Protein 8SGW (pdb70)

Structure (mmCIF, N/CA/C/O backbone):
data_8SGW
#
_entry.id   8SGW
#
_cell.length_a   1.00
_cell.length_b   1.00
_cell.length_c   1.00
_cell.angle_alpha   90.00
_cell.angle_beta   90.00
_cell.angle_gamma   90.00
#
_symmetry.space_group_name_H-M   'P 1'
#
loop_
_entity.id
_entity.type
_entity.pdbx_description
1 polymer Pendrin
2 non-polymer CHOLESTEROL
3 non-polymer 1-palmitoyl-2-oleoyl-sn-glycero-3-phosphocholine
4 non-polymer 'CHLORIDE ION'
5 non-polymer DECYL-BETA-D-MALTOPYRANOSIDE
6 non-polymer 'Lauryl Maltose Neopentyl Glycol'
#
loop_
_atom_site.group_PDB
_atom_site.id
_atom_site.type_symbol
_atom_site.label_atom_id
_atom_site.label_alt_id
_atom_site.label_comp_id
_atom_site.label_asym_id
_atom_site.label_entity_id
_atom_site.label_seq_id
_atom_site.pdbx_PDB_ins_code
_atom_site.Cartn_x
_atom_site.Cartn_y
_atom_site.Cartn_z
_atom_site.occupancy
_atom_site.B_iso_or_equiv
_atom_site.auth_seq_id
_atom_site.auth_comp_id
_atom_site.auth_asym_id
_atom_site.auth_atom_id
_atom_site.pdbx_PDB_model_num
ATOM 1 N N . SER A 1 17 ? 117.396 116.967 159.528 1.00 78.32 17 SER C N 1
ATOM 2 C CA . SER A 1 17 ? 116.522 117.709 158.628 1.00 78.32 17 SER C CA 1
ATOM 3 C C . SER A 1 17 ? 115.147 117.056 158.536 1.00 78.32 17 SER C C 1
ATOM 4 O O . SER A 1 17 ? 114.740 116.314 159.430 1.00 78.32 17 SER C O 1
ATOM 7 N N . CYS A 1 18 ? 114.437 117.341 157.448 1.00 72.97 18 CYS C N 1
ATOM 8 C CA . CYS A 1 18 ? 113.115 116.766 157.244 1.00 72.97 18 CYS C CA 1
ATOM 9 C C . CYS A 1 18 ? 113.216 115.266 156.998 1.00 72.97 18 CYS C C 1
ATOM 10 O O . CYS A 1 18 ? 114.125 114.790 156.313 1.00 72.97 18 CYS C O 1
ATOM 13 N N . SER A 1 19 ? 112.271 114.521 157.564 1.00 64.61 19 SER C N 1
ATOM 14 C CA . SER A 1 19 ? 112.235 113.073 157.446 1.00 64.61 19 SER C CA 1
ATOM 15 C C . SER A 1 19 ? 110.963 112.639 156.730 1.00 64.61 19 SER C C 1
ATOM 16 O O . SER A 1 19 ? 109.939 113.327 156.760 1.00 64.61 19 SER C O 1
ATOM 19 N N . TYR A 1 20 ? 111.043 111.480 156.083 1.00 59.24 20 TYR C N 1
ATOM 20 C CA . TYR A 1 20 ? 109.924 110.900 155.345 1.00 59.24 20 TYR C CA 1
ATOM 21 C C . TYR A 1 20 ? 109.168 109.970 156.288 1.00 59.24 20 TYR C C 1
ATOM 22 O O . TYR A 1 20 ? 109.600 108.844 156.546 1.00 59.24 20 TYR C O 1
ATOM 31 N N . VAL A 1 21 ? 108.037 110.445 156.802 1.00 59.42 21 VAL C N 1
ATOM 32 C CA . VAL A 1 21 ? 107.195 109.676 157.708 1.00 59.42 21 VAL C CA 1
ATOM 33 C C . VAL A 1 21 ? 105.777 109.673 157.158 1.00 59.42 21 VAL C C 1
ATOM 34 O O . VAL A 1 21 ? 105.202 110.738 156.906 1.00 59.42 21 VAL C O 1
ATOM 38 N N . VAL A 1 22 ? 105.217 108.482 156.971 1.00 60.98 22 VAL C N 1
ATOM 39 C CA . VAL A 1 22 ? 103.845 108.335 156.495 1.00 60.98 22 VAL C CA 1
ATOM 40 C C . VAL A 1 22 ? 103.264 107.058 157.086 1.00 60.98 22 VAL C C 1
ATOM 41 O O . VAL A 1 22 ? 103.916 106.010 157.093 1.00 60.98 22 VAL C O 1
ATOM 45 N N . SER A 1 23 ? 102.043 107.155 157.606 1.00 60.76 23 SER C N 1
ATOM 46 C CA . SER A 1 23 ? 101.325 106.011 158.154 1.00 60.76 23 SER C CA 1
ATOM 47 C C . SER A 1 23 ? 99.965 105.940 157.481 1.00 60.76 23 SER C C 1
ATOM 48 O O . SER A 1 23 ? 99.187 106.896 157.548 1.00 60.76 23 SER C O 1
ATOM 51 N N . ARG A 1 24 ? 99.684 104.815 156.836 1.00 57.99 24 ARG C N 1
ATOM 52 C CA . ARG A 1 24 ? 98.447 104.646 156.090 1.00 57.99 24 ARG C CA 1
ATOM 53 C C . ARG A 1 24 ? 98.196 103.158 155.913 1.00 57.99 24 ARG C C 1
ATOM 54 O O . ARG A 1 24 ? 99.127 102.353 156.016 1.00 57.99 24 ARG C O 1
ATOM 62 N N . PRO A 1 25 ? 96.953 102.760 155.664 1.00 59.19 25 PRO C N 1
ATOM 63 C CA . PRO A 1 25 ? 96.689 101.362 155.315 1.00 59.19 25 PRO C CA 1
ATOM 64 C C . PRO A 1 25 ? 97.300 101.014 153.969 1.00 59.19 25 PRO C C 1
ATOM 65 O O . PRO A 1 25 ? 97.648 101.879 153.165 1.00 59.19 25 PRO C O 1
ATOM 69 N N . VAL A 1 26 ? 97.454 99.714 153.739 1.00 59.85 26 VAL C N 1
ATOM 70 C CA . VAL A 1 26 ? 97.851 99.239 152.418 1.00 59.85 26 VAL C CA 1
ATOM 71 C C . VAL A 1 26 ? 96.616 99.286 151.523 1.00 59.85 26 VAL C C 1
ATOM 72 O O . VAL A 1 26 ? 95.676 98.508 151.712 1.00 59.85 26 VAL C O 1
ATOM 76 N N . TYR A 1 27 ? 96.600 100.203 150.560 1.00 57.60 27 TYR C N 1
ATOM 77 C CA . TYR A 1 27 ? 95.474 100.340 149.647 1.00 57.60 27 TYR C CA 1
ATOM 78 C C . TYR A 1 27 ? 95.744 99.577 148.360 1.00 57.60 27 TYR C C 1
ATOM 79 O O . TYR A 1 27 ? 96.768 99.794 147.704 1.00 57.60 27 TYR C O 1
ATOM 88 N N . SER A 1 28 ? 94.826 98.687 148.007 1.00 55.99 28 SER C N 1
ATOM 89 C CA . SER A 1 28 ? 94.719 98.206 146.642 1.00 55.99 28 SER C CA 1
ATOM 90 C C . SER A 1 28 ? 93.856 99.181 145.847 1.00 55.99 28 SER C C 1
ATOM 91 O O . SER A 1 28 ? 93.264 100.112 146.396 1.00 55.99 28 SER C O 1
ATOM 94 N N . GLU A 1 29 ? 93.797 98.975 144.532 1.00 58.29 29 GLU C N 1
ATOM 95 C CA . GLU A 1 29 ? 92.952 99.834 143.711 1.00 58.29 29 GLU C CA 1
ATOM 96 C C . GLU A 1 29 ? 91.488 99.692 144.106 1.00 58.29 29 GLU C C 1
ATOM 97 O O . GLU A 1 29 ? 90.755 100.686 144.177 1.00 58.29 29 GLU C O 1
ATOM 103 N N . LEU A 1 30 ? 91.051 98.461 144.382 1.00 58.87 30 LEU C N 1
ATOM 104 C CA . LEU A 1 30 ? 89.677 98.236 144.818 1.00 58.87 30 LEU C CA 1
ATOM 105 C C . LEU A 1 30 ? 89.392 98.947 146.136 1.00 58.87 30 LEU C C 1
ATOM 106 O O . LEU A 1 30 ? 88.386 99.650 146.269 1.00 58.87 30 LEU C O 1
ATOM 111 N N . ALA A 1 31 ? 90.277 98.780 147.123 1.00 58.90 31 ALA C N 1
ATOM 112 C CA . ALA A 1 31 ? 90.074 99.423 148.419 1.00 58.90 31 ALA C CA 1
ATOM 113 C C . ALA A 1 31 ? 90.148 100.941 148.306 1.00 58.90 31 ALA C C 1
ATOM 114 O O . ALA A 1 31 ? 89.361 101.657 148.939 1.00 58.90 31 ALA C O 1
ATOM 116 N N . PHE A 1 32 ? 91.095 101.449 147.512 1.00 58.60 32 PHE C N 1
ATOM 117 C CA . PHE A 1 32 ? 91.221 102.891 147.339 1.00 58.60 32 PHE C CA 1
ATOM 118 C C . PHE A 1 32 ? 89.970 103.479 146.703 1.00 58.60 32 PHE C C 1
ATOM 119 O O . PHE A 1 32 ? 89.500 104.548 147.109 1.00 58.60 32 PHE C O 1
ATOM 127 N N . GLN A 1 33 ? 89.416 102.795 145.699 1.00 61.81 33 GLN C N 1
ATOM 128 C CA . GLN A 1 33 ? 88.166 103.253 145.104 1.00 61.81 33 GLN C CA 1
ATOM 129 C C . GLN A 1 33 ? 87.002 103.131 146.078 1.00 61.81 33 GLN C C 1
ATOM 130 O O . GLN A 1 33 ? 86.090 103.966 146.058 1.00 61.81 33 GLN C O 1
ATOM 136 N N . GLN A 1 34 ? 87.008 102.100 146.927 1.00 64.13 34 GLN C N 1
ATOM 137 C CA . GLN A 1 34 ? 85.933 101.935 147.899 1.00 64.13 34 GLN C CA 1
ATOM 138 C C . GLN A 1 34 ? 85.922 103.070 148.914 1.00 64.13 34 GLN C C 1
ATOM 139 O O . GLN A 1 34 ? 84.858 103.601 149.251 1.00 64.13 34 GLN C O 1
ATOM 145 N N . GLN A 1 35 ? 87.097 103.460 149.412 1.00 64.82 35 GLN C N 1
ATOM 146 C CA . GLN A 1 35 ? 87.141 104.456 150.478 1.00 64.82 35 GLN C CA 1
ATOM 147 C C . GLN A 1 35 ? 87.189 105.874 149.920 1.00 64.82 35 GLN C C 1
ATOM 148 O O . GLN A 1 35 ? 86.476 106.764 150.395 1.00 64.82 35 GLN C O 1
ATOM 154 N N . TYR A 1 36 ? 88.027 106.106 148.913 1.00 63.07 36 TYR C N 1
ATOM 155 C CA . TYR A 1 36 ? 88.129 107.417 148.275 1.00 63.07 36 TYR C CA 1
ATOM 156 C C . TYR A 1 36 ? 87.328 107.378 146.980 1.00 63.07 36 TYR C C 1
ATOM 157 O O . TYR A 1 36 ? 87.746 106.768 145.993 1.00 63.07 36 TYR C O 1
ATOM 166 N N . GLU A 1 37 ? 86.173 108.036 146.983 1.00 68.57 37 GLU C N 1
ATOM 167 C CA . GLU A 1 37 ? 85.316 108.049 145.806 1.00 68.57 37 GLU C CA 1
ATOM 168 C C . GLU A 1 37 ? 85.921 108.917 144.710 1.00 68.57 37 GLU C C 1
ATOM 169 O O . GLU A 1 37 ? 86.576 109.927 144.983 1.00 68.57 37 GLU C O 1
ATOM 175 N N . ARG A 1 38 ? 85.713 108.507 143.463 1.00 65.75 38 ARG C N 1
ATOM 176 C CA . ARG A 1 38 ? 86.209 109.250 142.316 1.00 65.75 38 ARG C CA 1
ATOM 177 C C . ARG A 1 38 ? 85.135 110.221 141.827 1.00 65.75 38 ARG C C 1
ATOM 178 O O . ARG A 1 38 ? 84.114 110.437 142.485 1.00 65.75 38 ARG C O 1
ATOM 186 N N . ARG A 1 39 ? 85.371 110.820 140.661 1.00 70.77 39 ARG C N 1
ATOM 187 C CA . ARG A 1 39 ? 84.438 111.753 140.031 1.00 70.77 39 ARG C CA 1
ATOM 188 C C . ARG A 1 39 ? 84.084 112.916 140.953 1.00 70.77 39 ARG C C 1
ATOM 189 O O . ARG A 1 39 ? 84.274 114.080 140.600 1.00 70.77 39 ARG C O 1
ATOM 197 N N . VAL A 1 64 ? 85.081 135.258 115.092 1.00 85.28 64 VAL C N 1
ATOM 198 C CA . VAL A 1 64 ? 84.645 135.412 113.710 1.00 85.28 64 VAL C CA 1
ATOM 199 C C . VAL A 1 64 ? 85.534 136.417 112.987 1.00 85.28 64 VAL C C 1
ATOM 200 O O . VAL A 1 64 ? 85.531 136.492 111.758 1.00 85.28 64 VAL C O 1
ATOM 204 N N . LEU A 1 65 ? 86.299 137.189 113.759 1.00 84.95 65 LEU C N 1
ATOM 205 C CA . LEU A 1 65 ? 87.204 138.192 113.213 1.00 84.95 65 LEU C CA 1
ATOM 206 C C . LEU A 1 65 ? 88.668 137.832 113.437 1.00 84.95 65 LEU C C 1
ATOM 207 O O . LEU A 1 65 ? 89.538 138.702 113.341 1.00 84.95 65 LEU C O 1
ATOM 212 N N . LYS A 1 66 ? 88.958 136.567 113.739 1.00 81.08 66 LYS C N 1
ATOM 213 C CA . LYS A 1 66 ? 90.328 136.095 113.883 1.00 81.08 66 LYS C CA 1
ATOM 214 C C . LYS A 1 66 ? 90.799 135.230 112.726 1.00 81.08 66 LYS C C 1
ATOM 215 O O . LYS A 1 66 ? 91.998 135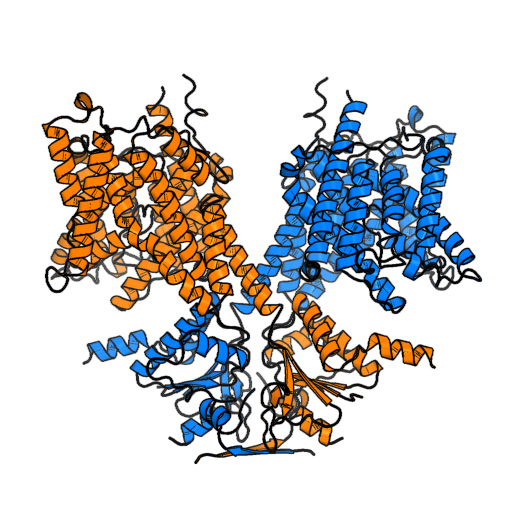.210 112.440 1.00 81.08 66 LYS C O 1
ATOM 221 N N . THR A 1 67 ? 89.891 134.513 112.057 1.00 77.24 67 THR C N 1
ATOM 222 C CA . THR A 1 67 ? 90.277 133.776 110.858 1.00 77.24 67 THR C CA 1
ATOM 223 C C . THR A 1 67 ? 90.778 134.726 109.777 1.00 77.24 67 THR C C 1
ATOM 224 O O . THR A 1 67 ? 91.757 134.431 109.084 1.00 77.24 67 THR C O 1
ATOM 228 N N . LEU A 1 68 ? 90.110 135.866 109.612 1.00 75.57 68 LEU C N 1
ATOM 229 C CA . LEU A 1 68 ? 90.652 136.986 108.852 1.00 75.57 68 LEU C CA 1
ATOM 230 C C . LEU A 1 68 ? 91.127 138.012 109.875 1.00 75.57 68 LEU C C 1
ATOM 231 O O . LEU A 1 68 ? 90.425 138.962 110.216 1.00 75.57 68 LEU C O 1
ATOM 236 N N . LEU A 1 69 ? 92.333 137.781 110.401 1.00 76.96 69 LEU C N 1
ATOM 237 C CA . LEU A 1 69 ? 92.922 138.698 111.367 1.00 76.96 69 LEU C CA 1
ATOM 238 C C . LEU A 1 69 ? 93.038 140.061 110.701 1.00 76.96 69 LEU C C 1
ATOM 239 O O . LEU A 1 69 ? 93.880 140.247 109.815 1.00 76.96 69 LEU C O 1
ATOM 244 N N . PRO A 1 70 ? 92.219 141.030 111.093 1.00 84.78 70 PRO C N 1
ATOM 245 C CA . PRO A 1 70 ? 92.143 142.276 110.329 1.00 84.78 70 PRO C CA 1
ATOM 246 C C . PRO A 1 70 ? 93.426 143.080 110.429 1.00 84.78 70 PRO C C 1
ATOM 247 O O . PRO A 1 70 ? 94.148 143.030 111.428 1.00 84.78 70 PRO C O 1
ATOM 251 N N . VAL A 1 71 ? 93.713 143.823 109.359 1.00 86.94 71 VAL C N 1
ATOM 252 C CA . VAL A 1 71 ? 94.630 144.946 109.494 1.00 86.94 71 VAL C CA 1
ATOM 253 C C . VAL A 1 71 ? 94.029 145.973 110.439 1.00 86.94 71 VAL C C 1
ATOM 254 O O . VAL A 1 71 ? 94.753 146.736 111.090 1.00 86.94 71 VAL C O 1
ATOM 258 N N . LEU A 1 72 ? 92.697 145.986 110.553 1.00 91.53 72 LEU C N 1
ATOM 259 C CA . LEU A 1 72 ? 91.990 146.831 111.505 1.00 91.53 72 LEU C CA 1
ATOM 260 C C . LEU A 1 72 ? 92.246 146.424 112.950 1.00 91.53 72 LEU C C 1
ATOM 261 O O . LEU A 1 72 ? 91.842 147.152 113.862 1.00 91.53 72 LEU C O 1
ATOM 266 N N . ASP A 1 73 ? 92.870 145.268 113.182 1.00 91.25 73 ASP C N 1
ATOM 267 C CA . ASP A 1 73 ? 93.275 144.918 114.537 1.00 91.25 73 ASP C CA 1
ATOM 268 C C . ASP A 1 73 ? 94.369 145.852 115.042 1.00 91.25 73 ASP C C 1
ATOM 269 O O . ASP A 1 73 ? 94.405 146.185 116.232 1.00 91.25 73 ASP C O 1
ATOM 274 N N . TRP A 1 74 ? 95.268 146.289 114.155 1.00 89.76 74 TRP C N 1
ATOM 275 C CA . TRP A 1 74 ? 96.367 147.156 114.554 1.00 89.76 74 TRP C CA 1
ATOM 276 C C . TRP A 1 74 ? 96.453 148.475 113.798 1.00 89.76 74 TRP C C 1
ATOM 277 O O . TRP A 1 74 ? 97.176 149.367 114.252 1.00 89.76 74 TRP C O 1
ATOM 288 N N . LEU A 1 75 ? 95.766 148.629 112.664 1.00 91.17 75 LEU C N 1
ATOM 289 C CA . LEU A 1 75 ? 95.790 149.920 111.976 1.00 91.17 75 LEU C CA 1
ATOM 290 C C . LEU A 1 75 ? 95.138 151.029 112.796 1.00 91.17 75 LEU C C 1
ATOM 291 O O . LEU A 1 75 ? 95.724 152.121 112.888 1.00 91.17 75 LEU C O 1
ATOM 296 N N . PRO A 1 76 ? 93.947 150.852 113.382 1.00 92.30 76 PRO C N 1
ATOM 297 C CA . PRO A 1 76 ? 93.497 151.827 114.389 1.00 92.30 76 PRO C CA 1
ATOM 298 C C . PRO A 1 76 ? 94.411 151.898 115.598 1.00 92.30 76 PRO C C 1
ATOM 299 O O . PRO A 1 76 ? 94.569 152.977 116.184 1.00 92.30 76 PRO C O 1
ATOM 303 N N . LYS A 1 77 ? 95.021 150.780 115.987 1.00 91.93 77 LYS C N 1
ATOM 304 C CA . LYS A 1 77 ? 95.965 150.743 117.096 1.00 91.93 77 LYS C CA 1
ATOM 305 C C . LYS A 1 77 ? 97.362 151.184 116.687 1.00 91.93 77 LYS C C 1
ATOM 306 O O . LYS A 1 77 ? 98.295 151.081 117.491 1.00 91.93 77 LYS C O 1
ATOM 312 N N . TYR A 1 78 ? 97.522 151.667 115.460 1.00 90.18 78 TYR C N 1
ATOM 313 C CA . TYR A 1 78 ? 98.825 152.060 114.957 1.00 90.18 78 TYR C CA 1
ATOM 314 C C . TYR A 1 78 ? 99.295 153.327 115.671 1.00 90.18 78 TYR C C 1
ATOM 315 O O . TYR A 1 78 ? 98.529 154.006 116.362 1.00 90.18 78 TYR C O 1
ATOM 324 N N . ARG A 1 79 ? 100.572 153.648 115.492 1.00 91.19 79 ARG C N 1
ATOM 325 C CA . ARG A 1 79 ? 101.257 154.689 116.254 1.00 91.19 79 ARG C CA 1
ATOM 326 C C . ARG A 1 79 ? 101.858 155.718 115.308 1.00 91.19 79 ARG C C 1
ATOM 327 O O . ARG A 1 79 ? 103.056 156.007 115.326 1.00 91.19 79 ARG C O 1
ATOM 335 N N . ILE A 1 80 ? 100.997 156.260 114.444 1.00 91.14 80 ILE C N 1
ATOM 336 C CA . ILE A 1 80 ? 101.340 157.147 113.334 1.00 91.14 80 ILE C CA 1
ATOM 337 C C . ILE A 1 80 ? 102.330 158.233 113.745 1.00 91.14 80 ILE C C 1
ATOM 338 O O . ILE A 1 80 ? 103.139 158.688 112.928 1.00 91.14 80 ILE C O 1
ATOM 343 N N . LYS A 1 81 ? 102.298 158.632 115.018 1.00 94.46 81 LYS C N 1
ATOM 344 C CA . LYS A 1 81 ? 103.134 159.742 115.468 1.00 94.46 81 LYS C CA 1
ATOM 345 C C . LYS A 1 81 ? 104.620 159.456 115.265 1.00 94.46 81 LYS C C 1
ATOM 346 O O . LYS A 1 81 ? 105.388 160.363 114.925 1.00 94.46 81 LYS C O 1
ATOM 352 N N . GLU A 1 82 ? 105.049 158.210 115.469 1.00 92.95 82 GLU C N 1
ATOM 353 C CA . GLU A 1 82 ? 106.464 157.876 115.337 1.00 92.95 82 GLU C CA 1
ATOM 354 C C . GLU A 1 82 ? 106.762 156.626 114.518 1.00 92.95 82 GLU C C 1
ATOM 355 O O . GLU A 1 82 ? 107.911 156.463 114.091 1.00 92.95 82 GLU C O 1
ATOM 361 N N . TRP A 1 83 ? 105.791 155.742 114.283 1.00 88.10 83 TRP C N 1
ATOM 362 C CA . TRP A 1 83 ? 106.106 154.473 113.633 1.00 88.10 83 TRP C CA 1
ATOM 363 C C . TRP A 1 83 ? 106.303 154.596 112.126 1.00 88.10 83 TRP C C 1
ATOM 364 O O . TRP A 1 83 ? 106.915 153.702 111.529 1.00 88.10 83 TRP C O 1
ATOM 375 N N . LEU A 1 84 ? 105.805 155.665 111.496 1.00 85.99 84 LEU C N 1
ATOM 376 C CA . LEU A 1 84 ? 105.950 155.795 110.047 1.00 85.99 84 LEU C CA 1
ATOM 377 C C . LEU A 1 84 ? 107.410 155.852 109.628 1.00 85.99 84 LEU C C 1
ATOM 378 O O . LEU A 1 84 ? 107.800 155.207 108.654 1.00 85.99 84 LEU C O 1
ATOM 383 N N . LEU A 1 85 ? 108.230 156.634 110.330 1.00 83.33 85 LEU C N 1
ATOM 384 C CA . LEU A 1 85 ? 109.621 156.769 109.911 1.00 83.33 85 LEU C CA 1
ATOM 385 C C . LEU A 1 85 ? 110.352 155.435 109.998 1.00 83.33 85 LEU C C 1
ATOM 386 O O . LEU A 1 85 ? 111.038 155.027 109.048 1.00 83.33 85 LEU C O 1
ATOM 391 N N . SER A 1 86 ? 110.196 154.731 111.121 1.00 80.33 86 SER C N 1
ATOM 392 C CA . SER A 1 86 ? 110.855 153.441 111.282 1.00 80.33 86 SER C CA 1
ATOM 393 C C . SER A 1 86 ? 110.365 152.447 110.240 1.00 80.33 86 SER C C 1
ATOM 394 O O . SER A 1 86 ? 111.168 151.716 109.644 1.00 80.33 86 SER C O 1
ATOM 397 N N . ASP A 1 87 ? 109.052 152.420 109.990 1.00 78.78 87 ASP C N 1
ATOM 398 C CA . ASP A 1 87 ? 108.514 151.529 108.969 1.00 78.78 87 ASP C CA 1
ATOM 399 C C . ASP A 1 87 ? 109.067 151.862 107.591 1.00 78.78 87 ASP C C 1
ATOM 400 O O . ASP A 1 87 ? 109.402 150.958 106.824 1.00 78.78 87 ASP C O 1
ATOM 405 N N . ILE A 1 88 ? 109.173 153.149 107.256 1.00 75.87 88 ILE C N 1
ATOM 406 C CA . ILE A 1 88 ? 109.659 153.534 105.933 1.00 75.87 88 ILE C CA 1
ATOM 407 C C . ILE A 1 88 ? 111.106 153.099 105.744 1.00 75.87 88 ILE C C 1
ATOM 408 O O . ILE A 1 88 ? 111.459 152.498 104.723 1.00 75.87 88 ILE C O 1
ATOM 413 N N . ILE A 1 89 ? 111.969 153.394 106.721 1.00 74.94 89 ILE C N 1
ATOM 414 C CA . ILE A 1 89 ? 113.378 153.021 106.570 1.00 74.94 89 ILE C CA 1
ATOM 415 C C . ILE A 1 89 ? 113.528 151.505 106.509 1.00 74.94 89 ILE C C 1
ATOM 416 O O . ILE A 1 89 ? 114.233 150.967 105.641 1.00 74.94 89 ILE C O 1
ATOM 421 N N . SER A 1 90 ? 112.863 150.790 107.423 1.00 72.74 90 SER C N 1
ATOM 422 C CA . SER A 1 90 ? 112.974 149.336 107.432 1.00 72.74 90 SER C CA 1
ATOM 423 C C . SER A 1 90 ? 112.441 148.739 106.138 1.00 72.74 90 SER C C 1
ATOM 424 O O . SER A 1 90 ? 113.049 147.821 105.576 1.00 72.74 90 SER C O 1
ATOM 427 N N . GLY A 1 91 ? 111.316 149.257 105.642 1.00 70.49 91 GLY C N 1
ATOM 428 C CA . GLY A 1 91 ? 110.742 148.737 104.418 1.00 70.49 91 GLY C CA 1
ATOM 429 C C . GLY A 1 91 ? 111.606 149.001 103.204 1.00 70.49 91 GLY C C 1
ATOM 430 O O . GLY A 1 91 ? 111.757 148.131 102.349 1.00 70.49 91 GLY C O 1
ATOM 431 N N . VAL A 1 92 ? 112.188 150.197 103.109 1.00 68.33 92 VAL C N 1
ATOM 432 C CA . VAL A 1 92 ? 113.066 150.499 101.982 1.00 68.33 92 VAL C CA 1
ATOM 433 C C . VAL A 1 92 ? 114.284 149.584 102.002 1.00 68.33 92 VAL C C 1
ATOM 434 O O . VAL A 1 92 ? 114.669 149.009 100.974 1.00 68.33 92 VAL C O 1
ATOM 438 N N . SER A 1 93 ? 114.896 149.415 103.178 1.00 66.28 93 SER C N 1
ATOM 439 C CA . SER A 1 93 ? 116.078 148.562 103.273 1.00 66.28 93 SER C CA 1
ATOM 440 C C . SER A 1 93 ? 115.745 147.114 102.927 1.00 66.28 93 SER C C 1
ATOM 441 O O . SER A 1 93 ? 116.432 146.478 102.113 1.00 66.28 93 SER C O 1
ATOM 444 N N . THR A 1 94 ? 114.681 146.575 103.528 1.00 64.72 94 THR C N 1
ATOM 445 C CA . THR A 1 94 ? 114.340 145.184 103.275 1.00 64.72 94 THR C CA 1
ATOM 446 C C . THR A 1 94 ? 113.789 144.972 101.873 1.00 64.72 94 THR C C 1
ATOM 447 O O . THR A 1 94 ? 113.914 143.870 101.346 1.00 64.72 94 THR C O 1
ATOM 451 N N . GLY A 1 95 ? 113.225 146.001 101.237 1.00 63.60 95 GLY C N 1
ATOM 452 C CA . GLY A 1 95 ? 112.826 145.867 99.846 1.00 63.60 95 GLY C CA 1
ATOM 453 C C . GLY A 1 95 ? 114.014 145.864 98.907 1.00 63.60 95 GLY C C 1
ATOM 454 O O . GLY A 1 95 ? 114.037 145.118 97.924 1.00 63.60 95 GLY C O 1
ATOM 455 N N . LEU A 1 96 ? 115.020 146.691 99.200 1.00 62.27 96 LEU C N 1
ATOM 456 C CA . LEU A 1 96 ? 116.260 146.635 98.434 1.00 62.27 96 LEU C CA 1
ATOM 457 C C . LEU A 1 96 ? 116.912 145.266 98.561 1.00 62.27 96 LEU C C 1
ATOM 458 O O . LEU A 1 96 ? 117.435 144.724 97.581 1.00 62.27 96 LEU C O 1
ATOM 463 N N . VAL A 1 97 ? 116.891 144.691 99.765 1.00 61.39 97 VAL C N 1
ATOM 464 C CA . VAL A 1 97 ? 117.431 143.345 99.944 1.00 61.39 97 VAL C CA 1
ATOM 465 C C . VAL A 1 97 ? 116.556 142.310 99.238 1.00 61.39 97 VAL C C 1
ATOM 466 O O . VAL A 1 97 ? 117.062 141.379 98.598 1.00 61.39 97 VAL C O 1
ATOM 470 N N . GLY A 1 98 ? 115.233 142.463 99.329 1.00 60.27 98 GLY C N 1
ATOM 471 C CA . GLY A 1 98 ? 114.326 141.448 98.831 1.00 60.27 98 GLY C CA 1
ATOM 472 C C . GLY A 1 98 ? 114.230 141.393 97.323 1.00 60.27 98 GLY C C 1
ATOM 473 O O . GLY A 1 98 ? 113.988 140.326 96.762 1.00 60.27 98 GLY C O 1
ATOM 474 N N . THR A 1 99 ? 114.406 142.528 96.646 1.00 58.37 99 THR C N 1
ATOM 475 C CA . THR A 1 99 ? 114.490 142.498 95.189 1.00 58.37 99 THR C CA 1
ATOM 476 C C . THR A 1 99 ? 115.643 141.610 94.740 1.00 58.37 99 THR C C 1
ATOM 477 O O . THR A 1 99 ? 115.469 140.704 93.912 1.00 58.37 99 THR C O 1
ATOM 481 N N . LEU A 1 100 ? 116.826 141.838 95.315 1.00 57.75 100 LEU C N 1
ATOM 482 C CA . LEU A 1 100 ? 117.991 141.021 95.001 1.00 57.75 100 LEU C CA 1
ATOM 483 C C . LEU A 1 100 ? 117.754 139.564 95.362 1.00 57.75 100 LEU C C 1
ATOM 484 O O . LEU A 1 100 ? 118.107 138.662 94.594 1.00 57.75 100 LEU C O 1
ATOM 489 N N . GLN A 1 101 ? 117.170 139.311 96.535 1.00 54.86 101 GLN C N 1
ATOM 490 C CA . GLN A 1 101 ? 116.988 137.932 96.973 1.00 54.86 101 GLN C CA 1
ATOM 491 C C . GLN A 1 101 ? 115.979 137.197 96.100 1.00 54.86 101 GLN C C 1
ATOM 492 O O . GLN A 1 101 ? 116.190 136.032 95.756 1.00 54.86 101 GLN C O 1
ATOM 498 N N . GLY A 1 102 ? 114.882 137.856 95.728 1.00 53.58 102 GLY C N 1
ATOM 499 C CA . GLY A 1 102 ? 113.930 137.234 94.825 1.00 53.58 102 GLY C CA 1
ATOM 500 C C . GLY A 1 102 ? 114.528 136.949 93.464 1.00 53.58 102 GLY C C 1
ATOM 501 O O . GLY A 1 102 ? 114.324 135.871 92.900 1.00 53.58 102 GLY C O 1
ATOM 502 N N . MET A 1 103 ? 115.294 137.903 92.924 1.00 54.29 103 MET C N 1
ATOM 503 C CA . MET A 1 103 ? 115.956 137.668 91.645 1.00 54.29 103 MET C CA 1
ATOM 504 C C . MET A 1 103 ? 116.934 136.503 91.736 1.00 54.29 103 MET C C 1
ATOM 505 O O . MET A 1 103 ? 117.016 135.678 90.819 1.00 54.29 103 MET C O 1
ATOM 510 N N . ALA A 1 104 ? 117.686 136.421 92.836 1.00 51.25 104 ALA C N 1
ATOM 511 C CA . ALA A 1 104 ? 118.654 135.342 93.000 1.00 51.25 104 ALA C CA 1
ATOM 512 C C . ALA A 1 104 ? 117.967 133.991 93.145 1.00 51.25 104 ALA C C 1
ATOM 513 O O . ALA A 1 104 ? 118.387 133.006 92.528 1.00 51.25 104 ALA C O 1
ATOM 515 N N . TYR A 1 105 ? 116.911 133.923 93.954 1.00 48.13 105 TYR C N 1
ATOM 516 C CA . TYR A 1 105 ? 116.244 132.655 94.211 1.00 48.13 105 TYR C CA 1
ATOM 517 C C . TYR A 1 105 ? 115.357 132.226 93.054 1.00 48.13 105 TYR C C 1
ATOM 518 O O . TYR A 1 105 ? 114.971 131.054 92.989 1.00 48.13 105 TYR C O 1
ATOM 527 N N . ALA A 1 106 ? 115.023 133.144 92.143 1.00 48.61 106 ALA C N 1
ATOM 528 C CA . ALA A 1 106 ? 114.370 132.744 90.904 1.00 48.61 106 ALA C CA 1
ATOM 529 C C . ALA A 1 106 ? 115.262 131.849 90.059 1.00 48.61 106 ALA C C 1
ATOM 530 O O . ALA A 1 106 ? 114.759 131.150 89.175 1.00 48.61 106 ALA C O 1
ATOM 532 N N . LEU A 1 107 ? 116.575 131.872 90.297 1.00 47.74 107 LEU C N 1
ATOM 533 C CA . LEU A 1 107 ? 117.474 130.926 89.649 1.00 47.74 107 LEU C CA 1
ATOM 534 C C . LEU A 1 107 ? 117.439 129.560 90.319 1.00 47.74 107 LEU C C 1
ATOM 535 O O . LEU A 1 107 ? 117.632 128.542 89.646 1.00 47.74 107 LEU C O 1
ATOM 540 N N . LEU A 1 108 ? 117.213 129.517 91.635 1.00 45.55 108 LEU C N 1
ATOM 541 C CA . LEU A 1 108 ? 117.031 128.236 92.311 1.00 45.55 108 LEU C CA 1
ATOM 542 C C . LEU A 1 108 ? 115.805 127.518 91.767 1.00 45.55 108 LEU C C 1
ATOM 543 O O . LEU A 1 108 ? 115.852 126.321 91.462 1.00 45.55 108 LEU C O 1
ATOM 548 N N . ALA A 1 109 ? 114.697 128.239 91.637 1.00 46.55 109 ALA C N 1
ATOM 549 C CA . ALA A 1 109 ? 113.576 127.747 90.855 1.00 46.55 109 ALA C CA 1
ATOM 550 C C . ALA A 1 109 ? 113.946 127.757 89.378 1.00 46.55 109 ALA C C 1
ATOM 551 O O . ALA A 1 109 ? 114.826 128.502 88.941 1.00 46.55 109 ALA C O 1
ATOM 553 N N . ALA A 1 110 ? 113.285 126.906 88.605 1.00 50.92 110 ALA C N 1
ATOM 554 C CA . ALA A 1 110 ? 113.575 126.834 87.175 1.00 50.92 110 ALA C CA 1
ATOM 555 C C . ALA A 1 110 ? 112.750 127.846 86.387 1.00 50.92 110 ALA C C 1
ATOM 556 O O . ALA A 1 110 ? 112.103 127.510 85.400 1.00 50.92 110 ALA C O 1
ATOM 558 N N . VAL A 1 111 ? 112.780 129.105 86.811 1.00 48.04 111 VAL C N 1
ATOM 559 C CA . VAL A 1 111 ? 112.017 130.157 86.143 1.00 48.04 111 VAL C CA 1
ATOM 560 C C . VAL A 1 111 ? 112.958 131.304 85.792 1.00 48.04 111 VAL C C 1
ATOM 561 O O . VAL A 1 111 ? 113.973 131.502 86.475 1.00 48.04 111 VAL C O 1
ATOM 565 N N . PRO A 1 112 ? 112.680 132.064 84.736 1.00 54.34 112 PRO C N 1
ATOM 566 C CA . PRO A 1 112 ? 113.561 133.181 84.383 1.00 54.34 112 PRO C CA 1
ATOM 567 C C . PRO A 1 112 ? 113.533 134.279 85.433 1.00 54.34 112 PRO C C 1
ATOM 568 O O . PRO A 1 112 ? 112.545 134.468 86.146 1.00 54.34 112 PRO C O 1
ATOM 572 N N . VAL A 1 113 ? 114.650 135.004 85.524 1.00 59.90 113 VAL C N 1
ATOM 573 C CA . VAL A 1 113 ? 114.747 136.120 86.456 1.00 59.90 113 VAL C CA 1
ATOM 574 C C . VAL A 1 113 ? 113.714 137.173 86.090 1.00 59.90 113 VAL C C 1
ATOM 575 O O . VAL A 1 113 ? 113.583 137.565 84.924 1.00 59.90 113 VAL C O 1
ATOM 579 N N . GLY A 1 114 ? 112.972 137.635 87.090 1.00 57.80 114 GLY C N 1
ATOM 580 C CA . GLY A 1 114 ? 111.891 138.572 86.865 1.00 57.80 114 GLY C CA 1
ATOM 581 C C . GLY A 1 114 ? 110.622 138.101 87.539 1.00 57.80 114 GLY C C 1
ATOM 582 O O . GLY A 1 114 ? 109.847 138.907 88.061 1.00 57.80 114 GLY C O 1
ATOM 583 N N . TYR A 1 115 ? 110.402 136.787 87.530 1.00 56.45 115 TYR C N 1
ATOM 584 C CA . TYR A 1 115 ? 109.305 136.201 88.287 1.00 56.45 115 TYR C CA 1
ATOM 585 C C . TYR A 1 115 ? 109.619 136.112 89.774 1.00 56.45 115 TYR C C 1
ATOM 586 O O . TYR A 1 115 ? 108.692 136.053 90.591 1.00 56.45 115 TYR C O 1
ATOM 595 N N . GLY A 1 116 ? 110.903 136.114 90.141 1.00 54.22 116 GLY C N 1
ATOM 596 C CA . GLY A 1 116 ? 111.262 136.284 91.536 1.00 54.22 116 GLY C CA 1
ATOM 597 C C . GLY A 1 116 ? 110.816 137.623 92.084 1.00 54.22 116 GLY C C 1
ATOM 598 O O . GLY A 1 116 ? 110.467 137.735 93.260 1.00 54.22 116 GLY C O 1
ATOM 599 N N . LEU A 1 117 ? 110.808 138.655 91.238 1.00 55.43 117 LEU C N 1
ATOM 600 C CA . LEU A 1 117 ? 110.261 139.943 91.646 1.00 55.43 117 LEU C CA 1
ATOM 601 C C . LEU A 1 117 ? 108.778 139.828 91.982 1.00 55.43 117 LEU C C 1
ATOM 602 O O . LEU A 1 117 ? 108.313 140.383 92.985 1.00 55.43 117 LEU C O 1
ATOM 607 N N . TYR A 1 118 ? 108.020 139.100 91.159 1.00 56.68 118 TYR C N 1
ATOM 608 C CA . TYR A 1 118 ? 106.610 138.876 91.459 1.00 56.68 118 TYR C CA 1
ATOM 609 C C . TYR A 1 118 ? 106.441 138.0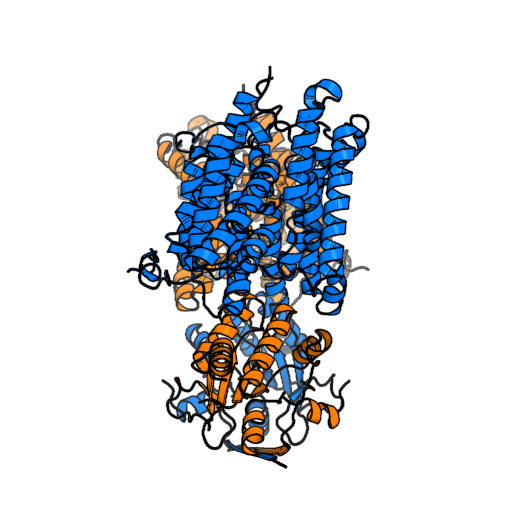78 92.747 1.00 56.68 118 TYR C C 1
ATOM 610 O O . TYR A 1 118 ? 105.536 138.353 93.547 1.00 56.68 118 TYR C O 1
ATOM 619 N N . SER A 1 119 ? 107.294 137.070 92.952 1.00 52.56 119 SER C N 1
ATOM 620 C CA . SER A 1 119 ? 107.220 136.269 94.170 1.00 52.56 119 SER C CA 1
ATOM 621 C C . SER A 1 119 ? 107.602 137.077 95.402 1.00 52.56 119 SER C C 1
ATOM 622 O O . SER A 1 119 ? 107.205 136.729 96.518 1.00 52.56 119 SER C O 1
ATOM 625 N N . ALA A 1 120 ? 108.393 138.133 95.227 1.00 53.48 120 ALA C N 1
ATOM 626 C CA . ALA A 1 120 ? 108.700 139.023 96.340 1.00 53.48 120 ALA C CA 1
ATOM 627 C C . ALA A 1 120 ? 107.621 140.079 96.542 1.00 53.48 120 ALA C C 1
ATOM 628 O O . ALA A 1 120 ? 107.498 140.631 97.639 1.00 53.48 120 ALA C O 1
ATOM 630 N N . PHE A 1 121 ? 106.842 140.376 95.502 1.00 58.86 121 PHE C N 1
ATOM 631 C CA . PHE A 1 121 ? 105.844 141.441 95.562 1.00 58.86 121 PHE C CA 1
ATOM 632 C C . PHE A 1 121 ? 104.467 140.961 96.021 1.00 58.86 121 PHE C C 1
ATOM 633 O O . PHE A 1 121 ? 103.955 141.428 97.043 1.00 58.86 121 PHE C O 1
ATOM 641 N N . PHE A 1 122 ? 103.853 140.045 95.274 1.00 56.04 122 PHE C N 1
ATOM 642 C CA . PHE A 1 122 ? 102.460 139.685 95.546 1.00 56.04 122 PHE C CA 1
ATOM 643 C C . PHE A 1 122 ? 102.251 139.065 96.926 1.00 56.04 122 PHE C C 1
ATOM 644 O O . PHE A 1 122 ? 101.309 139.481 97.633 1.00 56.04 122 PHE C O 1
ATOM 652 N N . PRO A 1 123 ? 103.054 138.088 97.368 1.00 52.25 123 PRO C N 1
ATOM 653 C CA . PRO A 1 123 ? 102.806 137.487 98.686 1.00 52.25 123 PRO C CA 1
ATOM 654 C C . PRO A 1 123 ? 102.854 138.477 99.829 1.00 52.25 123 PRO C C 1
ATOM 655 O O . PRO A 1 123 ? 102.147 138.283 100.821 1.00 52.25 123 PRO C O 1
ATOM 659 N N . ILE A 1 124 ? 103.659 139.535 99.730 1.00 56.04 124 ILE C N 1
ATOM 660 C CA . ILE A 1 124 ? 103.693 140.521 100.805 1.00 56.04 124 ILE C CA 1
ATOM 661 C C . ILE A 1 124 ? 102.342 141.208 100.948 1.00 56.04 124 ILE C C 1
ATOM 662 O O . ILE A 1 124 ? 101.821 141.355 102.061 1.00 56.04 124 ILE C O 1
ATOM 667 N N . LEU A 1 125 ? 101.753 141.645 99.832 1.00 56.45 125 LEU C N 1
ATOM 668 C CA . LEU A 1 125 ? 100.449 142.297 99.906 1.00 56.45 125 LEU C CA 1
ATOM 669 C C . LEU A 1 125 ? 99.386 141.340 100.418 1.00 56.45 125 LEU C C 1
ATOM 670 O O . LEU A 1 125 ? 98.557 141.707 101.258 1.00 56.45 125 LEU C O 1
ATOM 675 N N . THR A 1 126 ? 99.388 140.104 99.924 1.00 56.65 126 THR C N 1
ATOM 676 C CA . THR A 1 126 ? 98.334 139.196 100.363 1.00 56.65 126 THR C CA 1
ATOM 677 C C . THR A 1 126 ? 98.620 138.541 101.712 1.00 56.65 126 THR C C 1
ATOM 678 O O . THR A 1 126 ? 97.774 137.787 102.204 1.00 56.65 126 THR C O 1
ATOM 682 N N . TYR A 1 127 ? 99.780 138.803 102.314 1.00 56.11 127 TYR C N 1
ATOM 683 C CA . TYR A 1 127 ? 100.050 138.441 103.700 1.00 56.11 127 TYR C CA 1
ATOM 684 C C . TYR A 1 127 ? 99.848 139.600 104.664 1.00 56.11 127 TYR C C 1
ATOM 685 O O . TYR A 1 127 ? 99.653 139.362 105.861 1.00 56.11 127 TYR C O 1
ATOM 694 N N . PHE A 1 128 ? 99.891 140.839 104.169 1.00 64.80 128 PHE C N 1
ATOM 695 C CA . PHE A 1 128 ? 99.659 141.997 105.026 1.00 64.80 128 PHE C CA 1
ATOM 696 C C . PHE A 1 128 ? 98.303 141.929 105.716 1.00 64.80 128 PHE C C 1
ATOM 697 O O . PHE A 1 128 ? 98.140 142.463 106.818 1.00 64.80 128 PHE C O 1
ATOM 705 N N . ILE A 1 129 ? 97.327 141.271 105.095 1.00 62.78 129 ILE C N 1
ATOM 706 C CA . ILE A 1 129 ? 95.997 141.181 105.688 1.00 62.78 129 ILE C CA 1
ATOM 707 C C . ILE A 1 129 ? 95.948 140.080 106.740 1.00 62.78 129 ILE C C 1
ATOM 708 O O . ILE A 1 129 ? 95.745 140.344 107.930 1.00 62.78 129 ILE C O 1
ATOM 713 N N . PHE A 1 130 ? 96.166 138.833 106.323 1.00 58.92 130 PHE C N 1
ATOM 714 C CA . PHE A 1 130 ? 95.928 137.687 107.192 1.00 58.92 130 PHE C CA 1
ATOM 715 C C . PHE A 1 130 ? 97.106 137.354 108.098 1.00 58.92 130 PHE C C 1
ATOM 716 O O . PHE A 1 130 ? 96.983 136.453 108.933 1.00 58.92 130 PHE C O 1
ATOM 724 N N . GLY A 1 131 ? 98.234 138.044 107.957 1.00 59.82 131 GLY C N 1
ATOM 725 C CA . GLY A 1 131 ? 99.428 137.660 108.693 1.00 59.82 131 GLY C CA 1
ATOM 726 C C . GLY A 1 131 ? 99.308 137.983 110.171 1.00 59.82 131 GLY C C 1
ATOM 727 O O . GLY A 1 131 ? 98.814 139.050 110.552 1.00 59.82 131 GLY C O 1
ATOM 728 N N . THR A 1 132 ? 99.763 137.053 111.015 1.00 60.52 132 THR C N 1
ATOM 729 C CA . THR A 1 132 ? 99.835 137.320 112.447 1.00 60.52 132 THR C CA 1
ATOM 730 C C . THR A 1 132 ? 101.131 138.026 112.813 1.00 60.52 132 THR C C 1
ATOM 731 O O . THR A 1 132 ? 101.121 138.993 113.583 1.00 60.52 132 THR C O 1
ATOM 735 N N . SER A 1 133 ? 102.250 137.555 112.272 1.00 64.31 133 SER C N 1
ATOM 736 C CA . SER A 1 133 ? 103.543 138.142 112.568 1.00 64.31 133 SER C CA 1
ATOM 737 C C . SER A 1 133 ? 103.633 139.553 111.992 1.00 64.31 133 SER C C 1
ATOM 738 O O . SER A 1 133 ? 102.950 139.912 111.029 1.00 64.31 133 SER C O 1
ATOM 741 N N . ARG A 1 134 ? 104.493 140.363 112.607 1.00 69.01 134 ARG C N 1
ATOM 742 C CA . ARG A 1 134 ? 104.734 141.722 112.145 1.00 69.01 134 ARG C CA 1
ATOM 743 C C . ARG A 1 134 ? 106.217 142.019 111.970 1.00 69.01 134 ARG C C 1
ATOM 744 O O . ARG A 1 134 ? 106.604 143.191 111.970 1.00 69.01 134 ARG C O 1
ATOM 752 N N . HIS A 1 135 ? 107.053 140.995 111.814 1.00 65.77 135 HIS C N 1
ATOM 753 C CA . HIS A 1 135 ? 108.483 141.192 111.619 1.00 65.77 135 HIS C CA 1
ATOM 754 C C . HIS A 1 135 ? 109.078 140.378 110.481 1.00 65.77 135 HIS C C 1
ATOM 755 O O . HIS A 1 135 ? 110.150 140.747 109.988 1.00 65.77 135 HIS C O 1
ATOM 762 N N . ILE A 1 136 ? 108.432 139.303 110.045 1.00 58.63 136 ILE C N 1
ATOM 763 C CA . ILE A 1 136 ? 108.998 138.439 109.016 1.00 58.63 136 ILE C CA 1
ATOM 764 C C . ILE A 1 136 ? 108.814 139.075 107.645 1.00 58.63 136 ILE C C 1
ATOM 765 O O . ILE A 1 136 ? 107.817 139.753 107.373 1.00 58.63 136 ILE C O 1
ATOM 770 N N . SER A 1 137 ? 109.795 138.860 106.774 1.00 53.77 137 SER C N 1
ATOM 771 C CA . SER A 1 137 ? 109.748 139.335 105.398 1.00 53.77 137 SER C CA 1
ATOM 772 C C . SER A 1 137 ? 109.388 138.166 104.490 1.00 53.77 137 SER C C 1
ATOM 773 O O . SER A 1 137 ? 110.105 137.161 104.455 1.00 53.77 137 SER C O 1
ATOM 776 N N . VAL A 1 138 ? 108.290 138.304 103.753 1.00 51.02 138 VAL C N 1
ATOM 777 C CA . VAL A 1 138 ? 107.766 137.211 102.941 1.00 51.02 138 VAL C CA 1
ATOM 778 C C . VAL A 1 138 ? 108.500 137.176 101.606 1.00 51.02 138 VAL C C 1
ATOM 779 O O . VAL A 1 138 ? 108.611 138.197 100.919 1.00 51.02 138 VAL C O 1
ATOM 783 N N . GLY A 1 139 ? 109.001 135.997 101.233 1.00 48.05 139 GLY C N 1
ATOM 784 C CA . GLY A 1 139 ? 109.748 135.850 100.006 1.00 48.05 139 GLY C CA 1
ATOM 785 C C . GLY A 1 139 ? 110.115 134.419 99.663 1.00 48.05 139 GLY C C 1
ATOM 786 O O . GLY A 1 139 ? 109.524 133.457 100.160 1.00 48.05 139 GLY C O 1
ATOM 787 N N . PRO A 1 140 ? 111.106 134.258 98.781 1.00 47.94 140 PRO C N 1
ATOM 788 C CA . PRO A 1 140 ? 111.370 132.921 98.219 1.00 47.94 140 PRO C CA 1
ATOM 789 C C . PRO A 1 140 ? 112.044 131.941 99.170 1.00 47.94 140 PRO C C 1
ATOM 790 O O . PRO A 1 140 ? 111.626 130.777 99.220 1.00 47.94 140 PRO C O 1
ATOM 794 N N . PHE A 1 141 ? 113.068 132.364 99.930 1.00 44.85 141 PHE C N 1
ATOM 795 C CA . PHE A 1 141 ? 113.856 131.453 100.768 1.00 44.85 141 PHE C CA 1
ATOM 796 C C . PHE A 1 141 ? 114.435 130.280 99.979 1.00 44.85 141 PHE C C 1
ATOM 797 O O . PHE A 1 141 ? 113.810 129.216 99.898 1.00 44.85 141 PHE C O 1
ATOM 805 N N . PRO A 1 142 ? 115.619 130.446 99.382 1.00 43.42 142 PRO C N 1
ATOM 806 C CA . PRO A 1 142 ? 116.081 129.561 98.299 1.00 43.42 142 PRO C CA 1
ATOM 807 C C . PRO A 1 142 ? 115.955 128.055 98.499 1.00 43.42 142 PRO C C 1
ATOM 808 O O . PRO A 1 142 ? 116.119 127.319 97.527 1.00 43.42 142 PRO C O 1
ATOM 812 N N . VAL A 1 143 ? 115.703 127.562 99.711 1.00 41.53 143 VAL C N 1
ATOM 813 C CA . VAL A 1 143 ? 115.491 126.124 99.875 1.00 41.53 143 VAL C CA 1
ATOM 814 C C . VAL A 1 143 ? 114.158 125.711 99.264 1.00 41.53 143 VAL C C 1
ATOM 815 O O . VAL A 1 143 ? 114.078 124.762 98.472 1.00 41.53 143 VAL C O 1
ATOM 819 N N . VAL A 1 144 ? 113.091 126.426 99.623 1.00 39.93 144 VAL C N 1
ATOM 820 C CA . VAL A 1 144 ? 111.792 126.189 99.005 1.00 39.93 144 VAL C CA 1
ATOM 821 C C . VAL A 1 144 ? 111.868 126.464 97.511 1.00 39.93 144 VAL C C 1
ATOM 822 O O . VAL A 1 144 ? 111.257 125.759 96.699 1.00 39.93 144 VAL C O 1
ATOM 826 N N . SER A 1 145 ? 112.634 127.487 97.126 1.00 41.61 145 SER C N 1
ATOM 827 C CA . SER A 1 145 ? 112.812 127.795 95.712 1.00 41.61 145 SER C CA 1
ATOM 828 C C . SER A 1 145 ? 113.499 126.650 94.980 1.00 41.61 145 SER C C 1
ATOM 829 O O . SER A 1 145 ? 113.142 126.333 93.843 1.00 41.61 145 SER C O 1
ATOM 832 N N . LEU A 1 146 ? 114.487 126.015 95.612 1.00 41.25 146 LEU C N 1
ATOM 833 C CA . LEU A 1 146 ? 115.178 124.905 94.966 1.00 41.25 146 LEU C CA 1
ATOM 834 C C . LEU A 1 146 ? 114.285 123.678 94.869 1.00 41.25 146 LEU C C 1
ATOM 835 O O . LEU A 1 146 ? 114.349 122.941 93.882 1.00 41.25 146 LEU C O 1
ATOM 840 N N . MET A 1 147 ? 113.454 123.429 95.883 1.00 39.15 147 MET C N 1
ATOM 841 C CA . MET A 1 147 ? 112.506 122.322 95.771 1.00 39.15 147 MET C CA 1
ATOM 842 C C . MET A 1 147 ? 111.496 122.577 94.655 1.00 39.15 147 MET C C 1
ATOM 843 O O . MET A 1 147 ? 111.177 121.673 93.866 1.00 39.15 147 MET C O 1
ATOM 848 N N . VAL A 1 148 ? 111.012 123.818 94.549 1.00 39.19 148 VAL C N 1
ATOM 849 C CA . VAL A 1 148 ? 110.118 124.189 93.456 1.00 39.19 148 VAL C CA 1
ATOM 850 C C . VAL A 1 148 ? 110.811 124.002 92.114 1.00 39.19 148 VAL C C 1
ATOM 851 O O . VAL A 1 148 ? 110.224 123.474 91.163 1.00 39.19 148 VAL C O 1
ATOM 855 N N . GLY A 1 149 ? 112.067 124.436 92.014 1.00 41.88 149 GLY C N 1
ATOM 856 C CA . GLY A 1 149 ? 112.798 124.290 90.768 1.00 41.88 149 GLY C CA 1
ATOM 857 C C . GLY A 1 149 ? 113.059 122.842 90.407 1.00 41.88 149 GLY C C 1
ATOM 858 O O . GLY A 1 149 ? 113.051 122.480 89.232 1.00 41.88 149 GLY C O 1
ATOM 859 N N . SER A 1 150 ? 113.304 121.999 91.410 1.00 42.63 150 SER C N 1
ATOM 860 C CA . SER A 1 150 ? 113.440 120.570 91.158 1.00 42.63 150 SER C CA 1
ATOM 861 C C . SER A 1 150 ? 112.154 119.997 90.584 1.00 42.63 150 SER C C 1
ATOM 862 O O . SER A 1 150 ? 112.184 119.233 89.611 1.00 42.63 150 SER C O 1
ATOM 865 N N . VAL A 1 151 ? 111.010 120.377 91.158 1.00 44.19 151 VAL C N 1
ATOM 866 C CA . VAL A 1 151 ? 109.728 119.916 90.627 1.00 44.19 151 VAL C CA 1
ATOM 867 C C . VAL A 1 151 ? 109.546 120.388 89.189 1.00 44.19 151 VAL C C 1
ATOM 868 O O . VAL A 1 151 ? 109.163 119.614 88.301 1.00 44.19 151 VAL C O 1
ATOM 872 N N . VAL A 1 152 ? 109.831 121.666 88.939 1.00 47.27 152 VAL C N 1
ATOM 873 C CA . VAL A 1 152 ? 109.610 122.248 87.619 1.00 47.27 152 VAL C CA 1
ATOM 874 C C . VAL A 1 152 ? 110.525 121.604 86.584 1.00 47.27 152 VAL C C 1
ATOM 875 O O . VAL A 1 152 ? 110.106 121.320 85.455 1.00 47.27 152 VAL C O 1
ATOM 879 N N . LEU A 1 153 ? 111.787 121.364 86.946 1.00 50.04 153 LEU C N 1
ATOM 880 C CA . LEU A 1 153 ? 112.717 120.702 86.039 1.00 50.04 153 LEU C CA 1
ATOM 881 C C . LEU A 1 153 ? 112.295 119.265 85.767 1.00 50.04 153 LEU C C 1
ATOM 882 O O . LEU A 1 153 ? 112.429 118.777 84.640 1.00 50.04 153 LEU C O 1
ATOM 887 N N . SER A 1 154 ? 111.792 118.567 86.789 1.00 51.67 154 SER C N 1
ATOM 888 C CA . SER A 1 154 ? 111.303 117.211 86.574 1.00 51.67 154 SER C CA 1
ATOM 889 C C . SER A 1 154 ? 110.103 117.192 85.639 1.00 51.67 154 SER C C 1
ATOM 890 O O . SER A 1 154 ? 109.966 116.268 84.830 1.00 51.67 154 SER C O 1
ATOM 893 N N . MET A 1 155 ? 109.231 118.193 85.729 1.00 52.74 155 MET C N 1
ATOM 894 C CA . MET A 1 155 ? 108.038 118.243 84.897 1.00 52.74 155 MET C CA 1
ATOM 895 C C . MET A 1 155 ? 108.230 119.038 83.611 1.00 52.74 155 MET C C 1
ATOM 896 O O . MET A 1 155 ? 107.278 119.165 82.835 1.00 52.74 155 MET C O 1
ATOM 901 N N . ALA A 1 156 ? 109.426 119.570 83.360 1.00 55.53 156 ALA C N 1
ATOM 902 C CA . ALA A 1 156 ? 109.679 120.295 82.119 1.00 55.53 156 ALA C CA 1
ATOM 903 C C . ALA A 1 156 ? 111.158 120.270 81.749 1.00 55.53 156 ALA C C 1
ATOM 904 O O . ALA A 1 156 ? 111.827 121.309 81.809 1.00 55.53 156 ALA C O 1
ATOM 906 N N . PRO A 1 157 ? 111.702 119.120 81.359 1.00 66.52 157 PRO C N 1
ATOM 907 C CA . PRO A 1 157 ? 113.117 119.063 80.974 1.00 66.52 157 PRO C CA 1
ATOM 908 C C . PRO A 1 157 ? 113.356 119.753 79.638 1.00 66.52 157 PRO C C 1
ATOM 909 O O . PRO A 1 157 ? 112.434 120.043 78.873 1.00 66.52 157 PRO C O 1
ATOM 913 N N . ASP A 1 158 ? 114.635 120.026 79.370 1.00 74.49 158 ASP C N 1
ATOM 914 C CA . ASP A 1 158 ? 115.010 120.669 78.115 1.00 74.49 158 ASP C CA 1
ATOM 915 C C . ASP A 1 158 ? 114.721 119.765 76.923 1.00 74.49 158 ASP C C 1
ATOM 916 O O . ASP A 1 158 ? 114.087 120.188 75.949 1.00 74.49 158 ASP C O 1
ATOM 921 N N . GLU A 1 159 ? 115.181 118.513 76.983 1.00 78.80 159 GLU C N 1
ATOM 922 C CA . GLU A 1 159 ? 115.003 117.599 75.860 1.00 78.80 159 GLU C CA 1
ATOM 923 C C . GLU A 1 159 ? 113.544 117.206 75.670 1.00 78.80 159 GLU C C 1
ATOM 924 O O . GLU A 1 159 ? 113.096 117.032 74.531 1.00 78.80 159 GLU C O 1
ATOM 930 N N . HIS A 1 160 ? 112.793 117.058 76.763 1.00 77.75 160 HIS C N 1
ATOM 931 C CA . HIS A 1 160 ? 111.394 116.662 76.651 1.00 77.75 160 HIS C CA 1
ATOM 932 C C . HIS A 1 160 ? 110.549 117.743 75.991 1.00 77.75 160 HIS C C 1
ATOM 933 O O . HIS A 1 160 ? 109.584 117.428 75.286 1.00 77.75 160 HIS C O 1
ATOM 940 N N . PHE A 1 161 ? 110.895 119.013 76.195 1.00 79.96 161 PHE C N 1
ATOM 941 C CA . PHE A 1 161 ? 110.084 120.121 75.705 1.00 79.96 161 PHE C CA 1
ATOM 942 C C . PHE A 1 161 ? 110.531 120.597 74.327 1.00 79.96 161 PHE C C 1
ATOM 943 O O . PHE A 1 161 ? 109.726 120.650 73.393 1.00 79.96 161 PHE C O 1
ATOM 951 N N . ILE A 1 162 ? 111.807 120.946 74.183 1.00 84.35 162 ILE C N 1
ATOM 952 C CA . ILE A 1 162 ? 112.323 121.525 72.948 1.00 84.35 162 ILE C CA 1
ATOM 953 C C . ILE A 1 162 ? 112.910 120.389 72.115 1.00 84.35 162 ILE C C 1
ATOM 954 O O . ILE A 1 162 ? 113.872 119.735 72.519 1.00 84.35 162 ILE C O 1
ATOM 959 N N . ILE A 1 163 ? 112.325 120.159 70.941 1.00 93.98 163 ILE C N 1
ATOM 960 C CA . ILE A 1 163 ? 112.802 119.145 70.008 1.00 93.98 163 ILE C CA 1
ATOM 961 C C . ILE A 1 163 ? 113.269 119.742 68.694 1.00 93.98 163 ILE C C 1
ATOM 962 O O . ILE A 1 163 ? 113.614 118.988 67.772 1.00 93.98 163 ILE C O 1
ATOM 967 N N . SER A 1 164 ? 113.294 121.066 68.573 1.00 100.31 164 SER C N 1
ATOM 968 C CA . SER A 1 164 ? 113.726 121.717 67.342 1.00 100.31 164 SER C CA 1
ATOM 969 C C . SER A 1 164 ? 115.247 121.752 67.245 1.00 100.31 164 SER C C 1
ATOM 970 O O . SER A 1 164 ? 115.815 122.588 66.542 1.00 100.31 164 SER C O 1
ATOM 973 N N . ILE A 1 176 ? 116.076 126.701 69.091 1.00 83.23 176 ILE C N 1
ATOM 974 C CA . ILE A 1 176 ? 115.679 126.236 70.413 1.00 83.23 176 ILE C CA 1
ATOM 975 C C . ILE A 1 176 ? 114.590 127.154 70.970 1.00 83.23 176 ILE C C 1
ATOM 976 O O . ILE A 1 176 ? 114.638 128.372 70.792 1.00 83.23 176 ILE C O 1
ATOM 981 N N . ASP A 1 177 ? 113.596 126.559 71.632 1.00 78.76 177 ASP C N 1
ATOM 982 C CA . ASP A 1 177 ? 112.402 127.287 72.066 1.00 78.76 177 ASP C CA 1
ATOM 983 C C . ASP A 1 177 ? 112.573 127.718 73.521 1.00 78.76 177 ASP C C 1
ATOM 984 O O . ASP A 1 177 ? 111.992 127.150 74.448 1.00 78.76 177 ASP C O 1
ATOM 989 N N . PHE A 1 178 ? 113.391 128.755 73.715 1.00 75.07 178 PHE C N 1
ATOM 990 C CA . PHE A 1 178 ? 113.585 129.302 75.054 1.00 75.07 178 PHE C CA 1
ATOM 991 C C . PHE A 1 178 ? 112.300 129.910 75.605 1.00 75.07 178 PHE C C 1
ATOM 992 O O . PHE A 1 178 ? 111.974 129.717 76.780 1.00 75.07 178 PHE C O 1
ATOM 1000 N N . ALA A 1 179 ? 111.562 130.651 74.776 1.00 72.01 179 ALA C N 1
ATOM 1001 C CA . ALA A 1 179 ? 110.376 131.350 75.264 1.00 72.01 179 ALA C CA 1
ATOM 1002 C C . ALA A 1 179 ? 109.295 130.373 75.709 1.00 72.01 179 ALA C C 1
ATOM 1003 O O . ALA A 1 179 ? 108.722 130.517 76.796 1.00 72.01 179 ALA C O 1
ATOM 1005 N N . ALA A 1 180 ? 109.002 129.369 74.880 1.00 69.82 180 ALA C N 1
ATOM 1006 C CA . ALA A 1 180 ? 107.969 128.401 75.234 1.00 69.82 180 ALA C CA 1
ATOM 1007 C C . ALA A 1 180 ? 108.384 127.562 76.436 1.00 69.82 180 ALA C C 1
ATOM 1008 O O . ALA A 1 180 ? 107.553 127.247 77.297 1.00 69.82 180 ALA C O 1
ATOM 1010 N N . ARG A 1 181 ? 109.663 127.184 76.508 1.00 66.46 181 ARG C N 1
ATOM 1011 C CA . ARG A 1 181 ? 110.139 126.434 77.665 1.00 66.46 181 ARG C CA 1
ATOM 1012 C C . ARG A 1 181 ? 110.017 127.256 78.938 1.00 66.46 181 ARG C C 1
ATOM 1013 O O . ARG A 1 181 ? 109.595 126.741 79.978 1.00 66.46 181 ARG C O 1
ATOM 1021 N N . ASP A 1 182 ? 110.378 128.539 78.875 1.00 63.71 182 ASP C N 1
ATOM 1022 C CA . ASP A 1 182 ? 110.240 129.405 80.040 1.00 63.71 182 ASP C CA 1
ATOM 1023 C C . ASP A 1 182 ? 108.780 129.550 80.444 1.00 63.71 182 ASP C C 1
ATOM 1024 O O . ASP A 1 182 ? 108.457 129.547 81.637 1.00 63.71 182 ASP C O 1
ATOM 1029 N N . ALA A 1 183 ? 107.883 129.680 79.464 1.00 60.85 183 ALA C N 1
ATOM 1030 C CA . ALA A 1 183 ? 106.460 129.771 79.776 1.00 60.85 183 ALA C CA 1
ATOM 1031 C C . ALA A 1 183 ? 105.963 128.503 80.458 1.00 60.85 183 ALA C C 1
ATOM 1032 O O . ALA A 1 183 ? 105.198 128.569 81.428 1.00 60.85 183 ALA C O 1
ATOM 1034 N N . ALA A 1 184 ? 106.388 127.337 79.967 1.00 57.91 184 ALA C N 1
ATOM 1035 C CA . ALA A 1 184 ? 105.985 126.079 80.589 1.00 57.91 184 ALA C CA 1
ATOM 1036 C C . ALA A 1 184 ? 106.529 125.962 82.008 1.00 57.91 184 ALA C C 1
ATOM 1037 O O . ALA A 1 184 ? 105.818 125.522 82.920 1.00 57.91 184 ALA C O 1
ATOM 1039 N N . ARG A 1 185 ? 107.792 126.347 82.211 1.00 54.34 185 ARG C N 1
ATOM 1040 C CA . ARG A 1 185 ? 108.376 126.311 83.547 1.00 54.34 185 ARG C CA 1
ATOM 1041 C C . ARG A 1 185 ? 107.624 127.231 84.500 1.00 54.34 185 ARG C C 1
ATOM 1042 O O . ARG A 1 185 ? 107.337 126.858 85.644 1.00 54.34 185 ARG C O 1
ATOM 1050 N N . VAL A 1 186 ? 107.292 128.439 84.039 1.00 52.31 186 VAL C N 1
ATOM 1051 C CA . VAL A 1 186 ? 106.557 129.389 84.868 1.00 52.31 186 VAL C CA 1
ATOM 1052 C C . VAL A 1 186 ? 105.176 128.846 85.208 1.00 52.31 186 VAL C C 1
ATOM 1053 O O . VAL A 1 186 ? 104.704 128.975 86.343 1.00 52.31 186 VAL C O 1
ATOM 1057 N N . LEU A 1 187 ? 104.503 128.239 84.229 1.00 50.85 187 LEU C N 1
ATOM 1058 C CA . LEU A 1 187 ? 103.168 127.707 84.476 1.00 50.85 187 LEU C CA 1
ATOM 1059 C C . LEU A 1 187 ? 103.211 126.555 85.473 1.00 50.85 187 LEU C C 1
ATOM 1060 O O . LEU A 1 187 ? 102.343 126.447 86.348 1.00 50.85 187 LEU C O 1
ATOM 1065 N N . ILE A 1 188 ? 104.220 125.687 85.363 1.00 48.72 188 ILE C N 1
ATOM 1066 C CA . ILE A 1 188 ? 104.363 124.591 86.317 1.00 48.72 188 ILE C CA 1
ATOM 1067 C C . ILE A 1 188 ? 104.654 125.130 87.712 1.00 48.72 188 ILE C C 1
ATOM 1068 O O . ILE A 1 188 ? 104.115 124.633 88.710 1.00 48.72 188 ILE C O 1
ATOM 1073 N N . ALA A 1 189 ? 105.509 126.151 87.808 1.00 47.19 189 ALA C N 1
ATOM 1074 C CA . ALA A 1 189 ? 105.798 126.752 89.106 1.00 47.19 189 ALA C CA 1
ATOM 1075 C C . ALA A 1 189 ? 104.545 127.362 89.722 1.00 47.19 189 ALA C C 1
ATOM 1076 O O . ALA A 1 189 ? 104.304 127.222 90.925 1.00 47.19 189 ALA C O 1
ATOM 1078 N N . SER A 1 190 ? 103.735 128.043 88.909 1.00 47.91 190 SER C N 1
ATOM 1079 C CA . SER A 1 190 ? 102.495 128.629 89.408 1.00 47.91 190 SER C CA 1
ATOM 1080 C C . SER A 1 190 ? 101.515 127.554 89.860 1.00 47.91 190 SER C C 1
ATOM 1081 O O . SER A 1 190 ? 100.829 127.719 90.876 1.00 47.91 190 SER C O 1
ATOM 1084 N N . THR A 1 191 ? 101.425 126.453 89.111 1.00 49.22 191 THR C N 1
ATOM 1085 C CA . THR A 1 191 ? 100.552 125.354 89.510 1.00 49.22 191 THR C CA 1
ATOM 1086 C C . THR A 1 191 ? 100.995 124.757 90.840 1.00 49.22 191 THR C C 1
ATOM 1087 O O . THR A 1 191 ? 100.167 124.492 91.722 1.00 49.22 191 THR C O 1
ATOM 1091 N N . LEU A 1 192 ? 102.303 124.547 91.003 1.00 45.18 192 LEU C N 1
ATOM 1092 C CA . LEU A 1 192 ? 102.817 124.019 92.262 1.00 45.18 192 LEU C CA 1
ATOM 1093 C C . LEU A 1 192 ? 102.565 124.988 93.408 1.00 45.18 192 LEU C C 1
ATOM 1094 O O . LEU A 1 192 ? 102.231 124.569 94.522 1.00 45.18 192 LEU C O 1
ATOM 1099 N N . THR A 1 193 ? 102.719 126.288 93.153 1.00 44.83 193 THR C N 1
ATOM 1100 C CA . THR A 1 193 ? 102.447 127.286 94.182 1.00 44.83 193 THR C CA 1
ATOM 1101 C C . THR A 1 193 ? 100.984 127.266 94.600 1.00 44.83 193 THR C C 1
ATOM 1102 O O . THR A 1 193 ? 100.671 127.344 95.794 1.00 44.83 193 THR C O 1
ATOM 1106 N N . LEU A 1 194 ? 100.073 127.173 93.630 1.00 45.40 194 LEU C N 1
ATOM 1107 C CA . LEU A 1 194 ? 98.653 127.123 93.955 1.00 45.40 194 LEU C CA 1
ATOM 1108 C C . LEU A 1 194 ? 98.313 125.867 94.744 1.00 45.40 194 LEU C C 1
ATOM 1109 O O . LEU A 1 194 ? 97.520 125.916 95.691 1.00 45.40 194 LEU C O 1
ATOM 1114 N N . LEU A 1 195 ? 98.900 124.728 94.370 1.00 43.74 195 LEU C N 1
ATOM 1115 C CA . LEU A 1 195 ? 98.658 123.500 95.122 1.00 43.74 195 LEU C CA 1
ATOM 1116 C C . LEU A 1 195 ? 99.191 123.609 96.547 1.00 43.74 195 LEU C C 1
ATOM 1117 O O . LEU A 1 195 ? 98.541 123.157 97.499 1.00 43.74 195 LEU C O 1
ATOM 1122 N N . VAL A 1 196 ? 100.373 124.208 96.713 1.00 42.44 196 VAL C N 1
ATOM 1123 C CA . VAL A 1 196 ? 100.939 124.400 98.045 1.00 42.44 196 VAL C CA 1
ATOM 1124 C C . VAL A 1 196 ? 100.042 125.305 98.878 1.00 42.44 196 VAL C C 1
ATOM 1125 O O . VAL A 1 196 ? 99.806 125.051 100.066 1.00 42.44 196 VAL C O 1
ATOM 1129 N N . GLY A 1 197 ? 99.528 126.375 98.271 1.00 44.42 197 GLY C N 1
ATOM 1130 C CA . GLY A 1 197 ? 98.620 127.256 98.986 1.00 44.42 197 GLY C CA 1
ATOM 1131 C C . GLY A 1 197 ? 97.326 126.570 99.375 1.00 44.42 197 GLY C C 1
ATOM 1132 O O . GLY A 1 197 ? 96.795 126.798 100.463 1.00 44.42 197 GLY C O 1
ATOM 1133 N N . ILE A 1 198 ? 96.801 125.723 98.489 1.00 44.08 198 ILE C N 1
ATOM 1134 C CA . ILE A 1 198 ? 95.594 124.965 98.809 1.00 44.08 198 ILE C CA 1
ATOM 1135 C C . ILE A 1 198 ? 95.849 124.035 99.988 1.00 44.08 198 ILE C C 1
ATOM 1136 O O . ILE A 1 198 ? 95.029 123.938 100.909 1.00 44.08 198 ILE C O 1
ATOM 1141 N N . ILE A 1 199 ? 96.991 123.344 99.982 1.00 42.91 199 ILE C N 1
ATOM 1142 C CA . ILE A 1 199 ? 97.318 122.443 101.085 1.00 42.91 199 ILE C CA 1
ATOM 1143 C C . ILE A 1 199 ? 97.464 123.219 102.388 1.00 42.91 199 ILE C C 1
ATOM 1144 O O . ILE A 1 199 ? 96.980 122.789 103.442 1.00 42.91 199 ILE C O 1
ATOM 1149 N N . GLN A 1 200 ? 98.135 124.372 102.339 1.00 43.81 200 GLN C N 1
ATOM 1150 C CA . GLN A 1 200 ? 98.319 125.175 103.544 1.00 43.81 200 GLN C CA 1
ATOM 1151 C C . GLN A 1 200 ? 96.986 125.686 104.081 1.00 43.81 200 GLN C C 1
ATOM 1152 O O . GLN A 1 200 ? 96.747 125.659 105.294 1.00 43.81 200 GLN C O 1
ATOM 1158 N N . LEU A 1 201 ? 96.100 126.144 103.194 1.00 44.73 201 LEU C N 1
ATOM 1159 C CA . LEU A 1 201 ? 94.791 126.616 103.631 1.00 44.73 201 LEU C CA 1
ATOM 1160 C C . LEU A 1 201 ? 93.957 125.479 104.208 1.00 44.73 201 LEU C C 1
ATOM 1161 O O . LEU A 1 201 ? 93.225 125.674 105.185 1.00 44.73 201 LEU C O 1
ATOM 1166 N N . ILE A 1 202 ? 94.047 124.287 103.614 1.00 45.62 202 ILE C N 1
ATOM 1167 C CA . ILE A 1 202 ? 93.334 123.131 104.150 1.00 45.62 202 ILE C CA 1
ATOM 1168 C C . ILE A 1 202 ? 93.848 122.793 105.543 1.00 45.62 202 ILE C C 1
ATOM 1169 O O . ILE A 1 202 ? 93.065 122.520 106.461 1.00 45.62 202 ILE C O 1
ATOM 1174 N N . PHE A 1 203 ? 95.170 122.813 105.723 1.00 46.41 203 PHE C N 1
ATOM 1175 C CA . PHE A 1 203 ? 95.745 122.565 107.042 1.00 46.41 203 PHE C CA 1
ATOM 1176 C C . PHE A 1 203 ? 95.307 123.630 108.039 1.00 46.41 203 PHE C C 1
ATOM 1177 O O . PHE A 1 203 ? 95.164 123.352 109.235 1.00 46.41 203 PHE C O 1
ATOM 1185 N N . GLY A 1 204 ? 95.112 124.862 107.567 1.00 48.29 204 GLY C N 1
ATOM 1186 C CA . GLY A 1 204 ? 94.584 125.902 108.435 1.00 48.29 204 GLY C CA 1
ATOM 1187 C C . GLY A 1 204 ? 93.142 125.662 108.836 1.00 48.29 204 GLY C C 1
ATOM 1188 O O . GLY A 1 204 ? 92.754 125.925 109.976 1.00 48.29 204 GLY C O 1
ATOM 1189 N N . GLY A 1 205 ? 92.328 125.172 107.902 1.00 49.07 205 GLY C N 1
ATOM 1190 C CA . GLY A 1 205 ? 90.949 124.858 108.233 1.00 49.07 205 GLY C CA 1
ATOM 1191 C C . GLY A 1 205 ? 90.839 123.731 109.241 1.00 49.07 205 GLY C C 1
ATOM 1192 O O . GLY A 1 205 ? 89.968 123.749 110.115 1.00 49.07 205 GLY C O 1
ATOM 1193 N N . LEU A 1 206 ? 91.718 122.737 109.135 1.00 48.39 206 LEU C N 1
ATOM 1194 C CA . LEU A 1 206 ? 91.721 121.605 110.051 1.00 48.39 206 LEU C CA 1
ATOM 1195 C C . LEU A 1 206 ? 92.430 121.906 111.365 1.00 48.39 206 LEU C C 1
ATOM 1196 O O . LEU A 1 206 ? 92.433 121.047 112.254 1.00 48.39 206 LEU C O 1
ATOM 1201 N N . GLN A 1 207 ? 93.039 123.086 111.497 1.00 51.68 207 GLN C N 1
ATOM 1202 C CA . GLN A 1 207 ? 93.655 123.539 112.746 1.00 51.68 207 GLN C CA 1
ATOM 1203 C C . GLN A 1 207 ? 94.800 122.631 113.189 1.00 51.68 207 GLN C C 1
ATOM 1204 O O . GLN A 1 207 ? 95.168 122.612 114.365 1.00 51.68 207 GLN C O 1
ATOM 1210 N N . ILE A 1 208 ? 95.377 121.874 112.262 1.00 49.74 208 ILE C N 1
ATOM 1211 C CA . ILE A 1 208 ? 96.461 120.944 112.578 1.00 49.74 208 ILE C CA 1
ATOM 1212 C C . ILE A 1 208 ? 97.782 121.693 112.405 1.00 49.74 208 ILE C C 1
ATOM 1213 O O . ILE A 1 208 ? 98.548 121.465 111.469 1.00 49.74 208 ILE C O 1
ATOM 1218 N N . GLY A 1 209 ? 98.092 122.547 113.376 1.00 48.44 209 GLY C N 1
ATOM 1219 C CA . GLY A 1 209 ? 99.329 123.294 113.390 1.00 48.44 209 GLY C CA 1
ATOM 1220 C C . GLY A 1 209 ? 100.447 122.638 114.160 1.00 48.44 209 GLY C C 1
ATOM 1221 O O . GLY A 1 209 ? 101.554 123.182 114.209 1.00 48.44 209 GLY C O 1
ATOM 1222 N N . PHE A 1 210 ? 100.190 121.483 114.765 1.00 46.99 210 PHE C N 1
ATOM 1223 C CA . PHE A 1 210 ? 101.193 120.739 115.511 1.00 46.99 210 PHE C CA 1
ATOM 1224 C C . PHE A 1 210 ? 102.060 119.860 114.620 1.00 46.99 210 PHE C C 1
ATOM 1225 O O . PHE A 1 210 ? 102.985 119.217 115.128 1.00 46.99 210 PHE C O 1
ATOM 1233 N N . ILE A 1 211 ? 101.789 119.818 113.313 1.00 47.16 211 ILE C N 1
ATOM 1234 C CA . ILE A 1 211 ? 102.547 118.945 112.421 1.00 47.16 211 ILE C CA 1
ATOM 1235 C C . ILE A 1 211 ? 104.013 119.345 112.384 1.00 47.16 211 ILE C C 1
ATOM 1236 O O . ILE A 1 211 ? 104.897 118.485 112.287 1.00 47.16 211 ILE C O 1
ATOM 1241 N N . VAL A 1 212 ? 104.303 120.646 112.464 1.00 43.70 212 VAL C N 1
ATOM 1242 C CA . VAL A 1 212 ? 105.688 121.100 112.493 1.00 43.70 212 VAL C CA 1
ATOM 1243 C C . VAL A 1 212 ? 106.411 120.714 113.769 1.00 43.70 212 VAL C C 1
ATOM 1244 O O . VAL A 1 212 ? 107.637 120.849 113.836 1.00 43.70 212 VAL C O 1
ATOM 1248 N N . ARG A 1 213 ? 105.690 120.247 114.789 1.00 42.30 213 ARG C N 1
ATOM 1249 C CA . ARG A 1 213 ? 106.371 119.616 115.910 1.00 42.30 213 ARG C CA 1
ATOM 1250 C C . ARG A 1 213 ? 107.138 118.388 115.450 1.00 42.30 213 ARG C C 1
ATOM 1251 O O . ARG A 1 213 ? 108.251 118.140 115.924 1.00 42.30 213 ARG C O 1
ATOM 1259 N N . TYR A 1 214 ? 106.577 117.631 114.503 1.00 42.28 214 TYR C N 1
ATOM 1260 C CA . TYR A 1 214 ? 107.230 116.427 114.005 1.00 42.28 214 TYR C CA 1
ATOM 1261 C C . TYR A 1 214 ? 108.542 116.723 113.291 1.00 42.28 214 TYR C C 1
ATOM 1262 O O . TYR A 1 214 ? 109.356 115.811 113.119 1.00 42.28 214 TYR C O 1
ATOM 1271 N N . LEU A 1 215 ? 108.765 117.968 112.869 1.00 40.49 215 LEU C N 1
ATOM 1272 C CA . LEU A 1 215 ? 110.034 118.360 112.258 1.00 40.49 215 LEU C CA 1
ATOM 1273 C C . LEU A 1 215 ? 111.057 118.554 113.373 1.00 40.49 215 LEU C C 1
ATOM 1274 O O . LEU A 1 215 ? 111.301 119.659 113.863 1.00 40.49 215 LEU C O 1
ATOM 1279 N N . ALA A 1 216 ? 111.664 117.441 113.777 1.00 38.95 216 ALA C N 1
ATOM 1280 C CA . ALA A 1 216 ? 112.615 117.453 114.878 1.00 38.95 216 ALA C CA 1
ATOM 1281 C C . ALA A 1 216 ? 113.853 118.263 114.520 1.00 38.95 216 ALA C C 1
ATOM 1282 O O . ALA A 1 216 ? 114.251 118.353 113.356 1.00 38.95 216 ALA C O 1
ATOM 1284 N N . ASP A 1 217 ? 114.463 118.861 115.543 1.00 42.22 217 ASP C N 1
ATOM 1285 C CA . ASP A 1 217 ? 115.696 119.613 115.332 1.00 42.22 217 ASP C CA 1
ATOM 1286 C C . ASP A 1 217 ? 116.799 118.794 114.669 1.00 42.22 217 ASP C C 1
ATOM 1287 O O . ASP A 1 217 ? 117.479 119.341 113.784 1.00 42.22 217 ASP C O 1
ATOM 1292 N N . PRO A 1 218 ? 117.055 117.532 115.039 1.00 39.42 218 PRO C N 1
ATOM 1293 C CA . PRO A 1 218 ? 118.063 116.764 114.285 1.00 39.42 218 PRO C CA 1
ATOM 1294 C C . PRO A 1 218 ? 117.723 116.598 112.813 1.00 39.42 218 PRO C C 1
ATOM 1295 O O . PRO A 1 218 ? 118.596 116.784 111.953 1.00 39.42 218 PRO C O 1
ATOM 1299 N N . LEU A 1 219 ? 116.473 116.258 112.487 1.00 39.12 219 LEU C N 1
ATOM 1300 C CA . LEU A 1 219 ? 116.137 116.092 111.078 1.00 39.12 219 LEU C CA 1
ATOM 1301 C C . LEU A 1 219 ? 116.089 117.434 110.367 1.00 39.12 219 LEU C C 1
ATOM 1302 O O . LEU A 1 219 ? 116.429 117.513 109.184 1.00 39.12 219 LEU C O 1
ATOM 1307 N N . VAL A 1 220 ? 115.695 118.498 111.069 1.00 38.98 220 VAL C N 1
ATOM 1308 C CA . VAL A 1 220 ? 115.753 119.832 110.479 1.00 38.98 220 VAL C CA 1
ATOM 1309 C C . VAL A 1 220 ? 117.190 120.196 110.132 1.00 38.98 220 VAL C C 1
ATOM 1310 O O . VAL A 1 220 ? 117.463 120.722 109.049 1.00 38.98 220 VAL C O 1
ATOM 1314 N N . GLY A 1 221 ? 118.132 119.906 111.031 1.00 37.35 221 GLY C N 1
ATOM 1315 C CA . GLY A 1 221 ? 119.527 120.202 110.748 1.00 37.35 221 GLY C CA 1
ATOM 1316 C C . GLY A 1 221 ? 120.093 119.370 109.612 1.00 37.35 221 GLY C C 1
ATOM 1317 O O . GLY A 1 221 ? 120.817 119.886 108.753 1.00 37.35 221 GLY C O 1
ATOM 1318 N N . GLY A 1 222 ? 119.780 118.073 109.592 1.00 38.09 222 GLY C N 1
ATOM 1319 C CA . GLY A 1 222 ? 120.242 117.233 108.498 1.00 38.09 222 GLY C CA 1
ATOM 1320 C C . GLY A 1 222 ? 119.673 117.660 107.159 1.00 38.09 222 GLY C C 1
ATOM 1321 O O . GLY A 1 222 ? 120.394 117.735 106.159 1.00 38.09 222 GLY C O 1
ATOM 1322 N N . PHE A 1 223 ? 118.371 117.955 107.126 1.00 36.17 223 PHE C N 1
ATOM 1323 C CA . PHE A 1 223 ? 117.738 118.447 105.910 1.00 36.17 223 PHE C CA 1
ATOM 1324 C C . PHE A 1 223 ? 118.325 119.787 105.494 1.00 36.17 223 PHE C C 1
ATOM 1325 O O . PHE A 1 223 ? 118.489 120.051 104.301 1.00 36.17 223 PHE C O 1
ATOM 1333 N N . THR A 1 224 ? 118.645 120.646 106.463 1.00 40.03 224 THR C N 1
ATOM 1334 C CA . THR A 1 224 ? 119.238 121.940 106.150 1.00 40.03 224 THR C CA 1
ATOM 1335 C C . THR A 1 224 ? 120.613 121.780 105.515 1.00 40.03 224 THR C C 1
ATOM 1336 O O . THR A 1 224 ? 120.928 122.455 104.531 1.00 40.03 224 THR C O 1
ATOM 1340 N N . THR A 1 225 ? 121.440 120.884 106.055 1.00 41.43 225 THR C N 1
ATOM 1341 C CA . THR A 1 225 ? 122.756 120.661 105.461 1.00 41.43 225 THR C CA 1
ATOM 1342 C C . THR A 1 225 ? 122.642 120.044 104.071 1.00 41.43 225 THR C C 1
ATOM 1343 O O . THR A 1 225 ? 123.366 120.439 103.146 1.00 41.43 225 THR C O 1
ATOM 1347 N N . ALA A 1 226 ? 121.733 119.081 103.897 1.00 40.87 226 ALA C N 1
ATOM 1348 C CA . ALA A 1 226 ? 121.545 118.486 102.578 1.00 40.87 226 ALA C CA 1
ATOM 1349 C C . ALA A 1 226 ? 121.034 119.514 101.573 1.00 40.87 226 ALA C C 1
ATOM 1350 O O . ALA A 1 226 ? 121.470 119.535 100.416 1.00 40.87 226 ALA C O 1
ATOM 1352 N N . ALA A 1 227 ? 120.106 120.374 101.996 1.00 41.53 227 ALA C N 1
ATOM 1353 C CA . ALA A 1 227 ? 119.606 121.427 101.123 1.00 41.53 227 ALA C CA 1
ATOM 1354 C C . ALA A 1 227 ? 120.699 122.430 100.791 1.00 41.53 227 ALA C C 1
ATOM 1355 O O . ALA A 1 227 ? 120.745 122.955 99.676 1.00 41.53 227 ALA C O 1
ATOM 1357 N N . ALA A 1 228 ? 121.580 122.720 101.750 1.00 43.08 228 ALA C N 1
ATOM 1358 C CA . ALA A 1 228 ? 122.724 123.575 101.463 1.00 43.08 228 ALA C CA 1
ATOM 1359 C C . ALA A 1 228 ? 123.615 122.947 100.404 1.00 43.08 228 ALA C C 1
ATOM 1360 O O . ALA A 1 228 ? 124.099 123.638 99.502 1.00 43.08 228 ALA C O 1
ATOM 1362 N N . PHE A 1 229 ? 123.838 121.635 100.493 1.00 46.30 229 PHE C N 1
ATOM 1363 C CA . PHE A 1 229 ? 124.624 120.949 99.471 1.00 46.30 229 PHE C CA 1
ATOM 1364 C C . PHE A 1 229 ? 123.955 121.032 98.102 1.00 46.30 229 PHE C C 1
ATOM 1365 O O . PHE A 1 229 ? 124.619 121.295 97.092 1.00 46.30 229 PHE C O 1
ATOM 1373 N N . GLN A 1 230 ? 122.639 120.810 98.050 1.00 43.60 230 GLN C N 1
ATOM 1374 C CA . GLN A 1 230 ? 121.926 120.882 96.775 1.00 43.60 230 GLN C CA 1
ATOM 1375 C C . GLN A 1 230 ? 121.974 122.288 96.187 1.00 43.60 230 GLN C C 1
ATOM 1376 O O . GLN A 1 230 ? 122.183 122.462 94.978 1.00 43.60 230 GLN C O 1
ATOM 1382 N N . VAL A 1 231 ? 121.773 123.305 97.028 1.00 45.00 231 VAL C N 1
ATOM 1383 C CA . VAL A 1 231 ? 121.823 124.689 96.567 1.00 45.00 231 VAL C CA 1
ATOM 1384 C C . VAL A 1 231 ? 123.222 125.031 96.078 1.00 45.00 231 VAL C C 1
ATOM 1385 O O . VAL A 1 231 ? 123.389 125.708 95.057 1.00 45.00 231 VAL C O 1
ATOM 1389 N N . LEU A 1 232 ? 124.248 124.570 96.796 1.00 48.78 232 LEU C N 1
ATOM 1390 C CA . LEU A 1 232 ? 125.618 124.796 96.358 1.00 48.78 232 LEU C CA 1
ATOM 1391 C C . LEU A 1 232 ? 125.867 124.158 95.002 1.00 48.78 232 LEU C C 1
ATOM 1392 O O . LEU A 1 232 ? 126.504 124.763 94.137 1.00 48.78 232 LEU C O 1
ATOM 1397 N N . VAL A 1 233 ? 125.364 122.941 94.793 1.00 49.55 233 VAL C N 1
ATOM 1398 C CA . VAL A 1 233 ? 125.573 122.264 93.515 1.00 49.55 233 VAL C CA 1
ATOM 1399 C C . VAL A 1 233 ? 124.895 123.034 92.385 1.00 49.55 233 VAL C C 1
ATOM 1400 O O . VAL A 1 233 ? 125.488 123.270 91.324 1.00 49.55 233 VAL C O 1
ATOM 1404 N N . SER A 1 234 ? 123.645 123.452 92.603 1.00 49.75 234 SER C N 1
ATOM 1405 C CA . SER A 1 234 ? 122.916 124.168 91.558 1.00 49.75 234 SER C CA 1
ATOM 1406 C C . SER A 1 234 ? 123.575 125.508 91.239 1.00 49.75 234 SER C C 1
ATOM 1407 O O . SER A 1 234 ? 123.774 125.858 90.068 1.00 49.75 234 SER C O 1
ATOM 1410 N N . GLN A 1 235 ? 123.946 126.266 92.271 1.00 52.38 235 GLN C N 1
ATOM 1411 C CA . GLN A 1 235 ? 124.555 127.567 92.030 1.00 52.38 235 GLN C CA 1
ATOM 1412 C C . GLN A 1 235 ? 125.983 127.447 91.513 1.00 52.38 235 GLN C C 1
ATOM 1413 O O . GLN A 1 235 ? 126.470 128.376 90.864 1.00 52.38 235 GLN C O 1
ATOM 1419 N N . LEU A 1 236 ? 126.661 126.328 91.781 1.00 56.04 236 LEU C N 1
ATOM 1420 C CA . LEU A 1 236 ? 127.958 126.077 91.165 1.00 56.04 236 LEU C CA 1
ATOM 1421 C C . LEU A 1 236 ? 127.799 125.766 89.686 1.00 56.04 236 LEU C C 1
ATOM 1422 O O . LEU A 1 236 ? 128.629 126.172 88.865 1.00 56.04 236 LEU C O 1
ATOM 1427 N N . LYS A 1 237 ? 126.738 125.040 89.331 1.00 58.49 237 LYS C N 1
ATOM 1428 C CA . LYS A 1 237 ? 126.396 124.889 87.922 1.00 58.49 237 LYS C CA 1
ATOM 1429 C C . LYS A 1 237 ? 126.129 126.244 87.282 1.00 58.49 237 LYS C C 1
ATOM 1430 O O . LYS A 1 237 ? 126.495 126.480 86.125 1.00 58.49 237 LYS C O 1
ATOM 1436 N N . ILE A 1 238 ? 125.481 127.145 88.022 1.00 56.28 238 ILE C N 1
ATOM 1437 C CA . ILE A 1 238 ? 125.149 128.459 87.474 1.00 56.28 238 ILE C CA 1
ATOM 1438 C C . ILE A 1 238 ? 126.406 129.304 87.270 1.00 56.28 238 ILE C C 1
ATOM 1439 O O . ILE A 1 238 ? 126.591 129.914 86.210 1.00 56.28 238 ILE C O 1
ATOM 1444 N N . VAL A 1 239 ? 127.285 129.361 88.276 1.00 58.94 239 VAL C N 1
ATOM 1445 C CA . VAL A 1 239 ? 128.424 130.276 88.205 1.00 58.94 239 VAL C CA 1
ATOM 1446 C C . VAL A 1 239 ? 129.416 129.829 87.138 1.00 58.94 239 VAL C C 1
ATOM 1447 O O . VAL A 1 239 ? 130.008 130.659 86.438 1.00 58.94 239 VAL C O 1
ATOM 1451 N N . LEU A 1 240 ? 129.623 128.519 87.000 1.00 63.67 240 LEU C N 1
ATOM 1452 C CA . LEU A 1 240 ? 130.554 128.020 85.997 1.00 63.67 240 LEU C CA 1
ATOM 1453 C C . LEU A 1 240 ? 130.030 128.190 84.579 1.00 63.67 240 LEU C C 1
ATOM 1454 O O . LEU A 1 240 ? 130.807 128.033 83.631 1.00 63.67 240 LEU C O 1
ATOM 1459 N N . ASN A 1 241 ? 128.743 128.506 84.418 1.00 67.27 241 ASN C N 1
ATOM 1460 C CA . ASN A 1 241 ? 128.129 128.711 83.106 1.00 67.27 241 ASN C CA 1
ATOM 1461 C C . ASN A 1 241 ? 128.308 127.485 82.214 1.00 67.27 241 ASN C C 1
ATOM 1462 O O . ASN A 1 241 ? 128.526 127.597 81.006 1.00 67.27 241 ASN C O 1
ATOM 1467 N N . VAL A 1 242 ? 128.212 126.303 82.816 1.00 68.89 242 VAL C N 1
ATOM 1468 C CA . VAL A 1 242 ? 128.359 125.036 82.112 1.00 68.89 242 VAL C CA 1
ATOM 1469 C C . VAL A 1 242 ? 126.977 124.424 81.937 1.00 68.89 242 VAL C C 1
ATOM 1470 O O . VAL A 1 242 ? 126.186 124.375 82.888 1.00 68.89 242 VAL C O 1
ATOM 1474 N N . SER A 1 243 ? 126.682 123.972 80.722 1.00 70.84 243 SER C N 1
ATOM 1475 C CA . SER A 1 243 ? 125.386 123.382 80.403 1.00 70.84 243 SER C CA 1
ATOM 1476 C C . SER A 1 243 ? 125.413 121.908 80.789 1.00 70.84 243 SER C C 1
ATOM 1477 O O . SER A 1 243 ? 126.037 121.090 80.106 1.00 70.84 243 SER C O 1
ATOM 1480 N N . THR A 1 244 ? 124.736 121.573 81.882 1.00 67.92 244 THR C N 1
ATOM 1481 C CA . THR A 1 244 ? 124.636 120.205 82.370 1.00 67.92 244 THR C CA 1
ATOM 1482 C C . THR A 1 244 ? 123.194 119.735 82.246 1.00 67.92 244 THR C C 1
ATOM 1483 O O . THR A 1 244 ? 122.274 120.421 82.705 1.00 67.92 244 THR C O 1
ATOM 1487 N N . LYS A 1 245 ? 122.998 118.577 81.617 1.00 69.46 245 LYS C N 1
ATOM 1488 C CA . LYS A 1 245 ? 121.659 118.014 81.518 1.00 69.46 245 LYS C CA 1
ATOM 1489 C C . LYS A 1 245 ? 121.130 117.700 82.910 1.00 69.46 245 LYS C C 1
ATOM 1490 O O . LYS A 1 245 ? 121.845 117.151 83.754 1.00 69.46 245 LYS C O 1
ATOM 1496 N N . ASN A 1 246 ? 119.878 118.069 83.157 1.00 67.08 246 ASN C N 1
ATOM 1497 C CA . ASN A 1 246 ? 119.321 117.999 84.500 1.00 67.08 246 ASN C CA 1
ATOM 1498 C C . ASN A 1 246 ? 118.909 116.568 84.818 1.00 67.08 246 ASN C C 1
ATOM 1499 O O . ASN A 1 246 ? 118.076 115.983 84.117 1.00 67.08 246 ASN C O 1
ATOM 1504 N N . TYR A 1 247 ? 119.493 116.010 85.873 1.00 65.82 247 TYR C N 1
ATOM 1505 C CA . TYR A 1 247 ? 119.153 114.673 86.338 1.00 65.82 247 TYR C CA 1
ATOM 1506 C C . TYR A 1 247 ? 117.969 114.772 87.291 1.00 65.82 247 TYR C C 1
ATOM 1507 O O . TYR A 1 247 ? 118.016 115.525 88.270 1.00 65.82 247 TYR C O 1
ATOM 1516 N N . ASN A 1 248 ? 116.914 114.020 87.003 1.00 65.98 248 ASN C N 1
ATOM 1517 C CA . ASN A 1 248 ? 115.701 114.023 87.808 1.00 65.98 248 ASN C CA 1
ATOM 1518 C C . ASN A 1 248 ? 115.557 112.665 88.478 1.00 65.98 248 ASN C C 1
ATOM 1519 O O . ASN A 1 248 ? 115.536 111.634 87.798 1.00 65.98 248 ASN C O 1
ATOM 1524 N N . GLY A 1 249 ? 115.462 112.666 89.804 1.00 62.50 249 GLY C N 1
ATOM 1525 C CA . GLY A 1 249 ? 115.283 111.429 90.535 1.00 62.50 249 GLY C CA 1
ATOM 1526 C C . GLY A 1 249 ? 116.318 111.185 91.613 1.00 62.50 249 GLY C C 1
ATOM 1527 O O . GLY A 1 249 ? 116.731 112.111 92.316 1.00 62.50 249 GLY C O 1
ATOM 1528 N N . ILE A 1 250 ? 116.741 109.938 91.745 1.00 60.43 250 ILE C N 1
ATOM 1529 C CA . ILE A 1 250 ? 117.634 109.505 92.812 1.00 60.43 250 ILE C CA 1
ATOM 1530 C C . ILE A 1 250 ? 119.075 109.650 92.337 1.00 60.43 250 ILE C C 1
ATOM 1531 O O . ILE A 1 250 ? 119.383 109.438 91.160 1.00 60.43 250 ILE C O 1
ATOM 1536 N N . LEU A 1 251 ? 119.965 110.032 93.260 1.00 60.15 251 LEU C N 1
ATOM 1537 C CA . LEU A 1 251 ? 121.368 110.329 92.951 1.00 60.15 251 LEU C CA 1
ATOM 1538 C C . LEU A 1 251 ? 121.505 111.478 91.956 1.00 60.15 251 LEU C C 1
ATOM 1539 O O . LEU A 1 251 ? 122.486 111.551 91.213 1.00 60.15 251 LEU C O 1
ATOM 1544 N N . SER A 1 252 ? 120.532 112.391 91.937 1.00 60.71 252 SER C N 1
ATOM 1545 C CA . SER A 1 252 ? 120.589 113.506 90.997 1.00 60.71 252 SER C CA 1
ATOM 1546 C C . SER A 1 252 ? 121.777 114.416 91.283 1.00 60.71 252 SER C C 1
ATOM 1547 O O . SER A 1 252 ? 122.450 114.878 90.355 1.00 60.71 252 SER C O 1
ATOM 1550 N N . ILE A 1 253 ? 122.050 114.683 92.560 1.00 56.81 253 ILE C N 1
ATOM 1551 C CA . ILE A 1 253 ? 123.128 115.598 92.918 1.00 56.81 253 ILE C CA 1
ATOM 1552 C C . ILE A 1 253 ? 124.485 115.014 92.536 1.00 56.81 253 ILE C C 1
ATOM 1553 O O . ILE A 1 253 ? 125.371 115.729 92.050 1.00 56.81 253 ILE C O 1
ATOM 1558 N N . ILE A 1 254 ? 124.667 113.707 92.736 1.00 61.10 254 ILE C N 1
ATOM 1559 C CA . ILE A 1 254 ? 125.940 113.073 92.407 1.00 61.10 254 ILE C CA 1
ATOM 1560 C C . ILE A 1 254 ? 126.180 113.103 90.903 1.00 61.10 254 ILE C C 1
ATOM 1561 O O . ILE A 1 254 ? 127.284 113.415 90.442 1.00 61.10 254 ILE C O 1
ATOM 1566 N N . TYR A 1 255 ? 125.152 112.779 90.116 1.00 62.45 255 TYR C N 1
ATOM 1567 C CA . TYR A 1 255 ? 125.291 112.830 88.664 1.00 62.45 255 TYR C CA 1
ATOM 1568 C C . TYR A 1 255 ? 125.541 114.255 88.189 1.00 62.45 255 TYR C C 1
ATOM 1569 O O . TYR A 1 255 ? 126.317 114.482 87.251 1.00 62.45 255 TYR C O 1
ATOM 1578 N N . THR A 1 256 ? 124.885 115.230 88.823 1.00 62.07 256 THR C N 1
ATOM 1579 C CA . THR A 1 256 ? 125.119 116.627 88.476 1.00 62.07 256 THR C CA 1
ATOM 1580 C C . THR A 1 256 ? 126.567 117.020 88.737 1.00 62.07 256 THR C C 1
ATOM 1581 O O . THR A 1 256 ? 127.192 117.689 87.909 1.00 62.07 256 THR C O 1
ATOM 1585 N N . LEU A 1 257 ? 127.122 116.602 89.877 1.00 63.27 257 LEU C N 1
ATOM 1586 C CA . LEU A 1 257 ? 128.533 116.872 90.149 1.00 63.27 257 LEU C CA 1
ATOM 1587 C C . LEU A 1 257 ? 129.443 116.179 89.143 1.00 63.27 257 LEU C C 1
ATOM 1588 O O . LEU A 1 257 ? 130.439 116.759 88.696 1.00 63.27 257 LEU C O 1
ATOM 1593 N N . ILE A 1 258 ? 129.134 114.929 88.793 1.00 65.27 258 ILE C N 1
ATOM 1594 C CA . ILE A 1 258 ? 129.968 114.218 87.829 1.00 65.27 258 ILE C CA 1
ATOM 1595 C C . ILE A 1 258 ? 129.998 114.966 86.504 1.00 65.27 258 ILE C C 1
ATOM 1596 O O . ILE A 1 258 ? 131.069 115.208 85.934 1.00 65.27 258 ILE C O 1
ATOM 1601 N N . GLU A 1 259 ? 128.829 115.382 86.014 1.00 69.15 259 GLU C N 1
ATOM 1602 C CA . GLU A 1 259 ? 128.797 116.121 84.757 1.00 69.15 259 GLU C CA 1
ATOM 1603 C C . GLU A 1 259 ? 129.446 117.495 84.887 1.00 69.15 259 GLU C C 1
ATOM 1604 O O . GLU A 1 259 ? 130.049 117.983 83.926 1.00 69.15 259 GLU C O 1
ATOM 1610 N N . ILE A 1 260 ? 129.345 118.128 86.058 1.00 68.95 260 ILE C N 1
ATOM 1611 C CA . ILE A 1 260 ? 129.954 119.443 86.246 1.00 68.95 260 ILE C CA 1
ATOM 1612 C C . ILE A 1 260 ? 131.472 119.345 86.168 1.00 68.95 260 ILE C C 1
ATOM 1613 O O . ILE A 1 260 ? 132.123 120.124 85.463 1.00 68.95 260 ILE C O 1
ATOM 1618 N N . PHE A 1 261 ? 132.063 118.391 86.890 1.00 71.59 261 PHE C N 1
ATOM 1619 C CA . PHE A 1 261 ? 133.509 118.214 86.798 1.00 71.59 261 PHE C CA 1
ATOM 1620 C C . PHE A 1 261 ? 133.943 117.614 85.466 1.00 71.59 261 PHE C C 1
ATOM 1621 O O . PHE A 1 261 ? 135.123 117.713 85.116 1.00 71.59 261 PHE C O 1
ATOM 1629 N N . GLN A 1 262 ? 133.028 116.993 84.717 1.00 73.36 262 GLN C N 1
ATOM 1630 C CA . GLN A 1 262 ? 133.371 116.564 83.364 1.00 73.36 262 GLN C CA 1
ATOM 1631 C C . GLN A 1 262 ? 133.421 117.744 82.401 1.00 73.36 262 GLN C C 1
ATOM 1632 O O . GLN A 1 262 ? 134.311 117.817 81.545 1.00 73.36 262 GLN C O 1
ATOM 1638 N N . ASN A 1 263 ? 132.477 118.675 82.523 1.00 74.53 263 ASN C N 1
ATOM 1639 C CA . ASN A 1 263 ? 132.360 119.806 81.612 1.00 74.53 263 ASN C CA 1
ATOM 1640 C C . ASN A 1 263 ? 133.037 121.068 82.134 1.00 74.53 263 ASN C C 1
ATOM 1641 O O . ASN A 1 263 ? 132.874 122.134 81.531 1.00 74.53 263 ASN C O 1
ATOM 1646 N N . ILE A 1 264 ? 133.769 120.976 83.245 1.00 76.68 264 ILE C N 1
ATOM 1647 C CA . ILE A 1 264 ? 134.495 122.111 83.810 1.00 76.68 264 ILE C CA 1
ATOM 1648 C C . ILE A 1 264 ? 135.408 122.754 82.771 1.00 76.68 264 ILE C C 1
ATOM 1649 O O . ILE A 1 264 ? 135.742 123.939 82.875 1.00 76.68 264 ILE C O 1
ATOM 1654 N N . GLY A 1 265 ? 135.808 121.987 81.754 1.00 79.01 265 GLY C N 1
ATOM 1655 C CA . GLY A 1 265 ? 136.612 122.546 80.681 1.00 79.01 265 GLY C CA 1
ATOM 1656 C C . GLY A 1 265 ? 135.903 123.611 79.870 1.00 79.01 265 GLY C C 1
ATOM 1657 O O . GLY A 1 265 ? 136.566 124.387 79.175 1.00 79.01 265 GLY C O 1
ATOM 1658 N N . ASN A 1 266 ? 134.573 123.667 79.945 1.00 79.15 266 ASN C N 1
ATOM 1659 C CA . ASN A 1 266 ? 133.779 124.656 79.229 1.00 79.15 266 ASN C CA 1
ATOM 1660 C C . ASN A 1 266 ? 133.397 125.842 80.108 1.00 79.15 266 ASN C C 1
ATOM 1661 O O . ASN A 1 266 ? 132.502 126.612 79.742 1.00 79.15 266 ASN C O 1
ATOM 1666 N N . THR A 1 267 ? 134.048 126.001 81.257 1.00 75.44 267 THR C N 1
ATOM 1667 C CA . THR A 1 267 ? 133.694 127.070 82.180 1.00 75.44 267 THR C CA 1
ATOM 1668 C C . THR A 1 267 ? 133.972 128.438 81.567 1.00 75.44 267 THR C C 1
ATOM 1669 O O . THR A 1 267 ? 134.899 128.608 80.770 1.00 75.44 267 THR C O 1
ATOM 1673 N N . ASN A 1 268 ? 133.140 129.411 81.926 1.00 73.64 268 ASN C N 1
ATOM 1674 C CA . ASN A 1 268 ? 133.341 130.789 81.499 1.00 73.64 268 ASN C CA 1
ATOM 1675 C C . ASN A 1 268 ? 134.216 131.499 82.523 1.00 73.64 268 ASN C C 1
ATOM 1676 O O . ASN A 1 268 ? 133.879 131.542 83.712 1.00 73.64 268 ASN C O 1
ATOM 1681 N N . LEU A 1 269 ? 135.343 132.049 82.065 1.00 73.18 269 LEU C N 1
ATOM 1682 C CA . LEU A 1 269 ? 136.285 132.678 82.985 1.00 73.18 269 LEU C CA 1
ATOM 1683 C C . LEU A 1 269 ? 135.674 133.899 83.660 1.00 73.18 269 LEU C C 1
ATOM 1684 O O . LEU A 1 269 ? 135.851 134.101 84.867 1.00 73.18 269 LEU C O 1
ATOM 1689 N N . ALA A 1 270 ? 134.952 134.724 82.900 1.00 73.90 270 ALA C N 1
ATOM 1690 C CA . ALA A 1 270 ? 134.385 135.946 83.462 1.00 73.90 270 ALA C CA 1
ATOM 1691 C C . ALA A 1 270 ? 133.345 135.633 84.531 1.00 73.90 270 ALA C C 1
ATOM 1692 O O . ALA A 1 270 ? 133.362 136.217 85.620 1.00 73.90 270 ALA C O 1
ATOM 1694 N N . ASP A 1 271 ? 132.427 134.709 84.234 1.00 71.34 271 ASP C N 1
ATOM 1695 C CA . ASP A 1 271 ? 131.396 134.352 85.203 1.00 71.34 271 ASP C CA 1
ATOM 1696 C C . ASP A 1 271 ? 132.001 133.723 86.450 1.00 71.34 271 ASP C C 1
ATOM 1697 O O . ASP A 1 271 ? 131.602 134.047 87.575 1.00 71.34 271 ASP C O 1
ATOM 1702 N N . PHE A 1 272 ? 132.967 132.819 86.269 1.00 70.90 272 PHE C N 1
ATOM 1703 C CA . PHE A 1 272 ? 133.599 132.172 87.414 1.00 70.90 272 PHE C CA 1
ATOM 1704 C C . PHE A 1 272 ? 134.339 133.183 88.280 1.00 70.90 272 PHE C C 1
ATOM 1705 O O . PHE A 1 272 ? 134.251 133.136 89.513 1.00 70.90 272 PHE C O 1
ATOM 1713 N N . ILE A 1 273 ? 135.069 134.108 87.654 1.00 71.61 273 ILE C N 1
ATOM 1714 C CA . ILE A 1 273 ? 135.806 135.111 88.415 1.00 71.61 273 ILE C CA 1
ATOM 1715 C C . ILE A 1 273 ? 134.847 136.035 89.153 1.00 71.61 273 ILE C C 1
ATOM 1716 O O . ILE A 1 273 ? 135.070 136.374 90.321 1.00 71.61 273 ILE C O 1
ATOM 1721 N N . ALA A 1 274 ? 133.765 136.457 88.492 1.00 71.06 274 ALA C N 1
ATOM 1722 C CA . ALA A 1 274 ? 132.792 137.320 89.153 1.00 71.06 274 ALA C CA 1
ATOM 1723 C C . ALA A 1 274 ? 132.152 136.617 90.343 1.00 71.06 274 ALA C C 1
ATOM 1724 O O . ALA A 1 274 ? 132.011 137.209 91.419 1.00 71.06 274 ALA C O 1
ATOM 1726 N N . GLY A 1 275 ? 131.775 135.348 90.174 1.00 68.27 275 GLY C N 1
ATOM 1727 C CA . GLY A 1 275 ? 131.193 134.609 91.282 1.00 68.27 275 GLY C CA 1
ATOM 1728 C C . GLY A 1 275 ? 132.160 134.424 92.435 1.00 68.27 275 GLY C C 1
ATOM 1729 O O . GLY A 1 275 ? 131.795 134.604 93.599 1.00 68.27 275 GLY C O 1
ATOM 1730 N N . LEU A 1 276 ? 133.409 134.066 92.127 1.00 69.15 276 LEU C N 1
ATOM 1731 C CA . LEU A 1 276 ? 134.412 133.884 93.170 1.00 69.15 276 LEU C CA 1
ATOM 1732 C C . LEU A 1 276 ? 134.672 135.183 93.924 1.00 69.15 276 LEU C C 1
ATOM 1733 O O . LEU A 1 276 ? 134.744 135.190 95.160 1.00 69.15 276 LEU C O 1
ATOM 1738 N N . LEU A 1 277 ? 134.803 136.295 93.198 1.00 69.29 277 LEU C N 1
ATOM 1739 C CA . LEU A 1 277 ? 135.051 137.579 93.843 1.00 69.29 277 LEU C CA 1
ATOM 1740 C C . LEU A 1 277 ? 133.864 138.007 94.695 1.00 69.29 277 LEU C C 1
ATOM 1741 O O . LEU A 1 277 ? 134.045 138.519 95.806 1.00 69.29 277 LEU C O 1
ATOM 1746 N N . THR A 1 278 ? 132.641 137.803 94.196 1.00 67.49 278 THR C N 1
ATOM 1747 C CA . THR A 1 278 ? 131.458 138.131 94.983 1.00 67.49 278 THR C CA 1
ATOM 1748 C C . THR A 1 278 ? 131.397 137.296 96.255 1.00 67.49 278 THR C C 1
ATOM 1749 O O . THR A 1 278 ? 131.101 137.820 97.336 1.00 67.49 278 THR C O 1
ATOM 1753 N N . ILE A 1 279 ? 131.690 135.998 96.146 1.00 67.70 279 ILE C N 1
ATOM 1754 C CA . ILE A 1 279 ? 131.672 135.127 97.318 1.00 67.70 279 ILE C CA 1
ATOM 1755 C C . ILE A 1 279 ? 132.693 135.598 98.345 1.00 67.70 279 ILE C C 1
ATOM 1756 O O . ILE A 1 279 ? 132.390 135.713 99.539 1.00 67.70 279 ILE C O 1
ATOM 1761 N N . ILE A 1 280 ? 133.918 135.883 97.894 1.00 70.42 280 ILE C N 1
ATOM 1762 C CA . ILE A 1 280 ? 134.966 136.300 98.822 1.00 70.42 280 ILE C CA 1
ATOM 1763 C C . ILE A 1 280 ? 134.594 137.614 99.495 1.00 70.42 280 ILE C C 1
ATOM 1764 O O . ILE A 1 280 ? 134.731 137.763 100.713 1.00 70.42 280 ILE C O 1
ATOM 1769 N N . ILE A 1 281 ? 134.107 138.584 98.716 1.00 73.76 281 ILE C N 1
ATOM 1770 C CA . ILE A 1 281 ? 133.767 139.885 99.285 1.00 73.76 281 ILE C CA 1
ATOM 1771 C C . ILE A 1 281 ? 132.647 139.743 100.308 1.00 73.76 281 ILE C C 1
ATOM 1772 O O . ILE A 1 281 ? 132.726 140.279 101.420 1.00 73.76 281 ILE C O 1
ATOM 1777 N N . CYS A 1 282 ? 131.591 139.006 99.952 1.00 75.94 282 CYS C N 1
ATOM 1778 C CA . CYS A 1 282 ? 130.453 138.861 100.853 1.00 75.94 282 CYS C CA 1
ATOM 1779 C C . CYS A 1 282 ? 130.855 138.149 102.139 1.00 75.94 282 CYS C C 1
ATOM 1780 O O . CYS A 1 282 ? 130.510 138.595 103.241 1.00 75.94 282 CYS C O 1
ATOM 1783 N N . MET A 1 283 ? 131.596 137.043 102.022 1.00 78.60 283 MET C N 1
ATOM 1784 C CA . MET A 1 283 ? 131.980 136.297 103.215 1.00 78.60 283 MET C CA 1
ATOM 1785 C C . MET A 1 283 ? 132.948 137.091 104.084 1.00 78.60 283 MET C C 1
ATOM 1786 O O . MET A 1 283 ? 132.847 137.058 105.315 1.00 78.60 283 MET C O 1
ATOM 1791 N N . ALA A 1 284 ? 133.889 137.814 103.470 1.00 81.34 284 ALA C N 1
ATOM 1792 C CA . ALA A 1 284 ? 134.818 138.625 104.249 1.00 81.34 284 ALA C CA 1
ATOM 1793 C C . ALA A 1 284 ? 134.092 139.744 104.983 1.00 81.34 284 ALA C C 1
ATOM 1794 O O . ALA A 1 284 ? 134.374 140.009 106.158 1.00 81.34 284 ALA C O 1
ATOM 1796 N N . VAL A 1 285 ? 133.151 140.411 104.310 1.00 82.44 285 VAL C N 1
ATOM 1797 C CA . VAL A 1 285 ? 132.401 141.479 104.962 1.00 82.44 285 VAL C CA 1
ATOM 1798 C C . VAL A 1 285 ? 131.557 140.919 106.100 1.00 82.44 285 VAL C C 1
ATOM 1799 O O . VAL A 1 285 ? 131.467 141.522 107.176 1.00 82.44 285 VAL C O 1
ATOM 1803 N N . LYS A 1 286 ? 130.929 139.759 105.888 1.00 84.85 286 LYS C N 1
ATOM 1804 C CA . LYS A 1 286 ? 130.140 139.146 106.951 1.00 84.85 286 LYS C CA 1
ATOM 1805 C C . LYS A 1 286 ? 131.013 138.761 108.140 1.00 84.85 286 LYS C C 1
ATOM 1806 O O . LYS A 1 286 ? 130.621 138.957 109.297 1.00 84.85 286 LYS C O 1
ATOM 1812 N N . GLU A 1 287 ? 132.201 138.210 107.878 1.00 89.55 287 GLU C N 1
ATOM 1813 C CA . GLU A 1 287 ? 133.108 137.848 108.962 1.00 89.55 287 GLU C CA 1
ATOM 1814 C C . GLU A 1 287 ? 133.562 139.079 109.737 1.00 89.55 287 GLU C C 1
ATOM 1815 O O . GLU A 1 287 ? 133.616 139.058 110.973 1.00 89.55 287 GLU C O 1
ATOM 1821 N N . LEU A 1 288 ? 133.896 140.160 109.028 1.00 91.65 288 LEU C N 1
ATOM 1822 C CA . LEU A 1 288 ? 134.295 141.390 109.705 1.00 91.65 288 LEU C CA 1
ATOM 1823 C C . LEU A 1 288 ? 133.151 141.960 110.533 1.00 91.65 288 LEU C C 1
ATOM 1824 O O . LEU A 1 288 ? 133.364 142.434 111.655 1.00 91.65 288 LEU C O 1
ATOM 1829 N N . ASN A 1 289 ? 131.929 141.924 109.997 1.00 96.39 289 ASN C N 1
ATOM 1830 C CA . ASN A 1 289 ? 130.775 142.410 110.746 1.00 96.39 289 ASN C CA 1
ATOM 1831 C C . ASN A 1 289 ? 130.551 141.573 112.000 1.00 96.39 289 ASN C C 1
ATOM 1832 O O . ASN A 1 289 ? 130.244 142.113 113.070 1.00 96.39 289 ASN C O 1
ATOM 1837 N N . ASP A 1 290 ? 130.703 140.251 111.889 1.00 99.32 290 ASP C N 1
ATOM 1838 C CA . ASP A 1 290 ? 130.563 139.389 113.057 1.00 99.32 290 ASP C CA 1
ATOM 1839 C C . ASP A 1 290 ? 131.631 139.693 114.100 1.00 99.32 290 ASP C C 1
ATOM 1840 O O . ASP A 1 290 ? 131.340 139.749 115.301 1.00 99.32 290 ASP C O 1
ATOM 1845 N N . ARG A 1 291 ? 132.875 139.895 113.663 1.00 100.56 291 ARG C N 1
ATOM 1846 C CA . ARG A 1 291 ? 133.947 140.231 114.596 1.00 100.56 291 ARG C CA 1
ATOM 1847 C C . ARG A 1 291 ? 133.839 141.682 115.053 1.00 100.56 291 ARG C C 1
ATOM 1848 O O . ARG A 1 291 ? 133.681 141.960 116.247 1.00 100.56 291 ARG C O 1
ATOM 1856 N N . PHE A 1 292 ? 133.921 142.621 114.111 1.00 107.00 292 PHE C N 1
ATOM 1857 C CA . PHE A 1 292 ? 133.756 144.046 114.397 1.00 107.00 292 PHE C CA 1
ATOM 1858 C C . PHE A 1 292 ? 132.258 144.339 114.422 1.00 107.00 292 PHE C C 1
ATOM 1859 O O . PHE A 1 292 ? 131.649 144.770 113.440 1.00 107.00 292 PHE C O 1
ATOM 1867 N N . LYS A 1 293 ? 131.650 144.077 115.580 1.00 108.22 293 LYS C N 1
ATOM 1868 C CA . LYS A 1 293 ? 130.204 144.139 115.730 1.00 108.22 293 LYS C CA 1
ATOM 1869 C C . LYS A 1 293 ? 129.719 145.214 116.692 1.00 108.22 293 LYS C C 1
ATOM 1870 O O . LYS A 1 293 ? 128.521 145.522 116.686 1.00 108.22 293 LYS C O 1
ATOM 1876 N N . HIS A 1 294 ? 130.598 145.789 117.517 1.00 114.74 294 HIS C N 1
ATOM 1877 C CA . HIS A 1 294 ? 130.156 146.803 118.470 1.00 114.74 294 HIS C CA 1
ATOM 1878 C C . HIS A 1 294 ? 129.611 148.034 117.755 1.00 114.74 294 HIS C C 1
ATOM 1879 O O . HIS A 1 294 ? 128.600 148.608 118.176 1.00 114.74 294 HIS C O 1
ATOM 1886 N N . LYS A 1 295 ? 130.262 148.453 116.676 1.00 113.01 295 LYS C N 1
ATOM 1887 C CA . LYS A 1 295 ? 129.784 149.552 115.853 1.00 113.01 295 LYS C CA 1
ATOM 1888 C C . LYS A 1 295 ? 128.974 149.013 114.677 1.00 113.01 295 LYS C C 1
ATOM 1889 O O . LYS A 1 295 ? 128.989 147.818 114.374 1.00 113.01 295 LYS C O 1
ATOM 1895 N N . ILE A 1 296 ? 128.266 149.924 114.013 1.00 111.77 296 ILE C N 1
ATOM 1896 C CA . ILE A 1 296 ? 127.394 149.602 112.882 1.00 111.77 296 ILE C CA 1
ATOM 1897 C C . ILE A 1 296 ? 126.390 148.537 113.308 1.00 111.77 296 ILE C C 1
ATOM 1898 O O . ILE A 1 296 ? 126.503 147.376 112.885 1.00 111.77 296 ILE C O 1
ATOM 1903 N N . PRO A 1 297 ? 125.413 148.872 114.159 1.00 109.52 297 PRO C N 1
ATOM 1904 C CA . PRO A 1 297 ? 124.443 147.850 114.592 1.00 109.52 297 PRO C CA 1
ATOM 1905 C C . PRO A 1 297 ? 123.669 147.227 113.443 1.00 109.52 297 PRO C C 1
ATOM 1906 O O . PRO A 1 297 ? 123.371 146.027 113.480 1.00 109.52 297 PRO C O 1
ATOM 1910 N N . VAL A 1 298 ? 123.332 148.008 112.426 1.00 103.64 298 VAL C N 1
ATOM 1911 C CA . VAL A 1 298 ? 122.638 147.454 111.258 1.00 103.64 298 VAL C CA 1
ATOM 1912 C C . VAL A 1 298 ? 123.627 146.643 110.426 1.00 103.64 298 VAL C C 1
ATOM 1913 O O . VAL A 1 298 ? 124.755 147.109 110.180 1.00 103.64 298 VAL C O 1
ATOM 1917 N N . PRO A 1 299 ? 123.283 145.424 110.012 1.00 98.21 299 PRO C N 1
ATOM 1918 C CA . PRO A 1 299 ? 124.195 144.658 109.155 1.00 98.21 299 PRO C CA 1
ATOM 1919 C C . PRO A 1 299 ? 124.441 145.374 107.836 1.00 98.21 299 PRO C C 1
ATOM 1920 O O . PRO A 1 299 ? 123.543 146.001 107.270 1.00 98.21 299 PRO C O 1
ATOM 1924 N N . ILE A 1 300 ? 125.671 145.278 107.353 1.00 91.27 300 ILE C N 1
ATOM 1925 C CA . ILE A 1 300 ? 126.037 145.953 106.104 1.00 91.27 300 ILE C CA 1
ATOM 1926 C C . ILE A 1 300 ? 125.367 145.239 104.935 1.00 91.27 300 ILE C C 1
ATOM 1927 O O . ILE A 1 300 ? 125.539 144.017 104.778 1.00 91.27 300 ILE C O 1
ATOM 1932 N N . PRO A 1 301 ? 124.601 145.940 104.097 1.00 86.61 301 PRO C N 1
ATOM 1933 C CA . PRO A 1 301 ? 124.000 145.296 102.911 1.00 86.61 301 PRO C CA 1
ATOM 1934 C C . PRO A 1 301 ? 125.032 145.095 101.808 1.00 86.61 301 PRO C C 1
ATOM 1935 O O . PRO A 1 301 ? 124.988 145.701 100.732 1.00 86.61 301 PRO C O 1
ATOM 1939 N N . ILE A 1 302 ? 125.999 144.217 102.085 1.00 79.32 302 ILE C N 1
ATOM 1940 C CA . ILE A 1 302 ? 127.109 144.009 101.161 1.00 79.32 302 ILE C CA 1
ATOM 1941 C C . ILE A 1 302 ? 126.622 143.406 99.852 1.00 79.32 302 ILE C C 1
ATOM 1942 O O . ILE A 1 302 ? 127.152 143.723 98.782 1.00 79.32 302 ILE C O 1
ATOM 1947 N N . GLU A 1 303 ? 125.611 142.537 99.907 1.00 77.18 303 GLU C N 1
ATOM 1948 C CA . GLU A 1 303 ? 125.116 141.902 98.690 1.00 77.18 303 GLU C CA 1
ATOM 1949 C C . GLU A 1 303 ? 124.528 142.926 97.727 1.00 77.18 303 GLU C C 1
ATOM 1950 O O . GLU A 1 303 ? 124.761 142.852 96.515 1.00 77.18 303 GLU C O 1
ATOM 1956 N N . VAL A 1 304 ? 123.772 143.894 98.248 1.00 74.45 304 VAL C N 1
ATOM 1957 C CA . VAL A 1 304 ? 123.151 144.900 97.391 1.00 74.45 304 VAL C CA 1
ATOM 1958 C C . VAL A 1 304 ? 124.214 145.755 96.711 1.00 74.45 304 VAL C C 1
ATOM 1959 O O . VAL A 1 304 ? 124.149 146.012 95.503 1.00 74.45 304 VAL C O 1
ATOM 1963 N N . ILE A 1 305 ? 125.212 146.202 97.477 1.00 75.46 305 ILE C N 1
ATOM 1964 C CA . ILE A 1 305 ? 126.275 147.029 96.912 1.00 75.46 305 ILE C CA 1
ATOM 1965 C C . ILE A 1 305 ? 127.079 146.237 95.890 1.00 75.46 305 ILE C C 1
ATOM 1966 O O . ILE A 1 305 ? 127.443 146.754 94.826 1.00 75.46 305 ILE C O 1
ATOM 1971 N N . VAL A 1 306 ? 127.370 144.972 96.197 1.00 74.55 306 VAL C N 1
ATOM 1972 C CA . VAL A 1 306 ? 128.113 144.119 95.275 1.00 74.55 306 VAL C CA 1
ATOM 1973 C C . VAL A 1 306 ? 127.351 143.952 93.967 1.00 74.55 306 VAL C C 1
ATOM 1974 O O . VAL A 1 306 ? 127.928 144.055 92.878 1.00 74.55 306 VAL C O 1
ATOM 1978 N N . THR A 1 307 ? 126.043 143.697 94.052 1.00 72.38 307 THR C N 1
ATOM 1979 C CA . THR A 1 307 ? 125.242 143.537 92.843 1.00 72.38 307 THR C CA 1
ATOM 1980 C C . THR A 1 307 ? 125.178 144.833 92.045 1.00 72.38 307 THR C C 1
ATOM 1981 O O . THR A 1 307 ? 125.253 144.813 90.812 1.00 72.38 307 THR C O 1
ATOM 1985 N N . ILE A 1 308 ? 125.048 145.973 92.729 1.00 73.89 308 ILE C N 1
ATOM 1986 C CA . ILE A 1 308 ? 125.005 147.256 92.029 1.00 73.89 308 ILE C CA 1
ATOM 1987 C C . ILE A 1 308 ? 126.313 147.500 91.287 1.00 73.89 308 ILE C C 1
ATOM 1988 O O . ILE A 1 308 ? 126.319 147.903 90.116 1.00 73.89 308 ILE C O 1
ATOM 1993 N N . ILE A 1 309 ? 127.443 147.251 91.955 1.00 74.05 309 ILE C N 1
ATOM 1994 C CA . ILE A 1 309 ? 128.744 147.456 91.323 1.00 74.05 309 ILE C CA 1
ATOM 1995 C C . ILE A 1 309 ? 128.923 146.512 90.141 1.00 74.05 309 ILE C C 1
ATOM 1996 O O . ILE A 1 309 ? 129.413 146.911 89.077 1.00 74.05 309 ILE C O 1
ATOM 2001 N N . ALA A 1 310 ? 128.535 145.244 90.307 1.00 74.80 310 ALA C N 1
ATOM 2002 C CA . ALA A 1 310 ? 128.673 144.280 89.221 1.00 74.80 310 ALA C CA 1
ATOM 2003 C C . ALA A 1 310 ? 127.816 144.668 88.025 1.00 74.80 310 ALA C C 1
ATOM 2004 O O . ALA A 1 310 ? 128.265 144.580 86.877 1.00 74.80 310 ALA C O 1
ATOM 2006 N N . THR A 1 311 ? 126.577 145.100 88.273 1.00 74.76 311 THR C N 1
ATOM 2007 C CA . THR A 1 311 ? 125.706 145.528 87.185 1.00 74.76 311 THR C CA 1
ATOM 2008 C C . THR A 1 311 ? 126.269 146.751 86.476 1.00 74.76 311 THR C C 1
ATOM 2009 O O . THR A 1 311 ? 126.251 146.821 85.241 1.00 74.76 311 THR C O 1
ATOM 2013 N N . ALA A 1 312 ? 126.780 147.722 87.238 1.00 76.74 312 ALA C N 1
ATOM 2014 C CA . ALA A 1 312 ? 127.358 148.912 86.624 1.00 76.74 312 ALA C CA 1
ATOM 2015 C C . ALA A 1 312 ? 128.566 148.558 85.766 1.00 76.74 312 ALA C C 1
ATOM 2016 O O . ALA A 1 312 ? 128.707 149.057 84.644 1.00 76.74 312 ALA C O 1
ATOM 2018 N N . ILE A 1 313 ? 129.441 147.685 86.270 1.00 77.07 313 ILE C N 1
ATOM 2019 C CA . ILE A 1 313 ? 130.626 147.296 85.509 1.00 77.07 313 ILE C CA 1
ATOM 2020 C C . ILE A 1 313 ? 130.228 146.539 84.248 1.00 77.07 313 ILE C C 1
ATOM 2021 O O . ILE A 1 313 ? 130.768 146.785 83.160 1.00 77.07 313 ILE C O 1
ATOM 2026 N N . SER A 1 314 ? 129.277 145.609 84.369 1.00 79.77 314 SER C N 1
ATOM 2027 C CA . SER A 1 314 ? 128.855 144.828 83.212 1.00 79.77 314 SER C CA 1
ATOM 2028 C C . SER A 1 314 ? 128.162 145.694 82.171 1.00 79.77 314 SER C C 1
ATOM 2029 O O . SER A 1 314 ? 128.250 145.407 80.973 1.00 79.77 314 SER C O 1
ATOM 2032 N N . TYR A 1 315 ? 127.461 146.745 82.599 1.00 82.88 315 TYR C N 1
ATOM 2033 C CA . TYR A 1 315 ? 126.901 147.685 81.635 1.00 82.88 315 TYR C CA 1
ATOM 2034 C C . TYR A 1 315 ? 127.994 148.534 80.998 1.00 82.88 315 TYR C C 1
ATOM 2035 O O . TYR A 1 315 ? 127.913 148.872 79.811 1.00 82.88 315 TYR C O 1
ATOM 2044 N N . ALA A 1 316 ? 129.020 148.892 81.772 1.00 82.06 316 ALA C N 1
ATOM 2045 C CA . ALA A 1 316 ? 130.069 149.767 81.261 1.00 82.06 316 ALA C CA 1
ATOM 2046 C C . ALA A 1 316 ? 130.921 149.069 80.209 1.00 82.06 316 ALA C C 1
ATOM 2047 O O . ALA A 1 316 ? 131.167 149.623 79.131 1.00 82.06 316 ALA C O 1
ATOM 2049 N N . VAL A 1 317 ? 131.384 147.849 80.497 1.00 82.05 317 VAL C N 1
ATOM 2050 C CA . VAL A 1 317 ? 132.317 147.172 79.600 1.00 82.05 317 VAL C CA 1
ATOM 2051 C C . VAL A 1 317 ? 131.678 146.017 78.838 1.00 82.05 317 VAL C C 1
ATOM 2052 O O . VAL A 1 317 ? 132.368 145.353 78.053 1.00 82.05 317 VAL C O 1
ATOM 2056 N N . ASN A 1 318 ? 130.384 145.758 79.045 1.00 83.22 318 ASN C N 1
ATOM 2057 C CA . ASN A 1 318 ? 129.588 144.862 78.201 1.00 83.22 318 ASN C CA 1
ATOM 2058 C C . ASN A 1 318 ? 130.186 143.451 78.152 1.00 83.22 318 ASN C C 1
ATOM 2059 O O . ASN A 1 318 ? 130.666 142.979 77.120 1.00 83.22 318 ASN C O 1
ATOM 2064 N N . LEU A 1 319 ? 130.141 142.784 79.309 1.00 82.17 319 LEU C N 1
ATOM 2065 C CA . LEU A 1 319 ? 130.586 141.395 79.373 1.00 82.17 319 LEU C CA 1
ATOM 2066 C C . LEU A 1 319 ? 129.724 140.465 78.529 1.00 82.17 319 LEU C C 1
ATOM 2067 O O . LEU A 1 319 ? 130.184 139.377 78.167 1.00 82.17 319 LEU C O 1
ATOM 2072 N N . GLU A 1 320 ? 128.486 140.859 78.220 1.00 84.30 320 GLU C N 1
ATOM 2073 C CA . GLU A 1 320 ? 127.585 139.971 77.492 1.00 84.30 320 GLU C CA 1
ATOM 2074 C C . GLU A 1 320 ? 128.118 139.651 76.100 1.00 84.30 320 GLU C C 1
ATOM 2075 O O . GLU A 1 320 ? 128.070 138.497 75.659 1.00 84.30 320 GLU C O 1
ATOM 2081 N N . LYS A 1 321 ? 128.637 140.657 75.395 1.00 85.76 321 LYS C N 1
ATOM 2082 C CA . LYS A 1 321 ? 129.126 140.460 74.037 1.00 85.76 321 LYS C CA 1
ATOM 2083 C C . LYS A 1 321 ? 130.641 140.341 73.947 1.00 85.76 321 LYS C C 1
ATOM 2084 O O . LYS A 1 321 ? 131.142 139.792 72.960 1.00 85.76 321 LYS C O 1
ATOM 2090 N N . ASN A 1 322 ? 131.379 140.833 74.942 1.00 83.18 322 ASN C N 1
ATOM 2091 C CA . ASN A 1 322 ? 132.836 140.794 74.870 1.00 83.18 322 ASN C CA 1
ATOM 2092 C C . ASN A 1 322 ? 133.385 139.464 75.373 1.00 83.18 322 ASN C C 1
ATOM 2093 O O . ASN A 1 322 ? 134.267 138.871 74.742 1.00 83.18 322 ASN C O 1
ATOM 2098 N N . TYR A 1 323 ? 132.879 138.982 76.506 1.00 83.01 323 TYR C N 1
ATOM 2099 C CA . TYR A 1 323 ? 133.351 137.739 77.102 1.00 83.01 323 TYR C CA 1
ATOM 2100 C C . TYR A 1 323 ? 132.277 136.659 77.135 1.00 83.01 323 TYR C C 1
ATOM 2101 O O . TYR A 1 323 ? 132.492 135.607 77.747 1.00 83.01 323 TYR C O 1
ATOM 2110 N N . ASN A 1 324 ? 131.135 136.892 76.484 1.00 81.07 324 ASN C N 1
ATOM 2111 C CA . ASN A 1 324 ? 130.026 135.937 76.450 1.00 81.07 324 ASN C CA 1
ATOM 2112 C C . ASN A 1 324 ? 129.601 135.556 77.869 1.00 81.07 324 ASN C C 1
ATOM 2113 O O . ASN A 1 324 ? 129.419 134.382 78.196 1.00 81.07 324 ASN C O 1
ATOM 2118 N N . ALA A 1 325 ? 129.473 136.562 78.730 1.00 75.79 325 ALA C N 1
ATOM 2119 C CA . ALA A 1 325 ? 129.064 136.325 80.105 1.00 75.79 325 ALA C CA 1
ATOM 2120 C C . ALA A 1 325 ? 127.584 135.968 80.174 1.00 75.79 325 ALA C C 1
ATOM 2121 O O . ALA A 1 325 ? 126.783 136.369 79.326 1.00 75.79 325 ALA C O 1
ATOM 2123 N N . GLY A 1 326 ? 127.225 135.203 81.201 1.00 71.41 326 GLY C N 1
ATOM 2124 C CA . GLY A 1 326 ? 125.842 134.824 81.402 1.00 71.41 326 GLY C CA 1
ATOM 2125 C C . GLY A 1 326 ? 125.079 135.834 82.232 1.00 71.41 326 GLY C C 1
ATOM 2126 O O . GLY A 1 326 ? 125.159 135.828 83.463 1.00 71.41 326 GLY C O 1
ATOM 2127 N N . ILE A 1 327 ? 124.331 136.706 81.565 1.00 69.96 327 ILE C N 1
ATOM 2128 C CA . ILE A 1 327 ? 123.555 137.740 82.228 1.00 69.96 327 ILE C CA 1
ATOM 2129 C C . ILE A 1 327 ? 122.083 137.341 82.196 1.00 69.96 327 ILE C C 1
ATOM 2130 O O . ILE A 1 327 ? 121.682 136.412 81.496 1.00 69.96 327 ILE C O 1
ATOM 2135 N N . VAL A 1 328 ? 121.271 138.056 82.979 1.00 69.39 328 VAL C N 1
ATOM 2136 C CA . VAL A 1 328 ? 119.841 137.762 83.011 1.00 69.39 328 VAL C CA 1
ATOM 2137 C C . VAL A 1 328 ? 119.211 138.043 81.650 1.00 69.39 328 VAL C C 1
ATOM 2138 O O . VAL A 1 328 ? 118.327 137.305 81.196 1.00 69.39 328 VAL C O 1
ATOM 2142 N N . LYS A 1 329 ? 119.629 139.132 81.000 1.00 72.15 329 LYS C N 1
ATOM 2143 C CA . LYS A 1 329 ? 119.392 139.382 79.580 1.00 72.15 329 LYS C CA 1
ATOM 2144 C C . LYS A 1 329 ? 117.929 139.705 79.288 1.00 72.15 329 LYS C C 1
ATOM 2145 O O . LYS A 1 329 ? 117.592 140.122 78.175 1.00 72.15 329 LYS C O 1
ATOM 2151 N N . SER A 1 330 ? 117.057 139.567 80.287 1.00 72.12 330 SER C N 1
ATOM 2152 C CA . SER A 1 330 ? 115.637 139.824 80.077 1.00 72.12 330 SER C CA 1
ATOM 2153 C C . SER A 1 330 ? 114.888 139.965 81.395 1.00 72.12 330 SER C C 1
ATOM 2154 O O . SER A 1 330 ? 114.940 139.071 82.246 1.00 72.12 330 SER C O 1
ATOM 2157 N N . ILE A 1 331 ? 114.187 141.081 81.567 1.00 73.91 331 ILE C N 1
ATOM 2158 C CA . ILE A 1 331 ? 113.306 141.287 82.713 1.00 73.91 331 ILE C CA 1
ATOM 2159 C C . ILE A 1 331 ? 112.017 141.921 82.204 1.00 73.91 331 ILE C C 1
ATOM 2160 O O . ILE A 1 331 ? 112.061 142.987 81.573 1.00 73.91 331 ILE C O 1
ATOM 2165 N N . PRO A 1 332 ? 110.860 141.308 82.439 1.00 74.88 332 PRO C N 1
ATOM 2166 C CA . PRO A 1 332 ? 109.608 141.887 81.944 1.00 74.88 332 PRO C CA 1
ATOM 2167 C C . PRO A 1 332 ? 109.297 143.215 82.613 1.00 74.88 332 PRO C C 1
ATOM 2168 O O . PRO A 1 332 ? 109.645 143.455 83.772 1.00 74.88 332 PRO C O 1
ATOM 2172 N N . ARG A 1 333 ? 108.630 144.085 81.861 1.00 78.28 333 ARG C N 1
ATOM 2173 C CA . ARG A 1 333 ? 108.219 145.394 82.347 1.00 78.28 333 ARG C CA 1
ATOM 2174 C C . ARG A 1 333 ? 106.724 145.376 82.635 1.00 78.28 333 ARG C C 1
ATOM 2175 O O . ARG A 1 333 ? 105.934 144.901 81.813 1.00 78.28 333 ARG C O 1
ATOM 2183 N N . GLY A 1 334 ? 106.343 145.890 83.801 1.00 72.62 334 GLY C N 1
ATOM 2184 C CA . GLY A 1 334 ? 104.952 145.897 84.200 1.00 72.62 334 GLY C CA 1
ATOM 2185 C C . GLY A 1 334 ? 104.522 144.579 84.814 1.00 72.62 334 GLY C C 1
ATOM 2186 O O . GLY A 1 334 ? 105.301 143.640 84.984 1.00 72.62 334 GLY C O 1
ATOM 2187 N N . PHE A 1 335 ? 103.238 144.515 85.149 1.00 67.64 335 PHE C N 1
ATOM 2188 C CA . PHE A 1 335 ? 102.655 143.348 85.796 1.00 67.64 335 PHE C CA 1
ATOM 2189 C C . PHE A 1 335 ? 101.848 142.546 84.784 1.00 67.64 335 PHE C C 1
ATOM 2190 O O . PHE A 1 335 ? 100.975 143.094 84.103 1.00 67.64 335 PHE C O 1
ATOM 2198 N N . LEU A 1 336 ? 102.145 141.254 84.688 1.00 67.22 336 LEU C N 1
ATOM 2199 C CA . LEU A 1 336 ? 101.432 140.391 83.765 1.00 67.22 336 LEU C CA 1
ATOM 2200 C C . LEU A 1 336 ? 100.016 140.118 84.274 1.00 67.22 336 LEU C C 1
ATOM 2201 O O . LEU A 1 336 ? 99.777 140.093 85.485 1.00 67.22 336 LEU C O 1
ATOM 2206 N N . PRO A 1 337 ? 99.058 139.916 83.367 1.00 66.25 337 PRO C N 1
ATOM 2207 C CA . PRO A 1 337 ? 97.711 139.559 83.802 1.00 66.25 337 PRO C CA 1
ATOM 2208 C C . PRO A 1 337 ? 97.704 138.186 84.448 1.00 66.25 337 PRO C C 1
ATOM 2209 O O . PRO A 1 337 ? 98.557 137.337 84.141 1.00 66.25 337 PRO C O 1
ATOM 2213 N N . PRO A 1 338 ? 96.777 137.929 85.367 1.00 64.01 338 PRO C N 1
ATOM 2214 C CA . PRO A 1 338 ? 96.731 136.616 86.018 1.00 64.01 338 PRO C CA 1
ATOM 2215 C C . PRO A 1 338 ? 96.281 135.518 85.066 1.00 64.01 338 PRO C C 1
ATOM 2216 O O . PRO A 1 338 ? 95.536 135.753 84.112 1.00 64.01 338 PRO C O 1
ATOM 2220 N N . GLU A 1 339 ? 96.748 134.301 85.342 1.00 63.55 339 GLU C N 1
ATOM 2221 C CA . GLU A 1 339 ? 96.339 133.112 84.609 1.00 63.55 339 GLU C CA 1
ATOM 2222 C C . GLU A 1 339 ? 95.967 132.015 85.594 1.00 63.55 339 GLU C C 1
ATOM 2223 O O . GLU A 1 339 ? 96.647 131.821 86.606 1.00 63.55 339 GLU C O 1
ATOM 2229 N N . ILE A 1 340 ? 94.889 131.298 85.292 1.00 62.64 340 ILE C N 1
ATOM 2230 C CA . ILE A 1 340 ? 94.442 130.184 86.125 1.00 62.64 340 ILE C CA 1
ATOM 2231 C C . ILE A 1 340 ? 95.350 128.988 85.863 1.00 62.64 340 ILE C C 1
ATOM 2232 O O . ILE A 1 340 ? 95.457 128.533 84.715 1.00 62.64 340 ILE C O 1
ATOM 2237 N N . PRO A 1 341 ? 96.029 128.457 86.883 1.00 59.02 341 PRO C N 1
ATOM 2238 C CA . PRO A 1 341 ? 96.899 127.306 86.655 1.00 59.02 341 PRO C CA 1
ATOM 2239 C C . PRO A 1 341 ? 96.089 126.081 86.275 1.00 59.02 341 PRO C C 1
ATOM 2240 O O . PRO A 1 341 ? 94.947 125.906 86.735 1.00 59.02 341 PRO C O 1
ATOM 2244 N N . PRO A 1 342 ? 96.638 125.201 85.436 1.00 57.17 342 PRO C N 1
ATOM 2245 C CA . PRO A 1 342 ? 95.924 123.963 85.095 1.00 57.17 342 PRO C CA 1
ATOM 2246 C C . PRO A 1 342 ? 95.933 122.964 86.241 1.00 57.17 342 PRO C C 1
ATOM 2247 O O . PRO A 1 342 ? 96.990 122.449 86.619 1.00 57.17 342 PRO C O 1
ATOM 2251 N N . ILE A 1 343 ? 94.754 122.682 86.800 1.00 58.76 343 ILE C N 1
ATOM 2252 C CA . ILE A 1 343 ? 94.652 121.778 87.939 1.00 58.76 343 ILE C CA 1
ATOM 2253 C C . ILE A 1 343 ? 94.990 120.337 87.591 1.00 58.76 343 ILE C C 1
ATOM 2254 O O . ILE A 1 343 ? 95.213 119.529 88.500 1.00 58.76 343 ILE C O 1
ATOM 2259 N N . SER A 1 344 ? 95.038 119.994 86.300 1.00 56.04 344 SER C N 1
ATOM 2260 C CA . SER A 1 344 ? 95.309 118.615 85.907 1.00 56.04 344 SER C CA 1
ATOM 2261 C C . SER A 1 344 ? 96.670 118.142 86.399 1.00 56.04 344 SER C C 1
ATOM 2262 O O . SER A 1 344 ? 96.850 116.951 86.675 1.00 56.04 344 SER C O 1
ATOM 2265 N N . LEU A 1 345 ? 97.637 119.053 86.516 1.00 54.62 345 LEU C N 1
ATOM 2266 C CA . LEU A 1 345 ? 98.965 118.689 86.994 1.00 54.62 345 LEU C CA 1
ATOM 2267 C C . LEU A 1 345 ? 99.001 118.413 88.491 1.00 54.62 345 LEU C C 1
ATOM 2268 O O . LEU A 1 345 ? 100.022 117.921 88.984 1.00 54.62 345 LEU C O 1
ATOM 2273 N N . PHE A 1 346 ? 97.916 118.704 89.216 1.00 52.04 346 PHE C N 1
ATOM 2274 C CA . PHE A 1 346 ? 97.908 118.521 90.665 1.00 52.04 346 PHE C CA 1
ATOM 2275 C C . PHE A 1 346 ? 98.235 117.088 91.060 1.00 52.04 346 PHE C C 1
ATOM 2276 O O . PHE A 1 346 ? 98.789 116.854 92.141 1.00 52.04 346 PHE C O 1
ATOM 2284 N N . SER A 1 347 ? 97.902 116.118 90.207 1.00 58.24 347 SER C N 1
ATOM 2285 C CA . SER A 1 347 ? 98.165 114.721 90.525 1.00 58.24 347 SER C CA 1
ATOM 2286 C C . SER A 1 347 ? 99.652 114.394 90.535 1.00 58.24 347 SER C C 1
ATOM 2287 O O . SER A 1 347 ? 100.055 113.432 91.198 1.00 58.24 347 SER C O 1
ATOM 2290 N N . GLU A 1 348 ? 100.474 115.162 89.822 1.00 59.57 348 GLU C N 1
ATOM 2291 C CA . GLU A 1 348 ? 101.900 114.887 89.719 1.00 59.57 348 GLU C CA 1
ATOM 2292 C C . GLU A 1 348 ? 102.740 115.717 90.683 1.00 59.57 348 GLU C C 1
ATOM 2293 O O . GLU A 1 348 ? 103.972 115.646 90.630 1.00 59.57 348 GLU C O 1
ATOM 2299 N N . MET A 1 349 ? 102.110 116.499 91.560 1.00 51.28 349 MET C N 1
ATOM 2300 C CA . MET A 1 349 ? 102.835 117.349 92.494 1.00 51.28 349 MET C CA 1
ATOM 2301 C C . MET A 1 349 ? 102.485 117.100 93.954 1.00 51.28 349 MET C C 1
ATOM 2302 O O . MET A 1 349 ? 102.982 117.830 94.818 1.00 51.28 349 MET C O 1
ATOM 2307 N N . LEU A 1 350 ? 101.654 116.101 94.259 1.00 52.63 350 LEU C N 1
ATOM 2308 C CA . LEU A 1 350 ? 101.115 115.968 95.611 1.00 52.63 350 LEU C CA 1
ATOM 2309 C C . LEU A 1 350 ? 102.218 115.726 96.636 1.00 52.63 350 LEU C C 1
ATOM 2310 O O . LEU A 1 350 ? 102.322 116.449 97.636 1.00 52.63 350 LEU C O 1
ATOM 2315 N N . THR A 1 351 ? 103.063 114.720 96.395 1.00 50.97 351 THR C N 1
ATOM 2316 C CA . THR A 1 351 ? 104.131 114.403 97.335 1.00 50.97 351 THR C CA 1
ATOM 2317 C C . THR A 1 351 ? 105.146 115.529 97.447 1.00 50.97 351 THR C C 1
ATOM 2318 O O . THR A 1 351 ? 105.842 115.625 98.463 1.00 50.97 351 THR C O 1
ATOM 2322 N N . ALA A 1 352 ? 105.248 116.375 96.426 1.00 46.29 352 ALA C N 1
ATOM 2323 C CA . ALA A 1 352 ? 106.152 117.514 96.458 1.00 46.29 352 ALA C CA 1
ATOM 2324 C C . ALA A 1 352 ? 105.490 118.750 97.045 1.00 46.29 352 ALA C C 1
ATOM 2325 O O . ALA A 1 352 ? 106.122 119.484 97.809 1.00 46.29 352 ALA C O 1
ATOM 2327 N N . SER A 1 353 ? 104.224 118.994 96.698 1.00 44.84 353 SER C N 1
ATOM 2328 C CA . SER A 1 353 ? 103.517 120.143 97.250 1.00 44.84 353 SER C CA 1
ATOM 2329 C C . SER A 1 353 ? 103.353 120.014 98.758 1.00 44.84 353 SER C C 1
ATOM 2330 O O . SER A 1 353 ? 103.480 121.004 99.486 1.00 44.84 353 SER C O 1
ATOM 2333 N N . PHE A 1 354 ? 103.073 118.803 99.246 1.00 45.33 354 PHE C N 1
ATOM 2334 C CA . PHE A 1 354 ? 102.942 118.601 100.686 1.00 45.33 354 PHE C CA 1
ATOM 2335 C C . PHE A 1 354 ? 104.233 118.967 101.410 1.00 45.33 354 PHE C C 1
ATOM 2336 O O . PHE A 1 354 ? 104.221 119.727 102.389 1.00 45.33 354 PHE C O 1
ATOM 2344 N N . SER A 1 355 ? 105.363 118.450 100.925 1.00 43.00 355 SER C N 1
ATOM 2345 C CA . SER A 1 355 ? 106.645 118.728 101.563 1.00 43.00 355 SER C CA 1
ATOM 2346 C C . SER A 1 355 ? 107.015 120.201 101.456 1.00 43.00 355 SER C C 1
ATOM 2347 O O . SER A 1 355 ? 107.540 120.781 102.413 1.00 43.00 355 SER C O 1
ATOM 2350 N N . ILE A 1 356 ? 106.764 120.822 100.301 1.00 39.15 356 ILE C N 1
ATOM 2351 C CA . ILE A 1 356 ? 107.091 122.236 100.136 1.00 39.15 356 ILE C CA 1
ATOM 2352 C C . ILE A 1 356 ? 106.265 123.089 101.086 1.00 39.15 356 ILE C C 1
ATOM 2353 O O . ILE A 1 356 ? 106.784 124.014 101.721 1.00 39.15 356 ILE C O 1
ATOM 2358 N N . ALA A 1 357 ? 104.968 122.793 101.205 1.00 40.24 357 ALA C N 1
ATOM 2359 C CA . ALA A 1 357 ? 104.121 123.533 102.132 1.00 40.24 357 ALA C CA 1
ATOM 2360 C C . ALA A 1 357 ? 104.608 123.369 103.565 1.00 40.24 357 ALA C C 1
ATOM 2361 O O . ALA A 1 357 ? 104.706 124.348 104.316 1.00 40.24 357 ALA C O 1
ATOM 2363 N N . VAL A 1 358 ? 104.940 122.135 103.954 1.00 39.13 358 VAL C N 1
ATOM 2364 C CA . VAL A 1 358 ? 105.389 121.885 105.322 1.00 39.13 358 VAL C CA 1
ATOM 2365 C C . VAL A 1 358 ? 106.682 122.643 105.606 1.00 39.13 358 VAL C C 1
ATOM 2366 O O . VAL A 1 358 ? 106.814 123.311 106.637 1.00 39.13 358 VAL C O 1
ATOM 2370 N N . VAL A 1 359 ? 107.646 122.568 104.685 1.00 40.03 359 VAL C N 1
ATOM 2371 C CA . VAL A 1 359 ? 108.936 123.224 104.889 1.00 40.03 359 VAL C CA 1
ATOM 2372 C C . VAL A 1 359 ? 108.770 124.737 104.946 1.00 40.03 359 VAL C C 1
ATOM 2373 O O . VAL A 1 359 ? 109.338 125.408 105.820 1.00 40.03 359 VAL C O 1
ATOM 2377 N N . ALA A 1 360 ? 108.005 125.301 104.007 1.00 41.70 360 ALA C N 1
ATOM 2378 C CA . ALA A 1 360 ? 107.832 126.747 103.969 1.00 41.70 360 ALA C CA 1
ATOM 2379 C C . ALA A 1 360 ? 107.147 127.251 105.228 1.00 41.70 360 ALA C C 1
ATOM 2380 O O . ALA A 1 360 ? 107.577 128.251 105.818 1.00 41.70 360 ALA C O 1
ATOM 2382 N N . TYR A 1 361 ? 106.089 126.565 105.668 1.00 45.33 361 TYR C N 1
ATOM 2383 C CA . TYR A 1 361 ? 105.415 126.977 106.892 1.00 45.33 361 TYR C CA 1
ATOM 2384 C C . TYR A 1 361 ? 106.324 126.833 108.103 1.00 45.33 361 TYR C C 1
ATOM 2385 O O . TYR A 1 361 ? 106.299 127.678 109.006 1.00 45.33 361 TYR C O 1
ATOM 2394 N N . ALA A 1 362 ? 107.108 125.755 108.158 1.00 43.72 362 ALA C N 1
ATOM 2395 C CA . ALA A 1 362 ? 107.995 125.555 109.295 1.00 43.72 362 ALA C CA 1
ATOM 2396 C C . ALA A 1 362 ? 109.017 126.673 109.391 1.00 43.72 362 ALA C C 1
ATOM 2397 O O . ALA A 1 362 ? 109.263 127.204 110.479 1.00 43.72 362 ALA C O 1
ATOM 2399 N N . ILE A 1 363 ? 109.607 127.061 108.258 1.00 45.13 363 ILE C N 1
ATOM 2400 C CA . ILE A 1 363 ? 110.554 128.173 108.260 1.00 45.13 363 ILE C CA 1
ATOM 2401 C C . ILE A 1 363 ? 109.858 129.461 108.676 1.00 45.13 363 ILE C C 1
ATOM 2402 O O . ILE A 1 363 ? 110.389 130.248 109.478 1.00 45.13 363 ILE C O 1
ATOM 2407 N N . ALA A 1 364 ? 108.657 129.694 108.140 1.00 47.44 364 ALA C N 1
ATOM 2408 C CA . ALA A 1 364 ? 107.930 130.919 108.447 1.00 47.44 364 ALA C CA 1
ATOM 2409 C C . ALA A 1 364 ? 107.676 131.048 109.941 1.00 47.44 364 ALA C C 1
ATOM 2410 O O . ALA A 1 364 ? 107.993 132.077 110.549 1.00 47.44 364 ALA C O 1
ATOM 2412 N N . VAL A 1 365 ? 107.118 130.004 110.557 1.00 48.82 365 VAL C N 1
ATOM 2413 C CA . VAL A 1 365 ? 106.811 130.091 111.981 1.00 48.82 365 VAL C CA 1
ATOM 2414 C C . VAL A 1 365 ? 108.072 130.029 112.822 1.00 48.82 365 VAL C C 1
ATOM 2415 O O . VAL A 1 365 ? 108.100 130.575 113.926 1.00 48.82 365 VAL C O 1
ATOM 2419 N N . SER A 1 366 ? 109.134 129.385 112.338 1.00 49.50 366 SER C N 1
ATOM 2420 C CA . SER A 1 366 ? 110.391 129.413 113.073 1.00 49.50 366 SER C CA 1
ATOM 2421 C C . SER A 1 366 ? 110.891 130.842 113.227 1.00 49.50 366 SER C C 1
ATOM 2422 O O . SER A 1 366 ? 111.153 131.305 114.344 1.00 49.50 366 SER C O 1
ATOM 2425 N N . VAL A 1 367 ? 110.988 131.572 112.114 1.00 52.32 367 VAL C N 1
ATOM 2426 C CA . VAL A 1 367 ? 111.446 132.958 112.188 1.00 52.32 367 VAL C CA 1
ATOM 2427 C C . VAL A 1 367 ? 110.445 133.816 112.958 1.00 52.32 367 VAL C C 1
ATOM 2428 O O . VAL A 1 367 ? 110.830 134.685 113.759 1.00 52.32 367 VAL C O 1
ATOM 2432 N N . GLY A 1 368 ? 109.148 133.580 112.740 1.00 54.92 368 GLY C N 1
ATOM 2433 C CA . GLY A 1 368 ? 108.137 134.346 113.446 1.00 54.92 368 GLY C CA 1
ATOM 2434 C C . GLY A 1 368 ? 108.213 134.177 114.949 1.00 54.92 368 GLY C C 1
ATOM 2435 O O . GLY A 1 368 ? 108.082 135.145 115.693 1.00 54.92 368 GLY C O 1
ATOM 2436 N N . LYS A 1 369 ? 108.441 132.948 115.417 1.00 55.85 369 LYS C N 1
ATOM 2437 C CA . LYS A 1 369 ? 108.559 132.709 116.851 1.00 55.85 369 LYS C CA 1
ATOM 2438 C C . LYS A 1 369 ? 109.865 133.266 117.401 1.00 55.85 369 LYS C C 1
ATOM 2439 O O . LYS A 1 369 ? 109.891 133.798 118.518 1.00 55.85 369 LYS C O 1
ATOM 2445 N N . VAL A 1 370 ? 110.956 133.161 116.633 1.00 57.14 370 VAL C N 1
ATOM 2446 C CA . VAL A 1 370 ? 112.220 133.748 117.074 1.00 57.14 370 VAL C CA 1
ATOM 2447 C C . VAL A 1 370 ? 112.056 135.239 117.328 1.00 57.14 370 VAL C C 1
ATOM 2448 O O . VAL A 1 370 ? 112.571 135.774 118.318 1.00 57.14 370 VAL C O 1
ATOM 2452 N N . TYR A 1 371 ? 111.335 135.934 116.453 1.00 60.18 371 TYR C N 1
ATOM 2453 C CA . TYR A 1 371 ? 111.144 137.364 116.673 1.00 60.18 371 TYR C CA 1
ATOM 2454 C C . TYR A 1 371 ? 109.984 137.685 117.609 1.00 60.18 371 TYR C C 1
ATOM 2455 O O . TYR A 1 371 ? 109.969 138.769 118.206 1.00 60.18 371 TYR C O 1
ATOM 2464 N N . ALA A 1 372 ? 109.037 136.762 117.782 1.00 62.69 372 ALA C N 1
ATOM 2465 C CA . ALA A 1 372 ? 107.921 136.996 118.689 1.00 62.69 372 ALA C CA 1
ATOM 2466 C C . ALA A 1 372 ? 108.353 136.874 120.142 1.00 62.69 372 ALA C C 1
ATOM 2467 O O . ALA A 1 372 ? 107.926 137.667 120.989 1.00 62.69 372 ALA C O 1
ATOM 2469 N N . ILE A 1 373 ? 109.193 135.884 120.456 1.00 62.37 373 ILE C N 1
ATOM 2470 C CA . ILE A 1 373 ? 109.737 135.799 121.804 1.00 62.37 373 ILE C CA 1
ATOM 2471 C C . ILE A 1 373 ? 110.646 136.982 122.097 1.00 62.37 373 ILE C C 1
ATOM 2472 O O . ILE A 1 373 ? 110.829 137.347 123.264 1.00 62.37 373 ILE C O 1
ATOM 2477 N N . LYS A 1 374 ? 111.222 137.596 121.061 1.00 63.45 374 LYS C N 1
ATOM 2478 C CA . LYS A 1 374 ? 112.029 138.794 121.255 1.00 63.45 374 LYS C CA 1
ATOM 2479 C C . LYS A 1 374 ? 111.162 140.019 121.519 1.00 63.45 374 LYS C C 1
ATOM 2480 O O . LYS A 1 374 ? 111.480 140.829 122.396 1.00 63.45 374 LYS C O 1
ATOM 2486 N N . TYR A 1 375 ? 110.063 140.171 120.780 1.00 66.17 375 TYR C N 1
ATOM 2487 C CA . TYR A 1 375 ? 109.196 141.333 120.921 1.00 66.17 375 TYR C CA 1
ATOM 2488 C C . TYR A 1 375 ? 107.956 141.056 121.764 1.00 66.17 375 TYR C C 1
ATOM 2489 O O . TYR A 1 375 ? 107.039 141.883 121.783 1.00 66.17 375 TYR C O 1
ATOM 2498 N N . ASP A 1 376 ? 107.910 139.916 122.456 1.00 70.81 376 ASP C N 1
ATOM 2499 C CA . ASP A 1 376 ? 106.874 139.614 123.445 1.00 70.81 376 ASP C CA 1
ATOM 2500 C C . ASP A 1 376 ? 105.471 139.652 122.833 1.00 70.81 376 ASP C C 1
ATOM 2501 O O . ASP A 1 376 ? 104.628 140.481 123.183 1.00 70.81 376 ASP C O 1
ATOM 2506 N N . TYR A 1 377 ? 105.236 138.732 121.901 1.00 67.14 377 TYR C N 1
ATOM 2507 C CA . TYR A 1 377 ? 103.900 138.501 121.371 1.00 67.14 377 TYR C CA 1
ATOM 2508 C C . TYR A 1 377 ? 103.820 137.061 120.886 1.00 67.14 377 TYR C C 1
ATOM 2509 O O . TYR A 1 377 ? 104.829 136.359 120.793 1.00 67.14 377 TYR C O 1
ATOM 2518 N N . THR A 1 378 ? 102.600 136.614 120.604 1.00 65.13 378 THR C N 1
ATOM 2519 C CA . THR A 1 378 ? 102.347 135.252 120.159 1.00 65.13 378 THR C CA 1
ATOM 2520 C C . THR A 1 378 ? 101.756 135.258 118.755 1.00 65.13 378 THR C C 1
ATOM 2521 O O . THR A 1 378 ? 100.885 136.075 118.441 1.00 65.13 378 THR C O 1
ATOM 2525 N N . ILE A 1 379 ? 102.237 134.343 117.916 1.00 62.46 379 ILE C N 1
ATOM 2526 C CA . ILE A 1 379 ? 101.754 134.190 116.548 1.00 62.46 379 ILE C CA 1
ATOM 2527 C C . ILE A 1 379 ? 100.844 132.970 116.483 1.00 62.46 379 ILE C C 1
ATOM 2528 O O . ILE A 1 379 ? 101.151 131.921 117.063 1.00 62.46 379 ILE C O 1
ATOM 2533 N N . ASP A 1 380 ? 99.710 133.117 115.802 1.00 60.23 380 ASP C N 1
ATOM 2534 C CA . ASP A 1 380 ? 98.743 132.034 115.667 1.00 60.23 380 ASP C CA 1
ATOM 2535 C C . ASP A 1 380 ? 99.181 131.095 114.548 1.00 60.23 380 ASP C C 1
ATOM 2536 O O . ASP A 1 380 ? 99.211 131.488 113.378 1.00 60.23 380 ASP C O 1
ATOM 2541 N N . GLY A 1 381 ? 99.512 129.853 114.908 1.00 57.95 381 GLY C N 1
ATOM 2542 C CA . GLY A 1 381 ? 100.020 128.915 113.919 1.00 57.95 381 GLY C CA 1
ATOM 2543 C C . GLY A 1 381 ? 98.995 128.541 112.865 1.00 57.95 381 GLY C C 1
ATOM 2544 O O . GLY A 1 381 ? 99.309 128.471 111.673 1.00 57.95 381 GLY C O 1
ATOM 2545 N N . ASN A 1 382 ? 97.758 128.281 113.288 1.00 56.32 382 ASN C N 1
ATOM 2546 C CA . ASN A 1 382 ? 96.707 127.966 112.326 1.00 56.32 382 ASN C CA 1
ATOM 2547 C C . ASN A 1 382 ? 96.395 129.172 111.450 1.00 56.32 382 ASN C C 1
ATOM 2548 O O . ASN A 1 382 ? 96.142 129.033 110.246 1.00 56.32 382 ASN C O 1
ATOM 2553 N N . GLN A 1 383 ? 96.437 130.372 112.025 1.00 58.72 383 GLN C N 1
ATOM 2554 C CA . GLN A 1 383 ? 96.292 131.557 111.195 1.00 58.72 383 GLN C CA 1
ATOM 2555 C C . GLN A 1 383 ? 97.509 131.748 110.301 1.00 58.72 383 GLN C C 1
ATOM 2556 O O . GLN A 1 383 ? 97.406 132.380 109.249 1.00 58.72 383 GLN C O 1
ATOM 2562 N N . GLU A 1 384 ? 98.668 131.219 110.697 1.00 55.82 384 GLU C N 1
ATOM 2563 C CA . GLU A 1 384 ? 99.815 131.240 109.796 1.00 55.82 384 GLU C CA 1
ATOM 2564 C C . GLU A 1 384 ? 99.586 130.327 108.594 1.00 55.82 384 GLU C C 1
ATOM 2565 O O . GLU A 1 384 ? 99.904 130.701 107.457 1.00 55.82 384 GLU C O 1
ATOM 2571 N N . PHE A 1 385 ? 99.041 129.123 108.823 1.00 51.14 385 PHE C N 1
ATOM 2572 C CA . PHE A 1 385 ? 98.477 128.348 107.714 1.00 51.14 385 PHE C CA 1
ATOM 2573 C C . PHE A 1 385 ? 97.574 129.191 106.833 1.00 51.14 385 PHE C C 1
ATOM 2574 O O . PHE A 1 385 ? 97.741 129.217 105.613 1.00 51.14 385 PHE C O 1
ATOM 2582 N N . ILE A 1 386 ? 96.583 129.854 107.429 1.00 51.75 386 ILE C N 1
ATOM 2583 C CA . ILE A 1 386 ? 95.592 130.563 106.620 1.00 51.75 386 ILE C CA 1
ATOM 2584 C C . ILE A 1 386 ? 96.265 131.655 105.793 1.00 51.75 386 ILE C C 1
ATOM 2585 O O . ILE A 1 386 ? 96.058 131.761 104.576 1.00 51.75 386 ILE C O 1
ATOM 2590 N N . ALA A 1 387 ? 97.112 132.457 106.440 1.00 52.31 387 ALA C N 1
ATOM 2591 C CA . ALA A 1 387 ? 97.752 133.580 105.767 1.00 52.31 387 ALA C CA 1
ATOM 2592 C C . ALA A 1 387 ? 98.661 133.104 104.646 1.00 52.31 387 ALA C C 1
ATOM 2593 O O . ALA A 1 387 ? 98.587 133.606 103.520 1.00 52.31 387 ALA C O 1
ATOM 2595 N N . PHE A 1 388 ? 99.517 132.118 104.926 1.00 50.02 388 PHE C N 1
ATOM 2596 C CA . PHE A 1 388 ? 100.466 131.685 103.912 1.00 50.02 388 PHE C CA 1
ATOM 2597 C C . PHE A 1 388 ? 99.789 130.893 102.805 1.00 50.02 388 PHE C C 1
ATOM 2598 O O . PHE A 1 388 ? 100.227 130.958 101.656 1.00 50.02 388 PHE C O 1
ATOM 2606 N N . GLY A 1 389 ? 98.715 130.164 103.113 1.00 49.05 389 GLY C N 1
ATOM 2607 C CA . GLY A 1 389 ? 97.972 129.488 102.064 1.00 49.05 389 GLY C CA 1
ATOM 2608 C C . GLY A 1 389 ? 97.283 130.459 101.126 1.00 49.05 389 GLY C C 1
ATOM 2609 O O . GLY A 1 389 ? 97.342 130.305 99.901 1.00 49.05 389 GLY C O 1
ATOM 2610 N N . ILE A 1 390 ? 96.625 131.480 101.684 1.00 49.34 390 ILE C N 1
ATOM 2611 C CA . ILE A 1 390 ? 96.016 132.501 100.836 1.00 49.34 390 ILE C CA 1
ATOM 2612 C C . ILE A 1 390 ? 97.087 133.226 100.034 1.00 49.34 390 ILE C C 1
ATOM 2613 O O . ILE A 1 390 ? 96.899 133.530 98.850 1.00 49.34 390 ILE C O 1
ATOM 2618 N N . SER A 1 391 ? 98.234 133.497 100.660 1.00 51.15 391 SER C N 1
ATOM 2619 C CA . SER A 1 391 ? 99.323 134.169 99.962 1.00 51.15 391 SER C CA 1
ATOM 2620 C C . SER A 1 391 ? 99.848 133.330 98.808 1.00 51.15 391 SER C C 1
ATOM 2621 O O . SER A 1 391 ? 100.092 133.851 97.715 1.00 51.15 391 SER C O 1
ATOM 2624 N N . ASN A 1 392 ? 100.025 132.029 99.031 1.00 48.68 392 ASN C N 1
ATOM 2625 C CA . ASN A 1 392 ? 100.546 131.162 97.985 1.00 48.68 392 ASN C CA 1
ATOM 2626 C C . ASN A 1 392 ? 99.537 130.992 96.859 1.00 48.68 392 ASN C C 1
ATOM 2627 O O . ASN A 1 392 ? 99.918 130.943 95.687 1.00 48.68 392 ASN C O 1
ATOM 2632 N N . ILE A 1 393 ? 98.245 130.920 97.189 1.00 50.29 393 ILE C N 1
ATOM 2633 C CA . ILE A 1 393 ? 97.217 130.860 96.151 1.00 50.29 393 ILE C CA 1
ATOM 2634 C C . ILE A 1 393 ? 97.237 132.135 95.312 1.00 50.29 393 ILE C C 1
ATOM 2635 O O . ILE A 1 393 ? 97.250 132.091 94.073 1.00 50.29 393 ILE C O 1
ATOM 2640 N N . PHE A 1 394 ? 97.267 133.291 95.983 1.00 54.73 394 PHE C N 1
ATOM 2641 C CA . PHE A 1 394 ? 97.276 134.573 95.287 1.00 54.73 394 PHE C CA 1
ATOM 2642 C C . PHE A 1 394 ? 98.502 134.709 94.395 1.00 54.73 394 PHE C C 1
ATOM 2643 O O . PHE A 1 394 ? 98.403 135.182 93.257 1.00 54.73 394 PHE C O 1
ATOM 2651 N N . SER A 1 395 ? 99.667 134.299 94.896 1.00 52.03 395 SER C N 1
ATOM 2652 C CA . SER A 1 395 ? 100.891 134.390 94.110 1.00 52.03 395 SER C CA 1
ATOM 2653 C C . SER A 1 395 ? 100.883 133.403 92.947 1.00 52.03 395 SER C C 1
ATOM 2654 O O . SER A 1 395 ? 101.365 133.722 91.855 1.00 52.03 395 SER C O 1
ATOM 2657 N N . GLY A 1 396 ? 100.342 132.201 93.160 1.00 53.15 396 GLY C N 1
ATOM 2658 C CA . GLY A 1 396 ? 100.272 131.230 92.084 1.00 53.15 396 GLY C CA 1
ATOM 2659 C C . GLY A 1 396 ? 99.360 131.674 90.959 1.00 53.15 396 GLY C C 1
ATOM 2660 O O . GLY A 1 396 ? 99.622 131.394 89.787 1.00 53.15 396 GLY C O 1
ATOM 2661 N N . PHE A 1 397 ? 98.270 132.366 91.298 1.00 56.44 397 PHE C N 1
ATOM 2662 C CA . PHE A 1 397 ? 97.423 132.936 90.254 1.00 56.44 397 PHE C CA 1
ATOM 2663 C C . PHE A 1 397 ? 98.176 133.994 89.456 1.00 56.44 397 PHE C C 1
ATOM 2664 O O . PHE A 1 397 ? 98.020 134.096 88.234 1.00 56.44 397 PHE C O 1
ATOM 2672 N N . PHE A 1 398 ? 99.003 134.788 90.131 1.00 56.89 398 PHE C N 1
ATOM 2673 C CA . PHE A 1 398 ? 99.754 135.856 89.483 1.00 56.89 398 PHE C CA 1
ATOM 2674 C C . PHE A 1 398 ? 101.177 135.453 89.114 1.00 56.89 398 PHE C C 1
ATOM 2675 O O . PHE A 1 398 ? 102.070 136.307 89.149 1.00 56.89 398 PHE C O 1
ATOM 2683 N N . SER A 1 399 ? 101.402 134.182 88.777 1.00 54.07 399 SER C N 1
ATOM 2684 C CA . SER A 1 399 ? 102.667 133.720 88.213 1.00 54.07 399 SER C CA 1
ATOM 2685 C C . SER A 1 399 ? 103.850 133.886 89.161 1.00 54.07 399 SER C C 1
ATOM 2686 O O . SER A 1 399 ? 104.834 134.550 88.821 1.00 54.07 399 SER C O 1
ATOM 2689 N N . CYS A 1 400 ? 103.770 133.283 90.345 1.00 49.97 400 CYS C N 1
ATOM 2690 C CA . CYS A 1 400 ? 104.854 133.314 91.316 1.00 49.97 400 CYS C CA 1
ATOM 2691 C C . CYS A 1 400 ? 105.107 131.904 91.829 1.00 49.97 400 CYS C C 1
ATOM 2692 O O . CYS A 1 400 ? 104.275 131.008 91.674 1.00 49.97 400 CYS C O 1
ATOM 2695 N N . PHE A 1 401 ? 106.271 131.709 92.445 1.00 45.24 401 PHE C N 1
ATOM 2696 C CA . PHE A 1 401 ? 106.577 130.448 93.099 1.00 45.24 401 PHE C CA 1
ATOM 2697 C C . PHE A 1 401 ? 106.430 130.599 94.614 1.00 45.24 401 PHE C C 1
ATOM 2698 O O . PHE A 1 401 ? 106.159 131.684 95.133 1.00 45.24 401 PHE C O 1
ATOM 2706 N N . VAL A 1 402 ? 106.605 129.480 95.325 1.00 43.17 402 VAL C N 1
ATOM 2707 C CA . VAL A 1 402 ? 106.122 129.367 96.699 1.00 43.17 402 VAL C CA 1
ATOM 2708 C C . VAL A 1 402 ? 106.779 130.408 97.595 1.00 43.17 402 VAL C C 1
ATOM 2709 O O . VAL A 1 402 ? 107.985 130.670 97.507 1.00 43.17 402 VAL C O 1
ATOM 2713 N N . ALA A 1 403 ? 105.974 131.006 98.470 1.00 45.80 403 ALA C N 1
ATOM 2714 C CA . ALA A 1 403 ? 106.389 132.120 99.308 1.00 45.80 403 ALA C CA 1
ATOM 2715 C C . ALA A 1 403 ? 106.481 131.694 100.766 1.00 45.80 403 ALA C C 1
ATOM 2716 O O . ALA A 1 403 ? 105.594 131.003 101.278 1.00 45.80 403 ALA C O 1
ATOM 2718 N N . THR A 1 404 ? 107.553 132.116 101.423 1.00 45.87 404 THR C N 1
ATOM 2719 C CA . THR A 1 404 ? 107.764 131.939 102.853 1.00 45.87 404 THR C CA 1
ATOM 2720 C C . THR A 1 404 ? 108.603 133.122 103.324 1.00 45.87 404 THR C C 1
ATOM 2721 O O . THR A 1 404 ? 108.671 134.152 102.646 1.00 45.87 404 THR C O 1
ATOM 2725 N N . THR A 1 405 ? 109.227 133.001 104.490 1.00 48.61 405 THR C N 1
ATOM 2726 C CA . THR A 1 405 ? 110.097 134.059 104.978 1.00 48.61 405 THR C CA 1
ATOM 2727 C C . THR A 1 405 ? 111.546 133.589 104.967 1.00 48.61 405 THR C C 1
ATOM 2728 O O . THR A 1 405 ? 111.835 132.389 104.968 1.00 48.61 405 THR C O 1
ATOM 2732 N N . ALA A 1 406 ? 112.457 134.557 104.938 1.00 51.70 406 ALA C N 1
ATOM 2733 C CA . ALA A 1 406 ? 113.890 134.302 104.963 1.00 51.70 406 ALA C CA 1
ATOM 2734 C C . ALA A 1 406 ? 114.480 134.921 106.221 1.00 51.70 406 ALA C C 1
ATOM 2735 O O . ALA A 1 406 ? 114.152 136.061 106.567 1.00 51.70 406 ALA C O 1
ATOM 2737 N N . LEU A 1 407 ? 115.346 134.167 106.901 1.00 56.65 407 LEU C N 1
ATOM 2738 C CA . LEU A 1 407 ? 115.926 134.652 108.149 1.00 56.65 407 LEU C CA 1
ATOM 2739 C C . LEU A 1 407 ? 116.784 135.892 107.921 1.00 56.65 407 LEU C C 1
ATOM 2740 O O . LEU A 1 407 ? 116.738 136.838 108.713 1.00 56.65 407 LEU C O 1
ATOM 2745 N N . SER A 1 408 ? 117.576 135.905 106.846 1.00 56.42 408 SER C N 1
ATOM 2746 C CA . SER A 1 408 ? 118.431 137.057 106.571 1.00 56.42 408 SER C CA 1
ATOM 2747 C C . SER A 1 408 ? 117.606 138.291 106.224 1.00 56.42 408 SER C C 1
ATOM 2748 O O . SER A 1 408 ? 117.876 139.392 106.719 1.00 56.42 408 SER C O 1
ATOM 2751 N N . ARG A 1 409 ? 116.594 138.127 105.369 1.00 53.76 409 ARG C N 1
ATOM 2752 C CA . ARG A 1 409 ? 115.748 139.258 104.998 1.00 53.76 409 ARG C CA 1
ATOM 2753 C C . ARG A 1 409 ? 114.966 139.776 106.198 1.00 53.76 409 ARG C C 1
ATOM 2754 O O . ARG A 1 409 ? 114.814 140.991 106.375 1.00 53.76 409 ARG C O 1
ATOM 2762 N N . THR A 1 410 ? 114.457 138.866 107.032 1.00 58.61 410 THR C N 1
ATOM 2763 C CA . THR A 1 410 ? 113.747 139.282 108.237 1.00 58.61 410 THR C CA 1
ATOM 2764 C C . THR A 1 410 ? 114.680 140.005 109.200 1.00 58.61 410 THR C C 1
ATOM 2765 O O . THR A 1 410 ? 114.283 140.983 109.844 1.00 58.61 410 THR C O 1
ATOM 2769 N N . ALA A 1 411 ? 115.924 139.535 109.316 1.00 61.59 411 ALA C N 1
ATOM 2770 C CA . ALA A 1 411 ? 116.899 140.217 110.159 1.00 61.59 411 ALA C CA 1
ATOM 2771 C C . ALA A 1 411 ? 117.191 141.616 109.639 1.00 61.59 411 ALA C C 1
ATOM 2772 O O . ALA A 1 411 ? 117.319 142.564 110.422 1.00 61.59 411 ALA C O 1
ATOM 2774 N N . VAL A 1 412 ? 117.303 141.764 108.318 1.00 62.65 412 VAL C N 1
ATOM 2775 C CA . VAL A 1 412 ? 117.510 143.086 107.733 1.00 62.65 412 VAL C CA 1
ATOM 2776 C C . VAL A 1 412 ? 116.321 143.991 108.030 1.00 62.65 412 VAL C C 1
ATOM 2777 O O . VAL A 1 412 ? 116.487 145.165 108.383 1.00 62.65 412 VAL C O 1
ATOM 2781 N N . GLN A 1 413 ? 115.103 143.461 107.891 1.00 66.80 413 GLN C N 1
ATOM 2782 C CA . GLN A 1 413 ? 113.911 144.267 108.141 1.00 66.80 413 GLN C CA 1
ATOM 2783 C C . GLN A 1 413 ? 113.819 144.695 109.601 1.00 66.80 413 GLN C C 1
ATOM 2784 O O . GLN A 1 413 ? 113.493 145.850 109.898 1.00 66.80 413 GLN C O 1
ATOM 2790 N N . GLU A 1 414 ? 114.100 143.777 110.528 1.00 68.61 414 GLU C N 1
ATOM 2791 C CA . GLU A 1 414 ? 113.941 144.082 111.946 1.00 68.61 414 GLU C CA 1
ATOM 2792 C C . GLU A 1 414 ? 115.057 144.987 112.455 1.00 68.61 414 GLU C C 1
ATOM 2793 O O . GLU A 1 414 ? 114.801 145.930 113.212 1.00 68.61 414 GLU C O 1
ATOM 2799 N N . SER A 1 415 ? 116.300 144.717 112.052 1.00 72.79 415 SER C N 1
ATOM 2800 C CA . SER A 1 415 ? 117.438 145.478 112.554 1.00 72.79 415 SER C CA 1
ATOM 2801 C C . SER A 1 415 ? 117.449 146.915 112.053 1.00 72.79 415 SER C C 1
ATOM 2802 O O . SER A 1 415 ? 118.153 147.751 112.629 1.00 72.79 415 SER C O 1
ATOM 2805 N N . THR A 1 416 ? 116.691 147.222 111.001 1.00 73.01 416 THR C N 1
ATOM 2806 C CA . THR A 1 416 ? 116.616 148.570 110.452 1.00 73.01 416 THR C CA 1
ATOM 2807 C C . THR A 1 416 ? 115.377 149.309 110.956 1.00 73.01 416 THR C C 1
ATOM 2808 O O . THR A 1 416 ? 114.747 150.070 110.215 1.00 73.01 416 THR C O 1
ATOM 2812 N N . GLY A 1 417 ? 115.003 149.080 112.212 1.00 75.00 417 GLY C N 1
ATOM 2813 C CA . GLY A 1 417 ? 113.822 149.702 112.772 1.00 75.00 417 GLY C CA 1
ATOM 2814 C C . GLY A 1 417 ? 112.571 148.886 112.526 1.00 75.00 417 GLY C C 1
ATOM 2815 O O . GLY A 1 417 ? 111.560 149.413 112.051 1.00 75.00 417 GLY C O 1
ATOM 2816 N N . GLY A 1 418 ? 112.632 147.596 112.843 1.00 77.92 418 GLY C N 1
ATOM 2817 C CA . GLY A 1 418 ? 111.523 146.695 112.599 1.00 77.92 418 GLY C CA 1
ATOM 2818 C C . GLY A 1 418 ? 110.250 147.061 113.332 1.00 77.92 418 GLY C C 1
ATOM 2819 O O . GLY A 1 418 ? 110.238 147.182 114.561 1.00 77.92 418 GLY C O 1
ATOM 2820 N N . LYS A 1 419 ? 109.169 147.223 112.580 1.00 78.32 419 LYS C N 1
ATOM 2821 C CA . LYS A 1 419 ? 107.859 147.558 113.127 1.00 78.32 419 LYS C CA 1
ATOM 2822 C C . LYS A 1 419 ? 106.831 146.732 112.363 1.00 78.32 419 LYS C C 1
ATOM 2823 O O . LYS A 1 419 ? 107.174 145.763 111.678 1.00 78.32 419 LYS C O 1
ATOM 2829 N N . THR A 1 420 ? 105.561 147.115 112.476 1.00 74.68 420 THR C N 1
ATOM 2830 C CA . THR A 1 420 ? 104.460 146.349 111.909 1.00 74.68 420 THR C CA 1
ATOM 2831 C C . THR A 1 420 ? 104.627 146.164 110.398 1.00 74.68 420 THR C C 1
ATOM 2832 O O . THR A 1 420 ? 105.490 146.765 109.753 1.00 74.68 420 THR C O 1
ATOM 2836 N N . GLN A 1 421 ? 103.756 145.326 109.832 1.00 69.55 421 GLN C N 1
ATOM 2837 C CA . GLN A 1 421 ? 103.875 144.864 108.452 1.00 69.55 421 GLN C CA 1
ATOM 2838 C C . GLN A 1 421 ? 103.767 145.989 107.428 1.00 69.55 421 GLN C C 1
ATOM 2839 O O . GLN A 1 421 ? 103.801 145.734 106.220 1.00 69.55 421 GLN C O 1
ATOM 2845 N N . ILE A 1 422 ? 103.623 147.232 107.893 1.00 71.80 422 ILE C N 1
ATOM 2846 C CA . ILE A 1 422 ? 103.698 148.375 106.988 1.00 71.80 422 ILE C CA 1
ATOM 2847 C C . ILE A 1 422 ? 105.065 148.423 106.316 1.00 71.80 422 ILE C C 1
ATOM 2848 O O . ILE A 1 422 ? 105.185 148.792 105.140 1.00 71.80 422 ILE C O 1
ATOM 2853 N N . ALA A 1 423 ? 106.115 148.050 107.052 1.00 70.46 423 ALA C N 1
ATOM 2854 C CA . ALA A 1 423 ? 107.434 147.912 106.443 1.00 70.46 423 ALA C CA 1
ATOM 2855 C C . ALA A 1 423 ? 107.410 146.890 105.315 1.00 70.46 423 ALA C C 1
ATOM 2856 O O . ALA A 1 423 ? 108.082 147.063 104.292 1.00 70.46 423 ALA C O 1
ATOM 2858 N N . GLY A 1 424 ? 106.635 145.817 105.481 1.00 68.46 424 GLY C N 1
ATOM 2859 C CA . GLY A 1 424 ? 106.450 144.880 104.388 1.00 68.46 424 GLY C CA 1
ATOM 2860 C C . GLY A 1 424 ? 105.811 145.527 103.174 1.00 68.46 424 GLY C C 1
ATOM 2861 O O . GLY A 1 424 ? 106.216 145.272 102.039 1.00 68.46 424 GLY C O 1
ATOM 2862 N N . ILE A 1 425 ? 104.813 146.384 103.399 1.00 67.24 425 ILE C N 1
ATOM 2863 C CA . ILE A 1 425 ? 104.159 147.074 102.290 1.00 67.24 425 ILE C CA 1
ATOM 2864 C C . ILE A 1 425 ? 105.141 148.001 101.584 1.00 67.24 425 ILE C C 1
ATOM 2865 O O . ILE A 1 425 ? 105.136 148.117 100.353 1.00 67.24 425 ILE C O 1
ATOM 2870 N N . ILE A 1 426 ? 106.003 148.672 102.350 1.00 67.28 426 ILE C N 1
ATOM 2871 C CA . ILE A 1 426 ? 107.006 149.545 101.745 1.00 67.28 426 ILE C CA 1
ATOM 2872 C C . ILE A 1 426 ? 108.005 148.729 100.931 1.00 67.28 426 ILE C C 1
ATOM 2873 O O . ILE A 1 426 ? 108.429 149.141 99.843 1.00 67.28 426 ILE C O 1
ATOM 2878 N N . SER A 1 427 ? 108.400 147.562 101.444 1.00 65.33 427 SER C N 1
ATOM 2879 C CA . SER A 1 427 ? 109.272 146.677 100.679 1.00 65.33 427 SER C CA 1
ATOM 2880 C C . SER A 1 427 ? 108.601 146.228 99.388 1.00 65.33 427 SER C C 1
ATOM 2881 O O . SER A 1 427 ? 109.245 146.152 98.335 1.00 65.33 427 SER C O 1
ATOM 2884 N N . ALA A 1 428 ? 107.306 145.917 99.456 1.00 64.44 428 ALA C N 1
ATOM 2885 C CA . ALA A 1 428 ? 106.569 145.536 98.257 1.00 64.44 428 ALA C CA 1
ATOM 2886 C C . ALA A 1 428 ? 106.522 146.682 97.256 1.00 64.44 428 ALA C C 1
ATOM 2887 O O . ALA A 1 428 ? 106.627 146.462 96.047 1.00 64.44 428 ALA C O 1
ATOM 2889 N N . ALA A 1 429 ? 106.362 147.914 97.741 1.00 65.25 429 ALA C N 1
ATOM 2890 C CA . ALA A 1 429 ? 106.383 149.071 96.849 1.00 65.25 429 ALA C CA 1
ATOM 2891 C C . ALA A 1 429 ? 107.749 149.239 96.195 1.00 65.25 429 ALA C C 1
ATOM 2892 O O . ALA A 1 429 ? 107.844 149.600 95.015 1.00 65.25 429 ALA C O 1
ATOM 2894 N N . VAL A 1 430 ? 108.821 148.995 96.952 1.00 65.00 430 VAL C N 1
ATOM 2895 C CA . VAL A 1 430 ? 110.165 149.055 96.382 1.00 65.00 430 VAL C CA 1
ATOM 2896 C C . VAL A 1 430 ? 110.328 148.001 95.293 1.00 65.00 430 VAL C C 1
ATOM 2897 O O . VAL A 1 430 ? 110.870 148.274 94.213 1.00 65.00 430 VAL C O 1
ATOM 2901 N N . VAL A 1 431 ? 109.853 146.783 95.555 1.00 64.15 431 VAL C N 1
ATOM 2902 C CA . VAL A 1 431 ? 109.909 145.730 94.543 1.00 64.15 431 VAL C CA 1
ATOM 2903 C C . VAL A 1 431 ? 109.074 146.118 93.328 1.00 64.15 431 VAL C C 1
ATOM 2904 O O . VAL A 1 431 ? 109.434 145.815 92.186 1.00 64.15 431 VAL C O 1
ATOM 2908 N N . MET A 1 432 ? 107.953 146.805 93.553 1.00 66.29 432 MET C N 1
ATOM 2909 C CA . MET A 1 432 ? 107.107 147.245 92.447 1.00 66.29 432 MET C CA 1
ATOM 2910 C C . MET A 1 432 ? 107.831 148.251 91.562 1.00 66.29 432 MET C C 1
ATOM 2911 O O . MET A 1 432 ? 107.806 148.144 90.330 1.00 66.29 432 MET C O 1
ATOM 2916 N N . ILE A 1 433 ? 108.467 149.251 92.176 1.00 66.93 433 ILE C N 1
ATOM 2917 C CA . ILE A 1 433 ? 109.177 150.247 91.377 1.00 66.93 433 ILE C CA 1
ATOM 2918 C C . ILE A 1 433 ? 110.396 149.625 90.711 1.00 66.93 433 ILE C C 1
ATOM 2919 O O . ILE A 1 433 ? 110.851 150.103 89.666 1.00 66.93 433 ILE C O 1
ATOM 2924 N N . ALA A 1 434 ? 110.948 148.558 91.294 1.00 66.84 434 ALA C N 1
ATOM 2925 C CA . ALA A 1 434 ? 111.977 147.798 90.591 1.00 66.84 434 ALA C CA 1
ATOM 2926 C C . ALA A 1 434 ? 111.394 147.073 89.384 1.00 66.84 434 ALA C C 1
ATOM 2927 O O . ALA A 1 434 ? 112.045 146.967 88.338 1.00 66.84 434 ALA C O 1
ATOM 2929 N N . ILE A 1 435 ? 110.169 146.562 89.518 1.00 65.00 435 ILE C N 1
ATOM 2930 C CA . ILE A 1 435 ? 109.538 145.810 88.438 1.00 65.00 435 ILE C CA 1
ATOM 2931 C C . ILE A 1 435 ? 109.211 146.724 87.264 1.00 65.00 435 ILE C C 1
ATOM 2932 O O . ILE A 1 435 ? 109.498 146.402 86.105 1.00 65.00 435 ILE C O 1
ATOM 2937 N N . VAL A 1 436 ? 108.612 147.881 87.545 1.00 66.86 436 VAL C N 1
ATOM 2938 C CA . VAL A 1 436 ? 108.099 148.732 86.477 1.00 66.86 436 VAL C CA 1
ATOM 2939 C C . VAL A 1 436 ? 109.128 149.721 85.938 1.00 66.86 436 VAL C C 1
ATOM 2940 O O . VAL A 1 436 ? 108.990 150.179 84.795 1.00 66.86 436 VAL C O 1
ATOM 2944 N N . ALA A 1 437 ? 110.151 150.064 86.718 1.00 70.80 437 ALA C N 1
ATOM 2945 C CA . ALA A 1 437 ? 111.141 151.048 86.298 1.00 70.80 437 ALA C CA 1
ATOM 2946 C C . ALA A 1 437 ? 112.545 150.476 86.204 1.00 70.80 437 ALA C C 1
ATOM 2947 O O . ALA A 1 437 ? 113.213 150.653 85.178 1.00 70.80 437 ALA C O 1
ATOM 2949 N N . LEU A 1 438 ? 113.016 149.791 87.243 1.00 71.28 438 LEU C N 1
ATOM 2950 C CA . LEU A 1 438 ? 114.399 149.333 87.311 1.00 71.28 438 LEU C CA 1
ATOM 2951 C C . LEU A 1 438 ? 114.628 148.000 86.611 1.00 71.28 438 LEU C C 1
ATOM 2952 O O . LEU A 1 438 ? 115.710 147.422 86.759 1.00 71.28 438 LEU C O 1
ATOM 2957 N N . GLY A 1 439 ? 113.644 147.495 85.865 1.00 73.90 439 GLY C N 1
ATOM 2958 C CA . GLY A 1 439 ? 113.840 146.241 85.156 1.00 73.90 439 GLY C CA 1
ATOM 2959 C C . GLY A 1 439 ? 114.925 146.325 84.100 1.00 73.90 439 GLY C C 1
ATOM 2960 O O . GLY A 1 439 ? 115.707 145.388 83.922 1.00 73.90 439 GLY C O 1
ATOM 2961 N N . LYS A 1 440 ? 114.986 147.449 83.381 1.00 74.33 440 LYS C N 1
ATOM 2962 C CA . LYS A 1 440 ? 115.988 147.607 82.333 1.00 74.33 440 LYS C CA 1
ATOM 2963 C C . LYS A 1 440 ? 117.388 147.796 82.906 1.00 74.33 440 LYS C C 1
ATOM 2964 O O . LYS A 1 440 ? 118.373 147.409 82.268 1.00 74.33 440 LYS C O 1
ATOM 2970 N N . LEU A 1 441 ? 117.498 148.391 84.096 1.00 71.24 441 LEU C N 1
ATOM 2971 C CA . LEU A 1 441 ? 118.812 148.664 84.667 1.00 71.24 441 LEU C CA 1
ATOM 2972 C C . LEU A 1 441 ? 119.532 147.387 85.081 1.00 71.24 441 LEU C C 1
ATOM 2973 O O . LEU A 1 441 ? 120.763 147.319 85.002 1.00 71.24 441 LEU C O 1
ATOM 2978 N N . LEU A 1 442 ? 118.792 146.374 85.520 1.00 70.01 442 LEU C N 1
ATOM 2979 C CA . LEU A 1 442 ? 119.375 145.137 86.022 1.00 70.01 442 LEU C CA 1
ATOM 2980 C C . LEU A 1 442 ? 119.627 144.109 84.927 1.00 70.01 442 LEU C C 1
ATOM 2981 O O . LEU A 1 442 ? 120.055 142.992 85.235 1.00 70.01 442 LEU C O 1
ATOM 2986 N N . GLU A 1 443 ? 119.366 144.456 83.668 1.00 73.42 443 GLU C N 1
ATOM 2987 C CA . GLU A 1 443 ? 119.600 143.522 82.567 1.00 73.42 443 GLU C CA 1
ATOM 2988 C C . GLU A 1 443 ? 121.052 143.069 82.451 1.00 73.42 443 GLU C C 1
ATOM 2989 O O . GLU A 1 443 ? 121.282 141.859 82.279 1.00 73.42 443 GLU C O 1
ATOM 2995 N N . PRO A 1 444 ? 122.065 143.943 82.518 1.00 72.55 444 PRO C N 1
ATOM 2996 C CA . PRO A 1 444 ? 123.447 143.464 82.351 1.00 72.55 444 PRO C CA 1
ATOM 2997 C C . PRO A 1 444 ? 123.995 142.689 83.539 1.00 72.55 444 PRO C C 1
ATOM 2998 O O . PRO A 1 444 ? 125.127 142.200 83.460 1.00 72.55 444 PRO C O 1
ATOM 3002 N N . LEU A 1 445 ? 123.247 142.560 84.632 1.00 69.29 445 LEU C N 1
ATOM 3003 C CA . LEU A 1 445 ? 123.742 141.834 85.793 1.00 69.29 445 LEU C CA 1
ATOM 3004 C C . LEU A 1 445 ? 123.902 140.352 85.475 1.00 69.29 445 LEU C C 1
ATOM 3005 O O . LEU A 1 445 ? 123.041 139.740 84.837 1.00 69.29 445 LEU C O 1
ATOM 3010 N N . GLN A 1 446 ? 125.015 139.777 85.923 1.00 67.00 446 GLN C N 1
ATOM 3011 C CA . GLN A 1 446 ? 125.289 138.366 85.693 1.00 67.00 446 GLN C CA 1
ATOM 3012 C C . GLN A 1 446 ? 124.546 137.499 86.701 1.00 67.00 446 GLN C C 1
ATOM 3013 O O . GLN A 1 446 ? 124.441 137.842 87.881 1.00 67.00 446 GLN C O 1
ATOM 3019 N N . LYS A 1 447 ? 124.028 136.365 86.224 1.00 61.81 447 LYS C N 1
ATOM 3020 C CA . LYS A 1 447 ? 123.410 135.391 87.116 1.00 61.81 447 LYS C CA 1
ATOM 3021 C C . LYS A 1 447 ? 124.426 134.751 88.052 1.00 61.81 447 LYS C C 1
ATOM 3022 O O . LYS A 1 447 ? 124.054 134.289 89.140 1.00 61.81 447 LYS C O 1
ATOM 3028 N N . SER A 1 448 ? 125.699 134.719 87.651 1.00 60.82 448 SER C N 1
ATOM 3029 C CA . SER A 1 448 ? 126.740 134.195 88.526 1.00 60.82 448 SER C CA 1
ATOM 3030 C C . SER A 1 448 ? 126.866 135.020 89.797 1.00 60.82 448 SER C C 1
ATOM 3031 O O . SER A 1 448 ? 127.199 134.477 90.852 1.00 60.82 448 SER C O 1
ATOM 3034 N N . VAL A 1 449 ? 126.586 136.323 89.726 1.00 58.79 449 VAL C N 1
ATOM 3035 C CA . VAL A 1 449 ? 126.631 137.157 90.924 1.00 58.79 449 VAL C CA 1
ATOM 3036 C C . VAL A 1 449 ? 125.545 136.743 91.911 1.00 58.79 449 VAL C C 1
ATOM 3037 O O . VAL A 1 449 ? 125.793 136.628 93.118 1.00 58.79 449 VAL C O 1
ATOM 3041 N N . LEU A 1 450 ? 124.324 136.516 91.420 1.00 57.05 450 LEU C N 1
ATOM 3042 C CA . LEU A 1 450 ? 123.244 136.068 92.294 1.00 57.05 450 LEU C CA 1
ATOM 3043 C C . LEU A 1 450 ? 123.545 134.696 92.886 1.00 57.05 450 LEU C C 1
ATOM 3044 O O . LEU A 1 450 ? 123.321 134.457 94.084 1.00 57.05 450 LEU C O 1
ATOM 3049 N N . ALA A 1 451 ? 124.058 133.780 92.061 1.00 56.16 451 ALA C N 1
ATOM 3050 C CA . ALA A 1 451 ? 124.415 132.460 92.568 1.00 56.16 451 ALA C CA 1
ATOM 3051 C C . ALA A 1 451 ? 125.519 132.553 93.613 1.00 56.16 451 ALA C C 1
ATOM 3052 O O . ALA A 1 451 ? 125.505 131.822 94.609 1.00 56.16 451 ALA C O 1
ATOM 3054 N N . ALA A 1 452 ? 126.483 133.452 93.405 1.00 58.30 452 ALA C N 1
ATOM 3055 C CA . ALA A 1 452 ? 127.542 133.663 94.384 1.00 58.30 452 ALA C CA 1
ATOM 3056 C C . ALA A 1 452 ? 126.990 134.224 95.686 1.00 58.30 452 ALA C C 1
ATOM 3057 O O . ALA A 1 452 ? 127.455 133.859 96.769 1.00 58.30 452 ALA C O 1
ATOM 3059 N N . VAL A 1 453 ? 126.011 135.125 95.598 1.00 56.80 453 VAL C N 1
ATOM 3060 C CA . VAL A 1 453 ? 125.371 135.651 96.802 1.00 56.80 453 VAL C CA 1
ATOM 3061 C C . VAL A 1 453 ? 124.724 134.520 97.592 1.00 56.80 453 VAL C C 1
ATOM 3062 O O . VAL A 1 453 ? 124.882 134.415 98.817 1.00 56.80 453 VAL C O 1
ATOM 3066 N N . VAL A 1 454 ? 123.996 133.646 96.895 1.00 52.92 454 VAL C N 1
ATOM 3067 C CA . VAL A 1 454 ? 123.349 132.523 97.571 1.00 52.92 454 VAL C CA 1
ATOM 3068 C C . VAL A 1 454 ? 124.390 131.597 98.198 1.00 52.92 454 VAL C C 1
ATOM 3069 O O . VAL A 1 454 ? 124.245 131.155 99.348 1.00 52.92 454 VAL C O 1
ATOM 3073 N N . ILE A 1 455 ? 125.462 131.300 97.458 1.00 55.89 455 ILE C N 1
ATOM 3074 C CA . ILE A 1 455 ? 126.511 130.422 97.973 1.00 55.89 455 ILE C CA 1
ATOM 3075 C C . ILE A 1 455 ? 127.153 131.025 99.215 1.00 55.89 455 ILE C C 1
ATOM 3076 O O . ILE A 1 455 ? 127.421 130.323 100.197 1.00 55.89 455 ILE C O 1
ATOM 3081 N N . ALA A 1 456 ? 127.408 132.335 99.194 1.00 57.02 456 ALA C N 1
ATOM 3082 C CA . ALA A 1 456 ? 127.977 132.999 100.360 1.00 57.02 456 ALA C CA 1
ATOM 3083 C C . ALA A 1 456 ? 127.039 132.906 101.554 1.00 57.02 456 ALA C C 1
ATOM 3084 O O . ALA A 1 456 ? 127.484 132.691 102.688 1.00 57.02 456 ALA C O 1
ATOM 3086 N N . ASN A 1 457 ? 125.734 133.065 101.323 1.00 56.04 457 ASN C N 1
ATOM 3087 C CA . ASN A 1 457 ? 124.779 132.938 102.418 1.00 56.04 457 ASN C CA 1
ATOM 3088 C C . ASN A 1 457 ? 124.651 131.504 102.926 1.00 56.04 457 ASN C C 1
ATOM 3089 O O . ASN A 1 457 ? 124.154 131.297 104.038 1.00 56.04 457 ASN C O 1
ATOM 3094 N N . LEU A 1 458 ? 125.079 130.515 102.139 1.00 52.64 458 LEU C N 1
ATOM 3095 C CA . LEU A 1 458 ? 124.938 129.108 102.525 1.00 52.64 458 LEU C CA 1
ATOM 3096 C C . LEU A 1 458 ? 125.822 128.674 103.703 1.00 52.64 458 LEU C C 1
ATOM 3097 O O . LEU A 1 458 ? 125.773 127.492 104.073 1.00 52.64 458 LEU C O 1
ATOM 3102 N N . LYS A 1 459 ? 126.617 129.564 104.303 1.00 56.80 459 LYS C N 1
ATOM 3103 C CA . LYS A 1 459 ? 127.611 129.126 105.284 1.00 56.80 459 LYS C CA 1
ATOM 3104 C C . LYS A 1 459 ? 126.958 128.577 106.551 1.00 56.80 459 LYS C C 1
ATOM 3105 O O . LYS A 1 459 ? 127.336 127.503 107.043 1.00 56.80 459 LYS C O 1
ATOM 3111 N N . GLY A 1 460 ? 125.987 129.306 107.102 1.00 54.83 460 GLY C N 1
ATOM 3112 C CA . GLY A 1 460 ? 125.325 128.840 108.309 1.00 54.83 460 GLY C CA 1
ATOM 3113 C C . GLY A 1 460 ? 124.637 127.504 108.109 1.00 54.83 460 GLY C C 1
ATOM 3114 O O . GLY A 1 460 ? 124.619 126.661 109.008 1.00 54.83 460 GLY C O 1
ATOM 3115 N N . MET A 1 461 ? 124.066 127.294 106.923 1.00 51.90 461 MET C N 1
ATOM 3116 C CA . MET A 1 461 ? 123.457 126.007 106.610 1.00 51.90 461 MET C CA 1
ATOM 3117 C C . MET A 1 461 ? 124.511 124.922 106.439 1.00 51.90 461 MET C C 1
ATOM 3118 O O . MET A 1 461 ? 124.222 123.733 106.610 1.00 51.90 461 MET C O 1
ATOM 3123 N N . PHE A 1 462 ? 125.727 125.301 106.047 1.00 54.69 462 PHE C N 1
ATOM 3124 C CA . PHE A 1 462 ? 126.780 124.300 105.932 1.00 54.69 462 PHE C CA 1
ATOM 3125 C C . PHE A 1 462 ? 127.432 123.969 107.271 1.00 54.69 462 PHE C C 1
ATOM 3126 O O . PHE A 1 462 ? 128.135 122.957 107.366 1.00 54.69 462 PHE C O 1
ATOM 3134 N N . MET A 1 463 ? 127.223 124.790 108.299 1.00 58.80 463 MET C N 1
ATOM 3135 C CA . MET A 1 463 ? 127.974 124.620 109.545 1.00 58.80 463 MET C CA 1
ATOM 3136 C C . MET A 1 463 ? 127.395 123.587 110.529 1.00 58.80 463 MET C C 1
ATOM 3137 O O . MET A 1 463 ? 128.010 123.387 111.581 1.00 58.80 463 MET C O 1
ATOM 3142 N N . GLN A 1 464 ? 126.269 122.922 110.256 1.00 54.68 464 GLN C N 1
ATOM 3143 C CA . GLN A 1 464 ? 125.768 121.937 111.217 1.00 54.68 464 GLN C CA 1
ATOM 3144 C C . GLN A 1 464 ? 126.543 120.622 111.216 1.00 54.68 464 GLN C C 1
ATOM 3145 O O . GLN A 1 464 ? 126.358 119.805 112.133 1.00 54.68 464 GLN C O 1
ATOM 3151 N N . VAL A 1 465 ? 127.408 120.391 110.227 1.00 58.92 465 VAL C N 1
ATOM 3152 C CA . VAL A 1 465 ? 128.310 119.252 110.309 1.00 58.92 465 VAL C CA 1
ATOM 3153 C C . VAL A 1 465 ? 129.206 119.369 111.531 1.00 58.92 465 VAL C C 1
ATOM 3154 O O . VAL A 1 465 ? 129.716 118.359 112.027 1.00 58.92 465 VAL C O 1
ATOM 3158 N N . CYS A 1 466 ? 129.408 120.590 112.034 1.00 61.96 466 CYS C N 1
ATOM 3159 C CA . CYS A 1 466 ? 130.176 120.779 113.259 1.00 61.96 466 CYS C CA 1
ATOM 3160 C C . CYS A 1 466 ? 129.402 120.306 114.483 1.00 61.96 466 CYS C C 1
ATOM 3161 O O . CYS A 1 466 ? 129.996 119.779 115.431 1.00 61.96 466 CYS C O 1
ATOM 3164 N N . ASP A 1 467 ? 128.081 120.500 114.497 1.00 55.90 467 ASP C N 1
ATOM 3165 C CA . ASP A 1 467 ? 127.297 120.097 115.657 1.00 55.90 467 ASP C CA 1
ATOM 3166 C C . ASP A 1 467 ? 126.815 118.654 115.575 1.00 55.90 467 ASP C C 1
ATOM 3167 O O . ASP A 1 467 ? 126.211 118.163 116.534 1.00 55.90 467 ASP C O 1
ATOM 3172 N N . VAL A 1 468 ? 127.039 117.976 114.448 1.00 51.63 468 VAL C N 1
ATOM 3173 C CA . VAL A 1 468 ? 126.740 116.540 114.382 1.00 51.63 468 VAL C CA 1
ATOM 3174 C C . VAL A 1 468 ? 127.501 115.726 115.427 1.00 51.63 468 VAL C C 1
ATOM 3175 O O . VAL A 1 468 ? 126.873 114.899 116.109 1.00 51.63 468 VAL C O 1
ATOM 3179 N N . PRO A 1 469 ? 128.828 115.869 115.588 1.00 54.48 469 PRO C N 1
ATOM 3180 C CA . PRO A 1 469 ? 129.526 115.009 116.567 1.00 54.48 469 PRO C CA 1
ATOM 3181 C C . PRO A 1 469 ? 129.073 115.195 118.008 1.00 54.48 469 PRO C C 1
ATOM 3182 O O . PRO A 1 469 ? 128.999 114.211 118.757 1.00 54.48 469 PRO C O 1
ATOM 3186 N N . ARG A 1 470 ? 128.774 116.426 118.431 1.00 54.61 470 ARG C N 1
ATOM 3187 C CA . ARG A 1 470 ? 128.261 116.610 119.785 1.00 54.61 470 ARG C CA 1
ATOM 3188 C C . ARG A 1 470 ? 126.873 116.000 119.924 1.00 54.61 470 ARG C C 1
ATOM 3189 O O . ARG A 1 470 ? 126.508 115.511 120.998 1.00 54.61 470 ARG C O 1
ATOM 3197 N N . LEU A 1 471 ? 126.090 116.014 118.843 1.00 49.39 471 LEU C N 1
ATOM 3198 C CA . LEU A 1 471 ? 124.817 115.302 118.840 1.00 49.39 471 LEU C CA 1
ATOM 3199 C C . LEU A 1 471 ? 125.029 113.806 119.033 1.00 49.39 471 LEU C C 1
ATOM 3200 O O . LEU A 1 471 ? 124.288 113.157 119.780 1.00 49.39 471 LEU C O 1
ATOM 3205 N N . TRP A 1 472 ? 126.038 113.241 118.366 1.00 52.22 472 TRP C N 1
ATOM 3206 C CA . TRP A 1 472 ? 126.338 111.823 118.542 1.00 52.22 472 TRP C CA 1
ATOM 3207 C C . TRP A 1 472 ? 126.753 111.522 119.974 1.00 52.22 472 TRP C C 1
ATOM 3208 O O . TRP A 1 472 ? 126.337 110.511 120.552 1.00 52.22 472 TRP C O 1
ATOM 3219 N N . ARG A 1 473 ? 127.577 112.390 120.563 1.00 54.32 473 ARG C N 1
ATOM 3220 C CA . ARG A 1 473 ? 127.991 112.188 121.949 1.00 54.32 473 ARG C CA 1
ATOM 3221 C C . ARG A 1 473 ? 126.820 112.313 122.917 1.00 54.32 473 ARG C C 1
ATOM 3222 O O . ARG A 1 473 ? 126.773 111.598 123.924 1.00 54.32 473 ARG C O 1
ATOM 3230 N N . GLN A 1 474 ? 125.871 113.206 122.632 1.00 50.63 474 GLN C N 1
ATOM 3231 C CA . GLN A 1 474 ? 124.769 113.450 123.556 1.00 50.63 474 GLN C CA 1
ATOM 3232 C C . GLN A 1 474 ? 123.691 112.378 123.448 1.00 50.63 474 GLN C C 1
ATOM 3233 O O . GLN A 1 474 ? 123.219 111.857 124.465 1.00 50.63 474 GLN C O 1
ATOM 3239 N N . ASN A 1 475 ? 123.284 112.039 122.227 1.00 47.57 475 ASN C N 1
ATOM 3240 C CA . ASN A 1 475 ? 122.204 111.076 122.018 1.00 47.57 475 ASN C CA 1
ATOM 3241 C C . ASN A 1 475 ? 122.392 110.447 120.645 1.00 47.57 475 ASN C C 1
ATOM 3242 O O . ASN A 1 475 ? 122.291 111.139 119.628 1.00 47.57 475 ASN C O 1
ATOM 3247 N N . LYS A 1 476 ? 122.655 109.139 120.618 1.00 48.90 476 LYS C N 1
ATOM 3248 C CA . LYS A 1 476 ? 122.982 108.475 119.360 1.00 48.90 476 LYS C CA 1
ATOM 3249 C C . LYS A 1 476 ? 121.804 108.479 118.394 1.00 48.90 476 LYS C C 1
ATOM 3250 O O . LYS A 1 476 ? 121.997 108.614 117.181 1.00 48.90 476 LYS C O 1
ATOM 3256 N N . THR A 1 477 ? 120.579 108.321 118.902 1.00 44.29 477 THR C N 1
ATOM 3257 C CA . THR A 1 477 ? 119.427 108.281 118.006 1.00 44.29 477 THR C CA 1
ATOM 3258 C C . THR A 1 477 ? 119.189 109.626 117.328 1.00 44.29 477 THR C C 1
ATOM 3259 O O . THR A 1 477 ? 118.766 109.662 116.169 1.00 44.29 477 THR C O 1
ATOM 3263 N N . ASP A 1 478 ? 119.467 110.735 118.015 1.00 44.35 478 ASP C N 1
ATOM 3264 C CA . ASP A 1 478 ? 119.309 112.043 117.387 1.00 44.35 478 ASP C CA 1
ATOM 3265 C C . ASP A 1 478 ? 120.329 112.250 116.273 1.00 44.35 478 ASP C C 1
ATOM 3266 O O . ASP A 1 478 ? 119.995 112.780 115.207 1.00 44.35 478 ASP C O 1
ATOM 3271 N N . ALA A 1 479 ? 121.575 111.830 116.495 1.00 42.66 479 ALA C N 1
ATOM 3272 C CA . ALA A 1 479 ? 122.576 111.905 115.436 1.00 42.66 479 ALA C CA 1
ATOM 3273 C C . ALA A 1 479 ? 122.219 110.987 114.276 1.00 42.66 479 ALA C C 1
ATOM 3274 O O . ALA A 1 479 ? 122.474 111.319 113.113 1.00 42.66 479 ALA C O 1
ATOM 3276 N N . VAL A 1 480 ? 121.648 109.819 114.573 1.00 41.85 480 VAL C N 1
ATOM 3277 C CA . VAL A 1 480 ? 121.212 108.914 113.514 1.00 41.85 480 VAL C CA 1
ATOM 3278 C C . VAL A 1 480 ? 120.099 109.554 112.697 1.00 41.85 480 VAL C C 1
ATOM 3279 O O . VAL A 1 480 ? 120.076 109.450 111.467 1.00 41.85 480 VAL C O 1
ATOM 3283 N N . ILE A 1 481 ? 119.163 110.231 113.365 1.00 39.87 481 ILE C N 1
ATOM 3284 C CA . ILE A 1 481 ? 118.110 110.954 112.655 1.00 39.87 481 ILE C CA 1
ATOM 3285 C C . ILE A 1 481 ? 118.715 112.035 111.770 1.00 39.87 481 ILE C C 1
ATOM 3286 O O . ILE A 1 481 ? 118.333 112.192 110.604 1.00 39.87 481 ILE C O 1
ATOM 3291 N N . TRP A 1 482 ? 119.674 112.790 112.311 1.00 39.68 482 TRP C N 1
ATOM 3292 C CA . TRP A 1 482 ? 120.354 113.830 111.543 1.00 39.68 482 TRP C CA 1
ATOM 3293 C C . TRP A 1 482 ? 120.995 113.258 110.285 1.00 39.68 482 TRP C C 1
ATOM 3294 O O . TRP A 1 482 ? 120.768 113.750 109.171 1.00 39.68 482 TRP C O 1
ATOM 3305 N N . VAL A 1 483 ? 121.800 112.207 110.448 1.00 40.76 483 VAL C N 1
ATOM 3306 C CA . VAL A 1 483 ? 122.552 111.649 109.330 1.00 40.76 483 VAL C CA 1
ATOM 3307 C C . VAL A 1 483 ? 121.614 111.015 108.312 1.00 40.76 483 VAL C C 1
ATOM 3308 O O . VAL A 1 483 ? 121.811 111.156 107.100 1.00 40.76 483 VAL C O 1
ATOM 3312 N N . PHE A 1 484 ? 120.587 110.300 108.779 1.00 41.74 484 PHE C N 1
ATOM 3313 C CA . PHE A 1 484 ? 119.636 109.695 107.856 1.00 41.74 484 PHE C CA 1
ATOM 3314 C C . PHE A 1 484 ? 118.893 110.757 107.063 1.00 41.74 484 PHE C C 1
ATOM 3315 O O . PHE A 1 484 ? 118.706 110.611 105.853 1.00 41.74 484 PHE C O 1
ATOM 3323 N N . THR A 1 485 ? 118.457 111.832 107.724 1.00 39.51 485 THR C N 1
ATOM 3324 C CA . THR A 1 485 ? 117.766 112.894 107.003 1.00 39.51 485 THR C CA 1
ATOM 3325 C C . THR A 1 485 ? 118.680 113.530 105.968 1.00 39.51 485 THR C C 1
ATOM 3326 O O . THR A 1 485 ? 118.269 113.755 104.824 1.00 39.51 485 THR C O 1
ATOM 3330 N N . CYS A 1 486 ? 119.934 113.798 106.340 1.00 42.41 486 CYS C N 1
ATOM 3331 C CA . CYS A 1 486 ? 120.871 114.397 105.394 1.00 42.41 486 CYS C CA 1
ATOM 3332 C C . CYS A 1 486 ? 121.097 113.488 104.191 1.00 42.41 486 CYS C C 1
ATOM 3333 O O . CYS A 1 486 ? 120.978 113.921 103.039 1.00 42.41 486 CYS C O 1
ATOM 3336 N N . ILE A 1 487 ? 121.407 112.213 104.441 1.00 44.69 487 ILE C N 1
ATOM 3337 C CA . ILE A 1 487 ? 121.710 111.290 103.352 1.00 44.69 487 ILE C CA 1
ATOM 3338 C C . ILE A 1 487 ? 120.488 111.073 102.469 1.00 44.69 487 ILE C C 1
ATOM 3339 O O . ILE A 1 487 ? 120.592 111.068 101.237 1.00 44.69 487 ILE C O 1
ATOM 3344 N N . ALA A 1 488 ? 119.313 110.891 103.077 1.00 43.42 488 ALA C N 1
ATOM 3345 C CA . ALA A 1 488 ? 118.099 110.682 102.299 1.00 43.42 488 ALA C CA 1
ATOM 3346 C C . ALA A 1 488 ? 117.786 111.898 101.440 1.00 43.42 488 ALA C C 1
ATOM 3347 O O . ALA A 1 488 ? 117.488 111.767 100.251 1.00 43.42 488 ALA C O 1
ATOM 3349 N N . SER A 1 489 ? 117.875 113.098 102.017 1.00 42.69 489 SER C N 1
ATOM 3350 C CA . SER A 1 489 ? 117.664 114.299 101.222 1.00 42.69 489 SER C CA 1
ATOM 3351 C C . SER A 1 489 ? 118.740 114.480 100.161 1.00 42.69 489 SER C C 1
ATOM 3352 O O . SER A 1 489 ? 118.511 115.196 99.181 1.00 42.69 489 SER C O 1
ATOM 3355 N N . ILE A 1 490 ? 119.902 113.848 100.327 1.00 46.07 490 ILE C N 1
ATOM 3356 C CA . ILE A 1 490 ? 120.933 113.914 99.296 1.00 46.07 490 ILE C CA 1
ATOM 3357 C C . ILE A 1 490 ? 120.639 112.922 98.177 1.00 46.07 490 ILE C C 1
ATOM 3358 O O . ILE A 1 490 ? 120.431 113.314 97.023 1.00 46.07 490 ILE C O 1
ATOM 3363 N N . ILE A 1 491 ? 120.616 111.625 98.489 1.00 48.15 491 ILE C N 1
ATOM 3364 C CA . ILE A 1 491 ? 120.250 110.657 97.461 1.00 48.15 491 ILE C CA 1
ATOM 3365 C C . ILE A 1 491 ? 118.750 110.374 97.507 1.00 48.15 491 ILE C C 1
ATOM 3366 O O . ILE A 1 491 ? 118.316 109.256 97.799 1.00 48.15 491 ILE C O 1
ATOM 3371 N N . LEU A 1 492 ? 117.969 111.382 97.117 1.00 49.11 492 LEU C N 1
ATOM 3372 C CA . LEU A 1 492 ? 116.529 111.392 96.862 1.00 49.11 492 LEU C CA 1
ATOM 3373 C C . LEU A 1 492 ? 116.187 112.823 96.481 1.00 49.11 492 LEU C C 1
ATOM 3374 O O . LEU A 1 492 ? 117.073 113.683 96.448 1.00 49.11 492 LEU C O 1
ATOM 3379 N N . GLY A 1 493 ? 114.921 113.104 96.205 1.00 49.59 493 GLY C N 1
ATOM 3380 C CA . GLY A 1 493 ? 114.481 114.480 96.193 1.00 49.59 493 GLY C CA 1
ATOM 3381 C C . GLY A 1 493 ? 114.517 115.085 97.585 1.00 49.59 493 GLY C C 1
ATOM 3382 O O . GLY A 1 493 ? 114.515 114.386 98.599 1.00 49.59 493 GLY C O 1
ATOM 3383 N N . LEU A 1 494 ? 114.568 116.417 97.636 1.00 42.64 494 LEU C N 1
ATOM 3384 C CA . LEU A 1 494 ? 114.493 117.095 98.927 1.00 42.64 494 LEU C CA 1
ATOM 3385 C C . LEU A 1 494 ? 113.151 116.834 99.599 1.00 42.64 494 LEU C C 1
ATOM 3386 O O . LEU A 1 494 ? 113.084 116.648 100.818 1.00 42.64 494 LEU C O 1
ATOM 3391 N N . ASP A 1 495 ? 112.070 116.817 98.816 1.00 47.51 495 ASP C N 1
ATOM 3392 C CA . ASP A 1 495 ? 110.756 116.484 99.358 1.00 47.51 495 ASP C CA 1
ATOM 3393 C C . ASP A 1 495 ? 110.713 115.041 99.847 1.00 47.51 495 ASP C C 1
ATOM 3394 O O . ASP A 1 495 ? 110.215 114.752 100.945 1.00 47.51 495 ASP C O 1
ATOM 3399 N N . LEU A 1 496 ? 111.232 114.115 99.037 1.00 45.54 496 LEU C N 1
ATOM 3400 C CA . LEU A 1 496 ? 111.293 112.721 99.456 1.00 45.54 496 LEU C CA 1
ATOM 3401 C C . LEU A 1 496 ? 112.212 112.557 100.657 1.00 45.54 496 LEU C C 1
ATOM 3402 O O . LEU A 1 496 ? 111.940 111.747 101.549 1.00 45.54 496 LEU C O 1
ATOM 3407 N N . GLY A 1 497 ? 113.305 113.320 100.697 1.00 42.70 497 GLY C N 1
ATOM 3408 C CA . GLY A 1 497 ? 114.172 113.287 101.861 1.00 42.70 497 GLY C CA 1
ATOM 3409 C C . GLY A 1 497 ? 113.472 113.758 103.121 1.00 42.70 497 GLY C C 1
ATOM 3410 O O . GLY A 1 497 ? 113.645 113.175 104.191 1.00 42.70 497 GLY C O 1
ATOM 3411 N N . LEU A 1 498 ? 112.670 114.820 103.009 1.00 41.08 498 LEU C N 1
ATOM 3412 C CA . LEU A 1 498 ? 111.908 115.295 104.159 1.00 41.08 498 LEU C CA 1
ATOM 3413 C C . LEU A 1 498 ? 110.904 114.253 104.632 1.00 41.08 498 LEU C C 1
ATOM 3414 O O . LEU A 1 498 ? 110.764 114.020 105.838 1.00 41.08 498 LEU C O 1
ATOM 3419 N N . LEU A 1 499 ? 110.180 113.632 103.697 1.00 42.78 499 LEU C N 1
ATOM 3420 C CA . LEU A 1 499 ? 109.210 112.611 104.084 1.00 42.78 499 LEU C CA 1
ATOM 3421 C C . LEU A 1 499 ? 109.898 111.417 104.736 1.00 42.78 499 LEU C C 1
ATOM 3422 O O . LEU A 1 499 ? 109.414 110.878 105.743 1.00 42.78 499 LEU C O 1
ATOM 3427 N N . ALA A 1 500 ? 111.036 110.995 104.178 1.00 42.60 500 ALA C N 1
ATOM 3428 C CA . ALA A 1 500 ? 111.792 109.896 104.763 1.00 42.60 500 ALA C CA 1
ATOM 3429 C C . ALA A 1 500 ? 112.294 110.253 106.153 1.00 42.60 500 ALA C C 1
ATOM 3430 O O . ALA A 1 500 ? 112.266 109.417 107.059 1.00 42.60 500 ALA C O 1
ATOM 3432 N N . GLY A 1 501 ? 112.755 111.490 106.345 1.00 39.79 501 GLY C N 1
ATOM 3433 C CA . GLY A 1 501 ? 113.199 111.908 107.664 1.00 39.79 501 GLY C CA 1
ATOM 3434 C C . GLY A 1 501 ? 112.071 111.946 108.677 1.00 39.79 501 GLY C C 1
ATOM 3435 O O . GLY A 1 501 ? 112.251 111.556 109.833 1.00 39.79 501 GLY C O 1
ATOM 3436 N N . LEU A 1 502 ? 110.894 112.413 108.259 1.00 41.02 502 LEU C N 1
ATOM 3437 C CA . LEU A 1 502 ? 109.737 112.420 109.150 1.00 41.02 502 LEU C CA 1
ATOM 3438 C C . LEU A 1 502 ? 109.364 111.005 109.573 1.00 41.02 502 LEU C C 1
ATOM 3439 O O . LEU A 1 502 ? 109.174 110.723 110.766 1.00 41.02 502 LEU C O 1
ATOM 3444 N N . MET A 1 503 ? 109.262 110.093 108.604 1.00 42.63 503 MET C N 1
ATOM 3445 C CA . MET A 1 503 ? 108.895 108.729 108.958 1.00 42.63 503 MET C CA 1
ATOM 3446 C C . MET A 1 503 ? 110.003 108.034 109.735 1.00 42.63 503 MET C C 1
ATOM 3447 O O . MET A 1 503 ? 109.722 107.159 110.557 1.00 42.63 503 MET C O 1
ATOM 3452 N N . PHE A 1 504 ? 111.260 108.419 109.512 1.00 38.47 504 PHE C N 1
ATOM 3453 C CA . PHE A 1 504 ? 112.352 107.860 110.298 1.00 38.47 504 PHE C CA 1
ATOM 3454 C C . PHE A 1 504 ? 112.300 108.350 111.738 1.00 38.47 504 PHE C C 1
ATOM 3455 O O . PHE A 1 504 ? 112.611 107.597 112.663 1.00 38.47 504 PHE C O 1
ATOM 3463 N N . GLY A 1 505 ? 111.920 109.610 111.948 1.00 37.09 505 GLY C N 1
ATOM 3464 C CA . GLY A 1 505 ? 111.704 110.083 113.306 1.00 37.09 505 GLY C CA 1
ATOM 3465 C C . GLY A 1 505 ? 110.580 109.332 113.995 1.00 37.09 505 GLY C C 1
ATOM 3466 O O . GLY A 1 505 ? 110.693 108.944 115.163 1.00 37.09 505 GLY C O 1
ATOM 3467 N N . PHE A 1 506 ? 109.482 109.106 113.268 1.00 38.65 506 PHE C N 1
ATOM 3468 C CA . PHE A 1 506 ? 108.393 108.301 113.817 1.00 38.65 506 PHE C CA 1
ATOM 3469 C C . PHE A 1 506 ? 108.872 106.896 114.169 1.00 38.65 506 PHE C C 1
ATOM 3470 O O . PHE A 1 506 ? 108.534 106.361 115.233 1.00 38.65 506 PHE C O 1
ATOM 3478 N N . LEU A 1 507 ? 109.664 106.287 113.285 1.00 37.68 507 LEU C N 1
ATOM 3479 C CA . LEU A 1 507 ? 110.189 104.951 113.536 1.00 37.68 507 LEU C CA 1
ATOM 3480 C C . LEU A 1 507 ? 111.132 104.928 114.730 1.00 37.68 507 LEU C C 1
ATOM 3481 O O . LEU A 1 507 ? 111.135 103.957 115.489 1.00 37.68 507 LEU C O 1
ATOM 3486 N N . THR A 1 508 ? 111.944 105.971 114.908 1.00 37.52 508 THR C N 1
ATOM 3487 C CA . THR A 1 508 ? 112.824 106.030 116.071 1.00 37.52 508 THR C CA 1
ATOM 3488 C C . THR A 1 508 ? 112.024 106.147 117.360 1.00 37.52 508 THR C C 1
ATOM 3489 O O . THR A 1 508 ? 112.374 105.527 118.369 1.00 37.52 508 THR C O 1
ATOM 3493 N N . VAL A 1 509 ? 110.948 106.938 117.350 1.00 34.25 509 VAL C N 1
ATOM 3494 C CA . VAL A 1 509 ? 110.082 107.000 118.527 1.00 34.25 509 VAL C CA 1
ATOM 3495 C C . VAL A 1 509 ? 109.470 105.632 118.813 1.00 34.25 509 VAL C C 1
ATOM 3496 O O . VAL A 1 509 ? 109.427 105.179 119.967 1.00 34.25 509 VAL C O 1
ATOM 3500 N N . VAL A 1 510 ? 108.994 104.951 117.767 1.00 34.35 510 VAL C N 1
ATOM 3501 C CA . VAL A 1 510 ? 108.380 103.635 117.941 1.00 34.35 510 VAL C CA 1
ATOM 3502 C C . VAL A 1 510 ? 109.397 102.637 118.483 1.00 34.35 510 VAL C C 1
ATOM 3503 O O . VAL A 1 510 ? 109.079 101.800 119.334 1.00 34.35 510 VAL C O 1
ATOM 3507 N N . VAL A 1 511 ? 110.636 102.705 117.995 1.00 34.55 511 VAL C N 1
ATOM 3508 C CA . VAL A 1 511 ? 111.670 101.782 118.453 1.00 34.55 511 VAL C CA 1
ATOM 3509 C C . VAL A 1 511 ? 112.052 102.079 119.898 1.00 34.55 511 VAL C C 1
ATOM 3510 O O . VAL A 1 511 ? 112.271 101.161 120.697 1.00 34.55 511 VAL C O 1
ATOM 3514 N N . ARG A 1 512 ? 112.134 103.361 120.260 1.00 33.92 512 ARG C N 1
ATOM 3515 C CA . ARG A 1 512 ? 112.476 103.721 121.632 1.00 33.92 512 ARG C CA 1
ATOM 3516 C C . ARG A 1 512 ? 111.403 103.262 122.609 1.00 33.92 512 ARG C C 1
ATOM 3517 O O . ARG A 1 512 ? 111.717 102.803 123.713 1.00 33.92 512 ARG C O 1
ATOM 3525 N N . VAL A 1 513 ? 110.129 103.381 122.230 1.00 34.72 513 VAL C N 1
ATOM 3526 C CA . VAL A 1 513 ? 109.079 102.867 123.107 1.00 34.72 513 VAL C CA 1
ATOM 3527 C C . VAL A 1 513 ? 108.949 101.350 123.025 1.00 34.72 513 VAL C C 1
ATOM 3528 O O . VAL A 1 513 ? 108.388 100.735 123.940 1.00 34.72 513 VAL C O 1
ATOM 3532 N N . GLN A 1 514 ? 109.461 100.726 121.962 1.00 37.87 514 GLN C N 1
ATOM 3533 C CA . GLN A 1 514 ? 109.318 99.286 121.783 1.00 37.87 514 GLN C CA 1
ATOM 3534 C C . GLN A 1 514 ? 110.401 98.500 122.512 1.00 37.87 514 GLN C C 1
ATOM 3535 O O . GLN A 1 514 ? 110.162 97.357 122.919 1.00 37.87 514 GLN C O 1
ATOM 3541 N N . PHE A 1 515 ? 111.585 99.087 122.697 1.00 41.94 515 PHE C N 1
ATOM 3542 C CA . PHE A 1 515 ? 112.697 98.446 123.394 1.00 41.94 515 PHE C CA 1
ATOM 3543 C C . PHE A 1 515 ? 113.109 99.357 124.543 1.00 41.94 515 PHE C C 1
ATOM 3544 O O . PHE A 1 515 ? 114.126 100.061 124.463 1.00 41.94 515 PHE C O 1
ATOM 3552 N N . PRO A 1 516 ? 112.344 99.366 125.629 1.00 41.53 516 PRO C N 1
ATOM 3553 C CA . PRO A 1 516 ? 112.615 100.303 126.721 1.00 41.53 516 PRO C CA 1
ATOM 3554 C C . PRO A 1 516 ? 113.596 99.754 127.737 1.00 41.53 516 PRO C C 1
ATOM 3555 O O . PRO A 1 516 ? 114.135 98.657 127.571 1.00 41.53 516 PRO C O 1
ATOM 3559 N N . SER A 1 517 ? 113.830 100.520 128.797 1.00 44.22 517 SER C N 1
ATOM 3560 C CA . SER A 1 517 ? 114.573 100.018 129.938 1.00 44.22 517 SER C CA 1
ATOM 3561 C C . SER A 1 517 ? 113.646 99.211 130.836 1.00 44.22 517 SER C C 1
ATOM 3562 O O . SER A 1 517 ? 112.539 99.645 131.162 1.00 44.22 517 SER C O 1
ATOM 3565 N N . TRP A 1 518 ? 114.101 98.026 131.226 1.00 44.26 518 TRP C N 1
ATOM 3566 C CA . TRP A 1 518 ? 113.348 97.168 132.125 1.00 44.26 518 TRP C CA 1
ATOM 3567 C C . TRP A 1 518 ? 114.287 96.676 133.212 1.00 44.26 518 TRP C C 1
ATOM 3568 O O . TRP A 1 518 ? 115.449 96.359 132.940 1.00 44.26 518 TRP C O 1
ATOM 3579 N N . ASN A 1 519 ? 113.784 96.618 134.439 1.00 45.96 519 ASN C N 1
ATOM 3580 C CA . ASN A 1 519 ? 114.644 96.352 135.582 1.00 45.96 519 ASN C CA 1
ATOM 3581 C C . ASN A 1 519 ? 114.018 95.322 136.509 1.00 45.96 519 ASN C C 1
ATOM 3582 O O . ASN A 1 519 ? 112.798 95.268 136.676 1.00 45.96 519 ASN C O 1
ATOM 3587 N N . SER A 1 520 ? 114.880 94.504 137.109 1.00 48.31 520 SER C N 1
ATOM 3588 C CA . SER A 1 520 ? 114.497 93.615 138.200 1.00 48.31 520 SER C CA 1
ATOM 3589 C C . SER A 1 520 ? 114.764 94.351 139.508 1.00 48.31 520 SER C C 1
ATOM 3590 O O . SER A 1 520 ? 115.918 94.500 139.921 1.00 48.31 520 SER C O 1
ATOM 3593 N N . LEU A 1 521 ? 113.698 94.807 140.154 1.00 47.63 521 LEU C N 1
ATOM 3594 C CA . LEU A 1 521 ? 113.787 95.710 141.292 1.00 47.63 521 LEU C CA 1
ATOM 3595 C C . LEU A 1 521 ? 113.801 94.947 142.609 1.00 47.63 521 LEU C C 1
ATOM 3596 O O . LEU A 1 521 ? 113.044 93.991 142.798 1.00 47.63 521 LEU C O 1
ATOM 3601 N N . GLY A 1 522 ? 114.677 95.384 143.516 1.00 56.64 522 GLY C N 1
ATOM 3602 C CA . GLY A 1 522 ? 114.639 94.949 144.892 1.00 56.64 522 GLY C CA 1
ATOM 3603 C C . GLY A 1 522 ? 114.662 96.156 145.813 1.00 56.64 522 GLY C C 1
ATOM 3604 O O . GLY A 1 522 ? 114.971 97.276 145.398 1.00 56.64 522 GLY C O 1
ATOM 3605 N N . SER A 1 523 ? 114.343 95.903 147.078 1.00 60.69 523 SER C N 1
ATOM 3606 C CA . SER A 1 523 ? 114.121 96.980 148.033 1.00 60.69 523 SER C CA 1
ATOM 3607 C C . SER A 1 523 ? 115.428 97.520 148.595 1.00 60.69 523 SER C C 1
ATOM 3608 O O . SER A 1 523 ? 116.377 96.770 148.840 1.00 60.69 523 SER C O 1
ATOM 3611 N N . ILE A 1 524 ? 115.471 98.831 148.791 1.00 61.52 524 ILE C N 1
ATOM 3612 C CA . ILE A 1 524 ? 116.481 99.439 149.659 1.00 61.52 524 ILE C CA 1
ATOM 3613 C C . ILE A 1 524 ? 116.049 99.235 151.108 1.00 61.52 524 ILE C C 1
ATOM 3614 O O . ILE A 1 524 ? 114.912 99.588 151.459 1.00 61.52 524 ILE C O 1
ATOM 3619 N N . PRO A 1 525 ? 116.901 98.667 151.963 1.00 63.85 525 PRO C N 1
ATOM 3620 C CA . PRO A 1 525 ? 116.441 98.236 153.290 1.00 63.85 525 PRO C CA 1
ATOM 3621 C C . PRO A 1 525 ? 115.858 99.381 154.107 1.00 63.85 525 PRO C C 1
ATOM 3622 O O . PRO A 1 525 ? 116.354 100.509 154.080 1.00 63.85 525 PRO C O 1
ATOM 3626 N N . ASN A 1 526 ? 114.781 99.068 154.832 1.00 65.31 526 ASN C N 1
ATOM 3627 C CA . ASN A 1 526 ? 114.107 99.981 155.754 1.00 65.31 526 ASN C CA 1
ATOM 3628 C C . ASN A 1 526 ? 113.520 101.204 155.057 1.00 65.31 526 ASN C C 1
ATOM 3629 O O . ASN A 1 526 ? 113.301 102.238 155.696 1.00 65.31 526 ASN C O 1
ATOM 3634 N N . THR A 1 527 ? 113.253 101.114 153.756 1.00 60.65 527 THR C N 1
ATOM 3635 C CA . THR A 1 527 ? 112.651 102.212 153.009 1.00 60.65 527 THR C CA 1
ATOM 3636 C C . THR A 1 527 ? 111.581 101.637 152.088 1.00 60.65 527 THR C C 1
ATOM 3637 O O . THR A 1 527 ? 111.255 100.447 152.144 1.00 60.65 527 THR C O 1
ATOM 3641 N N . ASP A 1 528 ? 111.033 102.496 151.232 1.00 56.61 528 ASP C N 1
ATOM 3642 C CA . ASP A 1 528 ? 110.119 102.089 150.173 1.00 56.61 528 ASP C CA 1
ATOM 3643 C C . ASP A 1 528 ? 110.724 102.373 148.803 1.00 56.61 528 ASP C C 1
ATOM 3644 O O . ASP A 1 528 ? 110.014 102.727 147.860 1.00 56.61 528 ASP C O 1
ATOM 3649 N N . ILE A 1 529 ? 112.040 102.227 148.691 1.00 56.16 529 ILE C N 1
ATOM 3650 C CA . ILE A 1 529 ? 112.784 102.543 147.478 1.00 56.16 529 ILE C CA 1
ATOM 3651 C C . ILE A 1 529 ? 113.214 101.230 146.845 1.00 56.16 529 ILE C C 1
ATOM 3652 O O . ILE A 1 529 ? 113.979 100.464 147.444 1.00 56.16 529 ILE C O 1
ATOM 3657 N N . TYR A 1 530 ? 112.727 100.968 145.638 1.00 53.35 530 TYR C N 1
ATOM 3658 C CA . TYR A 1 530 ? 113.041 99.744 144.916 1.00 53.35 530 TYR C CA 1
ATOM 3659 C C . TYR A 1 530 ? 113.828 100.105 143.666 1.00 53.35 530 TYR C C 1
ATOM 3660 O O . TYR A 1 530 ? 113.368 100.907 142.846 1.00 53.35 530 TYR C O 1
ATOM 3669 N N . ARG A 1 531 ? 115.011 99.516 143.530 1.00 54.63 531 ARG C N 1
ATOM 3670 C CA . ARG A 1 531 ? 115.919 99.814 142.434 1.00 54.63 531 ARG C CA 1
ATOM 3671 C C . ARG A 1 531 ? 116.470 98.511 141.875 1.00 54.63 531 ARG C C 1
ATOM 3672 O O . ARG A 1 531 ? 116.397 97.462 142.516 1.00 54.63 531 ARG C O 1
ATOM 3680 N N . SER A 1 532 ? 117.011 98.588 140.662 1.00 56.61 532 SER C N 1
ATOM 3681 C CA . SER A 1 532 ? 117.519 97.396 139.994 1.00 56.61 532 SER C CA 1
ATOM 3682 C C . SER A 1 532 ? 118.628 96.750 140.815 1.00 56.61 532 SER C C 1
ATOM 3683 O O . SER A 1 532 ? 119.539 97.428 141.297 1.00 56.61 532 SER C O 1
ATOM 3686 N N . THR A 1 533 ? 118.543 95.426 140.970 1.00 61.38 533 THR C N 1
ATOM 3687 C CA . THR A 1 533 ? 119.468 94.700 141.833 1.00 61.38 533 THR C CA 1
ATOM 3688 C C . THR A 1 533 ? 120.896 94.711 141.304 1.00 61.38 533 THR C C 1
ATOM 3689 O O . THR A 1 533 ? 121.831 94.479 142.077 1.00 61.38 533 THR C O 1
ATOM 3693 N N . LYS A 1 534 ? 121.085 94.969 140.015 1.00 63.13 534 LYS C N 1
ATOM 3694 C CA . LYS A 1 534 ? 122.399 94.927 139.392 1.00 63.13 534 LYS C CA 1
ATOM 3695 C C . LYS A 1 534 ? 123.093 96.282 139.362 1.00 63.13 534 LYS C C 1
ATOM 3696 O O . LYS A 1 534 ? 124.208 96.377 138.838 1.00 63.13 534 LYS C O 1
ATOM 3702 N N . ASP A 1 535 ? 122.474 97.326 139.908 1.00 65.23 535 ASP C N 1
ATOM 3703 C CA . ASP A 1 535 ? 122.989 98.681 139.772 1.00 65.23 535 ASP C CA 1
ATOM 3704 C C . ASP A 1 535 ? 123.549 99.274 141.054 1.00 65.23 535 ASP C C 1
ATOM 3705 O O . ASP A 1 535 ? 124.449 100.112 140.980 1.00 65.23 535 ASP C O 1
ATOM 3710 N N . TYR A 1 536 ? 123.050 98.875 142.225 1.00 63.20 536 TYR C N 1
ATOM 3711 C CA . TYR A 1 536 ? 123.408 99.558 143.459 1.00 63.20 536 TYR C CA 1
ATOM 3712 C C . TYR A 1 536 ? 124.242 98.727 144.424 1.00 63.20 536 TYR C C 1
ATOM 3713 O O . TYR A 1 536 ? 124.912 99.308 145.283 1.00 63.20 536 TYR C O 1
ATOM 3722 N N . LYS A 1 537 ? 124.206 97.399 144.321 1.00 70.02 537 LYS C N 1
ATOM 3723 C CA . LYS A 1 537 ? 125.008 96.453 145.097 1.00 70.02 537 LYS C CA 1
ATOM 3724 C C . LYS A 1 537 ? 124.636 96.417 146.575 1.00 70.02 537 LYS C C 1
ATOM 3725 O O . LYS A 1 537 ? 125.183 95.590 147.314 1.00 70.02 537 LYS C O 1
ATOM 3731 N N . ASN A 1 538 ? 123.727 97.277 147.032 1.00 68.52 538 ASN C N 1
ATOM 3732 C CA . ASN A 1 538 ? 123.170 97.190 148.376 1.00 68.52 538 ASN C CA 1
ATOM 3733 C C . ASN A 1 538 ? 121.701 96.797 148.342 1.00 68.52 538 ASN C C 1
ATOM 3734 O O . ASN A 1 538 ? 121.001 96.941 149.352 1.00 68.52 538 ASN C O 1
ATOM 3739 N N . ILE A 1 539 ? 121.224 96.304 147.207 1.00 65.61 539 ILE C N 1
ATOM 3740 C CA . ILE A 1 539 ? 119.820 95.973 147.014 1.00 65.61 539 ILE C CA 1
ATOM 3741 C C . ILE A 1 539 ? 119.598 94.522 147.413 1.00 65.61 539 ILE C C 1
ATOM 3742 O O . ILE A 1 539 ? 120.316 93.625 146.956 1.00 65.61 539 ILE C O 1
ATOM 3747 N N . GLU A 1 540 ? 118.605 94.288 148.266 1.00 71.27 540 GLU C N 1
ATOM 3748 C CA . GLU A 1 540 ? 118.278 92.949 148.735 1.00 71.27 540 GLU C CA 1
ATOM 3749 C C . GLU A 1 540 ? 117.054 92.428 147.991 1.00 71.27 540 GLU C C 1
ATOM 3750 O O . GLU A 1 540 ? 116.064 93.148 147.826 1.00 71.27 540 GLU C O 1
ATOM 3756 N N . GLU A 1 541 ? 117.144 91.193 147.517 1.00 74.11 541 GLU C N 1
ATOM 3757 C CA . GLU A 1 541 ? 116.031 90.571 146.810 1.00 74.11 541 GLU C CA 1
ATOM 3758 C C . GLU A 1 541 ? 115.030 90.013 147.816 1.00 74.11 541 GLU C C 1
ATOM 3759 O O . GLU A 1 541 ? 115.423 89.283 148.731 1.00 74.11 541 GLU C O 1
ATOM 3765 N N . PRO A 1 542 ? 113.740 90.333 147.686 1.00 72.35 542 PRO C N 1
ATOM 3766 C CA . PRO A 1 542 ? 112.757 89.835 148.660 1.00 72.35 542 PRO C CA 1
ATOM 3767 C C . PRO A 1 542 ? 112.557 88.329 148.570 1.00 72.35 542 PRO C C 1
ATOM 3768 O O . PRO A 1 542 ? 113.178 87.657 147.741 1.00 72.35 542 PRO C O 1
ATOM 3772 N N . GLU A 1 543 ? 111.684 87.792 149.420 1.00 73.19 543 GLU C N 1
ATOM 3773 C CA . GLU A 1 543 ? 111.544 86.347 149.577 1.00 73.19 543 GLU C CA 1
ATOM 3774 C C . GLU A 1 543 ? 110.587 85.798 148.525 1.00 73.19 543 GLU C C 1
ATOM 3775 O O . GLU A 1 543 ? 109.372 86.004 148.609 1.00 73.19 543 GLU C O 1
ATOM 3781 N N . GLY A 1 544 ? 111.136 85.096 147.535 1.00 65.00 544 GLY C N 1
ATOM 3782 C CA . GLY A 1 544 ? 110.325 84.367 146.580 1.00 65.00 544 GLY C CA 1
ATOM 3783 C C . GLY A 1 544 ? 109.461 85.209 145.671 1.00 65.00 544 GLY C C 1
ATOM 3784 O O . GLY A 1 544 ? 108.478 84.701 145.128 1.00 65.00 544 GLY C O 1
ATOM 3785 N N . VAL A 1 545 ? 109.793 86.484 145.487 1.00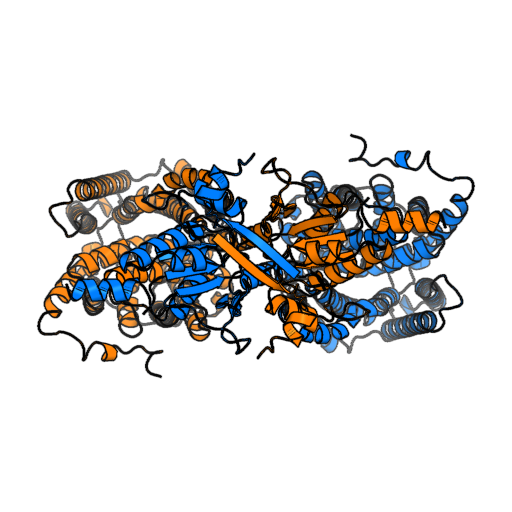 59.49 545 VAL C N 1
ATOM 3786 C CA . VAL A 1 545 ? 109.041 87.367 144.606 1.00 59.49 545 VAL C CA 1
ATOM 3787 C C . VAL A 1 545 ? 110.017 88.137 143.729 1.00 59.49 545 VAL C C 1
ATOM 3788 O O . VAL A 1 545 ? 111.070 88.580 144.200 1.00 59.49 545 VAL C O 1
ATOM 3792 N N . LYS A 1 546 ? 109.683 88.264 142.449 1.00 52.82 546 LYS C N 1
ATOM 3793 C CA . LYS A 1 546 ? 110.427 89.091 141.513 1.00 52.82 546 LYS C CA 1
ATOM 3794 C C . LYS A 1 546 ? 109.593 90.310 141.148 1.00 52.82 546 LYS C C 1
ATOM 3795 O O . LYS A 1 546 ? 108.387 90.199 140.905 1.00 52.82 546 LYS C O 1
ATOM 3801 N N . ILE A 1 547 ? 110.236 91.471 141.121 1.00 44.26 547 ILE C N 1
ATOM 3802 C CA . ILE A 1 547 ? 109.593 92.725 140.748 1.00 44.26 547 ILE C CA 1
ATOM 3803 C C . ILE A 1 547 ? 110.189 93.167 139.422 1.00 44.26 547 ILE C C 1
ATOM 3804 O O . ILE A 1 547 ? 111.410 93.308 139.303 1.00 44.26 547 ILE C O 1
ATOM 3809 N N . LEU A 1 548 ? 109.336 93.386 138.427 1.00 43.82 548 LEU C N 1
ATOM 3810 C CA . LEU A 1 548 ? 109.780 93.806 137.104 1.00 43.82 548 LEU C CA 1
ATOM 3811 C C . LEU A 1 548 ? 109.179 95.163 136.779 1.00 43.82 548 LEU C C 1
ATOM 3812 O O . LEU A 1 548 ? 107.954 95.316 136.763 1.00 43.82 548 LEU C O 1
ATOM 3817 N N . ARG A 1 549 ? 110.040 96.141 136.517 1.00 42.27 549 ARG C N 1
ATOM 3818 C CA . ARG A 1 549 ? 109.616 97.440 136.019 1.00 42.27 549 ARG C CA 1
ATOM 3819 C C . ARG A 1 549 ? 109.826 97.470 134.512 1.00 42.27 549 ARG C C 1
ATOM 3820 O O . ARG A 1 549 ? 110.953 97.289 134.037 1.00 42.27 549 ARG C O 1
ATOM 3828 N N . PHE A 1 550 ? 108.739 97.679 133.774 1.00 37.47 550 PHE C N 1
ATOM 3829 C CA . PHE A 1 550 ? 108.753 97.817 132.322 1.00 37.47 550 PHE C CA 1
ATOM 3830 C C . PHE A 1 550 ? 108.454 99.277 132.006 1.00 37.47 550 PHE C C 1
ATOM 3831 O O . PHE A 1 550 ? 107.305 99.718 132.116 1.00 37.47 550 PHE C O 1
ATOM 3839 N N . SER A 1 551 ? 109.485 100.023 131.617 1.00 37.44 551 SER C N 1
ATOM 3840 C CA . SER A 1 551 ? 109.391 101.481 131.522 1.00 37.44 551 SER C CA 1
ATOM 3841 C C . SER A 1 551 ? 108.945 101.921 130.127 1.00 37.44 551 SER C C 1
ATOM 3842 O O . SER A 1 551 ? 109.662 102.605 129.399 1.00 37.44 551 SER C O 1
ATOM 3845 N N . SER A 1 552 ? 107.727 101.532 129.771 1.00 34.60 552 SER C N 1
ATOM 3846 C CA . SER A 1 552 ? 107.137 101.902 128.492 1.00 34.60 552 SER C CA 1
ATOM 3847 C C . SER A 1 552 ? 105.662 101.527 128.514 1.00 34.60 552 SER C C 1
ATOM 3848 O O . SER A 1 552 ? 105.263 100.624 129.254 1.00 34.60 552 SER C O 1
ATOM 3851 N N . PRO A 1 553 ? 104.841 102.209 127.719 1.00 35.14 553 PRO C N 1
ATOM 3852 C CA . PRO A 1 553 ? 103.480 101.723 127.477 1.00 35.14 553 PRO C CA 1
ATOM 3853 C C . PRO A 1 553 ? 103.514 100.361 126.804 1.00 35.14 553 PRO C C 1
ATOM 3854 O O . PRO A 1 553 ? 104.437 100.037 126.057 1.00 35.14 553 PRO C O 1
ATOM 3858 N N . ILE A 1 554 ? 102.495 99.555 127.077 1.00 37.36 554 ILE C N 1
ATOM 3859 C CA . ILE A 1 554 ? 102.445 98.177 126.604 1.00 37.36 554 ILE C CA 1
ATOM 3860 C C . ILE A 1 554 ? 101.602 98.133 125.336 1.00 37.36 554 ILE C C 1
ATOM 3861 O O . ILE A 1 554 ? 100.404 98.429 125.359 1.00 37.36 554 ILE C O 1
ATOM 3866 N N . PHE A 1 555 ? 102.238 97.766 124.226 1.00 37.37 555 PHE C N 1
ATOM 3867 C CA . PHE A 1 555 ? 101.568 97.536 122.952 1.00 37.37 555 PHE C CA 1
ATOM 3868 C C . PHE A 1 555 ? 102.217 96.309 122.320 1.00 37.37 555 PHE C C 1
ATOM 3869 O O . PHE A 1 555 ? 103.087 95.679 122.922 1.00 37.37 555 PHE C O 1
ATOM 3877 N N . TYR A 1 556 ? 101.815 95.984 121.089 1.00 40.26 556 TYR C N 1
ATOM 3878 C CA . TYR A 1 556 ? 102.176 94.701 120.482 1.00 40.26 556 TYR C CA 1
ATOM 3879 C C . TYR A 1 556 ? 103.686 94.441 120.489 1.00 40.26 556 TYR C C 1
ATOM 3880 O O . TYR A 1 556 ? 104.144 93.384 120.958 1.00 40.26 556 TYR C O 1
ATOM 3889 N N . GLY A 1 557 ? 104.480 95.391 119.995 1.00 39.58 557 GLY C N 1
ATOM 3890 C CA . GLY A 1 557 ? 105.923 95.250 120.127 1.00 39.58 557 GLY C CA 1
ATOM 3891 C C . GLY A 1 557 ? 106.339 95.126 121.580 1.00 39.58 557 GLY C C 1
ATOM 3892 O O . GLY A 1 557 ? 107.138 94.256 121.951 1.00 39.58 557 GLY C O 1
ATOM 3893 N N . ASN A 1 558 ? 105.766 95.976 122.431 1.00 39.82 558 ASN C N 1
ATOM 3894 C CA . ASN A 1 558 ? 106.024 95.875 123.858 1.00 39.82 558 ASN C CA 1
ATOM 3895 C C . ASN A 1 558 ? 105.397 94.621 124.454 1.00 39.82 558 ASN C C 1
ATOM 3896 O O . ASN A 1 558 ? 105.870 94.135 125.479 1.00 39.82 558 ASN C O 1
ATOM 3901 N N . VAL A 1 559 ? 104.347 94.075 123.830 1.00 40.18 559 VAL C N 1
ATOM 3902 C CA . VAL A 1 559 ? 103.837 92.769 124.253 1.00 40.18 559 VAL C CA 1
ATOM 3903 C C . VAL A 1 559 ? 104.924 91.711 124.165 1.00 40.18 559 VAL C C 1
ATOM 3904 O O . VAL A 1 559 ? 105.212 91.004 125.142 1.00 40.18 559 VAL C O 1
ATOM 3908 N N . ASP A 1 560 ? 105.551 91.590 122.996 1.00 44.63 560 ASP C N 1
ATOM 3909 C CA . ASP A 1 560 ? 106.587 90.570 122.852 1.00 44.63 560 ASP C CA 1
ATOM 3910 C C . ASP A 1 560 ? 107.789 90.878 123.740 1.00 44.63 560 ASP C C 1
ATOM 3911 O O . ASP A 1 560 ? 108.350 89.976 124.384 1.00 44.63 560 ASP C O 1
ATOM 3916 N N . GLY A 1 561 ? 108.180 92.154 123.808 1.00 44.04 561 GLY C N 1
ATOM 3917 C CA . GLY A 1 561 ? 109.292 92.526 124.667 1.00 44.04 561 GLY C CA 1
ATOM 3918 C C . GLY A 1 561 ? 109.037 92.214 126.130 1.00 44.04 561 GLY C C 1
ATOM 3919 O O . GLY A 1 561 ? 109.918 91.711 126.828 1.00 44.04 561 GLY C O 1
ATOM 3920 N N . LEU A 1 562 ? 107.822 92.487 126.607 1.00 42.09 562 LEU C N 1
ATOM 3921 C CA . LEU A 1 562 ? 107.488 92.263 128.006 1.00 42.09 562 LEU C CA 1
ATOM 3922 C C . LEU A 1 562 ? 107.389 90.779 128.319 1.00 42.09 562 LEU C C 1
ATOM 3923 O O . LEU A 1 562 ? 107.774 90.346 129.410 1.00 42.09 562 LEU C O 1
ATOM 3928 N N . LYS A 1 563 ? 106.874 89.980 127.380 1.00 46.44 563 LYS C N 1
ATOM 3929 C CA . LYS A 1 563 ? 106.883 88.536 127.590 1.00 46.44 563 LYS C CA 1
ATOM 3930 C C . LYS A 1 563 ? 108.307 88.016 127.735 1.00 46.44 563 LYS C C 1
ATOM 3931 O O . LYS A 1 563 ? 108.605 87.239 128.655 1.00 46.44 563 LYS C O 1
ATOM 3937 N N . LYS A 1 564 ? 109.214 88.462 126.858 1.00 48.91 564 LYS C N 1
ATOM 3938 C CA . LYS A 1 564 ? 110.602 88.022 126.975 1.00 48.91 564 LYS C CA 1
ATOM 3939 C C . LYS A 1 564 ? 111.232 88.515 128.274 1.00 48.91 564 LYS C C 1
ATOM 3940 O O . LYS A 1 564 ? 112.006 87.790 128.911 1.00 48.91 564 LYS C O 1
ATOM 3946 N N . CYS A 1 565 ? 110.918 89.748 128.681 1.00 49.65 565 CYS C N 1
ATOM 3947 C CA . CYS A 1 565 ? 111.485 90.297 129.910 1.00 49.65 565 CYS C CA 1
ATOM 3948 C C . CYS A 1 565 ? 111.013 89.529 131.137 1.00 49.65 565 CYS C C 1
ATOM 3949 O O . CYS A 1 565 ? 111.806 89.253 132.043 1.00 49.65 565 CYS C O 1
ATOM 3952 N N . ILE A 1 566 ? 109.725 89.184 131.192 1.00 50.19 566 ILE C N 1
ATOM 3953 C CA . ILE A 1 566 ? 109.217 88.388 132.306 1.00 50.19 566 ILE C CA 1
ATOM 3954 C C . ILE A 1 566 ? 109.878 87.018 132.323 1.00 50.19 566 ILE C C 1
ATOM 3955 O O . ILE A 1 566 ? 110.286 86.519 133.382 1.00 50.19 566 ILE C O 1
ATOM 3960 N N . LYS A 1 567 ? 110.005 86.391 131.147 1.00 56.95 567 LYS C N 1
ATOM 3961 C CA . LYS A 1 567 ? 110.639 85.079 131.077 1.00 56.95 567 LYS C CA 1
ATOM 3962 C C . LYS A 1 567 ? 112.081 85.140 131.568 1.00 56.95 567 LYS C C 1
ATOM 3963 O O . LYS A 1 567 ? 112.542 84.239 132.278 1.00 56.95 567 LYS C O 1
ATOM 3969 N N . SER A 1 568 ? 112.808 86.196 131.197 1.00 54.76 568 SER C N 1
ATOM 3970 C CA . SER A 1 568 ? 114.188 86.339 131.650 1.00 54.76 568 SER C CA 1
ATOM 3971 C C . SER A 1 568 ? 114.261 86.610 133.147 1.00 54.76 568 SER C C 1
ATOM 3972 O O . SER A 1 568 ? 115.128 86.065 133.840 1.00 54.76 568 SER C O 1
ATOM 3975 N N . THR A 1 569 ? 113.367 87.456 133.664 1.00 54.69 569 THR C N 1
ATOM 3976 C CA . THR A 1 569 ? 113.425 87.836 135.072 1.00 54.69 569 THR C CA 1
ATOM 3977 C C . THR A 1 569 ? 113.109 86.656 135.982 1.00 54.69 569 THR C C 1
ATOM 3978 O O . THR A 1 569 ? 113.865 86.361 136.914 1.00 54.69 569 THR C O 1
ATOM 3982 N N . VAL A 1 570 ? 112.000 85.959 135.725 1.00 58.89 570 VAL C N 1
ATOM 3983 C CA . VAL A 1 570 ? 111.633 84.856 136.608 1.00 58.89 570 VAL C CA 1
ATOM 3984 C C . VAL A 1 570 ? 112.518 83.634 136.397 1.00 58.89 570 VAL C C 1
ATOM 3985 O O . VAL A 1 570 ? 112.516 82.726 137.237 1.00 58.89 570 VAL C O 1
ATOM 3989 N N . GLY A 1 571 ? 113.284 83.589 135.310 1.00 61.67 571 GLY C N 1
ATOM 3990 C CA . GLY A 1 571 ? 114.165 82.473 135.038 1.00 61.67 571 GLY C CA 1
ATOM 3991 C C . GLY A 1 571 ? 113.520 81.292 134.351 1.00 61.67 571 GLY C C 1
ATOM 3992 O O . GLY A 1 571 ? 114.188 80.269 134.160 1.00 61.67 571 GLY C O 1
ATOM 3993 N N . PHE A 1 572 ? 112.251 81.399 133.970 1.00 63.73 572 PHE C N 1
ATOM 3994 C CA . PHE A 1 572 ? 111.538 80.317 133.306 1.00 63.73 572 PHE C CA 1
ATOM 3995 C C . PHE A 1 572 ? 110.364 80.924 132.548 1.00 63.73 572 PHE C C 1
ATOM 3996 O O . PHE A 1 572 ? 110.212 82.145 132.475 1.00 63.73 572 PHE C O 1
ATOM 4004 N N . ASP A 1 573 ? 109.539 80.058 131.969 1.00 70.90 573 ASP C N 1
ATOM 4005 C CA . ASP A 1 573 ? 108.283 80.455 131.351 1.00 70.90 573 ASP C CA 1
ATOM 4006 C C . ASP A 1 573 ? 107.152 79.549 131.826 1.00 70.90 573 ASP C C 1
ATOM 4007 O O . ASP A 1 573 ? 107.364 78.366 132.107 1.00 70.90 573 ASP C O 1
ATOM 4012 N N . ALA A 1 574 ? 105.956 80.129 131.951 1.00 70.93 574 ALA C N 1
ATOM 4013 C CA . ALA A 1 574 ? 104.843 79.423 132.578 1.00 70.93 574 ALA C CA 1
ATOM 4014 C C . ALA A 1 574 ? 104.367 78.240 131.741 1.00 70.93 574 ALA C C 1
ATOM 4015 O O . ALA A 1 574 ? 104.001 77.194 132.290 1.00 70.93 574 ALA C O 1
ATOM 4017 N N . ILE A 1 575 ? 104.344 78.390 130.414 1.00 76.03 575 ILE C N 1
ATOM 4018 C CA . ILE A 1 575 ? 103.776 77.350 129.557 1.00 76.03 575 ILE C CA 1
ATOM 4019 C C . ILE A 1 575 ? 104.575 76.057 129.663 1.00 76.03 575 ILE C C 1
ATOM 4020 O O . ILE A 1 575 ? 104.003 74.969 129.799 1.00 76.03 575 ILE C O 1
ATOM 4025 N N . ARG A 1 576 ? 105.904 76.151 129.600 1.00 77.69 576 ARG C N 1
ATOM 4026 C CA . ARG A 1 576 ? 106.729 74.946 129.603 1.00 77.69 576 ARG C CA 1
ATOM 4027 C C . ARG A 1 576 ? 106.619 74.201 130.929 1.00 77.69 576 ARG C C 1
ATOM 4028 O O . ARG A 1 576 ? 106.480 72.973 130.952 1.00 77.69 576 ARG C O 1
ATOM 4036 N N . VAL A 1 577 ? 106.678 74.927 132.047 1.00 76.04 577 VAL C N 1
ATOM 4037 C CA . VAL A 1 577 ? 106.599 74.269 133.349 1.00 76.04 577 VAL C CA 1
ATOM 4038 C C . VAL A 1 577 ? 105.204 73.698 133.579 1.00 76.04 577 VAL C C 1
ATOM 4039 O O . VAL A 1 577 ? 105.053 72.615 134.158 1.00 76.04 577 VAL C O 1
ATOM 4043 N N . TYR A 1 578 ? 104.164 74.406 133.129 1.00 75.45 578 TYR C N 1
ATOM 4044 C CA . TYR A 1 578 ? 102.809 73.878 133.256 1.00 75.45 578 TYR C CA 1
ATOM 4045 C C . TYR A 1 578 ? 102.639 72.601 132.444 1.00 75.45 578 TYR C C 1
ATOM 4046 O O . TYR A 1 578 ? 102.040 71.628 132.919 1.00 75.45 578 TYR C O 1
ATOM 4055 N N . ASN A 1 579 ? 103.168 72.581 131.218 1.00 77.80 579 ASN C N 1
ATOM 4056 C CA . ASN A 1 579 ? 103.088 71.379 130.396 1.00 77.80 579 ASN C CA 1
ATOM 4057 C C . ASN A 1 579 ? 103.886 70.235 131.007 1.00 77.80 579 ASN C C 1
ATOM 4058 O O . ASN A 1 579 ? 103.453 69.078 130.965 1.00 77.80 579 ASN C O 1
ATOM 4063 N N . LYS A 1 580 ? 105.057 70.535 131.575 1.00 80.09 580 LYS C N 1
ATOM 4064 C CA . LYS A 1 580 ? 105.849 69.497 132.226 1.00 80.09 580 LYS C CA 1
ATOM 4065 C C . LYS A 1 580 ? 105.113 68.914 133.426 1.00 80.09 580 LYS C C 1
ATOM 4066 O O . LYS A 1 580 ? 105.116 67.695 133.634 1.00 80.09 580 LYS C O 1
ATOM 4072 N N . ARG A 1 581 ? 104.478 69.771 134.230 1.00 80.13 581 ARG C N 1
ATOM 4073 C CA . ARG A 1 581 ? 103.713 69.280 135.371 1.00 80.13 581 ARG C CA 1
ATOM 4074 C C . ARG A 1 581 ? 102.516 68.452 134.920 1.00 80.13 581 ARG C C 1
ATOM 4075 O O . ARG A 1 581 ? 102.187 67.437 135.545 1.00 80.13 581 ARG C O 1
ATOM 4083 N N . LEU A 1 582 ? 101.847 68.872 133.842 1.00 83.42 582 LEU C N 1
ATOM 4084 C CA . LEU A 1 582 ? 100.744 68.080 133.307 1.00 83.42 582 LEU C CA 1
ATOM 4085 C C . LEU A 1 582 ? 101.227 66.718 132.826 1.00 83.42 582 LEU C C 1
ATOM 4086 O O . LEU A 1 582 ? 100.560 65.700 133.046 1.00 83.42 582 LEU C O 1
ATOM 4091 N N . LYS A 1 583 ? 102.385 66.681 132.162 1.00 84.83 583 LYS C N 1
ATOM 4092 C CA . LYS A 1 583 ? 102.947 65.413 131.711 1.00 84.83 583 LYS C CA 1
ATOM 4093 C C . LYS A 1 583 ? 103.298 64.515 132.891 1.00 84.83 583 LYS C C 1
ATOM 4094 O O . LYS A 1 583 ? 103.077 63.299 132.843 1.00 84.83 583 LYS C O 1
ATOM 4100 N N . ALA A 1 584 ? 103.852 65.097 133.958 1.00 86.17 584 ALA C N 1
ATOM 4101 C CA . ALA A 1 584 ? 104.176 64.312 135.144 1.00 86.17 584 ALA C CA 1
ATOM 4102 C C . ALA A 1 584 ? 102.921 63.721 135.775 1.00 86.17 584 ALA C C 1
ATOM 4103 O O . ALA A 1 584 ? 102.924 62.566 136.218 1.00 86.17 584 ALA C O 1
ATOM 4105 N N . LEU A 1 585 ? 101.841 64.494 135.825 1.00 87.26 585 LEU C N 1
ATOM 4106 C CA . LEU A 1 585 ? 100.579 64.012 136.372 1.00 87.26 585 LEU C CA 1
ATOM 4107 C C . LEU A 1 585 ? 99.854 63.120 135.369 1.00 87.26 585 LEU C C 1
ATOM 4108 O O . LEU A 1 585 ? 100.291 62.004 135.086 1.00 87.26 585 LEU C O 1
ATOM 4113 N N . PRO A 1 654 ? 110.458 78.129 142.292 1.00 69.69 654 PRO C N 1
ATOM 4114 C CA . PRO A 1 654 ? 111.469 79.086 142.756 1.00 69.69 654 PRO C CA 1
ATOM 4115 C C . PRO A 1 654 ? 110.866 80.441 143.105 1.00 69.69 654 PRO C C 1
ATOM 4116 O O . PRO A 1 654 ? 111.334 81.113 144.023 1.00 69.69 654 PRO C O 1
ATOM 4120 N N . ILE A 1 655 ? 109.826 80.827 142.371 1.00 64.70 655 ILE C N 1
ATOM 4121 C CA . ILE A 1 655 ? 109.178 82.122 142.524 1.00 64.70 655 ILE C CA 1
ATOM 4122 C C . ILE A 1 655 ? 107.697 81.894 142.780 1.00 64.70 655 ILE C C 1
ATOM 4123 O O . ILE A 1 655 ? 107.054 81.099 142.085 1.00 64.70 655 ILE C O 1
ATOM 4128 N N . HIS A 1 656 ? 107.155 82.584 143.783 1.00 61.07 656 HIS C N 1
ATOM 4129 C CA . HIS A 1 656 ? 105.749 82.457 144.137 1.00 61.07 656 HIS C CA 1
ATOM 4130 C C . HIS A 1 656 ? 104.938 83.712 143.842 1.00 61.07 656 HIS C C 1
ATOM 4131 O O . HIS A 1 656 ? 103.718 83.701 144.038 1.00 61.07 656 HIS C O 1
ATOM 4138 N N . SER A 1 657 ? 105.571 84.787 143.376 1.00 56.20 657 SER C N 1
ATOM 4139 C CA . SER A 1 657 ? 104.848 86.008 143.050 1.00 56.20 657 SER C CA 1
ATOM 4140 C C . SER A 1 657 ? 105.699 86.868 142.128 1.00 56.20 657 SER C C 1
ATOM 4141 O O . SER A 1 657 ? 106.928 86.863 142.214 1.00 56.20 657 SER C O 1
ATOM 4144 N N . LEU A 1 658 ? 105.028 87.606 141.246 1.00 50.22 658 LEU C N 1
ATOM 4145 C CA . LEU A 1 658 ? 105.689 88.530 140.332 1.00 50.22 658 LEU C CA 1
ATOM 4146 C C . LEU A 1 658 ? 104.940 89.853 140.351 1.00 50.22 658 LEU C C 1
ATOM 4147 O O . LEU A 1 658 ? 103.769 89.909 139.964 1.00 50.22 658 LEU C O 1
ATOM 4152 N N . VAL A 1 659 ? 105.613 90.911 140.793 1.00 44.41 659 VAL C N 1
ATOM 4153 C CA . VAL A 1 659 ? 105.033 92.247 140.850 1.00 44.41 659 VAL C CA 1
ATOM 4154 C C . VAL A 1 659 ? 105.473 93.017 139.614 1.00 44.41 659 VAL C C 1
ATOM 4155 O O . VAL A 1 659 ? 106.673 93.129 139.336 1.00 44.41 659 VAL C O 1
ATOM 4159 N N . LEU A 1 660 ? 104.504 93.542 138.868 1.00 44.45 660 LEU C N 1
ATOM 4160 C CA . LEU A 1 660 ? 104.769 94.287 137.643 1.00 44.45 660 LEU C CA 1
ATOM 4161 C C . LEU A 1 660 ? 104.702 95.778 137.953 1.00 44.45 660 LEU C C 1
ATOM 4162 O O . LEU A 1 660 ? 103.613 96.331 138.138 1.00 44.45 660 LEU C O 1
ATOM 4167 N N . ASP A 1 661 ? 105.863 96.423 138.011 1.00 44.89 661 ASP C N 1
ATOM 4168 C CA . ASP A 1 661 ? 105.938 97.864 138.241 1.00 44.89 661 ASP C CA 1
ATOM 4169 C C . ASP A 1 661 ? 105.593 98.564 136.934 1.00 44.89 661 ASP C C 1
ATOM 4170 O O . ASP A 1 661 ? 106.412 98.636 136.017 1.00 44.89 661 ASP C O 1
ATOM 4175 N N . CYS A 1 662 ? 104.372 99.082 136.847 1.00 42.60 662 CYS C N 1
ATOM 4176 C CA . CYS A 1 662 ? 103.862 99.713 135.636 1.00 42.60 662 CYS C CA 1
ATOM 4177 C C . CYS A 1 662 ? 103.747 101.224 135.801 1.00 42.60 662 CYS C C 1
ATOM 4178 O O . CYS A 1 662 ? 102.810 101.851 135.303 1.00 42.60 662 CYS C O 1
ATOM 4181 N N . GLY A 1 663 ? 104.702 101.824 136.512 1.00 40.25 663 GLY C N 1
ATOM 4182 C CA . GLY A 1 663 ? 104.668 103.263 136.709 1.00 40.25 663 GLY C CA 1
ATOM 4183 C C . GLY A 1 663 ? 104.832 104.037 135.416 1.00 40.25 663 GLY C C 1
ATOM 4184 O O . GLY A 1 663 ? 104.220 105.090 135.230 1.00 40.25 663 GLY C O 1
ATOM 4185 N N . ALA A 1 664 ? 105.657 103.526 134.506 1.00 35.99 664 ALA C N 1
ATOM 4186 C CA . ALA A 1 664 ? 105.943 104.210 133.254 1.00 35.99 664 ALA C CA 1
ATOM 4187 C C . ALA A 1 664 ? 105.072 103.746 132.096 1.00 35.99 664 ALA C C 1
ATOM 4188 O O . ALA A 1 664 ? 105.272 104.210 130.970 1.00 35.99 664 ALA C O 1
ATOM 4190 N N . VAL A 1 665 ? 104.118 102.849 132.334 1.00 34.73 665 VAL C N 1
ATOM 4191 C CA . VAL A 1 665 ? 103.209 102.417 131.276 1.00 34.73 665 VAL C CA 1
ATOM 4192 C C . VAL A 1 665 ? 102.273 103.579 130.958 1.00 34.73 665 VAL C C 1
ATOM 4193 O O . VAL A 1 665 ? 101.387 103.911 131.749 1.00 34.73 665 VAL C O 1
ATOM 4197 N N . SER A 1 666 ? 102.471 104.201 129.795 1.00 34.09 666 SER C N 1
ATOM 4198 C CA . SER A 1 666 ? 101.729 105.408 129.448 1.00 34.09 666 SER C CA 1
ATOM 4199 C C . SER A 1 666 ? 100.339 105.077 128.918 1.00 34.09 666 SER C C 1
ATOM 4200 O O . SER A 1 666 ? 99.327 105.482 129.499 1.00 34.09 666 SER C O 1
ATOM 4203 N N . PHE A 1 667 ? 100.270 104.346 127.807 1.00 32.71 667 PHE C N 1
ATOM 4204 C CA . PHE A 1 667 ? 98.986 103.933 127.257 1.00 32.71 667 PHE C CA 1
ATOM 4205 C C . PHE A 1 667 ? 98.904 102.415 127.209 1.00 32.71 667 PHE C C 1
ATOM 4206 O O . PHE A 1 667 ? 99.811 101.724 127.683 1.00 32.71 667 PHE C O 1
ATOM 4214 N N . LEU A 1 668 ? 97.825 101.890 126.637 1.00 38.82 668 LEU C N 1
ATOM 4215 C CA . LEU A 1 668 ? 97.619 100.452 126.579 1.00 38.82 668 LEU C CA 1
ATOM 4216 C C . LEU A 1 668 ? 96.551 100.160 125.536 1.00 38.82 668 LEU C C 1
ATOM 4217 O O . LEU A 1 668 ? 95.519 100.833 125.495 1.00 38.82 668 LEU C O 1
ATOM 4222 N N . ASP A 1 669 ? 96.807 99.163 124.695 1.00 41.90 669 ASP C N 1
ATOM 4223 C CA . ASP A 1 669 ? 95.915 98.797 123.604 1.00 41.90 669 ASP C CA 1
ATOM 4224 C C . ASP A 1 669 ? 95.302 97.425 123.871 1.00 41.90 669 ASP C C 1
ATOM 4225 O O . ASP A 1 669 ? 95.578 96.780 124.885 1.00 41.90 669 ASP C O 1
ATOM 4230 N N . VAL A 1 670 ? 94.456 96.980 122.937 1.00 43.50 670 VAL C N 1
ATOM 4231 C CA . VAL A 1 670 ? 93.762 95.706 123.109 1.00 43.50 670 VAL C CA 1
ATOM 4232 C C . VAL A 1 670 ? 94.756 94.551 123.124 1.00 43.50 670 VAL C C 1
ATOM 4233 O O . VAL A 1 670 ? 94.587 93.580 123.870 1.00 43.50 670 VAL C O 1
ATOM 4237 N N . VAL A 1 671 ? 95.805 94.635 122.302 1.00 41.60 671 VAL C N 1
ATOM 4238 C CA . VAL A 1 671 ? 96.829 93.595 122.298 1.00 41.60 671 VAL C CA 1
ATOM 4239 C C . VAL A 1 671 ? 97.537 93.546 123.645 1.00 41.60 671 VAL C C 1
ATOM 4240 O O . VAL A 1 671 ? 97.814 92.466 124.181 1.00 41.60 671 VAL C O 1
ATOM 4244 N N . GLY A 1 672 ? 97.832 94.714 124.219 1.00 43.54 672 GLY C N 1
ATOM 4245 C CA . GLY A 1 672 ? 98.452 94.747 125.533 1.00 43.54 672 GLY C CA 1
ATOM 4246 C C . GLY A 1 672 ? 97.559 94.178 126.619 1.00 43.54 672 GLY C C 1
ATOM 4247 O O . GLY A 1 672 ? 98.029 93.473 127.514 1.00 43.54 672 GLY C O 1
ATOM 4248 N N . VAL A 1 673 ? 96.261 94.480 126.561 1.00 44.57 673 VAL C N 1
ATOM 4249 C CA . VAL A 1 673 ? 95.326 93.941 127.546 1.00 44.57 673 VAL C CA 1
ATOM 4250 C C . VAL A 1 673 ? 95.231 92.425 127.419 1.00 44.57 673 VAL C C 1
ATOM 4251 O O . VAL A 1 673 ? 95.209 91.699 128.424 1.00 44.57 673 VAL C O 1
ATOM 4255 N N . ARG A 1 674 ? 95.169 91.923 126.182 1.00 45.43 674 ARG C N 1
ATOM 4256 C CA . ARG A 1 674 ? 95.166 90.480 125.970 1.00 45.43 674 ARG C CA 1
ATOM 4257 C C . ARG A 1 674 ? 96.435 89.849 126.518 1.00 45.43 674 ARG C C 1
ATOM 4258 O O . ARG A 1 674 ? 96.388 88.786 127.146 1.00 45.43 674 ARG C O 1
ATOM 4266 N N . SER A 1 675 ? 97.581 90.492 126.289 1.00 46.15 675 SER C N 1
ATOM 4267 C CA . SER A 1 675 ? 98.843 89.976 126.806 1.00 46.15 675 SER C CA 1
ATOM 4268 C C . SER A 1 675 ? 98.850 89.939 128.325 1.00 46.15 675 SER C C 1
ATOM 4269 O O . SER A 1 675 ? 99.353 88.984 128.924 1.00 46.15 675 SER C O 1
ATOM 4272 N N . LEU A 1 676 ? 98.323 90.983 128.963 1.00 47.89 676 LEU C N 1
ATOM 4273 C CA . LEU A 1 676 ? 98.279 91.006 130.420 1.00 47.89 676 LEU C CA 1
ATOM 4274 C C . LEU A 1 676 ? 97.387 89.895 130.959 1.00 47.89 676 LEU C C 1
ATOM 4275 O O . LEU A 1 676 ? 97.754 89.209 131.922 1.00 47.89 676 LEU C O 1
ATOM 4280 N N . ARG A 1 677 ? 96.219 89.689 130.343 1.00 50.50 677 ARG C N 1
ATOM 4281 C CA . ARG A 1 677 ? 95.355 88.593 130.775 1.00 50.50 677 ARG C CA 1
ATOM 4282 C C . ARG A 1 677 ? 96.039 87.245 130.583 1.00 50.50 677 ARG C C 1
ATOM 4283 O O . ARG A 1 677 ? 95.963 86.370 131.453 1.00 50.50 677 ARG C O 1
ATOM 4291 N N . MET A 1 678 ? 96.710 87.058 129.444 1.00 55.62 678 MET C N 1
ATOM 4292 C CA . MET A 1 678 ? 97.400 85.796 129.201 1.00 55.62 678 MET C CA 1
ATOM 4293 C C . MET A 1 678 ? 98.508 85.566 130.219 1.00 55.62 678 MET C C 1
ATOM 4294 O O . MET A 1 678 ? 98.667 84.453 130.725 1.00 55.62 678 MET C O 1
ATOM 4299 N N . ILE A 1 679 ? 99.283 86.605 130.532 1.00 53.57 679 ILE C N 1
ATOM 4300 C CA . ILE A 1 679 ? 100.353 86.467 131.515 1.00 53.57 679 ILE C CA 1
ATOM 4301 C C . ILE A 1 679 ? 99.780 86.098 132.876 1.00 53.57 679 ILE C C 1
ATOM 4302 O O . ILE A 1 679 ? 100.280 85.189 133.555 1.00 53.57 679 ILE C O 1
ATOM 4307 N N . VAL A 1 680 ? 98.711 86.785 133.289 1.00 54.35 680 VAL C N 1
ATOM 4308 C CA . VAL A 1 680 ? 98.104 86.504 134.586 1.00 54.35 680 VAL C CA 1
ATOM 4309 C C . VAL A 1 680 ? 97.595 85.069 134.640 1.00 54.35 680 VAL C C 1
ATOM 4310 O O . VAL A 1 680 ? 97.831 84.352 135.618 1.00 54.35 680 VAL C O 1
ATOM 4314 N N . LYS A 1 681 ? 96.903 84.623 133.589 1.00 59.20 681 LYS C N 1
ATOM 4315 C CA . LYS A 1 681 ? 96.363 83.266 133.581 1.00 59.20 681 LYS C CA 1
ATOM 4316 C C . LYS A 1 681 ? 97.476 82.223 133.574 1.00 59.20 681 LYS C C 1
ATOM 4317 O O . LYS A 1 681 ? 97.411 81.226 134.303 1.00 59.20 681 LYS C O 1
ATOM 4323 N N . GLU A 1 682 ? 98.512 82.440 132.759 1.00 61.65 682 GLU C N 1
ATOM 4324 C CA . GLU A 1 682 ? 99.605 81.478 132.674 1.00 61.65 682 GLU C CA 1
ATOM 4325 C C . GLU A 1 682 ? 100.338 81.354 134.001 1.00 61.65 682 GLU C C 1
ATOM 4326 O O . GLU A 1 682 ? 100.725 80.250 134.402 1.00 61.65 682 GLU C O 1
ATOM 4332 N N . PHE A 1 683 ? 100.546 82.472 134.698 1.00 59.26 683 PHE C N 1
ATOM 4333 C CA . PHE A 1 683 ? 101.229 82.389 135.982 1.00 59.26 683 PHE C CA 1
ATOM 4334 C C . PHE A 1 683 ? 100.321 81.853 137.081 1.00 59.26 683 PHE C C 1
ATOM 4335 O O . PHE A 1 683 ? 100.804 81.190 138.005 1.00 59.26 683 PHE C O 1
ATOM 4343 N N . GLN A 1 684 ? 99.014 82.118 137.002 1.00 62.46 684 GLN C N 1
ATOM 4344 C CA . GLN A 1 684 ? 98.084 81.524 137.954 1.00 62.46 684 GLN C CA 1
ATOM 4345 C C . GLN A 1 684 ? 97.989 80.016 137.766 1.00 62.46 684 GLN C C 1
ATOM 4346 O O . GLN A 1 684 ? 97.703 79.288 138.724 1.00 62.46 684 GLN C O 1
ATOM 4352 N N . ARG A 1 685 ? 98.226 79.534 136.544 1.00 65.73 685 ARG C N 1
ATOM 4353 C CA . ARG A 1 685 ? 98.201 78.096 136.296 1.00 65.73 685 ARG C CA 1
ATOM 4354 C C . ARG A 1 685 ? 99.282 77.364 137.082 1.00 65.73 685 ARG C C 1
ATOM 4355 O O . ARG A 1 685 ? 99.113 76.185 137.413 1.00 65.73 685 ARG C O 1
ATOM 4363 N N . ILE A 1 686 ? 100.391 78.035 137.390 1.00 64.17 686 ILE C N 1
ATOM 4364 C CA . ILE A 1 686 ? 101.496 77.402 138.102 1.00 64.17 686 ILE C CA 1
ATOM 4365 C C . ILE A 1 686 ? 101.619 77.991 139.501 1.00 64.17 686 ILE C C 1
ATOM 4366 O O . ILE A 1 686 ? 102.711 78.021 140.079 1.00 64.17 686 ILE C O 1
ATOM 4371 N N . ASP A 1 687 ? 100.496 78.461 140.050 1.00 63.97 687 ASP C N 1
ATOM 4372 C CA . ASP A 1 687 ? 100.428 78.973 141.421 1.00 63.97 687 ASP C CA 1
ATOM 4373 C C . ASP A 1 687 ? 101.414 80.117 141.652 1.00 63.97 687 ASP C C 1
ATOM 4374 O O . ASP A 1 687 ? 102.057 80.205 142.699 1.00 63.97 687 ASP C O 1
ATOM 4379 N N . VAL A 1 688 ? 101.534 81.003 140.668 1.00 58.79 688 VAL C N 1
ATOM 4380 C CA . VAL A 1 688 ? 102.349 82.207 140.781 1.00 58.79 688 VAL C CA 1
ATOM 4381 C C . VAL A 1 688 ? 101.427 83.404 140.613 1.00 58.79 688 VAL C C 1
ATOM 4382 O O . VAL A 1 688 ? 100.764 83.542 139.578 1.00 58.79 688 VAL C O 1
ATOM 4386 N N . HIS A 1 689 ? 101.385 84.266 141.623 1.00 56.04 689 HIS C N 1
ATOM 4387 C CA . HIS A 1 689 ? 100.492 85.415 141.615 1.00 56.04 689 HIS C CA 1
ATOM 4388 C C . HIS A 1 689 ? 101.187 86.609 140.976 1.00 56.04 689 HIS C C 1
ATOM 4389 O O . HIS A 1 689 ? 102.334 86.920 141.307 1.00 56.04 689 HIS C O 1
ATOM 4396 N N . VAL A 1 690 ? 100.489 87.274 140.061 1.00 51.68 690 VAL C N 1
ATOM 4397 C CA . VAL A 1 690 ? 100.998 88.459 139.384 1.00 51.68 690 VAL C CA 1
ATOM 4398 C C . VAL A 1 690 ? 100.225 89.661 139.904 1.00 51.68 690 VAL C C 1
ATOM 4399 O O . VAL A 1 690 ? 98.991 89.696 139.827 1.00 51.68 690 VAL C O 1
ATOM 4403 N N . TYR A 1 691 ? 100.947 90.641 140.436 1.00 49.99 691 TYR C N 1
ATOM 4404 C CA . TYR A 1 691 ? 100.355 91.864 140.955 1.00 49.99 691 TYR C CA 1
ATOM 4405 C C . TYR A 1 691 ? 100.839 93.056 140.143 1.00 49.99 691 TYR C C 1
ATOM 4406 O O . TYR A 1 691 ? 102.001 93.111 139.730 1.00 49.99 691 TYR C O 1
ATOM 4415 N N . PHE A 1 692 ? 99.940 94.007 139.920 1.00 47.89 692 PHE C N 1
ATOM 4416 C CA . PHE A 1 692 ? 100.231 95.213 139.164 1.00 47.89 692 PHE C CA 1
ATOM 4417 C C . PHE A 1 692 ? 100.272 96.405 140.110 1.00 47.89 692 PHE C C 1
ATOM 4418 O O . PHE A 1 692 ? 99.416 96.538 140.989 1.00 47.89 692 PHE C O 1
ATOM 4426 N N . ALA A 1 693 ? 101.275 97.261 139.941 1.00 44.51 693 ALA C N 1
ATOM 4427 C CA . ALA A 1 693 ? 101.463 98.395 140.833 1.00 44.51 693 ALA C CA 1
ATOM 4428 C C . ALA A 1 693 ? 101.818 99.638 140.033 1.00 44.51 693 ALA C C 1
ATOM 4429 O O . ALA A 1 693 ? 102.353 99.553 138.924 1.00 44.51 693 ALA C O 1
ATOM 4431 N N . SER A 1 694 ? 101.501 100.797 140.612 1.00 43.71 694 SER C N 1
ATOM 4432 C CA . SER A 1 694 ? 101.835 102.113 140.068 1.00 43.71 694 SER C CA 1
ATOM 4433 C C . SER A 1 694 ? 101.134 102.405 138.746 1.00 43.71 694 SER C C 1
ATOM 4434 O O . SER A 1 694 ? 101.583 103.265 137.982 1.00 43.71 694 SER C O 1
ATOM 4437 N N . LEU A 1 695 ? 100.034 101.717 138.457 1.00 44.78 695 LEU C N 1
ATOM 4438 C CA . LEU A 1 695 ? 99.281 102.002 137.244 1.00 44.78 695 LEU C CA 1
ATOM 4439 C C . LEU A 1 695 ? 98.513 103.307 137.387 1.00 44.78 695 LEU C C 1
ATOM 4440 O O . LEU A 1 695 ? 97.965 103.613 138.449 1.00 44.78 695 LEU C O 1
ATOM 4445 N N . GLN A 1 696 ? 98.471 104.076 136.306 1.00 47.46 696 GLN C N 1
ATOM 4446 C CA . GLN A 1 696 ? 97.707 105.310 136.302 1.00 47.46 696 GLN C CA 1
ATOM 4447 C C . GLN A 1 696 ? 96.215 105.012 136.183 1.00 47.46 696 GLN C C 1
ATOM 4448 O O . GLN A 1 696 ? 95.801 103.927 135.767 1.00 47.46 696 GLN C O 1
ATOM 4454 N N . ASP A 1 697 ? 95.405 106.002 136.565 1.00 51.99 697 ASP C N 1
ATOM 4455 C CA . ASP A 1 697 ? 93.957 105.819 136.566 1.00 51.99 697 ASP C CA 1
ATOM 4456 C C . ASP A 1 697 ? 93.423 105.572 135.161 1.00 51.99 697 ASP C C 1
ATOM 4457 O O . ASP A 1 697 ? 92.533 104.735 134.965 1.00 51.99 697 ASP C O 1
ATOM 4462 N N . HIS A 1 698 ? 93.948 106.294 134.167 1.00 47.78 698 HIS C N 1
ATOM 4463 C CA . HIS A 1 698 ? 93.461 106.117 132.804 1.00 47.78 698 HIS C CA 1
ATOM 4464 C C . HIS A 1 698 ? 93.840 104.752 132.242 1.00 47.78 698 HIS C C 1
ATOM 4465 O O . HIS A 1 698 ? 93.082 104.178 131.454 1.00 47.78 698 HIS C O 1
ATOM 4472 N N . VAL A 1 699 ? 94.989 104.206 132.643 1.00 45.83 699 VAL C N 1
ATOM 4473 C CA . VAL A 1 699 ? 95.355 102.863 132.202 1.00 45.83 699 VAL C CA 1
ATOM 4474 C C . VAL A 1 699 ? 94.417 101.827 132.810 1.00 45.83 699 VAL C C 1
ATOM 4475 O O . VAL A 1 699 ? 94.044 100.846 132.157 1.00 45.83 699 VAL C O 1
ATOM 4479 N N . ILE A 1 700 ? 94.014 102.029 134.066 1.00 49.07 700 ILE C N 1
ATOM 4480 C CA . ILE A 1 700 ? 93.051 101.127 134.690 1.00 49.07 700 ILE C CA 1
ATOM 4481 C C . ILE A 1 700 ? 91.691 101.245 134.009 1.00 49.07 700 ILE C C 1
ATOM 4482 O O . ILE A 1 700 ? 90.980 100.249 133.834 1.00 49.07 700 ILE C O 1
ATOM 4487 N N . GLU A 1 701 ? 91.310 102.461 133.610 1.00 51.91 701 GLU C N 1
ATOM 4488 C CA . GLU A 1 701 ? 90.074 102.633 132.853 1.00 51.91 701 GLU C CA 1
ATOM 4489 C C . GLU A 1 701 ? 90.147 101.915 131.509 1.00 51.91 701 GLU C C 1
ATOM 4490 O O . GLU A 1 701 ? 89.169 101.299 131.066 1.00 51.91 701 GLU C O 1
ATOM 4496 N N . LYS A 1 702 ? 91.301 101.993 130.843 1.00 48.67 702 LYS C N 1
ATOM 4497 C CA . LYS A 1 702 ? 91.495 101.256 129.599 1.00 48.67 702 LYS C CA 1
ATOM 4498 C C . LYS A 1 702 ? 91.356 99.758 129.830 1.00 48.67 702 LYS C C 1
ATOM 4499 O O . LYS A 1 702 ? 90.710 99.055 129.043 1.00 48.67 702 LYS C O 1
ATOM 4505 N N . LEU A 1 703 ? 91.952 99.257 130.913 1.00 48.82 703 LEU C N 1
ATOM 4506 C CA . LEU A 1 703 ? 91.829 97.843 131.249 1.00 48.82 703 LEU C CA 1
ATOM 4507 C C . LEU A 1 703 ? 90.371 97.452 131.454 1.00 48.82 703 LEU C C 1
ATOM 4508 O O . LEU A 1 703 ? 89.905 96.441 130.917 1.00 48.82 703 LEU C O 1
ATOM 4513 N N . GLU A 1 704 ? 89.628 98.253 132.221 1.00 53.18 704 GLU C N 1
ATOM 4514 C CA . GLU A 1 704 ? 88.261 97.867 132.553 1.00 53.18 704 GLU C CA 1
ATOM 4515 C C . GLU A 1 704 ? 87.337 97.965 131.346 1.00 53.18 704 GLU C C 1
ATOM 4516 O O . GLU A 1 704 ? 86.381 97.189 131.244 1.00 53.18 704 GLU C O 1
ATOM 4522 N N . GLN A 1 705 ? 87.592 98.899 130.425 1.00 50.66 705 GLN C N 1
ATOM 4523 C CA . GLN A 1 705 ? 86.760 98.955 129.229 1.00 50.66 705 GLN C CA 1
ATOM 4524 C C . GLN A 1 705 ? 87.218 97.982 128.150 1.00 50.66 705 GLN C C 1
ATOM 4525 O O . GLN A 1 705 ? 86.472 97.745 127.195 1.00 50.66 705 GLN C O 1
ATOM 4531 N N . CYS A 1 706 ? 88.416 97.414 128.276 1.00 49.53 706 CYS C N 1
ATOM 4532 C CA . CYS A 1 706 ? 88.878 96.370 127.372 1.00 49.53 706 CYS C CA 1
ATOM 4533 C C . CYS A 1 706 ? 88.535 94.971 127.868 1.00 49.53 706 CYS C C 1
ATOM 4534 O O . CYS A 1 706 ? 89.033 93.989 127.308 1.00 49.53 706 CYS C O 1
ATOM 4537 N N . GLY A 1 707 ? 87.705 94.858 128.903 1.00 52.25 707 GLY C N 1
ATOM 4538 C CA . GLY A 1 707 ? 87.300 93.559 129.400 1.00 52.25 707 GLY C CA 1
ATOM 4539 C C . GLY A 1 707 ? 88.340 92.830 130.217 1.00 52.25 707 GLY C C 1
ATOM 4540 O O . GLY A 1 707 ? 88.263 91.606 130.345 1.00 52.25 707 GLY C O 1
ATOM 4541 N N . PHE A 1 708 ? 89.319 93.547 130.772 1.00 48.86 708 PHE C N 1
ATOM 4542 C CA . PHE A 1 708 ? 90.349 92.899 131.577 1.00 48.86 708 PHE C CA 1
ATOM 4543 C C . PHE A 1 708 ? 89.765 92.281 132.842 1.00 48.86 708 PHE C C 1
ATOM 4544 O O . PHE A 1 708 ? 90.117 91.154 133.207 1.00 48.86 708 PHE C O 1
ATOM 4552 N N . PHE A 1 709 ? 88.869 92.998 133.520 1.00 54.75 709 PHE C N 1
ATOM 4553 C CA . PHE A 1 709 ? 88.353 92.566 134.818 1.00 54.75 709 PHE C CA 1
ATOM 4554 C C . PHE A 1 709 ? 87.182 91.596 134.646 1.00 54.75 709 PHE C C 1
ATOM 4555 O O . PHE A 1 709 ? 86.049 91.844 135.058 1.00 54.75 709 PHE C O 1
ATOM 4563 N N . ASN A 1 710 ? 87.490 90.468 134.015 1.00 63.41 710 ASN C N 1
ATOM 4564 C CA . ASN A 1 710 ? 86.571 89.350 133.884 1.00 63.41 710 ASN C CA 1
ATOM 4565 C C . ASN A 1 710 ? 87.325 88.064 134.190 1.00 63.41 710 ASN C C 1
ATOM 4566 O O . ASN A 1 710 ? 88.555 88.008 134.101 1.00 63.41 710 ASN C O 1
ATOM 4571 N N . ASP A 1 711 ? 86.570 87.033 134.568 1.00 66.31 711 ASP C N 1
ATOM 4572 C CA . ASP A 1 711 ? 87.117 85.714 134.881 1.00 66.31 711 ASP C CA 1
ATOM 4573 C C . ASP A 1 711 ? 88.076 85.781 136.073 1.00 66.31 711 ASP C C 1
ATOM 4574 O O . ASP A 1 711 ? 89.246 85.400 135.993 1.00 66.31 711 ASP C O 1
ATOM 4579 N N . SER A 1 712 ? 87.547 86.285 137.190 1.00 63.64 712 SER C N 1
ATOM 4580 C CA . SER A 1 712 ? 88.226 86.267 138.487 1.00 63.64 712 SER C CA 1
ATOM 4581 C C . SER A 1 712 ? 89.532 87.067 138.462 1.00 63.64 712 SER C C 1
ATOM 4582 O O . SER A 1 712 ? 90.627 86.534 138.652 1.00 63.64 712 SER C O 1
ATOM 4585 N N . ILE A 1 713 ? 89.394 88.369 138.220 1.00 59.11 713 ILE C N 1
ATOM 4586 C CA . ILE A 1 713 ? 90.477 89.333 138.412 1.00 59.11 713 ILE C CA 1
ATOM 4587 C C . ILE A 1 713 ? 90.132 90.319 139.525 1.00 59.11 713 ILE C C 1
ATOM 4588 O O . ILE A 1 713 ? 90.873 90.454 140.500 1.00 59.11 713 ILE C O 1
ATOM 4593 N N . ARG A 1 714 ? 89.010 91.026 139.389 1.00 61.20 714 ARG C N 1
ATOM 4594 C CA . ARG A 1 714 ? 88.341 91.775 140.450 1.00 61.20 714 ARG C CA 1
ATOM 4595 C C . ARG A 1 714 ? 89.147 92.952 140.987 1.00 61.20 714 ARG C C 1
ATOM 4596 O O . ARG A 1 714 ? 88.827 93.459 142.070 1.00 61.20 714 ARG C O 1
ATOM 4604 N N . LYS A 1 715 ? 90.185 93.393 140.279 1.00 55.06 715 LYS C N 1
ATOM 4605 C CA . LYS A 1 715 ? 90.911 94.628 140.571 1.00 55.06 715 LYS C CA 1
ATOM 4606 C C . LYS A 1 715 ? 91.611 94.616 141.927 1.00 55.06 715 LYS C C 1
ATOM 4607 O O . LYS A 1 715 ? 92.171 95.640 142.335 1.00 55.06 715 LYS C O 1
ATOM 4613 N N . ASP A 1 716 ? 91.600 93.493 142.638 1.00 56.12 716 ASP C N 1
ATOM 4614 C CA . ASP A 1 716 ? 92.239 93.407 143.944 1.00 56.12 716 ASP C CA 1
ATOM 4615 C C . ASP A 1 716 ? 93.722 93.066 143.862 1.00 56.12 716 ASP C C 1
ATOM 4616 O O . ASP A 1 716 ? 94.384 92.989 144.902 1.00 56.12 716 ASP C O 1
ATOM 4621 N N . ILE A 1 717 ? 94.254 92.861 142.661 1.00 50.65 717 ILE C N 1
ATOM 4622 C CA . ILE A 1 717 ? 95.674 92.613 142.472 1.00 50.65 717 ILE C CA 1
ATOM 4623 C C . ILE A 1 717 ? 96.395 93.864 141.965 1.00 50.65 717 ILE C C 1
ATOM 4624 O O . ILE A 1 717 ? 97.471 93.764 141.378 1.00 50.65 717 ILE C O 1
ATOM 4629 N N . PHE A 1 718 ? 95.815 95.043 142.184 1.00 50.95 718 PHE C N 1
ATOM 4630 C CA . PHE A 1 718 ? 96.377 96.309 141.726 1.00 50.95 718 PHE C CA 1
ATOM 4631 C C . PHE A 1 718 ? 96.680 97.172 142.943 1.00 50.95 718 PHE C C 1
ATOM 4632 O O . PHE A 1 718 ? 95.775 97.500 143.716 1.00 50.95 718 PHE C O 1
ATOM 4640 N N . PHE A 1 719 ? 97.946 97.542 143.107 1.00 50.52 719 PHE C N 1
ATOM 4641 C CA . PHE A 1 719 ? 98.395 98.347 144.231 1.00 50.52 719 PHE C CA 1
ATOM 4642 C C . PHE A 1 719 ? 98.855 99.719 143.753 1.00 50.52 719 PHE C C 1
ATOM 4643 O O . PHE A 1 719 ? 99.111 99.936 142.566 1.00 50.52 719 PHE C O 1
ATOM 4651 N N . LEU A 1 720 ? 98.956 100.650 144.704 1.00 49.98 720 LEU C N 1
ATOM 4652 C CA . LEU A 1 720 ? 99.263 102.035 144.361 1.00 49.98 720 LEU C CA 1
ATOM 4653 C C . LEU A 1 720 ? 100.718 102.202 143.939 1.00 49.98 720 LEU C C 1
ATOM 4654 O O . LEU A 1 720 ? 101.013 102.897 142.961 1.00 49.98 720 LEU C O 1
ATOM 4659 N N . THR A 1 721 ? 101.642 101.596 144.678 1.00 50.93 721 THR C N 1
ATOM 4660 C CA . THR A 1 721 ? 103.068 101.663 144.389 1.00 50.93 721 THR C CA 1
ATOM 4661 C C . THR A 1 721 ? 103.664 100.277 144.579 1.00 50.93 721 THR C C 1
ATOM 4662 O O . THR A 1 721 ? 102.993 99.354 145.048 1.00 50.93 721 THR C O 1
ATOM 4666 N N . VAL A 1 722 ? 104.937 100.119 144.219 1.00 52.98 722 VAL C N 1
ATOM 4667 C CA . VAL A 1 722 ? 105.588 98.869 144.586 1.00 52.98 722 VAL C CA 1
ATOM 4668 C C . VAL A 1 722 ? 106.202 99.056 145.964 1.00 52.98 722 VAL C C 1
ATOM 4669 O O . VAL A 1 722 ? 107.426 99.104 146.118 1.00 52.98 722 VAL C O 1
ATOM 4673 N N . HIS A 1 723 ? 105.340 99.178 146.968 1.00 53.67 723 HIS C N 1
ATOM 4674 C CA . HIS A 1 723 ? 105.607 98.782 148.344 1.00 53.67 723 HIS C CA 1
ATOM 4675 C C . HIS A 1 723 ? 104.389 98.176 149.010 1.00 53.67 723 HIS C C 1
ATOM 4676 O O . HIS A 1 723 ? 104.546 97.392 149.951 1.00 53.67 723 HIS C O 1
ATOM 4683 N N . ASP A 1 724 ? 103.180 98.506 148.547 1.00 54.73 724 ASP C N 1
ATOM 4684 C CA . ASP A 1 724 ? 101.969 97.869 149.041 1.00 54.73 724 ASP C CA 1
ATOM 4685 C C . ASP A 1 724 ? 101.887 96.422 148.588 1.00 54.73 724 ASP C C 1
ATOM 4686 O O . ASP A 1 724 ? 101.331 95.582 149.302 1.00 54.73 724 ASP C O 1
ATOM 4691 N N . ALA A 1 725 ? 102.422 96.116 147.406 1.00 53.04 725 ALA C N 1
ATOM 4692 C CA . ALA A 1 725 ? 102.459 94.735 146.942 1.00 53.04 725 ALA C CA 1
ATOM 4693 C C . ALA A 1 725 ? 103.311 93.874 147.863 1.00 53.04 725 ALA C C 1
ATOM 4694 O O . ALA A 1 725 ? 102.894 92.789 148.280 1.00 53.04 725 ALA C O 1
ATOM 4696 N N . ILE A 1 726 ? 104.510 94.350 148.203 1.00 53.62 726 ILE C N 1
ATOM 4697 C CA . ILE A 1 726 ? 105.403 93.572 149.055 1.00 53.62 726 ILE C CA 1
ATOM 4698 C C . ILE A 1 726 ? 104.817 93.422 150.452 1.00 53.62 726 ILE C C 1
ATOM 4699 O O . ILE A 1 726 ? 104.902 92.351 151.064 1.00 53.62 726 ILE C O 1
ATOM 4704 N N . LEU A 1 727 ? 104.215 94.489 150.981 1.00 57.74 727 LEU C N 1
ATOM 4705 C CA . LEU A 1 727 ? 103.581 94.406 152.293 1.00 57.74 727 LEU C CA 1
ATOM 4706 C C . LEU A 1 727 ? 102.404 93.438 152.275 1.00 57.74 727 LEU C C 1
ATOM 4707 O O . LEU A 1 727 ? 102.190 92.691 153.237 1.00 57.74 727 LEU C O 1
ATOM 4712 N N . HIS A 1 728 ? 101.626 93.444 151.191 1.00 58.77 728 HIS C N 1
ATOM 4713 C CA . HIS A 1 728 ? 100.509 92.516 151.059 1.00 58.77 728 HIS C CA 1
ATOM 4714 C C . HIS A 1 728 ? 100.996 91.074 150.988 1.00 58.77 728 HIS C C 1
ATOM 4715 O O . HIS A 1 728 ? 100.376 90.174 151.564 1.00 58.77 728 HIS C O 1
ATOM 4722 N N . LEU A 1 729 ? 102.100 90.836 150.277 1.00 57.98 729 LEU C N 1
ATOM 4723 C CA . LEU A 1 729 ? 102.701 89.505 150.264 1.00 57.98 729 LEU C CA 1
ATOM 4724 C C . LEU A 1 729 ? 103.173 89.093 151.651 1.00 57.98 729 LEU C C 1
ATOM 4725 O O . LEU A 1 729 ? 102.968 87.947 152.068 1.00 57.98 729 LEU C O 1
ATOM 4730 N N . ARG A 1 730 ? 103.814 90.009 152.379 1.00 61.83 730 ARG C N 1
ATOM 4731 C CA . ARG A 1 730 ? 104.277 89.693 153.724 1.00 61.83 730 ARG C CA 1
ATOM 4732 C C . ARG A 1 730 ? 103.123 89.430 154.681 1.00 61.83 730 ARG C C 1
ATOM 4733 O O . ARG A 1 730 ? 103.329 88.793 155.719 1.00 61.83 730 ARG C O 1
ATOM 4741 N N . SER A 1 731 ? 101.918 89.905 154.358 1.00 65.46 731 SER C N 1
ATOM 4742 C CA . SER A 1 731 ? 100.747 89.572 155.158 1.00 65.46 731 SER C CA 1
ATOM 4743 C C . SER A 1 731 ? 100.328 88.119 154.985 1.00 65.46 731 SER C C 1
ATOM 4744 O O . SER A 1 731 ? 99.547 87.611 155.797 1.00 65.46 731 SER C O 1
ATOM 4747 N N . GLN A 1 732 ? 100.824 87.443 153.953 1.00 66.51 732 GLN C N 1
ATOM 4748 C CA . GLN A 1 732 ? 100.494 86.043 153.715 1.00 66.51 732 GLN C CA 1
ATOM 4749 C C . GLN A 1 732 ? 101.736 85.163 153.812 1.00 66.51 732 GLN C C 1
ATOM 4750 O O . GLN A 1 732 ? 102.412 85.137 154.841 1.00 66.51 732 GLN C O 1
ATOM 4756 N N . SER B 1 17 ? 94.604 95.033 159.528 1.00 79.00 17 SER D N 1
ATOM 4757 C CA . SER B 1 17 ? 95.478 94.291 158.628 1.00 79.00 17 SER D CA 1
ATOM 4758 C C . SER B 1 17 ? 96.853 94.944 158.535 1.00 79.00 17 SER D C 1
ATOM 4759 O O . SER B 1 17 ? 97.260 95.686 159.429 1.00 79.00 17 SER D O 1
ATOM 4762 N N . CYS B 1 18 ? 97.563 94.659 157.448 1.00 73.57 18 CYS D N 1
ATOM 4763 C CA . CYS B 1 18 ? 98.885 95.234 157.243 1.00 73.57 18 CYS D CA 1
ATOM 4764 C C . CYS B 1 18 ? 98.784 96.734 156.998 1.00 73.57 18 CYS D C 1
ATOM 4765 O O . CYS B 1 18 ? 97.875 97.211 156.313 1.00 73.57 18 CYS D O 1
ATOM 4768 N N . SER B 1 19 ? 99.729 97.480 157.564 1.00 64.45 19 SER D N 1
ATOM 4769 C CA . SER B 1 19 ? 99.765 98.927 157.445 1.00 64.45 19 SER D CA 1
ATOM 4770 C C . SER B 1 19 ? 101.037 99.361 156.730 1.00 64.45 19 SER D C 1
ATOM 4771 O O . SER B 1 19 ? 102.061 98.673 156.759 1.00 64.45 19 SER D O 1
ATOM 4774 N N . TYR B 1 20 ? 100.957 100.520 156.083 1.00 58.94 20 TYR D N 1
ATOM 4775 C CA . TYR B 1 20 ? 102.076 101.100 155.345 1.00 58.94 20 TYR D CA 1
ATOM 4776 C C . TYR B 1 20 ? 102.832 102.030 156.288 1.00 58.94 20 TYR D C 1
ATOM 4777 O O . TYR B 1 20 ? 102.400 103.156 156.546 1.00 58.94 20 TYR D O 1
ATOM 4786 N N . VAL B 1 21 ? 103.963 101.554 156.802 1.00 58.57 21 VAL D N 1
ATOM 4787 C CA . VAL B 1 21 ? 104.806 102.324 157.708 1.00 58.57 21 VAL D CA 1
ATOM 4788 C C . VAL B 1 21 ? 106.223 102.327 157.158 1.00 58.57 21 VAL D C 1
ATOM 4789 O O . VAL B 1 21 ? 106.798 101.262 156.905 1.00 58.57 21 VAL D O 1
ATOM 4793 N N . VAL B 1 22 ? 106.784 103.518 156.971 1.00 60.92 22 VAL D N 1
ATOM 4794 C CA . VAL B 1 22 ? 108.155 103.665 156.495 1.00 60.92 22 VAL D CA 1
ATOM 4795 C C . VAL B 1 22 ? 108.736 104.942 157.087 1.00 60.92 22 VAL D C 1
ATOM 4796 O O . VAL B 1 22 ? 108.084 105.990 157.093 1.00 60.92 22 VAL D O 1
ATOM 4800 N N . SER B 1 23 ? 109.957 104.845 157.606 1.00 60.76 23 SER D N 1
ATOM 4801 C CA . SER B 1 23 ? 110.675 105.988 158.154 1.00 60.76 23 SER D CA 1
ATOM 4802 C C . SER B 1 23 ? 112.035 106.060 157.481 1.00 60.76 23 SER D C 1
ATOM 4803 O O . SER B 1 23 ? 112.814 105.103 157.548 1.00 60.76 23 SER D O 1
ATOM 4806 N N . ARG B 1 24 ? 112.317 107.185 156.836 1.00 58.07 24 ARG D N 1
ATOM 4807 C CA . ARG B 1 24 ? 113.553 107.354 156.090 1.00 58.07 24 ARG D CA 1
ATOM 4808 C C . ARG B 1 24 ? 113.804 108.842 155.913 1.00 58.07 24 ARG D C 1
ATOM 4809 O O . ARG B 1 24 ? 112.873 109.647 156.016 1.00 58.07 24 ARG D O 1
ATOM 4817 N N . PRO B 1 25 ? 115.047 109.240 155.664 1.00 59.31 25 PRO D N 1
ATOM 4818 C CA . PRO B 1 25 ? 115.311 110.638 155.315 1.00 59.31 25 PRO D CA 1
ATOM 4819 C C . PRO B 1 25 ? 114.700 110.987 153.969 1.00 59.31 25 PRO D C 1
ATOM 4820 O O . PRO B 1 25 ? 114.352 110.121 153.165 1.00 59.31 25 PRO D O 1
ATOM 4824 N N . VAL B 1 26 ? 114.545 112.286 153.739 1.00 59.94 26 VAL D N 1
ATOM 4825 C CA . VAL B 1 26 ? 114.148 112.761 152.418 1.00 59.94 26 VAL D CA 1
ATOM 4826 C C . VAL B 1 26 ? 115.384 112.714 151.523 1.00 59.94 26 VAL D C 1
ATOM 4827 O O . VAL B 1 26 ? 116.324 113.492 151.712 1.00 59.94 26 VAL D O 1
ATOM 4831 N N . TYR B 1 27 ? 115.400 111.797 150.560 1.00 57.95 27 TYR D N 1
ATOM 4832 C CA . TYR B 1 27 ? 116.526 111.660 149.647 1.00 57.95 27 TYR D CA 1
ATOM 4833 C C . TYR B 1 27 ? 116.256 112.423 148.360 1.00 57.95 27 TYR D C 1
ATOM 4834 O O . TYR B 1 27 ? 115.232 112.206 147.704 1.00 57.95 27 TYR D O 1
ATOM 4843 N N . SER B 1 28 ? 117.174 113.313 148.007 1.00 55.98 28 SER D N 1
ATOM 4844 C CA . SER B 1 28 ? 117.281 113.794 146.642 1.00 55.98 28 SER D CA 1
ATOM 4845 C C . SER B 1 28 ? 118.144 112.819 145.847 1.00 55.98 28 SER D C 1
ATOM 4846 O O . SER B 1 28 ? 118.735 111.888 146.396 1.00 55.98 28 SER D O 1
ATOM 4849 N N . GLU B 1 29 ? 118.202 113.026 144.532 1.00 58.10 29 GLU D N 1
ATOM 4850 C CA . GLU B 1 29 ? 119.048 112.166 143.711 1.00 58.10 29 GLU D CA 1
ATOM 4851 C C . GLU B 1 29 ? 120.511 112.308 144.106 1.00 58.10 29 GLU D C 1
ATOM 4852 O O . GLU B 1 29 ? 121.245 111.314 144.177 1.00 58.10 29 GLU D O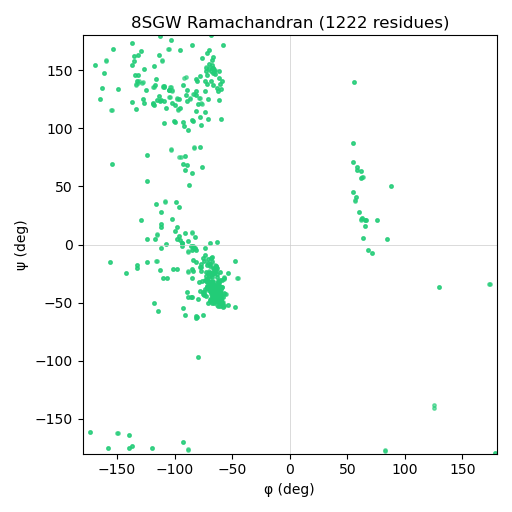 1
ATOM 4858 N N . LEU B 1 30 ? 120.949 113.539 144.382 1.00 58.61 30 LEU D N 1
ATOM 4859 C CA . LEU B 1 30 ? 122.323 113.764 144.818 1.00 58.61 30 LEU D CA 1
ATOM 4860 C C . LEU B 1 30 ? 122.608 113.053 146.136 1.00 58.61 30 LEU D C 1
ATOM 4861 O O . LEU B 1 30 ? 123.614 112.350 146.269 1.00 58.61 30 LEU D O 1
ATOM 4866 N N . ALA B 1 31 ? 121.723 113.220 147.123 1.00 58.72 31 ALA D N 1
ATOM 4867 C CA . ALA B 1 31 ? 121.926 112.577 148.419 1.00 58.72 31 ALA D CA 1
ATOM 4868 C C . ALA B 1 31 ? 121.852 111.059 148.306 1.00 58.72 31 ALA D C 1
ATOM 4869 O O . ALA B 1 31 ? 122.639 110.343 148.938 1.00 58.72 31 ALA D O 1
ATOM 4871 N N . PHE B 1 32 ? 120.905 110.551 147.512 1.00 58.34 32 PHE D N 1
ATOM 4872 C CA . PHE B 1 32 ? 120.779 109.109 147.339 1.00 58.34 32 PHE D CA 1
ATOM 4873 C C . PHE B 1 32 ? 122.030 108.521 146.702 1.00 58.34 32 PHE D C 1
ATOM 4874 O O . PHE B 1 32 ? 122.499 107.452 147.108 1.00 58.34 32 PHE D O 1
ATOM 4882 N N . GLN B 1 33 ? 122.584 109.205 145.698 1.00 61.53 33 GLN D N 1
ATOM 4883 C CA . GLN B 1 33 ? 123.834 108.747 145.104 1.00 61.53 33 GLN D CA 1
ATOM 4884 C C . GLN B 1 33 ? 124.998 108.869 146.078 1.00 61.53 33 GLN D C 1
ATOM 4885 O O . GLN B 1 33 ? 125.910 108.034 146.058 1.00 61.53 33 GLN D O 1
ATOM 4891 N N . GLN B 1 34 ? 124.992 109.900 146.927 1.00 63.87 34 GLN D N 1
ATOM 4892 C CA . GLN B 1 34 ? 126.067 110.065 147.899 1.00 63.87 34 GLN D CA 1
ATOM 4893 C C . GLN B 1 34 ? 126.078 108.930 148.914 1.00 63.87 34 GLN D C 1
ATOM 4894 O O . GLN B 1 34 ? 127.143 108.399 149.250 1.00 63.87 34 GLN D O 1
ATOM 4900 N N . GLN B 1 35 ? 124.904 108.540 149.412 1.00 64.81 35 GLN D N 1
ATOM 4901 C CA . GLN B 1 35 ? 124.859 107.544 150.478 1.00 64.81 35 GLN D CA 1
ATOM 4902 C C . GLN B 1 35 ? 124.811 106.126 149.920 1.00 64.81 35 GLN D C 1
ATOM 4903 O O . GLN B 1 35 ? 125.524 105.236 150.395 1.00 64.81 35 GLN D O 1
ATOM 4909 N N . TYR B 1 36 ? 123.973 105.894 148.913 1.00 62.88 36 TYR D N 1
ATOM 4910 C CA . TYR B 1 36 ? 123.871 104.583 148.275 1.00 62.88 36 TYR D CA 1
ATOM 4911 C C . TYR B 1 36 ? 124.672 104.622 146.980 1.00 62.88 36 TYR D C 1
ATOM 4912 O O . TYR B 1 36 ? 124.254 105.231 145.993 1.00 62.88 36 TYR D O 1
ATOM 4921 N N . GLU B 1 37 ? 125.827 103.964 146.983 1.00 68.58 37 GLU D N 1
ATOM 4922 C CA . GLU B 1 37 ? 126.684 103.952 145.806 1.00 68.58 37 GLU D CA 1
ATOM 4923 C C . GLU B 1 37 ? 126.079 103.083 144.710 1.00 68.58 37 GLU D C 1
ATOM 4924 O O . GLU B 1 37 ? 125.424 102.073 144.983 1.00 68.58 37 GLU D O 1
ATOM 4930 N N . ARG B 1 38 ? 126.287 103.493 143.463 1.00 65.74 38 ARG D N 1
ATOM 4931 C CA . ARG B 1 38 ? 125.791 102.751 142.315 1.00 65.74 38 ARG D CA 1
ATOM 4932 C C . ARG B 1 38 ? 126.865 101.779 141.827 1.00 65.74 38 ARG D C 1
ATOM 4933 O O . ARG B 1 38 ? 127.886 101.564 142.485 1.00 65.74 38 ARG D O 1
ATOM 4941 N N . ARG B 1 39 ? 126.629 101.181 140.661 1.00 70.90 39 ARG D N 1
ATOM 4942 C CA . ARG B 1 39 ? 127.561 100.247 140.031 1.00 70.90 39 ARG D CA 1
ATOM 4943 C C . ARG B 1 39 ? 127.915 99.084 140.954 1.00 70.90 39 ARG D C 1
ATOM 4944 O O . ARG B 1 39 ? 127.727 97.920 140.599 1.00 70.90 39 ARG D O 1
ATOM 4952 N N . VAL B 1 64 ? 126.919 76.741 115.093 1.00 84.94 64 VAL D N 1
ATOM 4953 C CA . VAL B 1 64 ? 127.354 76.588 113.711 1.00 84.94 64 VAL D CA 1
ATOM 4954 C C . VAL B 1 64 ? 126.465 75.584 112.988 1.00 84.94 64 VAL D C 1
ATOM 4955 O O . VAL B 1 64 ? 126.469 75.508 111.759 1.00 84.94 64 VAL D O 1
ATOM 4959 N N . LEU B 1 65 ? 125.701 74.810 113.760 1.00 84.70 65 LEU D N 1
ATOM 4960 C CA . LEU B 1 65 ? 124.796 73.808 113.214 1.00 84.70 65 LEU D CA 1
ATOM 4961 C C . LEU B 1 65 ? 123.332 74.167 113.438 1.00 84.70 65 LEU D C 1
ATOM 4962 O O . LEU B 1 65 ? 122.462 73.297 113.341 1.00 84.70 65 LEU D O 1
ATOM 4967 N N . LYS B 1 66 ? 123.042 75.432 113.740 1.00 81.18 66 LYS D N 1
ATOM 4968 C CA . LYS B 1 66 ? 121.671 75.905 113.883 1.00 81.18 66 LYS D CA 1
ATOM 4969 C C . LYS B 1 66 ? 121.201 76.770 112.726 1.00 81.18 66 LYS D C 1
ATOM 4970 O O . LYS B 1 66 ? 120.002 76.790 112.441 1.00 81.18 66 LYS D O 1
ATOM 4976 N N . THR B 1 67 ? 122.109 77.487 112.057 1.00 77.32 67 THR D N 1
ATOM 4977 C CA . THR B 1 67 ? 121.722 78.223 110.858 1.00 77.32 67 THR D CA 1
ATOM 4978 C C . THR B 1 67 ? 121.222 77.274 109.778 1.00 77.32 67 THR D C 1
ATOM 4979 O O . THR B 1 67 ? 120.242 77.569 109.084 1.00 77.32 67 THR D O 1
ATOM 4983 N N . LEU B 1 68 ? 121.889 76.133 109.613 1.00 75.90 68 LEU D N 1
ATOM 4984 C CA . LEU B 1 68 ? 121.348 75.013 108.852 1.00 75.90 68 LEU D CA 1
ATOM 4985 C C . LEU B 1 68 ? 120.872 73.988 109.875 1.00 75.90 68 LEU D C 1
ATOM 4986 O O . LEU B 1 68 ? 121.574 73.037 110.216 1.00 75.90 68 LEU D O 1
ATOM 4991 N N . LEU B 1 69 ? 119.666 74.219 110.401 1.00 77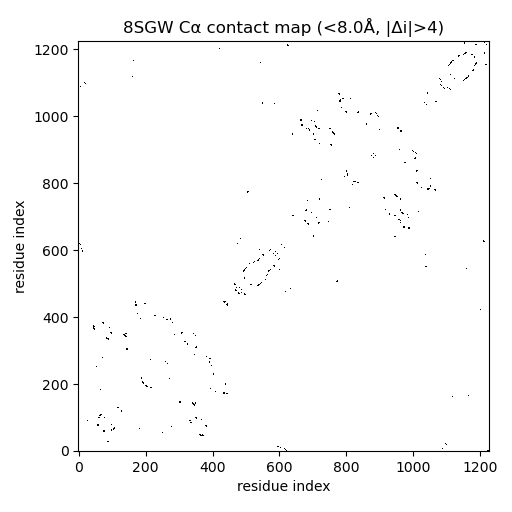.43 69 LEU D N 1
ATOM 4992 C CA . LEU B 1 69 ? 119.077 73.302 111.368 1.00 77.43 69 LEU D CA 1
ATOM 4993 C C . LEU B 1 69 ? 118.961 71.940 110.701 1.00 77.43 69 LEU D C 1
ATOM 4994 O O . LEU B 1 69 ? 118.120 71.754 109.815 1.00 77.43 69 LEU D O 1
ATOM 4999 N N . PRO B 1 70 ? 119.779 70.970 111.094 1.00 85.31 70 PRO D N 1
ATOM 5000 C CA . PRO B 1 70 ? 119.855 69.724 110.330 1.00 85.31 70 PRO D CA 1
ATOM 5001 C C . PRO B 1 70 ? 118.571 68.920 110.429 1.00 85.31 70 PRO D C 1
ATOM 5002 O O . PRO B 1 70 ? 117.849 68.970 111.427 1.00 85.31 70 PRO D O 1
ATOM 5006 N N . VAL B 1 71 ? 118.286 68.177 109.358 1.00 87.56 71 VAL D N 1
ATOM 5007 C CA . VAL B 1 71 ? 117.370 67.053 109.491 1.00 87.56 71 VAL D CA 1
ATOM 5008 C C . VAL B 1 71 ? 117.971 66.027 110.440 1.00 87.56 71 VAL D C 1
ATOM 5009 O O . VAL B 1 71 ? 117.246 65.269 111.095 1.00 87.56 71 VAL D O 1
ATOM 5013 N N . LEU B 1 72 ? 119.302 66.011 110.551 1.00 92.24 72 LEU D N 1
ATOM 5014 C CA . LEU B 1 72 ? 120.009 65.167 111.504 1.00 92.24 72 LEU D CA 1
ATOM 5015 C C . LEU B 1 72 ? 119.755 65.576 112.949 1.00 92.24 72 LEU D C 1
ATOM 5016 O O . LEU B 1 72 ? 120.159 64.847 113.861 1.00 92.24 72 LEU D O 1
ATOM 5021 N N . ASP B 1 73 ? 119.132 66.732 113.181 1.00 91.88 73 ASP D N 1
ATOM 5022 C CA . ASP B 1 73 ? 118.727 67.083 114.536 1.00 91.88 73 ASP D CA 1
ATOM 5023 C C . ASP B 1 73 ? 117.635 66.149 115.042 1.00 91.88 73 ASP D C 1
ATOM 5024 O O . ASP B 1 73 ? 117.600 65.815 116.232 1.00 91.88 73 ASP D O 1
ATOM 5029 N N . TRP B 1 74 ? 116.734 65.712 114.156 1.00 89.97 74 TRP D N 1
ATOM 5030 C CA . TRP B 1 74 ? 115.635 64.845 114.556 1.00 89.97 74 TRP D CA 1
ATOM 5031 C C . TRP B 1 74 ? 115.548 63.526 113.799 1.00 89.97 74 TRP D C 1
ATOM 5032 O O . TRP B 1 74 ? 114.825 62.634 114.253 1.00 89.97 74 TRP D O 1
ATOM 5043 N N . LEU B 1 75 ? 116.236 63.373 112.665 1.00 91.12 75 LEU D N 1
ATOM 5044 C CA . LEU B 1 75 ? 116.210 62.082 111.976 1.00 91.12 75 LEU D CA 1
ATOM 5045 C C . LEU B 1 75 ? 116.862 60.973 112.795 1.00 91.12 75 LEU D C 1
ATOM 5046 O O . LEU B 1 75 ? 116.274 59.881 112.887 1.00 91.12 75 LEU D O 1
ATOM 5051 N N . PRO B 1 76 ? 118.052 61.148 113.382 1.00 92.44 76 PRO D N 1
ATOM 5052 C CA . PRO B 1 76 ? 118.501 60.172 114.388 1.00 92.44 76 PRO D CA 1
ATOM 5053 C C . PRO B 1 76 ? 117.588 60.102 115.597 1.00 92.44 76 PRO D C 1
ATOM 5054 O O . PRO B 1 76 ? 117.429 59.023 116.183 1.00 92.44 76 PRO D O 1
ATOM 5058 N N . LYS B 1 77 ? 116.979 61.220 115.987 1.00 92.13 77 LYS D N 1
ATOM 5059 C CA . LYS B 1 77 ? 116.035 61.258 117.096 1.00 92.13 77 LYS D CA 1
ATOM 5060 C C . LYS B 1 77 ? 114.637 60.817 116.687 1.00 92.13 77 LYS D C 1
ATOM 5061 O O . LYS B 1 77 ? 113.704 60.920 117.491 1.00 92.13 77 LYS D O 1
ATOM 5067 N N . TYR B 1 78 ? 114.478 60.334 115.459 1.00 90.14 78 TYR D N 1
ATOM 5068 C CA . TYR B 1 78 ? 113.174 59.941 114.957 1.00 90.14 78 TYR D CA 1
ATOM 5069 C C . TYR B 1 78 ? 112.705 58.673 115.671 1.00 90.14 78 TYR D C 1
ATOM 5070 O O . TYR B 1 78 ? 113.471 57.995 116.362 1.00 90.14 78 TYR D O 1
ATOM 5079 N N . ARG B 1 79 ? 111.428 58.353 115.492 1.00 91.33 79 ARG D N 1
ATOM 5080 C CA . ARG B 1 79 ? 110.743 57.311 116.254 1.00 91.33 79 ARG D CA 1
ATOM 5081 C C . ARG B 1 79 ? 110.143 56.283 115.307 1.00 91.33 79 ARG D C 1
ATOM 5082 O O . ARG B 1 79 ? 108.944 55.993 115.326 1.00 91.33 79 ARG D O 1
ATOM 5090 N N . ILE B 1 80 ? 111.003 55.740 114.443 1.00 91.47 80 ILE D N 1
ATOM 5091 C CA . ILE B 1 80 ? 110.660 54.854 113.334 1.00 91.47 80 ILE D CA 1
ATOM 5092 C C . ILE B 1 80 ? 109.671 53.767 113.745 1.00 91.47 80 ILE D C 1
ATOM 5093 O O . ILE B 1 80 ? 108.862 53.312 112.928 1.00 91.47 80 ILE D O 1
ATOM 5098 N N . LYS B 1 81 ? 109.703 53.368 115.018 1.00 94.21 81 LYS D N 1
ATOM 5099 C CA . LYS B 1 81 ? 108.866 52.258 115.468 1.00 94.21 81 LYS D CA 1
ATOM 5100 C C . LYS B 1 81 ? 107.381 52.544 115.265 1.00 94.21 81 LYS D C 1
ATOM 5101 O O . LYS B 1 81 ? 106.613 51.637 114.925 1.00 94.21 81 LYS D O 1
ATOM 5107 N N . GLU B 1 82 ? 106.951 53.790 115.469 1.00 92.72 82 GLU D N 1
ATOM 5108 C CA . GLU B 1 82 ? 105.536 54.124 115.336 1.00 92.72 82 GLU D CA 1
ATOM 5109 C C . GLU B 1 82 ? 105.238 55.374 114.518 1.00 92.72 82 GLU D C 1
ATOM 5110 O O . GLU B 1 82 ? 104.089 55.537 114.091 1.00 92.72 82 GLU D O 1
ATOM 5116 N N . TRP B 1 83 ? 106.209 56.258 114.283 1.00 88.22 83 TRP D N 1
ATOM 5117 C CA . TRP B 1 83 ? 105.894 57.527 113.634 1.00 88.22 83 TRP D CA 1
ATOM 5118 C C . TRP B 1 83 ? 105.697 57.404 112.126 1.00 88.22 83 TRP D C 1
ATOM 5119 O O . TRP B 1 83 ? 105.085 58.298 111.529 1.00 88.22 83 TRP D O 1
ATOM 5130 N N . LEU B 1 84 ? 106.195 56.334 111.496 1.00 86.24 84 LEU D N 1
ATOM 5131 C CA . LEU B 1 84 ? 106.050 56.205 110.047 1.00 86.24 84 LEU D CA 1
ATOM 5132 C C . LEU B 1 84 ? 104.590 56.147 109.628 1.00 86.24 84 LEU D C 1
ATOM 5133 O O . LEU B 1 84 ? 104.200 56.793 108.654 1.00 86.24 84 LEU D O 1
ATOM 5138 N N . LEU B 1 85 ? 103.770 55.366 110.330 1.00 83.61 85 LEU D N 1
ATOM 5139 C CA . LEU B 1 85 ? 102.379 55.231 109.911 1.00 83.61 85 LEU D CA 1
ATOM 5140 C C . LEU B 1 85 ? 101.648 56.565 109.998 1.00 83.61 85 LEU D C 1
ATOM 5141 O O . LEU B 1 85 ? 100.962 56.973 109.049 1.00 83.61 85 LEU D O 1
ATOM 5146 N N . SER B 1 86 ? 101.804 57.269 111.121 1.00 80.57 86 SER D N 1
ATOM 5147 C CA . SER B 1 86 ? 101.145 58.559 111.283 1.00 80.57 86 SER D CA 1
ATOM 5148 C C . SER B 1 86 ? 101.635 59.553 110.240 1.00 80.57 86 SER D C 1
ATOM 5149 O O . SER B 1 86 ? 100.832 60.284 109.644 1.00 80.57 86 SER D O 1
ATOM 5152 N N . ASP B 1 87 ? 102.948 59.580 109.990 1.00 78.76 87 ASP D N 1
ATOM 5153 C CA . ASP B 1 87 ? 103.485 60.471 108.970 1.00 78.76 87 ASP D CA 1
ATOM 5154 C C . ASP B 1 87 ? 102.933 60.138 107.591 1.00 78.76 87 ASP D C 1
ATOM 5155 O O . ASP B 1 87 ? 102.598 61.042 106.824 1.00 78.76 87 ASP D O 1
ATOM 5160 N N . ILE B 1 88 ? 102.827 58.851 107.257 1.00 76.46 88 ILE D N 1
ATOM 5161 C CA . ILE B 1 88 ? 102.341 58.466 105.933 1.00 76.46 88 ILE D CA 1
ATOM 5162 C C . ILE B 1 88 ? 100.894 58.901 105.745 1.00 76.46 88 ILE D C 1
ATOM 5163 O O . ILE B 1 88 ? 100.541 59.502 104.723 1.00 76.46 88 ILE D O 1
ATOM 5168 N N . ILE B 1 89 ? 100.031 58.606 106.721 1.00 75.31 89 ILE D N 1
ATOM 5169 C CA . ILE B 1 89 ? 98.622 58.979 106.570 1.00 75.31 89 ILE D CA 1
ATOM 5170 C C . ILE B 1 89 ? 98.472 60.495 106.509 1.00 75.31 89 ILE D C 1
ATOM 5171 O O . ILE B 1 89 ? 97.767 61.033 105.641 1.00 75.31 89 ILE D O 1
ATOM 5176 N N . SER B 1 90 ? 99.137 61.210 107.423 1.00 73.25 90 SER D N 1
ATOM 5177 C CA . SER B 1 90 ? 99.027 62.664 107.432 1.00 73.25 90 SER D CA 1
ATOM 5178 C C . SER B 1 90 ? 99.559 63.261 106.138 1.00 73.25 90 SER D C 1
ATOM 5179 O O . SER B 1 90 ? 98.951 64.179 105.576 1.00 73.25 90 SER D O 1
ATOM 5182 N N . GLY B 1 91 ? 100.684 62.743 105.643 1.00 70.84 91 GLY D N 1
ATOM 5183 C CA . GLY B 1 91 ? 101.258 63.263 104.418 1.00 70.84 91 GLY D CA 1
ATOM 5184 C C . GLY B 1 91 ? 100.394 62.999 103.204 1.00 70.84 91 GLY D C 1
ATOM 5185 O O . GLY B 1 91 ? 100.244 63.869 102.349 1.00 70.84 91 GLY D O 1
ATOM 5186 N N . VAL B 1 92 ? 99.812 61.803 103.110 1.00 68.75 92 VAL D N 1
ATOM 5187 C CA . VAL B 1 92 ? 98.935 61.501 101.982 1.00 68.75 92 VAL D CA 1
ATOM 5188 C C . VAL B 1 92 ? 97.717 62.416 102.002 1.00 68.75 92 VAL D C 1
ATOM 5189 O O . VAL B 1 92 ? 97.332 62.991 100.975 1.00 68.75 92 VAL D O 1
ATOM 5193 N N . SER B 1 93 ? 97.105 62.585 103.178 1.00 66.64 93 SER D N 1
ATOM 5194 C CA . SER B 1 93 ? 95.923 63.438 103.273 1.00 66.64 93 SER D CA 1
ATOM 5195 C C . SER B 1 93 ? 96.255 64.886 102.927 1.00 66.64 93 SER D C 1
ATOM 5196 O O . SER B 1 93 ? 95.569 65.522 102.114 1.00 66.64 93 SER D O 1
ATOM 5199 N N . THR B 1 94 ? 97.319 65.425 103.528 1.00 65.09 94 THR D N 1
ATOM 5200 C CA . THR B 1 94 ? 97.661 66.816 103.275 1.00 65.09 94 THR D CA 1
ATOM 5201 C C . THR B 1 94 ? 98.211 67.02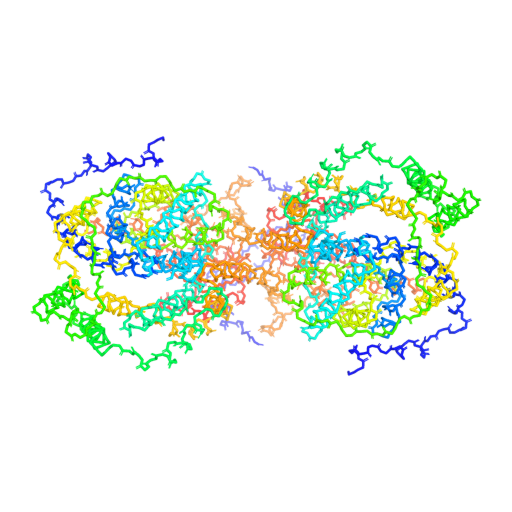8 101.873 1.00 65.09 94 THR D C 1
ATOM 5202 O O . THR B 1 94 ? 98.086 68.130 101.346 1.00 65.09 94 THR D O 1
ATOM 5206 N N . GLY B 1 95 ? 98.776 65.999 101.237 1.00 63.78 95 GLY D N 1
ATOM 5207 C CA . GLY B 1 95 ? 99.174 66.133 99.846 1.00 63.78 95 GLY D CA 1
ATOM 5208 C C . GLY B 1 95 ? 97.987 66.136 98.907 1.00 63.78 95 GLY D C 1
ATOM 5209 O O . GLY B 1 95 ? 97.963 66.882 97.924 1.00 63.78 95 GLY D O 1
ATOM 5210 N N . LEU B 1 96 ? 96.980 65.309 99.200 1.00 62.18 96 LEU D N 1
ATOM 5211 C CA . LEU B 1 96 ? 95.741 65.365 98.434 1.00 62.18 96 LEU D CA 1
ATOM 5212 C C . LEU B 1 96 ? 95.089 66.734 98.561 1.00 62.18 96 LEU D C 1
ATOM 5213 O O . LEU B 1 96 ? 94.565 67.276 97.581 1.00 62.18 96 LEU D O 1
ATOM 5218 N N . VAL B 1 97 ? 95.110 67.309 99.765 1.00 61.50 97 VAL D N 1
ATOM 5219 C CA . VAL B 1 97 ? 94.569 68.655 99.944 1.00 61.50 97 VAL D CA 1
ATOM 5220 C C . VAL B 1 97 ? 95.444 69.690 99.238 1.00 61.50 97 VAL D C 1
ATOM 5221 O O . VAL B 1 97 ? 94.938 70.621 98.598 1.00 61.50 97 VAL D O 1
ATOM 5225 N N . GLY B 1 98 ? 96.767 69.537 99.329 1.00 60.07 98 GLY D N 1
ATOM 5226 C CA . GLY B 1 98 ? 97.674 70.552 98.831 1.00 60.07 98 GLY D CA 1
ATOM 5227 C C . GLY B 1 98 ? 97.770 70.608 97.324 1.00 60.07 98 GLY D C 1
ATOM 5228 O O . GLY B 1 98 ? 98.012 71.675 96.762 1.00 60.07 98 GLY D O 1
ATOM 5229 N N . THR B 1 99 ? 97.594 69.472 96.646 1.00 58.30 99 THR D N 1
ATOM 5230 C CA . THR B 1 99 ? 97.511 69.502 95.189 1.00 58.30 99 THR D CA 1
ATOM 5231 C C . THR B 1 99 ? 96.357 70.390 94.740 1.00 58.30 99 THR D C 1
ATOM 5232 O O . THR B 1 99 ? 96.531 71.296 93.912 1.00 58.30 99 THR D O 1
ATOM 5236 N N . LEU B 1 100 ? 95.175 70.162 95.315 1.00 57.58 100 LEU D N 1
ATOM 5237 C CA . LEU B 1 100 ? 94.010 70.978 95.000 1.00 57.58 100 LEU D CA 1
ATOM 5238 C C . LEU B 1 100 ? 94.246 72.436 95.362 1.00 57.58 100 LEU D C 1
ATOM 5239 O O . LEU B 1 100 ? 93.894 73.337 94.594 1.00 57.58 100 LEU D O 1
ATOM 5244 N N . GLN B 1 101 ? 94.830 72.688 96.534 1.00 54.83 101 GLN D N 1
ATOM 5245 C CA . GLN B 1 101 ? 95.012 74.067 96.973 1.00 54.83 101 GLN D CA 1
ATOM 5246 C C . GLN B 1 101 ? 96.020 74.803 96.100 1.00 54.83 101 GLN D C 1
ATOM 5247 O O . GLN B 1 101 ? 95.809 75.968 95.756 1.00 54.83 101 GLN D O 1
ATOM 5253 N N . GLY B 1 102 ? 97.118 74.144 95.728 1.00 53.40 102 GLY D N 1
ATOM 5254 C CA . GLY B 1 102 ? 98.070 74.766 94.826 1.00 53.40 102 GLY D CA 1
ATOM 5255 C C . GLY B 1 102 ? 97.472 75.051 93.464 1.00 53.40 102 GLY D C 1
ATOM 5256 O O . GLY B 1 102 ? 97.676 76.129 92.900 1.00 53.40 102 GLY D O 1
ATOM 5257 N N . MET B 1 103 ? 96.706 74.097 92.925 1.00 54.23 103 MET D N 1
ATOM 5258 C CA . MET B 1 103 ? 96.044 74.332 91.646 1.00 54.23 103 MET D CA 1
ATOM 5259 C C . MET B 1 103 ? 95.066 75.497 91.736 1.00 54.23 103 MET D C 1
ATOM 5260 O O . MET B 1 103 ? 94.984 76.322 90.819 1.00 54.23 103 MET D O 1
ATOM 5265 N N . ALA B 1 104 ? 94.314 75.579 92.836 1.00 51.00 104 ALA D N 1
ATOM 5266 C CA . ALA B 1 104 ? 93.346 76.658 93.000 1.00 51.00 104 ALA D CA 1
ATOM 5267 C C . ALA B 1 104 ? 94.033 78.009 93.144 1.00 51.00 104 ALA D C 1
ATOM 5268 O O . ALA B 1 104 ? 93.613 78.994 92.527 1.00 51.00 104 ALA D O 1
ATOM 5270 N N . TYR B 1 105 ? 95.089 78.077 93.954 1.00 47.91 105 TYR D N 1
ATOM 5271 C CA . TYR B 1 105 ? 95.756 79.344 94.211 1.00 47.91 105 TYR D CA 1
ATOM 5272 C C . TYR B 1 105 ? 96.643 79.774 93.054 1.00 47.91 105 TYR D C 1
ATOM 5273 O O . TYR B 1 105 ? 97.028 80.946 92.989 1.00 47.91 105 TYR D O 1
ATOM 5282 N N . ALA B 1 106 ? 96.977 78.856 92.142 1.00 48.30 106 ALA D N 1
ATOM 5283 C CA . ALA B 1 106 ? 97.630 79.255 90.904 1.00 48.30 106 ALA D CA 1
ATOM 5284 C C . ALA B 1 106 ? 96.739 80.151 90.059 1.00 48.30 106 ALA D C 1
ATOM 5285 O O . ALA B 1 106 ? 97.242 80.850 89.175 1.00 48.30 106 ALA D O 1
ATOM 5287 N N . LEU B 1 107 ? 95.426 80.128 90.296 1.00 47.60 107 LEU D N 1
ATOM 5288 C CA . LEU B 1 107 ? 94.527 81.073 89.649 1.00 47.60 107 LEU D CA 1
ATOM 5289 C C . LEU B 1 107 ? 94.561 82.439 90.319 1.00 47.60 107 LEU D C 1
ATOM 5290 O O . LEU B 1 107 ? 94.368 83.458 89.646 1.00 47.60 107 LEU D O 1
ATOM 5295 N N . LEU B 1 108 ? 94.787 82.482 91.635 1.00 45.41 108 LEU D N 1
ATOM 5296 C CA . LEU B 1 108 ? 94.968 83.763 92.311 1.00 45.41 108 LEU D CA 1
ATOM 5297 C C . LEU B 1 108 ? 96.194 84.481 91.767 1.00 45.41 108 LEU D C 1
ATOM 5298 O O . LEU B 1 108 ? 96.147 85.679 91.462 1.00 45.41 108 LEU D O 1
ATOM 5303 N N . ALA B 1 109 ? 97.303 83.761 91.637 1.00 45.92 109 ALA D N 1
ATOM 5304 C CA . ALA B 1 109 ? 98.423 84.253 90.855 1.00 45.92 109 ALA D CA 1
ATOM 5305 C C . ALA B 1 109 ? 98.053 84.243 89.378 1.00 45.92 109 ALA D C 1
ATOM 5306 O O . ALA B 1 109 ? 97.174 83.499 88.941 1.00 45.92 109 ALA D O 1
ATOM 5308 N N . ALA B 1 110 ? 98.715 85.095 88.605 1.00 50.54 110 ALA D N 1
ATOM 5309 C CA . ALA B 1 110 ? 98.425 85.167 87.175 1.00 50.54 110 ALA D CA 1
ATOM 5310 C C . ALA B 1 110 ? 99.250 84.155 86.387 1.00 50.54 110 ALA D C 1
ATOM 5311 O O . ALA B 1 110 ? 99.896 84.491 85.400 1.00 50.54 110 ALA D O 1
ATOM 5313 N N . VAL B 1 111 ? 99.219 82.895 86.811 1.00 47.79 111 VAL D N 1
ATOM 5314 C CA . VAL B 1 111 ? 99.982 81.844 86.143 1.00 47.79 111 VAL D CA 1
ATOM 5315 C C . VAL B 1 111 ? 99.041 80.697 85.792 1.00 47.79 111 VAL D C 1
ATOM 5316 O O . VAL B 1 111 ? 98.026 80.499 86.475 1.00 47.79 111 VAL D O 1
ATOM 5320 N N . PRO B 1 112 ? 99.319 79.936 84.736 1.00 54.25 112 PRO D N 1
ATOM 5321 C CA . PRO B 1 112 ? 98.437 78.819 84.383 1.00 54.25 112 PRO D CA 1
ATOM 5322 C C . PRO B 1 112 ? 98.467 77.721 85.433 1.00 54.25 112 PRO D C 1
ATOM 5323 O O . PRO B 1 112 ? 99.455 77.532 86.146 1.00 54.25 112 PRO D O 1
ATOM 5327 N N . VAL B 1 113 ? 97.350 76.996 85.524 1.00 60.21 113 VAL D N 1
ATOM 5328 C CA . VAL B 1 113 ? 97.253 75.880 86.456 1.00 60.21 113 VAL D CA 1
ATOM 5329 C C . VAL B 1 113 ? 98.287 74.827 86.090 1.00 60.21 113 VAL D C 1
ATOM 5330 O O . VAL B 1 113 ? 98.419 74.436 84.924 1.00 60.21 113 VAL D O 1
ATOM 5334 N N . GLY B 1 114 ? 99.029 74.365 87.090 1.00 58.05 114 GLY D N 1
ATOM 5335 C CA . GLY B 1 114 ? 100.110 73.428 86.866 1.00 58.05 114 GLY D CA 1
ATOM 5336 C C . GLY B 1 114 ? 101.379 73.899 87.540 1.00 58.05 114 GLY D C 1
ATOM 5337 O O . GLY B 1 114 ? 102.154 73.094 88.062 1.00 58.05 114 GLY D O 1
ATOM 5338 N N . TYR B 1 115 ? 101.599 75.214 87.532 1.00 56.67 115 TYR D N 1
ATOM 5339 C CA . TYR B 1 115 ? 102.696 75.799 88.289 1.00 56.67 115 TYR D CA 1
ATOM 5340 C C . TYR B 1 115 ? 102.382 75.888 89.775 1.00 56.67 115 TYR D C 1
ATOM 5341 O O . TYR B 1 115 ? 103.309 75.947 90.592 1.00 56.67 115 TYR D O 1
ATOM 5350 N N . GLY B 1 116 ? 101.098 75.887 90.142 1.00 54.07 116 GLY D N 1
ATOM 5351 C CA . GLY B 1 116 ? 100.739 75.716 91.538 1.00 54.07 116 GLY D CA 1
ATOM 5352 C C . GLY B 1 116 ? 101.185 74.376 92.084 1.00 54.07 116 GLY D C 1
ATOM 5353 O O . GLY B 1 116 ? 101.534 74.264 93.261 1.00 54.07 116 GLY D O 1
ATOM 5354 N N . LEU B 1 117 ? 101.192 73.346 91.238 1.00 55.63 117 LEU D N 1
ATOM 5355 C CA . LEU B 1 117 ? 101.740 72.057 91.646 1.00 55.63 117 LEU D CA 1
ATOM 5356 C C . LEU B 1 117 ? 103.223 72.172 91.982 1.00 55.63 117 LEU D C 1
ATOM 5357 O O . LEU B 1 117 ? 103.687 71.616 92.985 1.00 55.63 117 LEU D O 1
ATOM 5362 N N . TYR B 1 118 ? 103.981 72.900 91.160 1.00 56.92 118 TYR D N 1
ATOM 5363 C CA . TYR B 1 118 ? 105.391 73.123 91.460 1.00 56.92 118 TYR D CA 1
ATOM 5364 C C . TYR B 1 118 ? 105.559 73.921 92.748 1.00 56.92 118 TYR D C 1
ATOM 5365 O O . TYR B 1 118 ? 106.465 73.646 93.548 1.00 56.92 118 TYR D O 1
ATOM 5374 N N . SER B 1 119 ? 104.707 74.929 92.954 1.00 52.69 119 SER D N 1
ATOM 5375 C CA . SER B 1 119 ? 104.780 75.730 94.171 1.00 52.69 119 SER D CA 1
ATOM 5376 C C . SER B 1 119 ? 104.399 74.921 95.404 1.00 52.69 119 SER D C 1
ATOM 5377 O O . SER B 1 119 ? 104.796 75.270 96.520 1.00 52.69 119 SER D O 1
ATOM 5380 N N . ALA B 1 120 ? 103.608 73.865 95.229 1.00 53.75 120 ALA D N 1
ATOM 5381 C CA . ALA B 1 120 ? 103.302 72.975 96.341 1.00 53.75 120 ALA D CA 1
ATOM 5382 C C . ALA B 1 120 ? 104.380 71.918 96.541 1.00 53.75 120 ALA D C 1
ATOM 5383 O O . ALA B 1 120 ? 104.502 71.365 97.638 1.00 53.75 120 ALA D O 1
ATOM 5385 N N . PHE B 1 121 ? 105.158 71.623 95.501 1.00 59.37 121 PHE D N 1
ATOM 5386 C CA . PHE B 1 121 ? 106.155 70.556 95.559 1.00 59.37 121 PHE D CA 1
ATOM 5387 C C . PHE B 1 121 ? 107.533 71.033 96.020 1.00 59.37 121 PHE D C 1
ATOM 5388 O O . PHE B 1 121 ? 108.045 70.559 97.038 1.00 59.37 121 PHE D O 1
ATOM 5396 N N . PHE B 1 122 ? 108.145 71.953 95.278 1.00 56.49 122 PHE D N 1
ATOM 5397 C CA . PHE B 1 122 ? 109.539 72.312 95.551 1.00 56.49 122 PHE D CA 1
ATOM 5398 C C . PHE B 1 122 ? 109.748 72.932 96.931 1.00 56.49 122 PHE D C 1
ATOM 5399 O O . PHE B 1 122 ? 110.689 72.516 97.639 1.00 56.49 122 PHE D O 1
ATOM 5407 N N . PRO B 1 123 ? 108.945 73.910 97.371 1.00 52.73 123 PRO D N 1
ATOM 5408 C CA . PRO B 1 123 ? 109.193 74.512 98.689 1.00 52.73 123 PRO D CA 1
ATOM 5409 C C . PRO B 1 123 ? 109.144 73.524 99.833 1.00 52.73 123 PRO D C 1
ATOM 5410 O O . PRO B 1 123 ? 109.852 73.718 100.824 1.00 52.73 123 PRO D O 1
ATOM 5414 N N . ILE B 1 124 ? 108.338 72.467 99.735 1.00 56.38 124 ILE D N 1
ATOM 5415 C CA . ILE B 1 124 ? 108.304 71.482 100.811 1.00 56.38 124 ILE D CA 1
ATOM 5416 C C . ILE B 1 124 ? 109.655 70.792 100.952 1.00 56.38 124 ILE D C 1
ATOM 5417 O O . ILE B 1 124 ? 110.178 70.643 102.063 1.00 56.38 124 ILE D O 1
ATOM 5422 N N . LEU B 1 125 ? 110.242 70.356 99.834 1.00 56.68 125 LEU D N 1
ATOM 5423 C CA . LEU B 1 125 ? 111.544 69.701 99.904 1.00 56.68 125 LEU D CA 1
ATOM 5424 C C . LEU B 1 125 ? 112.609 70.655 100.419 1.00 56.68 125 LEU D C 1
ATOM 5425 O O . LEU B 1 125 ? 113.438 70.283 101.257 1.00 56.68 125 LEU D O 1
ATOM 5430 N N . THR B 1 126 ? 112.609 71.892 99.929 1.00 57.01 126 THR D N 1
ATOM 5431 C CA . THR B 1 126 ? 113.663 72.798 100.371 1.00 57.01 126 THR D CA 1
ATOM 5432 C C . THR B 1 126 ? 113.377 73.452 101.721 1.00 57.01 126 THR D C 1
ATOM 5433 O O . THR B 1 126 ? 114.222 74.204 102.215 1.00 57.01 126 THR D O 1
ATOM 5437 N N . TYR B 1 127 ? 112.215 73.190 102.321 1.00 56.63 127 TYR D N 1
ATOM 5438 C CA . TYR B 1 127 ? 111.947 73.557 103.705 1.00 56.63 127 TYR D CA 1
ATOM 5439 C C . TYR B 1 127 ? 112.151 72.398 104.669 1.00 56.63 127 TYR D C 1
ATOM 5440 O O . TYR B 1 127 ? 112.345 72.633 105.867 1.00 56.63 127 TYR D O 1
ATOM 5449 N N . PHE B 1 128 ? 112.109 71.160 104.171 1.00 65.42 128 PHE D N 1
ATOM 5450 C CA . PHE B 1 128 ? 112.342 70.001 105.027 1.00 65.42 128 PHE D CA 1
ATOM 5451 C C . PHE B 1 128 ? 113.698 70.070 105.716 1.00 65.42 128 PHE D C 1
ATOM 5452 O O . PHE B 1 128 ? 113.862 69.533 106.817 1.00 65.42 128 PHE D O 1
ATOM 5460 N N . ILE B 1 129 ? 114.674 70.728 105.096 1.00 63.49 129 ILE D N 1
ATOM 5461 C CA . ILE B 1 129 ? 116.003 70.819 105.688 1.00 63.49 129 ILE D CA 1
ATOM 5462 C C . ILE B 1 129 ? 116.052 71.920 106.740 1.00 63.49 129 ILE D C 1
ATOM 5463 O O . ILE B 1 129 ? 116.254 71.656 107.930 1.00 63.49 129 ILE D O 1
ATOM 5468 N N . PHE B 1 130 ? 115.834 73.167 106.323 1.00 59.26 130 PHE D N 1
ATOM 5469 C CA . PHE B 1 130 ? 116.072 74.313 107.192 1.00 59.26 130 PHE D CA 1
ATOM 5470 C C . PHE B 1 130 ? 114.895 74.646 108.098 1.00 59.26 130 PHE D C 1
ATOM 5471 O O . PHE B 1 130 ? 115.018 75.548 108.933 1.00 59.26 130 PHE D O 1
ATOM 5479 N N . GLY B 1 131 ? 113.767 73.957 107.957 1.00 60.24 131 GLY D N 1
ATOM 5480 C CA . GLY B 1 131 ? 112.573 74.341 108.693 1.00 60.24 131 GLY D CA 1
ATOM 5481 C C . GLY B 1 131 ? 112.693 74.018 110.171 1.00 60.24 131 GLY D C 1
ATOM 5482 O O . GLY B 1 131 ? 113.187 72.950 110.552 1.00 60.24 131 GLY D O 1
ATOM 5483 N N . THR B 1 132 ? 112.238 74.947 111.015 1.00 60.97 132 THR D N 1
ATOM 5484 C CA . THR B 1 132 ? 112.166 74.680 112.447 1.00 60.97 132 THR D CA 1
ATOM 5485 C C . THR B 1 132 ? 110.869 73.974 112.813 1.00 60.97 132 THR D C 1
ATOM 5486 O O . THR B 1 132 ? 110.879 73.007 113.583 1.00 60.97 132 THR D O 1
ATOM 5490 N N . SER B 1 133 ? 109.750 74.445 112.272 1.00 64.82 133 SER D N 1
ATOM 5491 C CA . SER B 1 133 ? 108.457 73.858 112.568 1.00 64.82 133 SER D CA 1
ATOM 5492 C C . SER B 1 133 ? 108.367 72.447 111.992 1.00 64.82 133 SER D C 1
ATOM 5493 O O . SER B 1 133 ? 109.050 72.088 111.029 1.00 64.82 133 SER D O 1
ATOM 5496 N N . ARG B 1 134 ? 107.507 71.637 112.607 1.00 69.52 134 ARG D N 1
ATOM 5497 C CA . ARG B 1 134 ? 107.266 70.278 112.145 1.00 69.52 134 ARG D CA 1
ATOM 5498 C C . ARG B 1 134 ? 105.783 69.981 111.970 1.00 69.52 134 ARG D C 1
ATOM 5499 O O . ARG B 1 134 ? 105.396 68.810 111.969 1.00 69.52 134 ARG D O 1
ATOM 5507 N N . HIS B 1 135 ? 104.947 71.005 111.814 1.00 65.68 135 HIS D N 1
ATOM 5508 C CA . HIS B 1 135 ? 103.517 70.808 111.618 1.00 65.68 135 HIS D CA 1
ATOM 5509 C C . HIS B 1 135 ? 102.922 71.622 110.481 1.00 65.68 135 HIS D C 1
ATOM 5510 O O . HIS B 1 135 ? 101.850 71.253 109.988 1.00 65.68 135 HIS D O 1
ATOM 5517 N N . ILE B 1 136 ? 103.567 72.698 110.045 1.00 58.57 136 ILE D N 1
ATOM 5518 C CA . ILE B 1 136 ? 103.001 73.562 109.017 1.00 58.57 136 ILE D CA 1
ATOM 5519 C C . ILE B 1 136 ? 103.186 72.926 107.646 1.00 58.57 136 ILE D C 1
ATOM 5520 O O . ILE B 1 136 ? 104.183 72.247 107.373 1.00 58.57 136 ILE D O 1
ATOM 5525 N N . SER B 1 137 ? 102.204 73.140 106.774 1.00 53.81 137 SER D N 1
ATOM 5526 C CA . SER B 1 137 ? 102.252 72.664 105.398 1.00 53.81 137 SER D CA 1
ATOM 5527 C C . SER B 1 137 ? 102.613 73.834 104.491 1.00 53.81 137 SER D C 1
ATOM 5528 O O . SER B 1 137 ? 101.896 74.839 104.456 1.00 53.81 137 SER D O 1
ATOM 5531 N N . VAL B 1 138 ? 103.710 73.696 103.753 1.00 51.34 138 VAL D N 1
ATOM 5532 C CA . VAL B 1 138 ? 104.234 74.788 102.941 1.00 51.34 138 VAL D CA 1
ATOM 5533 C C . VAL B 1 138 ? 103.500 74.824 101.606 1.00 51.34 138 VAL D C 1
ATOM 5534 O O . VAL B 1 138 ? 103.389 73.802 100.918 1.00 51.34 138 VAL D O 1
ATOM 5538 N N . GLY B 1 139 ? 102.998 76.002 101.234 1.00 48.04 139 GLY D N 1
ATOM 5539 C CA . GLY B 1 139 ? 102.252 76.149 100.006 1.00 48.04 139 GLY D CA 1
ATOM 5540 C C . GLY B 1 139 ? 101.885 77.581 99.663 1.00 48.04 139 GLY D C 1
ATOM 5541 O O . GLY B 1 139 ? 102.476 78.543 100.162 1.00 48.04 139 GLY D O 1
ATOM 5542 N N . PRO B 1 140 ? 100.894 77.742 98.781 1.00 47.87 140 PRO D N 1
ATOM 5543 C CA . PRO B 1 140 ? 100.631 79.078 98.219 1.00 47.87 140 PRO D CA 1
ATOM 5544 C C . PRO B 1 140 ? 99.957 80.059 99.170 1.00 47.87 140 PRO D C 1
ATOM 5545 O O . PRO B 1 140 ? 100.375 81.223 99.220 1.00 47.87 140 PRO D O 1
ATOM 5549 N N . PHE B 1 141 ? 98.933 79.636 99.931 1.00 45.14 141 PHE D N 1
ATOM 5550 C CA . PHE B 1 141 ? 98.145 80.547 100.768 1.00 45.14 141 PHE D CA 1
ATOM 5551 C C . PHE B 1 141 ? 97.565 81.720 99.978 1.00 45.14 141 PHE D C 1
ATOM 5552 O O . PHE B 1 141 ? 98.190 82.784 99.897 1.00 45.14 141 PHE D O 1
ATOM 5560 N N . PRO B 1 142 ? 96.382 81.553 99.382 1.00 43.58 142 PRO D N 1
ATOM 5561 C CA . PRO B 1 142 ? 95.919 82.437 98.298 1.00 43.58 142 PRO D CA 1
ATOM 5562 C C . PRO B 1 142 ? 96.045 83.943 98.498 1.00 43.58 142 PRO D C 1
ATOM 5563 O O . PRO B 1 142 ? 95.880 84.679 97.526 1.00 43.58 142 PRO D O 1
ATOM 5567 N N . VAL B 1 143 ? 96.296 84.437 99.710 1.00 41.61 143 VAL D N 1
ATOM 5568 C CA . VAL B 1 143 ? 96.507 85.874 99.874 1.00 41.61 143 VAL D CA 1
ATOM 5569 C C . VAL B 1 143 ? 97.841 86.288 99.263 1.00 41.61 143 VAL D C 1
ATOM 5570 O O . VAL B 1 143 ? 97.921 87.237 98.470 1.00 41.61 143 VAL D O 1
ATOM 5574 N N . VAL B 1 144 ? 98.908 85.574 99.623 1.00 40.17 144 VAL D N 1
ATOM 5575 C CA . VAL B 1 144 ? 100.207 85.811 99.006 1.00 40.17 144 VAL D CA 1
ATOM 5576 C C . VAL B 1 144 ? 100.131 85.537 97.512 1.00 40.17 144 VAL D C 1
ATOM 5577 O O . VAL B 1 144 ? 100.742 86.243 96.700 1.00 40.17 144 VAL D O 1
ATOM 5581 N N . SER B 1 145 ? 99.366 84.513 97.126 1.00 41.52 145 SER D N 1
ATOM 5582 C CA . SER B 1 145 ? 99.188 84.207 95.712 1.00 41.52 145 SER D CA 1
ATOM 5583 C C . SER B 1 145 ? 98.501 85.351 94.980 1.00 41.52 145 SER D C 1
ATOM 5584 O O . SER B 1 145 ? 98.858 85.669 93.843 1.00 41.52 145 SER D O 1
ATOM 5587 N N . LEU B 1 146 ? 97.513 85.986 95.613 1.00 41.22 146 LEU D N 1
ATOM 5588 C CA . LEU B 1 146 ? 96.821 87.095 94.966 1.00 41.22 146 LEU D CA 1
ATOM 5589 C C . LEU B 1 146 ? 97.714 88.323 94.869 1.00 41.22 146 LEU D C 1
ATOM 5590 O O . LEU B 1 146 ? 97.650 89.059 93.881 1.00 41.22 146 LEU D O 1
ATOM 5595 N N . MET B 1 147 ? 98.543 88.574 95.883 1.00 39.27 147 MET D N 1
ATOM 5596 C CA . MET B 1 147 ? 99.490 89.683 95.770 1.00 39.27 147 MET D CA 1
ATOM 5597 C C . MET B 1 147 ? 100.503 89.425 94.655 1.00 39.27 147 MET D C 1
ATOM 5598 O O . MET B 1 147 ? 100.824 90.329 93.867 1.00 39.27 147 MET D O 1
ATOM 5603 N N . VAL B 1 148 ? 100.986 88.185 94.551 1.00 39.27 148 VAL D N 1
ATOM 5604 C CA . VAL B 1 148 ? 101.881 87.813 93.459 1.00 39.27 148 VAL D CA 1
ATOM 5605 C C . VAL B 1 148 ? 101.189 88.000 92.115 1.00 39.27 148 VAL D C 1
ATOM 5606 O O . VAL B 1 148 ? 101.776 88.528 91.165 1.00 39.27 148 VAL D O 1
ATOM 5610 N N . GLY B 1 149 ? 99.933 87.565 92.014 1.00 41.86 149 GLY D N 1
ATOM 5611 C CA . GLY B 1 149 ? 99.203 87.712 90.768 1.00 41.86 149 GLY D CA 1
ATOM 5612 C C . GLY B 1 149 ? 98.942 89.159 90.408 1.00 41.86 149 GLY D C 1
ATOM 5613 O O . GLY B 1 149 ? 98.950 89.522 89.232 1.00 41.86 149 GLY D O 1
ATOM 5614 N N . SER B 1 150 ? 98.696 90.002 91.410 1.00 42.86 150 SER D N 1
ATOM 5615 C CA . SER B 1 150 ? 98.560 91.431 91.159 1.00 42.86 150 SER D CA 1
ATOM 5616 C C . SER B 1 150 ? 99.846 92.004 90.585 1.00 42.86 150 SER D C 1
ATOM 5617 O O . SER B 1 150 ? 99.816 92.769 89.612 1.00 42.86 150 SER D O 1
ATOM 5620 N N . VAL B 1 151 ? 100.990 91.625 91.159 1.00 44.08 151 VAL D N 1
ATOM 5621 C CA . VAL B 1 151 ? 102.272 92.086 90.628 1.00 44.08 151 VAL D CA 1
ATOM 5622 C C . VAL B 1 151 ? 102.454 91.614 89.189 1.00 44.08 151 VAL D C 1
ATOM 5623 O O . VAL B 1 151 ? 102.837 92.387 88.301 1.00 44.08 151 VAL D O 1
ATOM 5627 N N . VAL B 1 152 ? 102.169 90.335 88.940 1.00 47.35 152 VAL D N 1
ATOM 5628 C CA . VAL B 1 152 ? 102.390 89.753 87.620 1.00 47.35 152 VAL D CA 1
ATOM 5629 C C . VAL B 1 152 ? 101.475 90.398 86.584 1.00 47.35 152 VAL D C 1
ATOM 5630 O O . VAL B 1 152 ? 101.896 90.682 85.456 1.00 47.35 152 VAL D O 1
ATOM 5634 N N . LEU B 1 153 ? 100.214 90.638 86.946 1.00 49.95 153 LEU D N 1
ATOM 5635 C CA . LEU B 1 153 ? 99.284 91.301 86.039 1.00 49.95 153 LEU D CA 1
ATOM 5636 C C . LEU B 1 153 ? 99.707 92.738 85.769 1.00 49.95 153 LEU D C 1
ATOM 5637 O O . LEU B 1 153 ? 99.574 93.227 84.642 1.00 49.95 153 LEU D O 1
ATOM 5642 N N . SER B 1 154 ? 100.209 93.436 86.792 1.00 51.71 154 SER D N 1
ATOM 5643 C CA . SER B 1 154 ? 100.699 94.792 86.579 1.00 51.71 154 SER D CA 1
ATOM 5644 C C . SER B 1 154 ? 101.899 94.812 85.645 1.00 51.71 154 SER D C 1
ATOM 5645 O O . SER B 1 154 ? 102.042 95.742 84.844 1.00 51.71 154 SER D O 1
ATOM 5648 N N . MET B 1 155 ? 102.765 93.805 85.727 1.00 52.85 155 MET D N 1
ATOM 5649 C CA . MET B 1 155 ? 103.959 93.755 84.896 1.00 52.85 155 MET D CA 1
ATOM 5650 C C . MET B 1 155 ? 103.770 92.958 83.611 1.00 52.85 155 MET D C 1
ATOM 5651 O O . MET B 1 155 ? 104.723 92.828 82.837 1.00 52.85 155 MET D O 1
ATOM 5656 N N . ALA B 1 156 ? 102.573 92.426 83.358 1.00 55.74 156 ALA D N 1
ATOM 5657 C CA . ALA B 1 156 ? 102.321 91.701 82.117 1.00 55.74 156 ALA D CA 1
ATOM 5658 C C . ALA B 1 156 ? 100.842 91.727 81.747 1.00 55.74 156 ALA D C 1
ATOM 5659 O O . ALA B 1 156 ? 100.173 90.688 81.805 1.00 55.74 156 ALA D O 1
ATOM 5661 N N . PRO B 1 157 ? 100.299 92.877 81.357 1.00 66.48 157 PRO D N 1
ATOM 5662 C CA . PRO B 1 157 ? 98.884 92.935 80.972 1.00 66.48 157 PRO D CA 1
ATOM 5663 C C . PRO B 1 157 ? 98.644 92.246 79.637 1.00 66.48 157 PRO D C 1
ATOM 5664 O O . PRO B 1 157 ? 99.565 91.957 78.871 1.00 66.48 157 PRO D O 1
ATOM 5668 N N . ASP B 1 158 ? 97.365 91.973 79.369 1.00 74.48 158 ASP D N 1
ATOM 5669 C CA . ASP B 1 158 ? 96.989 91.330 78.114 1.00 74.48 158 ASP D CA 1
ATOM 5670 C C . ASP B 1 158 ? 97.278 92.234 76.921 1.00 74.48 158 ASP D C 1
ATOM 5671 O O . ASP B 1 158 ? 97.911 91.812 75.947 1.00 74.48 158 ASP D O 1
ATOM 5676 N N . GLU B 1 159 ? 96.819 93.487 76.983 1.00 79.01 159 GLU D N 1
ATOM 5677 C CA . GLU B 1 159 ? 96.996 94.400 75.859 1.00 79.01 159 GLU D CA 1
ATOM 5678 C C . GLU B 1 159 ? 98.456 94.793 75.669 1.00 79.01 159 GLU D C 1
ATOM 5679 O O . GLU B 1 159 ? 98.905 94.967 74.531 1.00 79.01 159 GLU D O 1
ATOM 5685 N N . HIS B 1 160 ? 99.206 94.942 76.763 1.00 77.76 160 HIS D N 1
ATOM 5686 C CA . HIS B 1 160 ? 100.606 95.337 76.651 1.00 77.76 160 HIS D CA 1
ATOM 5687 C C . HIS B 1 160 ? 101.450 94.256 75.991 1.00 77.76 160 HIS D C 1
ATOM 5688 O O . HIS B 1 160 ? 102.416 94.571 75.286 1.00 77.76 160 HIS D O 1
ATOM 5695 N N . PHE B 1 161 ? 101.105 92.986 76.195 1.00 79.90 161 PHE D N 1
ATOM 5696 C CA . PHE B 1 161 ? 101.916 91.878 75.705 1.00 79.90 161 PHE D CA 1
ATOM 5697 C C . PHE B 1 161 ? 101.468 91.403 74.327 1.00 79.90 161 PHE D C 1
ATOM 5698 O O . PHE B 1 161 ? 102.273 91.349 73.393 1.00 79.90 161 PHE D O 1
ATOM 5706 N N . ILE B 1 162 ? 100.192 91.054 74.183 1.00 84.55 162 ILE D N 1
ATOM 5707 C CA . ILE B 1 162 ? 99.676 90.475 72.948 1.00 84.55 162 ILE D CA 1
ATOM 5708 C C . ILE B 1 162 ? 99.090 91.611 72.115 1.00 84.55 162 ILE D C 1
ATOM 5709 O O . ILE B 1 162 ? 98.128 92.266 72.519 1.00 84.55 162 ILE D O 1
ATOM 5714 N N . ILE B 1 163 ? 99.674 91.841 70.941 1.00 94.33 163 ILE D N 1
ATOM 5715 C CA . ILE B 1 163 ? 99.198 92.855 70.008 1.00 94.33 163 ILE D CA 1
ATOM 5716 C C . ILE B 1 163 ? 98.730 92.258 68.694 1.00 94.33 163 ILE D C 1
ATOM 5717 O O . ILE B 1 163 ? 98.386 93.012 67.772 1.00 94.33 163 ILE D O 1
ATOM 5722 N N . SER B 1 164 ? 98.705 90.935 68.574 1.00 100.50 164 SER D N 1
ATOM 5723 C CA . SER B 1 164 ? 98.273 90.283 67.343 1.00 100.50 164 SER D CA 1
ATOM 5724 C C . SER B 1 164 ? 96.751 90.249 67.246 1.00 100.50 164 SER D C 1
ATOM 5725 O O . SER B 1 164 ? 96.183 89.415 66.541 1.00 100.50 164 SER D O 1
ATOM 5728 N N . ILE B 1 176 ? 95.925 85.283 69.099 1.00 82.86 176 ILE D N 1
ATOM 5729 C CA . ILE B 1 176 ? 96.321 85.755 70.419 1.00 82.86 176 ILE D CA 1
ATOM 5730 C C . ILE B 1 176 ? 97.407 84.839 70.985 1.00 82.86 176 ILE D C 1
ATOM 5731 O O . ILE B 1 176 ? 97.348 83.618 70.833 1.00 82.86 176 ILE D O 1
ATOM 5736 N N . ASP B 1 177 ? 98.413 85.440 71.623 1.00 78.80 177 ASP D N 1
ATOM 5737 C CA . ASP B 1 177 ? 99.605 84.713 72.062 1.00 78.80 177 ASP D CA 1
ATOM 5738 C C . ASP B 1 177 ? 99.430 84.284 73.517 1.00 78.80 177 ASP D C 1
ATOM 5739 O O . ASP B 1 177 ? 100.008 84.853 74.445 1.00 78.80 177 ASP D O 1
ATOM 5744 N N . PHE B 1 178 ? 98.611 83.248 73.711 1.00 75.18 178 PHE D N 1
ATOM 5745 C CA . PHE B 1 178 ? 98.416 82.701 75.050 1.00 75.18 178 PHE D CA 1
ATOM 5746 C C . PHE B 1 178 ? 99.700 82.093 75.602 1.00 75.18 178 PHE D C 1
ATOM 5747 O O . PHE B 1 178 ? 100.026 82.287 76.778 1.00 75.18 178 PHE D O 1
ATOM 5755 N N . ALA B 1 179 ? 100.439 81.352 74.773 1.00 71.71 179 ALA D N 1
ATOM 5756 C CA . ALA B 1 179 ? 101.624 80.651 75.263 1.00 71.71 179 ALA D CA 1
ATOM 5757 C C . ALA B 1 179 ? 102.705 81.628 75.708 1.00 71.71 179 ALA D C 1
ATOM 5758 O O . ALA B 1 179 ? 103.278 81.484 76.796 1.00 71.71 179 ALA D O 1
ATOM 5760 N N . ALA B 1 180 ? 103.000 82.632 74.880 1.00 69.83 180 ALA D N 1
ATOM 5761 C CA . ALA B 1 180 ? 104.033 83.600 75.235 1.00 69.83 180 ALA D CA 1
ATOM 5762 C C . ALA B 1 180 ? 103.617 84.439 76.436 1.00 69.83 180 ALA D C 1
ATOM 5763 O O . ALA B 1 180 ? 104.447 84.753 77.298 1.00 69.83 180 ALA D O 1
ATOM 5765 N N . ARG B 1 181 ? 102.338 84.817 76.508 1.00 66.47 181 ARG D N 1
ATOM 5766 C CA . ARG B 1 181 ? 101.862 85.567 77.664 1.00 66.47 181 ARG D CA 1
ATOM 5767 C C . ARG B 1 181 ? 101.984 84.744 78.937 1.00 66.47 181 ARG D C 1
ATOM 5768 O O . ARG B 1 181 ? 102.405 85.259 79.978 1.00 66.47 181 ARG D O 1
ATOM 5776 N N . ASP B 1 182 ? 101.622 83.461 78.874 1.00 63.62 182 ASP D N 1
ATOM 5777 C CA . ASP B 1 182 ? 101.760 82.595 80.039 1.00 63.62 182 ASP D CA 1
ATOM 5778 C C . ASP B 1 182 ? 103.220 82.450 80.444 1.00 63.62 182 ASP D C 1
ATOM 5779 O O . ASP B 1 182 ? 103.542 82.453 81.637 1.00 63.62 182 ASP D O 1
ATOM 5784 N N . ALA B 1 183 ? 104.117 82.320 79.464 1.00 60.79 183 ALA D N 1
ATOM 5785 C CA . ALA B 1 183 ? 105.540 82.228 79.777 1.00 60.79 183 ALA D CA 1
ATOM 5786 C C . ALA B 1 183 ? 106.037 83.497 80.459 1.00 60.79 183 ALA D C 1
ATOM 5787 O O . ALA B 1 183 ? 106.802 83.430 81.428 1.00 60.79 183 ALA D O 1
ATOM 5789 N N . ALA B 1 184 ? 105.612 84.663 79.967 1.00 57.96 184 ALA D N 1
ATOM 5790 C CA . ALA B 1 184 ? 106.015 85.920 80.590 1.00 57.96 184 ALA D CA 1
ATOM 5791 C C . ALA B 1 184 ? 105.471 86.037 82.008 1.00 57.96 184 ALA D C 1
ATOM 5792 O O . ALA B 1 184 ? 106.182 86.478 82.920 1.00 57.96 184 ALA D O 1
ATOM 5794 N N . ARG B 1 185 ? 104.208 85.653 82.211 1.00 54.26 185 ARG D N 1
ATOM 5795 C CA . ARG B 1 185 ? 103.624 85.690 83.547 1.00 54.26 185 ARG D CA 1
ATOM 5796 C C . ARG B 1 185 ? 104.376 84.769 84.500 1.00 54.26 185 ARG D C 1
ATOM 5797 O O . ARG B 1 185 ? 104.663 85.141 85.644 1.00 54.26 185 ARG D O 1
ATOM 5805 N N . VAL B 1 186 ? 104.707 83.561 84.039 1.00 52.46 186 VAL D N 1
ATOM 5806 C CA . VAL B 1 186 ? 105.443 82.611 84.868 1.00 52.46 186 VAL D CA 1
ATOM 5807 C C . VAL B 1 186 ? 106.824 83.154 85.207 1.00 52.46 186 VAL D C 1
ATOM 5808 O O . VAL B 1 186 ? 107.296 83.025 86.343 1.00 52.46 186 VAL D O 1
ATOM 5812 N N . LEU B 1 187 ? 107.497 83.761 84.229 1.00 50.95 187 LEU D N 1
ATOM 5813 C CA . LEU B 1 187 ? 108.832 84.292 84.476 1.00 50.95 187 LEU D CA 1
ATOM 5814 C C . LEU B 1 187 ? 108.788 85.445 85.473 1.00 50.95 187 LEU D C 1
ATOM 5815 O O . LEU B 1 187 ? 109.656 85.553 86.348 1.00 50.95 187 LEU D O 1
ATOM 5820 N N . ILE B 1 188 ? 107.780 86.312 85.363 1.00 48.71 188 ILE D N 1
ATOM 5821 C CA . ILE B 1 188 ? 107.637 87.408 86.317 1.00 48.71 188 ILE D CA 1
ATOM 5822 C C . ILE B 1 188 ? 107.346 86.870 87.712 1.00 48.71 188 ILE D C 1
ATOM 5823 O O . ILE B 1 188 ? 107.885 87.367 88.710 1.00 48.71 188 ILE D O 1
ATOM 5828 N N . ALA B 1 189 ? 106.491 85.848 87.808 1.00 47.27 189 ALA D N 1
ATOM 5829 C CA . ALA B 1 189 ? 106.202 85.248 89.106 1.00 47.27 189 ALA D CA 1
ATOM 5830 C C . ALA B 1 189 ? 107.455 84.637 89.722 1.00 47.27 189 ALA D C 1
ATOM 5831 O O . ALA B 1 189 ? 107.696 84.778 90.925 1.00 47.27 189 ALA D O 1
ATOM 5833 N N . SER B 1 190 ? 108.265 83.956 88.909 1.00 48.21 190 SER D N 1
ATOM 5834 C CA . SER B 1 190 ? 109.505 83.370 89.408 1.00 48.21 190 SER D CA 1
ATOM 5835 C C . SER B 1 190 ? 110.485 84.445 89.860 1.00 48.21 190 SER D C 1
ATOM 5836 O O . SER B 1 190 ? 111.171 84.281 90.876 1.00 48.21 190 SER D O 1
ATOM 5839 N N . THR B 1 191 ? 110.575 85.546 89.110 1.00 49.36 191 THR D N 1
ATOM 5840 C CA . THR B 1 191 ? 111.448 86.646 89.509 1.00 49.36 191 THR D CA 1
ATOM 5841 C C . THR B 1 191 ? 111.005 87.243 90.839 1.00 49.36 191 THR D C 1
ATOM 5842 O O . THR B 1 191 ? 111.833 87.507 91.721 1.00 49.36 191 THR D O 1
ATOM 5846 N N . LEU B 1 192 ? 109.697 87.453 91.003 1.00 44.90 192 LEU D N 1
ATOM 5847 C CA . LEU B 1 192 ? 109.183 87.981 92.261 1.00 44.90 192 LEU D CA 1
ATOM 5848 C C . LEU B 1 192 ? 109.436 87.012 93.407 1.00 44.90 192 LEU D C 1
ATOM 5849 O O . LEU B 1 192 ? 109.769 87.431 94.521 1.00 44.90 192 LEU D O 1
ATOM 5854 N N . THR B 1 193 ? 109.281 85.712 93.153 1.00 44.82 193 THR D N 1
ATOM 5855 C CA . THR B 1 193 ? 109.553 84.714 94.181 1.00 44.82 193 THR D CA 1
ATOM 5856 C C . THR B 1 193 ? 111.016 84.734 94.600 1.00 44.82 193 THR D C 1
ATOM 5857 O O . THR B 1 193 ? 111.330 84.656 95.793 1.00 44.82 193 THR D O 1
ATOM 5861 N N . LEU B 1 194 ? 111.927 84.827 93.629 1.00 45.45 194 LEU D N 1
ATOM 5862 C CA . LEU B 1 194 ? 113.348 84.878 93.954 1.00 45.45 194 LEU D CA 1
ATOM 5863 C C . LEU B 1 194 ? 113.688 86.134 94.743 1.00 45.45 194 LEU D C 1
ATOM 5864 O O . LEU B 1 194 ? 114.480 86.085 95.690 1.00 45.45 194 LEU D O 1
ATOM 5869 N N . LEU B 1 195 ? 113.100 87.273 94.369 1.00 43.81 195 LEU D N 1
ATOM 5870 C CA . LEU B 1 195 ? 113.342 88.501 95.122 1.00 43.81 195 LEU D CA 1
ATOM 5871 C C . LEU B 1 195 ? 112.809 88.391 96.547 1.00 43.81 195 LEU D C 1
ATOM 5872 O O . LEU B 1 195 ? 113.458 88.843 97.499 1.00 43.81 195 LEU D O 1
ATOM 5877 N N . VAL B 1 196 ? 111.627 87.792 96.713 1.00 42.36 196 VAL D N 1
ATOM 5878 C CA . VAL B 1 196 ? 111.061 87.601 98.045 1.00 42.36 196 VAL D CA 1
ATOM 5879 C C . VAL B 1 196 ? 111.958 86.695 98.878 1.00 42.36 196 VAL D C 1
ATOM 5880 O O . VAL B 1 196 ? 112.193 86.949 100.066 1.00 42.36 196 VAL D O 1
ATOM 5884 N N . GLY B 1 197 ? 112.471 85.625 98.271 1.00 44.78 197 GLY D N 1
ATOM 5885 C CA . GLY B 1 197 ? 113.379 84.744 98.986 1.00 44.78 197 GLY D CA 1
ATOM 5886 C C . GLY B 1 197 ? 114.673 85.430 99.375 1.00 44.78 197 GLY D C 1
ATOM 5887 O O . GLY B 1 197 ? 115.204 85.202 100.463 1.00 44.78 197 GLY D O 1
ATOM 5888 N N . ILE B 1 198 ? 115.199 86.277 98.489 1.00 44.14 198 ILE D N 1
ATOM 5889 C CA . ILE B 1 198 ? 116.405 87.035 98.808 1.00 44.14 198 ILE D CA 1
ATOM 5890 C C . ILE B 1 198 ? 116.151 87.964 99.987 1.00 44.14 198 ILE D C 1
ATOM 5891 O O . ILE B 1 198 ? 116.971 88.061 100.909 1.00 44.14 198 ILE D O 1
ATOM 5896 N N . ILE B 1 199 ? 115.010 88.656 99.982 1.00 42.97 199 ILE D N 1
ATOM 5897 C CA . ILE B 1 199 ? 114.682 89.557 101.085 1.00 42.97 199 ILE D CA 1
ATOM 5898 C C . ILE B 1 199 ? 114.536 88.781 102.388 1.00 42.97 199 ILE D C 1
ATOM 5899 O O . ILE B 1 199 ? 115.020 89.211 103.442 1.00 42.97 199 ILE D O 1
ATOM 5904 N N . GLN B 1 200 ? 113.865 87.628 102.339 1.00 44.10 200 GLN D N 1
ATOM 5905 C CA . GLN B 1 200 ? 113.681 86.825 103.544 1.00 44.10 200 GLN D CA 1
ATOM 5906 C C . GLN B 1 200 ? 115.014 86.314 104.081 1.00 44.10 200 GLN D C 1
ATOM 5907 O O . GLN B 1 200 ? 115.253 86.341 105.294 1.00 44.10 200 GLN D O 1
ATOM 5913 N N . LEU B 1 201 ? 115.900 85.856 103.194 1.00 44.71 201 LEU D N 1
ATOM 5914 C CA . LEU B 1 201 ? 117.209 85.384 103.631 1.00 44.71 201 LEU D CA 1
ATOM 5915 C C . LEU B 1 201 ? 118.043 86.521 104.208 1.00 44.71 201 LEU D C 1
ATOM 5916 O O . LEU B 1 201 ? 118.775 86.326 105.185 1.00 44.71 201 LEU D O 1
ATOM 5921 N N . ILE B 1 202 ? 117.953 87.713 103.614 1.00 45.34 202 ILE D N 1
ATOM 5922 C CA . ILE B 1 202 ? 118.665 88.869 104.150 1.00 45.34 202 ILE D CA 1
ATOM 5923 C C . ILE B 1 202 ? 118.152 89.207 105.543 1.00 45.34 202 ILE D C 1
ATOM 5924 O O . ILE B 1 202 ? 118.935 89.479 106.461 1.00 45.34 202 ILE D O 1
ATOM 5929 N N . PHE B 1 203 ? 116.829 89.188 105.723 1.00 46.39 203 PHE D N 1
ATOM 5930 C CA . PHE B 1 203 ? 116.255 89.435 107.042 1.00 46.39 203 PHE D CA 1
ATOM 5931 C C . PHE B 1 203 ? 116.693 88.370 108.039 1.00 46.39 203 PHE D C 1
ATOM 5932 O O . PHE B 1 203 ? 116.836 88.648 109.235 1.00 46.39 203 PHE D O 1
ATOM 5940 N N . GLY B 1 204 ? 116.888 87.138 107.567 1.00 48.11 204 GLY D N 1
ATOM 5941 C CA . GLY B 1 204 ? 117.416 86.098 108.435 1.00 48.11 204 GLY D CA 1
ATOM 5942 C C . GLY B 1 204 ? 118.858 86.338 108.836 1.00 48.11 204 GLY D C 1
ATOM 5943 O O . GLY B 1 204 ? 119.246 86.075 109.976 1.00 48.11 204 GLY D O 1
ATOM 5944 N N . GLY B 1 205 ? 119.672 86.828 107.902 1.00 48.67 205 GLY D N 1
ATOM 5945 C CA . GLY B 1 205 ? 121.051 87.142 108.234 1.00 48.67 205 GLY D CA 1
ATOM 5946 C C . GLY B 1 205 ? 121.161 88.269 109.241 1.00 48.67 205 GLY D C 1
ATOM 5947 O O . GLY B 1 205 ? 122.032 88.252 110.115 1.00 48.67 205 GLY D O 1
ATOM 5948 N N . LEU B 1 206 ? 120.282 89.263 109.135 1.00 48.17 206 LEU D N 1
ATOM 5949 C CA . LEU B 1 206 ? 120.278 90.395 110.051 1.00 48.17 206 LEU D CA 1
ATOM 5950 C C . LEU B 1 206 ? 119.570 90.095 111.365 1.00 48.17 206 LEU D C 1
ATOM 5951 O O . LEU B 1 206 ? 119.566 90.953 112.254 1.00 48.17 206 LEU D O 1
ATOM 5956 N N . GLN B 1 207 ? 118.961 88.914 111.498 1.00 51.53 207 GLN D N 1
ATOM 5957 C CA . GLN B 1 207 ? 118.345 88.461 112.746 1.00 51.53 207 GLN D CA 1
ATOM 5958 C C . GLN B 1 207 ? 117.200 89.369 113.189 1.00 51.53 207 GLN D C 1
ATOM 5959 O O . GLN B 1 207 ? 116.831 89.388 114.366 1.00 51.53 207 GLN D O 1
ATOM 5965 N N . ILE B 1 208 ? 116.622 90.126 112.262 1.00 49.30 208 ILE D N 1
ATOM 5966 C CA . ILE B 1 208 ? 115.539 91.056 112.578 1.00 49.30 208 ILE D CA 1
ATOM 5967 C C . ILE B 1 208 ? 114.218 90.307 112.406 1.00 49.30 208 ILE D C 1
ATOM 5968 O O . ILE B 1 208 ? 113.451 90.535 111.470 1.00 49.30 208 ILE D O 1
ATOM 5973 N N . GLY B 1 209 ? 113.908 89.454 113.377 1.00 48.35 209 GLY D N 1
ATOM 5974 C CA . GLY B 1 209 ? 112.671 88.707 113.392 1.00 48.35 209 GLY D CA 1
ATOM 5975 C C . GLY B 1 209 ? 111.553 89.363 114.161 1.00 48.35 209 GLY D C 1
ATOM 5976 O O . GLY B 1 209 ? 110.446 88.819 114.209 1.00 48.35 209 GLY D O 1
ATOM 5977 N N . PHE B 1 210 ? 111.810 90.518 114.766 1.00 46.73 210 PHE D N 1
ATOM 5978 C CA . PHE B 1 210 ? 110.807 91.262 115.511 1.00 46.73 210 PHE D CA 1
ATOM 5979 C C . PHE B 1 210 ? 109.940 92.141 114.620 1.00 46.73 210 PHE D C 1
ATOM 5980 O O . PHE B 1 210 ? 109.015 92.785 115.127 1.00 46.73 210 PHE D O 1
ATOM 5988 N N . ILE B 1 211 ? 110.212 92.183 113.312 1.00 46.95 211 ILE D N 1
ATOM 5989 C CA . ILE B 1 211 ? 109.454 93.056 112.420 1.00 46.95 211 ILE D CA 1
ATOM 5990 C C . ILE B 1 211 ? 107.988 92.655 112.382 1.00 46.95 211 ILE D C 1
ATOM 5991 O O . ILE B 1 211 ? 107.104 93.516 112.285 1.00 46.95 211 ILE D O 1
ATOM 5996 N N . VAL B 1 212 ? 107.698 91.355 112.463 1.00 43.45 212 VAL D N 1
ATOM 5997 C CA . VAL B 1 212 ? 106.312 90.901 112.491 1.00 43.45 212 VAL D CA 1
ATOM 5998 C C . VAL B 1 212 ? 105.590 91.287 113.767 1.00 43.45 212 VAL D C 1
ATOM 5999 O O . VAL B 1 212 ? 104.363 91.152 113.835 1.00 43.45 212 VAL D O 1
ATOM 6003 N N . ARG B 1 213 ? 106.311 91.755 114.787 1.00 42.41 213 ARG D N 1
ATOM 6004 C CA . ARG B 1 213 ? 105.629 92.386 115.908 1.00 42.41 213 ARG D CA 1
ATOM 6005 C C . ARG B 1 213 ? 104.862 93.614 115.448 1.00 42.41 213 ARG D C 1
ATOM 6006 O O . ARG B 1 213 ? 103.751 93.863 115.923 1.00 42.41 213 ARG D O 1
ATOM 6014 N N . TYR B 1 214 ? 105.422 94.370 114.499 1.00 42.41 214 TYR D N 1
ATOM 6015 C CA . TYR B 1 214 ? 104.768 95.574 114.000 1.00 42.41 214 TYR D CA 1
ATOM 6016 C C . TYR B 1 214 ? 103.456 95.276 113.288 1.00 42.41 214 TYR D C 1
ATOM 6017 O O . TYR B 1 214 ? 102.641 96.187 113.115 1.00 42.41 214 TYR D O 1
ATOM 6026 N N . LEU B 1 215 ? 103.233 94.030 112.868 1.00 40.29 215 LEU D N 1
ATOM 6027 C CA . LEU B 1 215 ? 101.964 93.636 112.259 1.00 40.29 215 LEU D CA 1
ATOM 6028 C C . LEU B 1 215 ? 100.941 93.444 113.375 1.00 40.29 215 LEU D C 1
ATOM 6029 O O . LEU B 1 215 ? 100.698 92.340 113.868 1.00 40.29 215 LEU D O 1
ATOM 6034 N N . ALA B 1 216 ? 100.335 94.558 113.778 1.00 38.75 216 ALA D N 1
ATOM 6035 C CA . ALA B 1 216 ? 99.384 94.548 114.879 1.00 38.75 216 ALA D CA 1
ATOM 6036 C C . ALA B 1 216 ? 98.145 93.737 114.521 1.00 38.75 216 ALA D C 1
ATOM 6037 O O . ALA B 1 216 ? 97.748 93.647 113.357 1.00 38.75 216 ALA D O 1
ATOM 6039 N N . ASP B 1 217 ? 97.536 93.140 115.544 1.00 42.03 217 ASP D N 1
ATOM 6040 C CA . ASP B 1 217 ? 96.303 92.388 115.332 1.00 42.03 217 ASP D CA 1
ATOM 6041 C C . ASP B 1 217 ? 95.200 93.207 114.669 1.00 42.03 217 ASP D C 1
ATOM 6042 O O . ASP B 1 217 ? 94.521 92.659 113.784 1.00 42.03 217 ASP D O 1
ATOM 6047 N N . PRO B 1 218 ? 94.944 94.469 115.038 1.00 39.24 218 PRO D N 1
ATOM 6048 C CA . PRO B 1 218 ? 93.936 95.236 114.284 1.00 39.24 218 PRO D CA 1
ATOM 6049 C C . PRO B 1 218 ? 94.277 95.402 112.812 1.00 39.24 218 PRO D C 1
ATOM 6050 O O . PRO B 1 218 ? 93.404 95.216 111.952 1.00 39.24 218 PRO D O 1
ATOM 6054 N N . LEU B 1 219 ? 95.527 95.742 112.486 1.00 39.01 219 LEU D N 1
ATOM 6055 C CA . LEU B 1 219 ? 95.863 95.908 111.078 1.00 39.01 219 LEU D CA 1
ATOM 6056 C C . LEU B 1 219 ? 95.911 94.566 110.366 1.00 39.01 219 LEU D C 1
ATOM 6057 O O . LEU B 1 219 ? 95.571 94.486 109.184 1.00 39.01 219 LEU D O 1
ATOM 6062 N N . VAL B 1 220 ? 96.305 93.502 111.069 1.00 38.54 220 VAL D N 1
ATOM 6063 C CA . VAL B 1 220 ? 96.246 92.167 110.479 1.00 38.54 220 VAL D CA 1
ATOM 6064 C C . VAL B 1 220 ? 94.809 91.804 110.132 1.00 38.54 220 VAL D C 1
ATOM 6065 O O . VAL B 1 220 ? 94.536 91.278 109.050 1.00 38.54 220 VAL D O 1
ATOM 6069 N N . GLY B 1 221 ? 93.868 92.095 111.031 1.00 37.07 221 GLY D N 1
ATOM 6070 C CA . GLY B 1 221 ? 92.472 91.799 110.748 1.00 37.07 221 GLY D CA 1
ATOM 6071 C C . GLY B 1 221 ? 91.907 92.631 109.611 1.00 37.07 221 GLY D C 1
ATOM 6072 O O . GLY B 1 221 ? 91.183 92.115 108.752 1.00 37.07 221 GLY D O 1
ATOM 6073 N N . GLY B 1 222 ? 92.220 93.928 109.591 1.00 37.88 222 GLY D N 1
ATOM 6074 C CA . GLY B 1 222 ? 91.758 94.768 108.497 1.00 37.88 222 GLY D CA 1
ATOM 6075 C C . GLY B 1 222 ? 92.327 94.340 107.158 1.00 37.88 222 GLY D C 1
ATOM 6076 O O . GLY B 1 222 ? 91.606 94.264 106.157 1.00 37.88 222 GLY D O 1
ATOM 6077 N N . PHE B 1 223 ? 93.629 94.045 107.125 1.00 35.88 223 PHE D N 1
ATOM 6078 C CA . PHE B 1 223 ? 94.261 93.552 105.910 1.00 35.88 223 PHE D CA 1
ATOM 6079 C C . PHE B 1 223 ? 93.675 92.213 105.493 1.00 35.88 223 PHE D C 1
ATOM 6080 O O . PHE B 1 223 ? 93.509 91.948 104.301 1.00 35.88 223 PHE D O 1
ATOM 6088 N N . THR B 1 224 ? 93.355 91.353 106.463 1.00 39.69 224 THR D N 1
ATOM 6089 C CA . THR B 1 224 ? 92.762 90.059 106.150 1.00 39.69 224 THR D CA 1
ATOM 6090 C C . THR B 1 224 ? 91.387 90.219 105.516 1.00 39.69 224 THR D C 1
ATOM 6091 O O . THR B 1 224 ? 91.072 89.544 104.532 1.00 39.69 224 THR D O 1
ATOM 6095 N N . THR B 1 225 ? 90.560 91.114 106.056 1.00 40.82 225 THR D N 1
ATOM 6096 C CA . THR B 1 225 ? 89.244 91.338 105.463 1.00 40.82 225 THR D CA 1
ATOM 6097 C C . THR B 1 225 ? 89.357 91.954 104.072 1.00 40.82 225 THR D C 1
ATOM 6098 O O . THR B 1 225 ? 88.632 91.559 103.149 1.00 40.82 225 THR D O 1
ATOM 6102 N N . ALA B 1 226 ? 90.267 92.914 103.896 1.00 40.49 226 ALA D N 1
ATOM 6103 C CA . ALA B 1 226 ? 90.450 93.511 102.576 1.00 40.49 226 ALA D CA 1
ATOM 6104 C C . ALA B 1 226 ? 90.967 92.486 101.572 1.00 40.49 226 ALA D C 1
ATOM 6105 O O . ALA B 1 226 ? 90.536 92.467 100.412 1.00 40.49 226 ALA D O 1
ATOM 6107 N N . ALA B 1 227 ? 91.892 91.625 101.997 1.00 40.96 227 ALA D N 1
ATOM 6108 C CA . ALA B 1 227 ? 92.394 90.571 101.125 1.00 40.96 227 ALA D CA 1
ATOM 6109 C C . ALA B 1 227 ? 91.301 89.569 100.792 1.00 40.96 227 ALA D C 1
A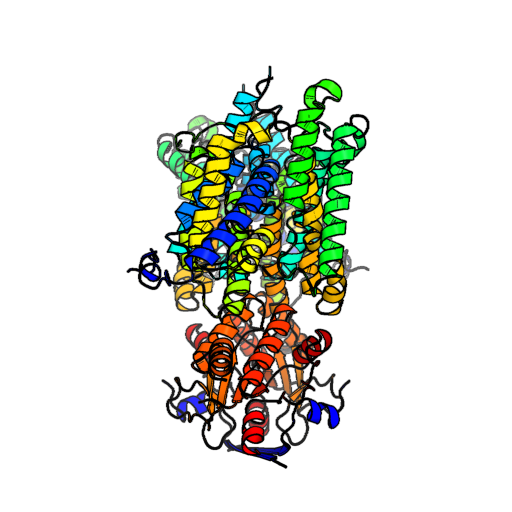TOM 6110 O O . ALA B 1 227 ? 91.256 89.045 99.677 1.00 40.96 227 ALA D O 1
ATOM 6112 N N . ALA B 1 228 ? 90.420 89.279 101.751 1.00 42.31 228 ALA D N 1
ATOM 6113 C CA . ALA B 1 228 ? 89.275 88.424 101.463 1.00 42.31 228 ALA D CA 1
ATOM 6114 C C . ALA B 1 228 ? 88.385 89.053 100.403 1.00 42.31 228 ALA D C 1
ATOM 6115 O O . ALA B 1 228 ? 87.901 88.363 99.502 1.00 42.31 228 ALA D O 1
ATOM 6117 N N . PHE B 1 229 ? 88.163 90.365 100.493 1.00 45.81 229 PHE D N 1
ATOM 6118 C CA . PHE B 1 229 ? 87.377 91.052 99.471 1.00 45.81 229 PHE D CA 1
ATOM 6119 C C . PHE B 1 229 ? 88.046 90.969 98.102 1.00 45.81 229 PHE D C 1
ATOM 6120 O O . PHE B 1 229 ? 87.382 90.706 97.092 1.00 45.81 229 PHE D O 1
ATOM 6128 N N . GLN B 1 230 ? 89.362 91.192 98.049 1.00 43.51 230 GLN D N 1
ATOM 6129 C CA . GLN B 1 230 ? 90.074 91.119 96.774 1.00 43.51 230 GLN D CA 1
ATOM 6130 C C . GLN B 1 230 ? 90.026 89.712 96.187 1.00 43.51 230 GLN D C 1
ATOM 6131 O O . GLN B 1 230 ? 89.817 89.538 94.978 1.00 43.51 230 GLN D O 1
ATOM 6137 N N . VAL B 1 231 ? 90.227 88.695 97.028 1.00 44.82 231 VAL D N 1
ATOM 6138 C CA . VAL B 1 231 ? 90.177 87.312 96.568 1.00 44.82 231 VAL D CA 1
ATOM 6139 C C . VAL B 1 231 ? 88.778 86.969 96.078 1.00 44.82 231 VAL D C 1
ATOM 6140 O O . VAL B 1 231 ? 88.610 86.292 95.057 1.00 44.82 231 VAL D O 1
ATOM 6144 N N . LEU B 1 232 ? 87.752 87.431 96.796 1.00 48.72 232 LEU D N 1
ATOM 6145 C CA . LEU B 1 232 ? 86.382 87.205 96.358 1.00 48.72 232 LEU D CA 1
ATOM 6146 C C . LEU B 1 232 ? 86.132 87.842 95.002 1.00 48.72 232 LEU D C 1
ATOM 6147 O O . LEU B 1 232 ? 85.496 87.237 94.137 1.00 48.72 232 LEU D O 1
ATOM 6152 N N . VAL B 1 233 ? 86.636 89.059 94.792 1.00 49.84 233 VAL D N 1
ATOM 6153 C CA . VAL B 1 233 ? 86.427 89.736 93.514 1.00 49.84 233 VAL D CA 1
ATOM 6154 C C . VAL B 1 233 ? 87.105 88.966 92.385 1.00 49.84 233 VAL D C 1
ATOM 6155 O O . VAL B 1 233 ? 86.512 88.730 91.323 1.00 49.84 233 VAL D O 1
ATOM 6159 N N . SER B 1 234 ? 88.354 88.548 92.603 1.00 50.21 234 SER D N 1
ATOM 6160 C CA . SER B 1 234 ? 89.084 87.832 91.558 1.00 50.21 234 SER D CA 1
ATOM 6161 C C . SER B 1 234 ? 88.425 86.492 91.239 1.00 50.21 234 SER D C 1
ATOM 6162 O O . SER B 1 234 ? 88.226 86.141 90.068 1.00 50.21 234 SER D O 1
ATOM 6165 N N . GLN B 1 235 ? 88.054 85.734 92.271 1.00 52.36 235 GLN D N 1
ATOM 6166 C CA . GLN B 1 235 ? 87.445 84.433 92.030 1.00 52.36 235 GLN D CA 1
ATOM 6167 C C . GLN B 1 235 ? 86.017 84.553 91.513 1.00 52.36 235 GLN D C 1
ATOM 6168 O O . GLN B 1 235 ? 85.530 83.624 90.864 1.00 52.36 235 GLN D O 1
ATOM 6174 N N . LEU B 1 236 ? 85.339 85.671 91.781 1.00 56.11 236 LEU D N 1
ATOM 6175 C CA . LEU B 1 236 ? 84.042 85.923 91.165 1.00 56.11 236 LEU D CA 1
ATOM 6176 C C . LEU B 1 236 ? 84.201 86.234 89.686 1.00 56.11 236 LEU D C 1
ATOM 6177 O O . LEU B 1 236 ? 83.371 85.828 88.865 1.00 56.11 236 LEU D O 1
ATOM 6182 N N . LYS B 1 237 ? 85.262 86.959 89.331 1.00 58.65 237 LYS D N 1
ATOM 6183 C CA . LYS B 1 237 ? 85.604 87.111 87.922 1.00 58.65 237 LYS D CA 1
ATOM 6184 C C . LYS B 1 237 ? 85.871 85.755 87.282 1.00 58.65 237 LYS D C 1
ATOM 6185 O O . LYS B 1 237 ? 85.505 85.519 86.125 1.00 58.65 237 LYS D O 1
ATOM 6191 N N . ILE B 1 238 ? 86.518 84.854 88.023 1.00 56.07 238 ILE D N 1
ATOM 6192 C CA . ILE B 1 238 ? 86.851 83.541 87.474 1.00 56.07 238 ILE D CA 1
ATOM 6193 C C . ILE B 1 238 ? 85.594 82.696 87.270 1.00 56.07 238 ILE D C 1
ATOM 6194 O O . ILE B 1 238 ? 85.409 82.085 86.211 1.00 56.07 238 ILE D O 1
ATOM 6199 N N . VAL B 1 239 ? 84.715 82.639 88.276 1.00 58.95 239 VAL D N 1
ATOM 6200 C CA . VAL B 1 239 ? 83.576 81.723 88.205 1.00 58.95 239 VAL D CA 1
ATOM 6201 C C . VAL B 1 239 ? 82.584 82.171 87.139 1.00 58.95 239 VAL D C 1
ATOM 6202 O O . VAL B 1 239 ? 81.991 81.341 86.439 1.00 58.95 239 VAL D O 1
ATOM 6206 N N . LEU B 1 240 ? 82.376 83.481 87.001 1.00 63.71 240 LEU D N 1
ATOM 6207 C CA . LEU B 1 240 ? 81.446 83.980 85.997 1.00 63.71 240 LEU D CA 1
ATOM 6208 C C . LEU B 1 240 ? 81.970 83.810 84.579 1.00 63.71 240 LEU D C 1
ATOM 6209 O O . LEU B 1 240 ? 81.193 83.967 83.631 1.00 63.71 240 LEU D O 1
ATOM 6214 N N . ASN B 1 241 ? 83.257 83.494 84.418 1.00 67.14 241 ASN D N 1
ATOM 6215 C CA . ASN B 1 241 ? 83.871 83.288 83.106 1.00 67.14 241 ASN D CA 1
ATOM 6216 C C . ASN B 1 241 ? 83.693 84.514 82.214 1.00 67.14 241 ASN D C 1
ATOM 6217 O O . ASN B 1 241 ? 83.475 84.403 81.006 1.00 67.14 241 ASN D O 1
ATOM 6222 N N . VAL B 1 242 ? 83.788 85.696 82.816 1.00 69.07 242 VAL D N 1
ATOM 6223 C CA . VAL B 1 242 ? 83.641 86.964 82.112 1.00 69.07 242 VAL D CA 1
ATOM 6224 C C . VAL B 1 242 ? 85.023 87.576 81.938 1.00 69.07 242 VAL D C 1
ATOM 6225 O O . VAL B 1 242 ? 85.814 87.625 82.888 1.00 69.07 242 VAL D O 1
ATOM 6229 N N . SER B 1 243 ? 85.319 88.028 80.723 1.00 71.24 243 SER D N 1
ATOM 6230 C CA . SER B 1 243 ? 86.614 88.617 80.404 1.00 71.24 243 SER D CA 1
ATOM 6231 C C . SER B 1 243 ? 86.588 90.092 80.790 1.00 71.24 243 SER D C 1
ATOM 6232 O O . SER B 1 243 ? 85.963 90.910 80.107 1.00 71.24 243 SER D O 1
ATOM 6235 N N . THR B 1 244 ? 87.264 90.427 81.882 1.00 68.36 244 THR D N 1
ATOM 6236 C CA . THR B 1 244 ? 87.364 91.795 82.371 1.00 68.36 244 THR D CA 1
ATOM 6237 C C . THR B 1 244 ? 88.806 92.265 82.246 1.00 68.36 244 THR D C 1
ATOM 6238 O O . THR B 1 244 ? 89.725 91.580 82.705 1.00 68.36 244 THR D O 1
ATOM 6242 N N . LYS B 1 245 ? 89.001 93.423 81.618 1.00 69.73 245 LYS D N 1
ATOM 6243 C CA . LYS B 1 245 ? 90.340 93.987 81.518 1.00 69.73 245 LYS D CA 1
ATOM 6244 C C . LYS B 1 245 ? 90.869 94.301 82.911 1.00 69.73 245 LYS D C 1
ATOM 6245 O O . LYS B 1 245 ? 90.154 94.850 83.754 1.00 69.73 245 LYS D O 1
ATOM 6251 N N . ASN B 1 246 ? 92.121 93.932 83.157 1.00 67.33 246 ASN D N 1
ATOM 6252 C CA . ASN B 1 246 ? 92.679 94.002 84.500 1.00 67.33 246 ASN D CA 1
ATOM 6253 C C . ASN B 1 246 ? 93.090 95.432 84.819 1.00 67.33 246 ASN D C 1
ATOM 6254 O O . ASN B 1 246 ? 93.922 96.019 84.119 1.00 67.33 246 ASN D O 1
ATOM 6259 N N . TYR B 1 247 ? 92.505 95.989 85.875 1.00 66.13 247 TYR D N 1
ATOM 6260 C CA . TYR B 1 247 ? 92.846 97.325 86.341 1.00 66.13 247 TYR D CA 1
ATOM 6261 C C . TYR B 1 247 ? 94.028 97.224 87.296 1.00 66.13 247 TYR D C 1
ATOM 6262 O O . TYR B 1 247 ? 93.980 96.469 88.273 1.00 66.13 247 TYR D O 1
ATOM 6271 N N . ASN B 1 248 ? 95.084 97.977 87.011 1.00 66.48 248 ASN D N 1
ATOM 6272 C CA . ASN B 1 248 ? 96.296 97.972 87.818 1.00 66.48 248 ASN D CA 1
ATOM 6273 C C . ASN B 1 248 ? 96.439 99.329 88.490 1.00 66.48 248 ASN D C 1
ATOM 6274 O O . ASN B 1 248 ? 96.463 100.361 87.811 1.00 66.48 248 ASN D O 1
ATOM 6279 N N . GLY B 1 249 ? 96.531 99.327 89.817 1.00 63.00 249 GLY D N 1
ATOM 6280 C CA . GLY B 1 249 ? 96.712 100.564 90.548 1.00 63.00 249 GLY D CA 1
ATOM 6281 C C . GLY B 1 249 ? 95.675 100.815 91.622 1.00 63.00 249 GLY D C 1
ATOM 6282 O O . GLY B 1 249 ? 95.288 99.901 92.356 1.00 63.00 249 GLY D O 1
ATOM 6283 N N . ILE B 1 250 ? 95.221 102.054 91.717 1.00 60.85 250 ILE D N 1
ATOM 6284 C CA . ILE B 1 250 ? 94.329 102.501 92.778 1.00 60.85 250 ILE D CA 1
ATOM 6285 C C . ILE B 1 250 ? 92.887 102.341 92.312 1.00 60.85 250 ILE D C 1
ATOM 6286 O O . ILE B 1 250 ? 92.572 102.540 91.134 1.00 60.85 250 ILE D O 1
ATOM 6291 N N . LEU B 1 251 ? 92.004 101.960 93.242 1.00 60.50 251 LEU D N 1
ATOM 6292 C CA . LEU B 1 251 ? 90.601 101.655 92.942 1.00 60.50 251 LEU D CA 1
ATOM 6293 C C . LEU B 1 251 ? 90.466 100.502 91.953 1.00 60.50 251 LEU D C 1
ATOM 6294 O O . LEU B 1 251 ? 89.482 100.419 91.215 1.00 60.50 251 LEU D O 1
ATOM 6299 N N . SER B 1 252 ? 91.447 99.597 91.932 1.00 60.84 252 SER D N 1
ATOM 6300 C CA . SER B 1 252 ? 91.395 98.479 90.994 1.00 60.84 252 SER D CA 1
ATOM 6301 C C . SER B 1 252 ? 90.214 97.562 91.284 1.00 60.84 252 SER D C 1
ATOM 6302 O O . SER B 1 252 ? 89.540 97.096 90.359 1.00 60.84 252 SER D O 1
ATOM 6305 N N . ILE B 1 253 ? 89.948 97.293 92.563 1.00 56.62 253 ILE D N 1
ATOM 6306 C CA . ILE B 1 253 ? 88.868 96.381 92.925 1.00 56.62 253 ILE D CA 1
ATOM 6307 C C . ILE B 1 253 ? 87.513 96.965 92.537 1.00 56.62 253 ILE D C 1
ATOM 6308 O O . ILE B 1 253 ? 86.629 96.249 92.048 1.00 56.62 253 ILE D O 1
ATOM 6313 N N . ILE B 1 254 ? 87.328 98.271 92.738 1.00 61.00 254 ILE D N 1
ATOM 6314 C CA . ILE B 1 254 ? 86.053 98.903 92.410 1.00 61.00 254 ILE D CA 1
ATOM 6315 C C . ILE B 1 254 ? 85.816 98.882 90.906 1.00 61.00 254 ILE D C 1
ATOM 6316 O O . ILE B 1 254 ? 84.712 98.576 90.441 1.00 61.00 254 ILE D O 1
ATOM 6321 N N . TYR B 1 255 ? 86.846 99.208 90.121 1.00 62.59 255 TYR D N 1
ATOM 6322 C CA . TYR B 1 255 ? 86.707 99.162 88.669 1.00 62.59 255 TYR D CA 1
ATOM 6323 C C . TYR B 1 255 ? 86.455 97.739 88.189 1.00 62.59 255 TYR D C 1
ATOM 6324 O O . TYR B 1 255 ? 85.677 97.516 87.252 1.00 62.59 255 TYR D O 1
ATOM 6333 N N . THR B 1 256 ? 87.111 96.761 88.819 1.00 62.18 256 THR D N 1
ATOM 6334 C CA . THR B 1 256 ? 86.874 95.365 88.470 1.00 62.18 256 THR D CA 1
ATOM 6335 C C . THR B 1 256 ? 85.427 94.974 88.732 1.00 62.18 256 THR D C 1
ATOM 6336 O O . THR B 1 256 ? 84.801 94.304 87.905 1.00 62.18 256 THR D O 1
ATOM 6340 N N . LEU B 1 257 ? 84.873 95.392 89.873 1.00 63.25 257 LEU D N 1
ATOM 6341 C CA . LEU B 1 257 ? 83.463 95.123 90.145 1.00 63.25 257 LEU D CA 1
ATOM 6342 C C . LEU B 1 257 ? 82.553 95.817 89.140 1.00 63.25 257 LEU D C 1
ATOM 6343 O O . LEU B 1 257 ? 81.556 95.237 88.693 1.00 63.25 257 LEU D O 1
ATOM 6348 N N . ILE B 1 258 ? 82.862 97.066 88.789 1.00 65.44 258 ILE D N 1
ATOM 6349 C CA . ILE B 1 258 ? 82.029 97.782 87.826 1.00 65.44 258 ILE D CA 1
ATOM 6350 C C . ILE B 1 258 ? 81.995 97.032 86.502 1.00 65.44 258 ILE D C 1
ATOM 6351 O O . ILE B 1 258 ? 80.925 96.790 85.930 1.00 65.44 258 ILE D O 1
ATOM 6356 N N . GLU B 1 259 ? 83.164 96.615 86.015 1.00 69.45 259 GLU D N 1
ATOM 6357 C CA . GLU B 1 259 ? 83.199 95.877 84.757 1.00 69.45 259 GLU D CA 1
ATOM 6358 C C . GLU B 1 259 ? 82.549 94.504 84.886 1.00 69.45 259 GLU D C 1
ATOM 6359 O O . GLU B 1 259 ? 81.946 94.017 83.924 1.00 69.45 259 GLU D O 1
ATOM 6365 N N . ILE B 1 260 ? 82.648 93.869 86.056 1.00 69.11 260 ILE D N 1
ATOM 6366 C CA . ILE B 1 260 ? 82.039 92.554 86.242 1.00 69.11 260 ILE D CA 1
ATOM 6367 C C . ILE B 1 260 ? 80.520 92.653 86.164 1.00 69.11 260 ILE D C 1
ATOM 6368 O O . ILE B 1 260 ? 79.869 91.875 85.459 1.00 69.11 260 ILE D O 1
ATOM 6373 N N . PHE B 1 261 ? 79.930 93.607 86.887 1.00 71.87 261 PHE D N 1
ATOM 6374 C CA . PHE B 1 261 ? 78.484 93.784 86.796 1.00 71.87 261 PHE D CA 1
ATOM 6375 C C . PHE B 1 261 ? 78.051 94.385 85.463 1.00 71.87 261 PHE D C 1
ATOM 6376 O O . PHE B 1 261 ? 76.871 94.286 85.113 1.00 71.87 261 PHE D O 1
ATOM 6384 N N . GLN B 1 262 ? 78.966 95.005 84.714 1.00 73.68 262 GLN D N 1
ATOM 6385 C CA . GLN B 1 262 ? 78.623 95.435 83.362 1.00 73.68 262 GLN D CA 1
ATOM 6386 C C . GLN B 1 262 ? 78.574 94.254 82.398 1.00 73.68 262 GLN D C 1
ATOM 6387 O O . GLN B 1 262 ? 77.685 94.181 81.542 1.00 73.68 262 GLN D O 1
ATOM 6393 N N . ASN B 1 263 ? 79.518 93.323 82.520 1.00 75.27 263 ASN D N 1
ATOM 6394 C CA . ASN B 1 263 ? 79.636 92.192 81.610 1.00 75.27 263 ASN D CA 1
ATOM 6395 C C . ASN B 1 263 ? 78.958 90.931 82.130 1.00 75.27 263 ASN D C 1
ATOM 6396 O O . ASN B 1 263 ? 79.120 89.865 81.527 1.00 75.27 263 ASN D O 1
ATOM 6401 N N . ILE B 1 264 ? 78.226 91.022 83.240 1.00 77.66 264 ILE D N 1
ATOM 6402 C CA . ILE B 1 264 ? 77.501 89.887 83.806 1.00 77.66 264 ILE D CA 1
ATOM 6403 C C . ILE B 1 264 ? 76.588 89.243 82.768 1.00 77.66 264 ILE D C 1
ATOM 6404 O O . ILE B 1 264 ? 76.257 88.057 82.872 1.00 77.66 264 ILE D O 1
ATOM 6409 N N . GLY B 1 265 ? 76.185 90.009 81.752 1.00 79.84 265 GLY D N 1
ATOM 6410 C CA . GLY B 1 265 ? 75.382 89.448 80.680 1.00 79.84 265 GLY D CA 1
ATOM 6411 C C . GLY B 1 265 ? 76.094 88.391 79.862 1.00 79.84 265 GLY D C 1
ATOM 6412 O O . GLY B 1 265 ? 75.436 87.623 79.153 1.00 79.84 265 GLY D O 1
ATOM 6413 N N . ASN B 1 266 ? 77.424 88.331 79.947 1.00 79.67 266 ASN D N 1
ATOM 6414 C CA . ASN B 1 266 ? 78.222 87.345 79.232 1.00 79.67 266 ASN D CA 1
ATOM 6415 C C . ASN B 1 266 ? 78.604 86.157 80.107 1.00 79.67 266 ASN D C 1
ATOM 6416 O O . ASN B 1 266 ? 79.497 85.387 79.739 1.00 79.67 266 ASN D O 1
ATOM 6421 N N . THR B 1 267 ? 77.953 85.998 81.257 1.00 76.10 267 THR D N 1
ATOM 6422 C CA . THR B 1 267 ? 78.308 84.929 82.180 1.00 76.10 267 THR D CA 1
ATOM 6423 C C . THR B 1 267 ? 78.029 83.561 81.567 1.00 76.10 267 THR D C 1
ATOM 6424 O O . THR B 1 267 ? 77.101 83.392 80.771 1.00 76.10 267 THR D O 1
ATOM 6428 N N . ASN B 1 268 ? 78.861 82.587 81.926 1.00 74.03 268 ASN D N 1
ATOM 6429 C CA . ASN B 1 268 ? 78.659 81.210 81.498 1.00 74.03 268 ASN D CA 1
ATOM 6430 C C . ASN B 1 268 ? 77.784 80.500 82.523 1.00 74.03 268 ASN D C 1
ATOM 6431 O O . ASN B 1 268 ? 78.121 80.457 83.711 1.00 74.03 268 ASN D O 1
ATOM 6436 N N . LEU B 1 269 ? 76.657 79.950 82.064 1.00 73.32 269 LEU D N 1
ATOM 6437 C CA . LEU B 1 269 ? 75.715 79.322 82.984 1.00 73.32 269 LEU D CA 1
ATOM 6438 C C . LEU B 1 269 ? 76.326 78.101 83.660 1.00 73.32 269 LEU D C 1
ATOM 6439 O O . LEU B 1 269 ? 76.149 77.898 84.866 1.00 73.32 269 LEU D O 1
ATOM 6444 N N . ALA B 1 270 ? 77.048 77.276 82.899 1.00 73.99 270 ALA D N 1
ATOM 6445 C CA . ALA B 1 270 ? 77.615 76.054 83.462 1.00 73.99 270 ALA D CA 1
ATOM 6446 C C . ALA B 1 270 ? 78.655 76.367 84.530 1.00 73.99 270 ALA D C 1
ATOM 6447 O O . ALA B 1 270 ? 78.638 75.783 85.620 1.00 73.99 270 ALA D O 1
ATOM 6449 N N . ASP B 1 271 ? 79.573 77.291 84.233 1.00 71.67 271 ASP D N 1
ATOM 6450 C CA . ASP B 1 271 ? 80.605 77.648 85.203 1.00 71.67 271 ASP D CA 1
ATOM 6451 C C . ASP B 1 271 ? 79.999 78.277 86.449 1.00 71.67 271 ASP D C 1
ATOM 6452 O O . ASP B 1 271 ? 80.398 77.953 87.574 1.00 71.67 271 ASP D O 1
ATOM 6457 N N . PHE B 1 272 ? 79.033 79.181 86.269 1.00 71.29 272 PHE D N 1
ATOM 6458 C CA . PHE B 1 272 ? 78.401 79.827 87.414 1.00 71.29 272 PHE D CA 1
ATOM 6459 C C . PHE B 1 272 ? 77.662 78.817 88.280 1.00 71.29 272 PHE D C 1
ATOM 6460 O O . PHE B 1 272 ? 77.749 78.864 89.512 1.00 71.29 272 PHE D O 1
ATOM 6468 N N . ILE B 1 273 ? 76.931 77.892 87.654 1.00 71.65 273 ILE D N 1
ATOM 6469 C CA . ILE B 1 273 ? 76.194 76.889 88.414 1.00 71.65 273 ILE D CA 1
ATOM 6470 C C . ILE B 1 273 ? 77.154 75.965 89.153 1.00 71.65 273 ILE D C 1
ATOM 6471 O O . ILE B 1 273 ? 76.930 75.626 90.321 1.00 71.65 273 ILE D O 1
ATOM 6476 N N . ALA B 1 274 ? 78.235 75.543 88.492 1.00 71.20 274 ALA D N 1
ATOM 6477 C CA . ALA B 1 274 ? 79.208 74.680 89.153 1.00 71.20 274 ALA D CA 1
ATOM 6478 C C . ALA B 1 274 ? 79.848 75.383 90.342 1.00 71.20 274 ALA D C 1
ATOM 6479 O O . ALA B 1 274 ? 79.989 74.790 91.419 1.00 71.20 274 ALA D O 1
ATOM 6481 N N . GLY B 1 275 ? 80.226 76.652 90.174 1.00 68.77 275 GLY D N 1
ATOM 6482 C CA . GLY B 1 275 ? 80.807 77.391 91.282 1.00 68.77 275 GLY D CA 1
ATOM 6483 C C . GLY B 1 275 ? 79.840 77.576 92.435 1.00 68.77 275 GLY D C 1
ATOM 6484 O O . GLY B 1 275 ? 80.205 77.396 93.599 1.00 68.77 275 GLY D O 1
ATOM 6485 N N . LEU B 1 276 ? 78.592 77.934 92.127 1.00 69.75 276 LEU D N 1
ATOM 6486 C CA . LEU B 1 276 ? 77.588 78.117 93.170 1.00 69.75 276 LEU D CA 1
ATOM 6487 C C . LEU B 1 276 ? 77.328 76.818 93.924 1.00 69.75 276 LEU D C 1
ATOM 6488 O O . LEU B 1 276 ? 77.257 76.810 95.159 1.00 69.75 276 LEU D O 1
ATOM 6493 N N . LEU B 1 277 ? 77.197 75.705 93.197 1.00 69.58 277 LEU D N 1
ATOM 6494 C CA . LEU B 1 277 ? 76.949 74.421 93.843 1.00 69.58 277 LEU D CA 1
ATOM 6495 C C . LEU B 1 277 ? 78.136 73.993 94.695 1.00 69.58 277 LEU D C 1
ATOM 6496 O O . LEU B 1 277 ? 77.955 73.481 95.806 1.00 69.58 277 LEU D O 1
ATOM 6501 N N . THR B 1 278 ? 79.359 74.197 94.196 1.00 67.52 278 THR D N 1
ATOM 6502 C CA . THR B 1 278 ? 80.542 73.869 94.983 1.00 67.52 278 THR D CA 1
ATOM 6503 C C . THR B 1 278 ? 80.602 74.704 96.255 1.00 67.52 278 THR D C 1
ATOM 6504 O O . THR B 1 278 ? 80.899 74.180 97.336 1.00 67.52 278 THR D O 1
ATOM 6508 N N . ILE B 1 279 ? 80.309 76.002 96.146 1.00 67.58 279 ILE D N 1
ATOM 6509 C CA . ILE B 1 279 ? 80.327 76.873 97.318 1.00 67.58 279 ILE D CA 1
ATOM 6510 C C . ILE B 1 279 ? 79.307 76.402 98.345 1.00 67.58 279 ILE D C 1
ATOM 6511 O O . ILE B 1 279 ? 79.609 76.287 99.539 1.00 67.58 279 ILE D O 1
ATOM 6516 N N . ILE B 1 280 ? 78.082 76.117 97.893 1.00 70.74 280 ILE D N 1
ATOM 6517 C CA . ILE B 1 280 ? 77.034 75.700 98.822 1.00 70.74 280 ILE D CA 1
ATOM 6518 C C . ILE B 1 280 ? 77.406 74.386 99.494 1.00 70.74 280 ILE D C 1
ATOM 6519 O O . ILE B 1 280 ? 77.269 74.237 100.713 1.00 70.74 280 ILE D O 1
ATOM 6524 N N . ILE B 1 281 ? 77.893 73.416 98.716 1.00 73.61 281 ILE D N 1
ATOM 6525 C CA . ILE B 1 281 ? 78.233 72.115 99.285 1.00 73.61 281 ILE D CA 1
ATOM 6526 C C . ILE B 1 281 ? 79.353 72.257 100.308 1.00 73.61 281 ILE D C 1
ATOM 6527 O O . ILE B 1 281 ? 79.273 71.721 101.420 1.00 73.61 281 ILE D O 1
ATOM 6532 N N . CYS B 1 282 ? 80.409 72.995 99.952 1.00 75.79 282 CYS D N 1
ATOM 6533 C CA . CYS B 1 282 ? 81.547 73.140 100.854 1.00 75.79 282 CYS D CA 1
ATOM 6534 C C . CYS B 1 282 ? 81.144 73.851 102.140 1.00 75.79 282 CYS D C 1
ATOM 6535 O O . CYS B 1 282 ? 81.489 73.405 103.241 1.00 75.79 282 CYS D O 1
ATOM 6538 N N . MET B 1 283 ? 80.403 74.957 102.022 1.00 78.15 283 MET D N 1
ATOM 6539 C CA . MET B 1 283 ? 80.019 75.703 103.215 1.00 78.15 283 MET D CA 1
ATOM 6540 C C . MET B 1 283 ? 79.051 74.910 104.084 1.00 78.15 283 MET D C 1
ATOM 6541 O O . MET B 1 283 ? 79.152 74.943 105.315 1.00 78.15 283 MET D O 1
ATOM 6546 N N . ALA B 1 284 ? 78.110 74.186 103.470 1.00 81.34 284 ALA D N 1
ATOM 6547 C CA . ALA B 1 284 ? 77.182 73.375 104.249 1.00 81.34 284 ALA D CA 1
ATOM 6548 C C . ALA B 1 284 ? 77.908 72.256 104.983 1.00 81.34 284 ALA D C 1
ATOM 6549 O O . ALA B 1 284 ? 77.627 71.991 106.158 1.00 81.34 284 ALA D O 1
ATOM 6551 N N . VAL B 1 285 ? 78.849 71.590 104.310 1.00 82.34 285 VAL D N 1
ATOM 6552 C CA . VAL B 1 285 ? 79.599 70.522 104.962 1.00 82.34 285 VAL D CA 1
ATOM 6553 C C . VAL B 1 285 ? 80.443 71.081 106.100 1.00 82.34 285 VAL D C 1
ATOM 6554 O O . VAL B 1 285 ? 80.534 70.478 107.175 1.00 82.34 285 VAL D O 1
ATOM 6558 N N . LYS B 1 286 ? 81.068 72.243 105.889 1.00 84.99 286 LYS D N 1
ATOM 6559 C CA . LYS B 1 286 ? 81.859 72.855 106.952 1.00 84.99 286 LYS D CA 1
ATOM 6560 C C . LYS B 1 286 ? 80.986 73.242 108.141 1.00 84.99 286 LYS D C 1
ATOM 6561 O O . LYS B 1 286 ? 81.379 73.048 109.297 1.00 84.99 286 LYS D O 1
ATOM 6567 N N . GLU B 1 287 ? 79.799 73.793 107.878 1.00 89.47 287 GLU D N 1
ATOM 6568 C CA . GLU B 1 287 ? 78.891 74.154 108.962 1.00 89.47 287 GLU D CA 1
ATOM 6569 C C . GLU B 1 287 ? 78.438 72.924 109.738 1.00 89.47 287 GLU D C 1
ATOM 6570 O O . GLU B 1 287 ? 78.384 72.944 110.974 1.00 89.47 287 GLU D O 1
ATOM 6576 N N . LEU B 1 288 ? 78.105 71.842 109.029 1.00 91.49 288 LEU D N 1
ATOM 6577 C CA . LEU B 1 288 ? 77.708 70.611 109.706 1.00 91.49 288 LEU D CA 1
ATOM 6578 C C . LEU B 1 288 ? 78.853 70.043 110.533 1.00 91.49 288 LEU D C 1
ATOM 6579 O O . LEU B 1 288 ? 78.641 69.568 111.654 1.00 91.49 288 LEU D O 1
ATOM 6584 N N . ASN B 1 289 ? 80.075 70.081 109.997 1.00 96.26 289 ASN D N 1
ATOM 6585 C CA . ASN B 1 289 ? 81.229 69.596 110.746 1.00 96.26 289 ASN D CA 1
ATOM 6586 C C . ASN B 1 289 ? 81.452 70.432 112.001 1.00 96.26 289 ASN D C 1
ATOM 6587 O O . ASN B 1 289 ? 81.759 69.892 113.070 1.00 96.26 289 ASN D O 1
ATOM 6592 N N . ASP B 1 290 ? 81.298 71.754 111.890 1.00 99.04 290 ASP D N 1
ATOM 6593 C CA . ASP B 1 290 ? 81.436 72.617 113.059 1.00 99.04 290 ASP D CA 1
ATOM 6594 C C . ASP B 1 290 ? 80.367 72.309 114.101 1.00 99.04 290 ASP D C 1
ATOM 6595 O O . ASP B 1 290 ? 80.659 72.253 115.302 1.00 99.04 290 ASP D O 1
ATOM 6600 N N . ARG B 1 291 ? 79.124 72.106 113.663 1.00 100.52 291 ARG D N 1
ATOM 6601 C CA . ARG B 1 291 ? 78.052 71.769 114.595 1.00 100.52 291 ARG D CA 1
ATOM 6602 C C . ARG B 1 291 ? 78.160 70.318 115.053 1.00 100.52 291 ARG D C 1
ATOM 6603 O O . ARG B 1 291 ? 78.319 70.040 116.246 1.00 100.52 291 ARG D O 1
ATOM 6611 N N . PHE B 1 292 ? 78.078 69.379 114.110 1.00 106.51 292 PHE D N 1
ATOM 6612 C CA . PHE B 1 292 ? 78.244 67.954 114.396 1.00 106.51 292 PHE D CA 1
ATOM 6613 C C . PHE B 1 292 ? 79.742 67.661 114.421 1.00 106.51 292 PHE D C 1
ATOM 6614 O O . PHE B 1 292 ? 80.351 67.231 113.439 1.00 106.51 292 PHE D O 1
ATOM 6622 N N . LYS B 1 293 ? 80.350 67.924 115.579 1.00 107.97 293 LYS D N 1
ATOM 6623 C CA . LYS B 1 293 ? 81.796 67.862 115.729 1.00 107.97 293 LYS D CA 1
ATOM 6624 C C . LYS B 1 293 ? 82.281 66.787 116.691 1.00 107.97 293 LYS D C 1
ATOM 6625 O O . LYS B 1 293 ? 83.479 66.480 116.685 1.00 107.97 293 LYS D O 1
ATOM 6631 N N . HIS B 1 294 ? 81.402 66.212 117.516 1.00 114.49 294 HIS D N 1
ATOM 6632 C CA . HIS B 1 294 ? 81.844 65.198 118.469 1.00 114.49 294 HIS D CA 1
ATOM 6633 C C . HIS B 1 294 ? 82.389 63.967 117.755 1.00 114.49 294 HIS D C 1
ATOM 6634 O O . HIS B 1 294 ? 83.401 63.393 118.176 1.00 114.49 294 HIS D O 1
ATOM 6641 N N . LYS B 1 295 ? 81.738 63.548 116.676 1.00 112.78 295 LYS D N 1
ATOM 6642 C CA . LYS B 1 295 ? 82.217 62.449 115.853 1.00 112.78 295 LYS D CA 1
ATOM 6643 C C . LYS B 1 295 ? 83.026 62.987 114.677 1.00 112.78 295 LYS D C 1
ATOM 6644 O O . LYS B 1 295 ? 83.012 64.182 114.373 1.00 112.78 295 LYS D O 1
ATOM 6650 N N . ILE B 1 296 ? 83.735 62.076 114.013 1.00 111.52 296 ILE D N 1
ATOM 6651 C CA . ILE B 1 296 ? 84.606 62.398 112.882 1.00 111.52 296 ILE D CA 1
ATOM 6652 C C . ILE B 1 296 ? 85.611 63.463 113.308 1.00 111.52 296 ILE D C 1
ATOM 6653 O O . ILE B 1 296 ? 85.497 64.623 112.885 1.00 111.52 296 ILE D O 1
ATOM 6658 N N . PRO B 1 297 ? 86.588 63.128 114.159 1.00 109.26 297 PRO D N 1
ATOM 6659 C CA . PRO B 1 297 ? 87.558 64.151 114.592 1.00 109.26 297 PRO D CA 1
ATOM 6660 C C . PRO B 1 297 ? 88.332 64.773 113.443 1.00 109.26 297 PRO D C 1
ATOM 6661 O O . PRO B 1 297 ? 88.629 65.973 113.480 1.00 109.26 297 PRO D O 1
ATOM 6665 N N . VAL B 1 298 ? 88.668 63.992 112.426 1.00 103.64 298 VAL D N 1
ATOM 6666 C CA . VAL B 1 298 ? 89.362 64.546 111.258 1.00 103.64 298 VAL D CA 1
ATOM 6667 C C . VAL B 1 298 ? 88.373 65.356 110.426 1.00 103.64 298 VAL D C 1
ATOM 6668 O O . VAL B 1 298 ? 87.245 64.890 110.180 1.00 103.64 298 VAL D O 1
ATOM 6672 N N . PRO B 1 299 ? 88.717 66.576 110.012 1.00 98.05 299 PRO D N 1
ATOM 6673 C CA . PRO B 1 299 ? 87.805 67.342 109.155 1.00 98.05 299 PRO D CA 1
ATOM 6674 C C . PRO B 1 299 ? 87.559 66.625 107.836 1.00 98.05 299 PRO D C 1
ATOM 6675 O O . PRO B 1 299 ? 88.457 65.999 107.270 1.00 98.05 299 PRO D O 1
ATOM 6679 N N . ILE B 1 300 ? 86.329 66.722 107.353 1.00 91.52 300 ILE D N 1
ATOM 6680 C CA . ILE B 1 300 ? 85.963 66.047 106.104 1.00 91.52 300 ILE D CA 1
ATOM 6681 C C . ILE B 1 300 ? 86.633 66.761 104.935 1.00 91.52 300 ILE D C 1
ATOM 6682 O O . ILE B 1 300 ? 86.462 67.983 104.778 1.00 91.52 300 ILE D O 1
ATOM 6687 N N . PRO B 1 301 ? 87.400 66.060 104.097 1.00 86.62 301 PRO D N 1
ATOM 6688 C CA . PRO B 1 301 ? 88.001 66.704 102.911 1.00 86.62 301 PRO D CA 1
ATOM 6689 C C . PRO B 1 301 ? 86.969 66.905 101.808 1.00 86.62 301 PRO D C 1
ATOM 6690 O O . PRO B 1 301 ? 87.013 66.299 100.732 1.00 86.62 301 PRO D O 1
ATOM 6694 N N . ILE B 1 302 ? 86.001 67.783 102.085 1.00 79.17 302 ILE D N 1
ATOM 6695 C CA . ILE B 1 302 ? 84.892 67.992 101.161 1.00 79.17 302 ILE D CA 1
ATOM 6696 C C . ILE B 1 302 ? 85.379 68.594 99.851 1.00 79.17 302 ILE D C 1
ATOM 6697 O O . ILE B 1 302 ? 84.849 68.277 98.781 1.00 79.17 302 ILE D O 1
ATOM 6702 N N . GLU B 1 303 ? 86.391 69.463 99.907 1.00 77.04 303 GLU D N 1
ATOM 6703 C CA . GLU B 1 303 ? 86.885 70.098 98.690 1.00 77.04 303 GLU D CA 1
ATOM 6704 C C . GLU B 1 303 ? 87.473 69.073 97.726 1.00 77.04 303 GLU D C 1
ATOM 6705 O O . GLU B 1 303 ? 87.240 69.147 96.514 1.00 77.04 303 GLU D O 1
ATOM 6711 N N . VAL B 1 304 ? 88.229 68.105 98.247 1.00 74.38 304 VAL D N 1
ATOM 6712 C CA . VAL B 1 304 ? 88.850 67.099 97.390 1.00 74.38 304 VAL D CA 1
ATOM 6713 C C . VAL B 1 304 ? 87.786 66.244 96.711 1.00 74.38 304 VAL D C 1
ATOM 6714 O O . VAL B 1 304 ? 87.851 65.987 95.502 1.00 74.38 304 VAL D O 1
ATOM 6718 N N . ILE B 1 305 ? 86.788 65.797 97.476 1.00 75.21 305 ILE D N 1
ATOM 6719 C CA . ILE B 1 305 ? 85.725 64.971 96.912 1.00 75.21 305 ILE D CA 1
ATOM 6720 C C . ILE B 1 305 ? 84.921 65.762 95.889 1.00 75.21 305 ILE D C 1
ATOM 6721 O O . ILE B 1 305 ? 84.557 65.246 94.826 1.00 75.21 305 ILE D O 1
ATOM 6726 N N . VAL B 1 306 ? 84.631 67.028 96.197 1.00 74.27 306 VAL D N 1
ATOM 6727 C CA . VAL B 1 306 ? 83.888 67.880 95.274 1.00 74.27 306 VAL D CA 1
ATOM 6728 C C . VAL B 1 306 ? 84.650 68.048 93.967 1.00 74.27 306 VAL D C 1
ATOM 6729 O O . VAL B 1 306 ? 84.072 67.945 92.878 1.00 74.27 306 VAL D O 1
ATOM 6733 N N . THR B 1 307 ? 85.957 68.302 94.051 1.00 72.20 307 THR D N 1
ATOM 6734 C CA . THR B 1 307 ? 86.758 68.462 92.843 1.00 72.20 307 THR D CA 1
ATOM 6735 C C . THR B 1 307 ? 86.822 67.166 92.045 1.00 72.20 307 THR D C 1
ATOM 6736 O O . THR B 1 307 ? 86.747 67.187 90.811 1.00 72.20 307 THR D O 1
ATOM 6740 N N . ILE B 1 308 ? 86.952 66.027 92.728 1.00 73.38 308 ILE D N 1
ATOM 6741 C CA . ILE B 1 308 ? 86.995 64.744 92.029 1.00 73.38 308 ILE D CA 1
ATOM 6742 C C . ILE B 1 308 ? 85.686 64.499 91.286 1.00 73.38 308 ILE D C 1
ATOM 6743 O O . ILE B 1 308 ? 85.680 64.096 90.116 1.00 73.38 308 ILE D O 1
ATOM 6748 N N . ILE B 1 309 ? 84.557 64.749 91.954 1.00 73.65 309 ILE D N 1
ATOM 6749 C CA . ILE B 1 309 ? 83.255 64.544 91.323 1.00 73.65 309 ILE D CA 1
ATOM 6750 C C . ILE B 1 309 ? 83.077 65.488 90.141 1.00 73.65 309 ILE D C 1
ATOM 6751 O O . ILE B 1 309 ? 82.587 65.089 89.077 1.00 73.65 309 ILE D O 1
ATOM 6756 N N . ALA B 1 310 ? 83.465 66.756 90.307 1.00 74.36 310 ALA D N 1
ATOM 6757 C CA . ALA B 1 310 ? 83.327 67.720 89.221 1.00 74.36 310 ALA D CA 1
ATOM 6758 C C . ALA B 1 310 ? 84.184 67.332 88.024 1.00 74.36 310 ALA D C 1
ATOM 6759 O O . ALA B 1 310 ? 83.734 67.420 86.876 1.00 74.36 310 ALA D O 1
ATOM 6761 N N . THR B 1 311 ? 85.422 66.900 88.273 1.00 74.47 311 THR D N 1
ATOM 6762 C CA . THR B 1 311 ? 86.294 66.472 87.185 1.00 74.47 311 THR D CA 1
ATOM 6763 C C . THR B 1 311 ? 85.731 65.249 86.475 1.00 74.47 311 THR D C 1
ATOM 6764 O O . THR B 1 311 ? 85.748 65.179 85.241 1.00 74.47 311 THR D O 1
ATOM 6768 N N . ALA B 1 312 ? 85.220 64.278 87.238 1.00 76.09 312 ALA D N 1
ATOM 6769 C CA . ALA B 1 312 ? 84.642 63.088 86.623 1.00 76.09 312 ALA D CA 1
ATOM 6770 C C . ALA B 1 312 ? 83.434 63.442 85.766 1.00 76.09 312 ALA D C 1
ATOM 6771 O O . ALA B 1 312 ? 83.293 62.943 84.644 1.00 76.09 312 ALA D O 1
ATOM 6773 N N . ILE B 1 313 ? 82.558 64.315 86.270 1.00 76.26 313 ILE D N 1
ATOM 6774 C CA . ILE B 1 313 ? 81.374 64.703 85.509 1.00 76.26 313 ILE D CA 1
ATOM 6775 C C . ILE B 1 313 ? 81.771 65.461 84.248 1.00 76.26 313 ILE D C 1
ATOM 6776 O O . ILE B 1 313 ? 81.231 65.215 83.160 1.00 76.26 313 ILE D O 1
ATOM 6781 N N . SER B 1 314 ? 82.722 66.391 84.369 1.00 78.95 314 SER D N 1
ATOM 6782 C CA . SER B 1 314 ? 83.145 67.172 83.212 1.00 78.95 314 SER D CA 1
ATOM 6783 C C . SER B 1 314 ? 83.838 66.306 82.170 1.00 78.95 314 SER D C 1
ATOM 6784 O O . SER B 1 314 ? 83.749 66.593 80.973 1.00 78.95 314 SER D O 1
ATOM 6787 N N . TYR B 1 315 ? 84.539 65.255 82.598 1.00 81.93 315 TYR D N 1
ATOM 6788 C CA . TYR B 1 315 ? 85.099 64.315 81.634 1.00 81.93 315 TYR D CA 1
ATOM 6789 C C . TYR B 1 315 ? 84.006 63.466 80.997 1.00 81.93 315 TYR D C 1
ATOM 6790 O O . TYR B 1 315 ? 84.086 63.128 79.811 1.00 81.93 315 TYR D O 1
ATOM 6799 N N . ALA B 1 316 ? 82.979 63.109 81.772 1.00 81.05 316 ALA D N 1
ATOM 6800 C CA . ALA B 1 316 ? 81.930 62.233 81.261 1.00 81.05 316 ALA D CA 1
ATOM 6801 C C . ALA B 1 316 ? 81.078 62.932 80.209 1.00 81.05 316 ALA D C 1
ATOM 6802 O O . ALA B 1 316 ? 80.832 62.378 79.131 1.00 81.05 316 ALA D O 1
ATOM 6804 N N . VAL B 1 317 ? 80.615 64.151 80.497 1.00 81.26 317 VAL D N 1
ATOM 6805 C CA . VAL B 1 317 ? 79.682 64.829 79.600 1.00 81.26 317 VAL D CA 1
ATOM 6806 C C . VAL B 1 317 ? 80.322 65.983 78.838 1.00 81.26 317 VAL D C 1
ATOM 6807 O O . VAL B 1 317 ? 79.632 66.648 78.053 1.00 81.26 317 VAL D O 1
ATOM 6811 N N . ASN B 1 318 ? 81.615 66.242 79.045 1.00 82.83 318 ASN D N 1
ATOM 6812 C CA . ASN B 1 318 ? 82.411 67.138 78.201 1.00 82.83 318 ASN D CA 1
ATOM 6813 C C . ASN B 1 318 ? 81.814 68.549 78.151 1.00 82.83 318 ASN D C 1
ATOM 6814 O O . ASN B 1 318 ? 81.333 69.022 77.120 1.00 82.83 318 ASN D O 1
ATOM 6819 N N . LEU B 1 319 ? 81.858 69.216 79.309 1.00 81.97 319 LEU D N 1
ATOM 6820 C CA . LEU B 1 319 ? 81.414 70.605 79.373 1.00 81.97 319 LEU D CA 1
ATOM 6821 C C . LEU B 1 319 ? 82.276 71.535 78.529 1.00 81.97 319 LEU D C 1
ATOM 6822 O O . LEU B 1 319 ? 81.816 72.624 78.167 1.00 81.97 319 LEU D O 1
ATOM 6827 N N . GLU B 1 320 ? 83.514 71.141 78.220 1.00 84.13 320 GLU D N 1
ATOM 6828 C CA . GLU B 1 320 ? 84.415 72.029 77.491 1.00 84.13 320 GLU D CA 1
ATOM 6829 C C . GLU B 1 320 ? 83.882 72.349 76.100 1.00 84.13 320 GLU D C 1
ATOM 6830 O O . GLU B 1 320 ? 83.930 73.503 75.659 1.00 84.13 320 GLU D O 1
ATOM 6836 N N . LYS B 1 321 ? 83.363 71.343 75.395 1.00 85.87 321 LYS D N 1
ATOM 6837 C CA . LYS B 1 321 ? 82.874 71.540 74.037 1.00 85.87 321 LYS D CA 1
ATOM 6838 C C . LYS B 1 321 ? 81.359 71.659 73.947 1.00 85.87 321 LYS D C 1
ATOM 6839 O O . LYS B 1 321 ? 80.857 72.208 72.960 1.00 85.87 321 LYS D O 1
ATOM 6845 N N . ASN B 1 322 ? 80.621 71.167 74.942 1.00 83.20 322 ASN D N 1
ATOM 6846 C CA . ASN B 1 322 ? 79.164 71.206 74.870 1.00 83.20 322 ASN D CA 1
ATOM 6847 C C . ASN B 1 322 ? 78.615 72.536 75.373 1.00 83.20 322 ASN D C 1
ATOM 6848 O O . ASN B 1 322 ? 77.733 73.129 74.742 1.00 83.20 322 ASN D O 1
ATOM 6853 N N . TYR B 1 323 ? 79.121 73.019 76.506 1.00 83.19 323 TYR D N 1
ATOM 6854 C CA . TYR B 1 323 ? 78.649 74.262 77.101 1.00 83.19 323 TYR D CA 1
ATOM 6855 C C . TYR B 1 323 ? 79.723 75.341 77.135 1.00 83.19 323 TYR D C 1
ATOM 6856 O O . TYR B 1 323 ? 79.508 76.393 77.747 1.00 83.19 323 TYR D O 1
ATOM 6865 N N . ASN B 1 324 ? 80.865 75.108 76.484 1.00 80.83 324 ASN D N 1
ATOM 6866 C CA . ASN B 1 324 ? 81.975 76.063 76.450 1.00 80.83 324 ASN D CA 1
ATOM 6867 C C . ASN B 1 324 ? 82.399 76.444 77.869 1.00 80.83 324 ASN D C 1
ATOM 6868 O O . ASN B 1 324 ? 82.581 77.618 78.196 1.00 80.83 324 ASN D O 1
ATOM 6873 N N . ALA B 1 325 ? 82.527 75.438 78.730 1.00 75.41 325 ALA D N 1
ATOM 6874 C CA . ALA B 1 325 ? 82.936 75.675 80.105 1.00 75.41 325 ALA D CA 1
ATOM 6875 C C . ALA B 1 325 ? 84.416 76.032 80.174 1.00 75.41 325 ALA D C 1
ATOM 6876 O O . ALA B 1 325 ? 85.217 75.631 79.326 1.00 75.41 325 ALA D O 1
ATOM 6878 N N . GLY B 1 326 ? 84.774 76.797 81.201 1.00 71.79 326 GLY D N 1
ATOM 6879 C CA . GLY B 1 326 ? 86.158 77.176 81.402 1.00 71.79 326 GLY D CA 1
ATOM 6880 C C . GLY B 1 326 ? 86.921 76.166 82.231 1.00 71.79 326 GLY D C 1
ATOM 6881 O O . GLY B 1 326 ? 86.841 76.173 83.463 1.00 71.79 326 GLY D O 1
ATOM 6882 N N . ILE B 1 327 ? 87.669 75.295 81.565 1.00 70.41 327 ILE D N 1
ATOM 6883 C CA . ILE B 1 327 ? 88.444 74.261 82.228 1.00 70.41 327 ILE D CA 1
ATOM 6884 C C . ILE B 1 327 ? 89.917 74.659 82.196 1.00 70.41 327 ILE D C 1
ATOM 6885 O O . ILE B 1 327 ? 90.317 75.588 81.495 1.00 70.41 327 ILE D O 1
ATOM 6890 N N . VAL B 1 328 ? 90.729 73.945 82.979 1.00 69.94 328 VAL D N 1
ATOM 6891 C CA . VAL B 1 328 ? 92.159 74.239 83.010 1.00 69.94 328 VAL D CA 1
ATOM 6892 C C . VAL B 1 328 ? 92.788 73.958 81.650 1.00 69.94 328 VAL D C 1
ATOM 6893 O O . VAL B 1 328 ? 93.672 74.695 81.196 1.00 69.94 328 VAL D O 1
ATOM 6897 N N . LYS B 1 329 ? 92.371 72.868 80.999 1.00 72.46 329 LYS D N 1
ATOM 6898 C CA . LYS B 1 329 ? 92.607 72.619 79.580 1.00 72.46 329 LYS D CA 1
ATOM 6899 C C . LYS B 1 329 ? 94.071 72.296 79.287 1.00 72.46 329 LYS D C 1
ATOM 6900 O O . LYS B 1 329 ? 94.408 71.879 78.174 1.00 72.46 329 LYS D O 1
ATOM 6906 N N . SER B 1 330 ? 94.942 72.433 80.286 1.00 72.42 330 SER D N 1
ATOM 6907 C CA . SER B 1 330 ? 96.362 72.177 80.077 1.00 72.42 330 SER D CA 1
ATOM 6908 C C . SER B 1 330 ? 97.110 72.035 81.395 1.00 72.42 330 SER D C 1
ATOM 6909 O O . SER B 1 330 ? 97.059 72.929 82.246 1.00 72.42 330 SER D O 1
ATOM 6912 N N . ILE B 1 331 ? 97.810 70.919 81.567 1.00 74.31 331 ILE D N 1
ATOM 6913 C CA . ILE B 1 331 ? 98.692 70.712 82.713 1.00 74.31 331 ILE D CA 1
ATOM 6914 C C . ILE B 1 331 ? 99.980 70.077 82.204 1.00 74.31 331 ILE D C 1
ATOM 6915 O O . ILE B 1 331 ? 99.936 69.011 81.573 1.00 74.31 331 ILE D O 1
ATOM 6920 N N . PRO B 1 332 ? 101.138 70.690 82.439 1.00 75.63 332 PRO D N 1
ATOM 6921 C CA . PRO B 1 332 ? 102.389 70.111 81.943 1.00 75.63 332 PRO D CA 1
ATOM 6922 C C . PRO B 1 332 ? 102.700 68.782 82.612 1.00 75.63 332 PRO D C 1
ATOM 6923 O O . PRO B 1 332 ? 102.352 68.543 83.771 1.00 75.63 332 PRO D O 1
ATOM 6927 N N . ARG B 1 333 ? 103.366 67.912 81.859 1.00 79.04 333 ARG D N 1
ATOM 6928 C CA . ARG B 1 333 ? 103.778 66.603 82.345 1.00 79.04 333 ARG D CA 1
ATOM 6929 C C . ARG B 1 333 ? 105.273 66.621 82.629 1.00 79.04 333 ARG D C 1
ATOM 6930 O O . ARG B 1 333 ? 106.060 67.100 81.806 1.00 79.04 333 ARG D O 1
ATOM 6938 N N . GLY B 1 334 ? 105.659 66.103 83.791 1.00 73.71 334 GLY D N 1
ATOM 6939 C CA . GLY B 1 334 ? 107.051 66.098 84.186 1.00 73.71 334 GLY D CA 1
ATOM 6940 C C . GLY B 1 334 ? 107.479 67.416 84.800 1.00 73.71 334 GLY D C 1
ATOM 6941 O O . GLY B 1 334 ? 106.696 68.350 84.982 1.00 73.71 334 GLY D O 1
ATOM 6942 N N . PHE B 1 335 ? 108.767 67.487 85.122 1.00 68.68 335 PHE D N 1
ATOM 6943 C CA . PHE B 1 335 ? 109.349 68.652 85.773 1.00 68.68 335 PHE D CA 1
ATOM 6944 C C . PHE B 1 335 ? 110.157 69.456 84.765 1.00 68.68 335 PHE D C 1
ATOM 6945 O O . PHE B 1 335 ? 111.035 68.912 84.088 1.00 68.68 335 PHE D O 1
ATOM 6953 N N . LEU B 1 336 ? 109.856 70.748 84.669 1.00 68.59 336 LEU D N 1
ATOM 6954 C CA . LEU B 1 336 ? 110.570 71.615 83.748 1.00 68.59 336 LEU D CA 1
ATOM 6955 C C . LEU B 1 336 ? 111.984 71.891 84.260 1.00 68.59 336 LEU D C 1
ATOM 6956 O O . LEU B 1 336 ? 112.221 71.913 85.470 1.00 68.59 336 LEU D O 1
ATOM 6961 N N . PRO B 1 337 ? 112.944 72.096 83.355 1.00 67.63 337 PRO D N 1
ATOM 6962 C CA . PRO B 1 337 ? 114.290 72.451 83.795 1.00 67.63 337 PRO D CA 1
ATOM 6963 C C . PRO B 1 337 ? 114.299 73.830 84.431 1.00 67.63 337 PRO D C 1
ATOM 6964 O O . PRO B 1 337 ? 113.459 74.684 84.103 1.00 67.63 337 PRO D O 1
ATOM 6968 N N . PRO B 1 338 ? 115.218 74.087 85.358 1.00 65.05 338 PRO D N 1
ATOM 6969 C CA . PRO B 1 338 ? 115.264 75.404 86.000 1.00 65.05 338 PRO D CA 1
ATOM 6970 C C . PRO B 1 338 ? 115.734 76.490 85.045 1.00 65.05 338 PRO D C 1
ATOM 6971 O O . PRO B 1 338 ? 116.499 76.243 84.109 1.00 65.05 338 PRO D O 1
ATOM 6975 N N . GLU B 1 339 ? 115.263 77.710 85.295 1.00 64.41 339 GLU D N 1
ATOM 6976 C CA . GLU B 1 339 ? 115.705 78.891 84.569 1.00 64.41 339 GLU D CA 1
ATOM 6977 C C . GLU B 1 339 ? 116.058 79.990 85.559 1.00 64.41 339 GLU D C 1
ATOM 6978 O O . GLU B 1 339 ? 115.370 80.173 86.567 1.00 64.41 339 GLU D O 1
ATOM 6984 N N . ILE B 1 340 ? 117.131 80.718 85.267 1.00 62.97 340 ILE D N 1
ATOM 6985 C CA . ILE B 1 340 ? 117.567 81.827 86.111 1.00 62.97 340 ILE D CA 1
ATOM 6986 C C . ILE B 1 340 ? 116.659 83.023 85.852 1.00 62.97 340 ILE D C 1
ATOM 6987 O O . ILE B 1 340 ? 116.556 83.484 84.706 1.00 62.97 340 ILE D O 1
ATOM 6992 N N . PRO B 1 341 ? 115.976 83.547 86.872 1.00 59.20 341 PRO D N 1
ATOM 6993 C CA . PRO B 1 341 ? 115.103 84.696 86.649 1.00 59.20 341 PRO D CA 1
ATOM 6994 C C . PRO B 1 341 ? 115.910 85.925 86.275 1.00 59.20 341 PRO D C 1
ATOM 6995 O O . PRO B 1 341 ? 117.049 86.103 86.739 1.00 59.20 341 PRO D O 1
ATOM 6999 N N . PRO B 1 342 ? 115.361 86.806 85.437 1.00 57.46 342 PRO D N 1
ATOM 7000 C CA . PRO B 1 342 ? 116.073 88.045 85.097 1.00 57.46 342 PRO D CA 1
ATOM 7001 C C . PRO B 1 342 ? 116.062 89.044 86.243 1.00 57.46 342 PRO D C 1
ATOM 7002 O O . PRO B 1 342 ? 115.005 89.560 86.619 1.00 57.46 342 PRO D O 1
ATOM 7006 N N . ILE B 1 343 ? 117.240 89.327 86.803 1.00 59.06 343 ILE D N 1
ATOM 7007 C CA . ILE B 1 343 ? 117.341 90.233 87.942 1.00 59.06 343 ILE D CA 1
ATOM 7008 C C . ILE B 1 343 ? 117.004 91.673 87.591 1.00 59.06 343 ILE D C 1
ATOM 7009 O O . ILE B 1 343 ? 116.779 92.482 88.499 1.00 59.06 343 ILE D O 1
ATOM 7014 N N . SER B 1 344 ? 116.955 92.014 86.300 1.00 56.61 344 SER D N 1
ATOM 7015 C CA . SER B 1 344 ? 116.682 93.392 85.904 1.00 56.61 344 SER D CA 1
ATOM 7016 C C . SER B 1 344 ? 115.319 93.863 86.394 1.00 56.61 344 SER D C 1
ATOM 7017 O O . SER B 1 344 ? 115.137 95.055 86.668 1.00 56.61 344 SER D O 1
ATOM 7020 N N . LEU B 1 345 ? 114.354 92.950 86.514 1.00 55.16 345 LEU D N 1
ATOM 7021 C CA . LEU B 1 345 ? 113.025 93.312 86.991 1.00 55.16 345 LEU D CA 1
ATOM 7022 C C . LEU B 1 345 ? 112.989 93.592 88.487 1.00 55.16 345 LEU D C 1
ATOM 7023 O O . LEU B 1 345 ? 111.967 94.082 88.979 1.00 55.16 345 LEU D O 1
ATOM 7028 N N . PHE B 1 346 ? 114.076 93.307 89.212 1.00 52.49 346 PHE D N 1
ATOM 7029 C CA . PHE B 1 346 ? 114.084 93.495 90.661 1.00 52.49 346 PHE D CA 1
ATOM 7030 C C . PHE B 1 346 ? 113.759 94.929 91.053 1.00 52.49 346 PHE D C 1
ATOM 7031 O O . PHE B 1 346 ? 113.223 95.168 92.140 1.00 52.49 346 PHE D O 1
ATOM 7039 N N . SER B 1 347 ? 114.076 95.895 90.188 1.00 59.13 347 SER D N 1
ATOM 7040 C CA . SER B 1 347 ? 113.826 97.293 90.518 1.00 59.13 347 SER D CA 1
ATOM 7041 C C . SER B 1 347 ? 112.338 97.616 90.533 1.00 59.13 347 SER D C 1
ATOM 7042 O O . SER B 1 347 ? 111.923 98.574 91.195 1.00 59.13 347 SER D O 1
ATOM 7045 N N . GLU B 1 348 ? 111.523 96.842 89.818 1.00 59.76 348 GLU D N 1
ATOM 7046 C CA . GLU B 1 348 ? 110.095 97.108 89.711 1.00 59.76 348 GLU D CA 1
ATOM 7047 C C . GLU B 1 348 ? 109.258 96.278 90.677 1.00 59.76 348 GLU D C 1
ATOM 7048 O O . GLU B 1 348 ? 108.026 96.345 90.623 1.00 59.76 348 GLU D O 1
ATOM 7054 N N . MET B 1 349 ? 109.889 95.500 91.557 1.00 51.15 349 MET D N 1
ATOM 7055 C CA . MET B 1 349 ? 109.166 94.651 92.492 1.00 51.15 349 MET D CA 1
ATOM 7056 C C . MET B 1 349 ? 109.517 94.899 93.952 1.00 51.15 349 MET D C 1
ATOM 7057 O O . MET B 1 349 ? 109.023 94.167 94.816 1.00 51.15 349 MET D O 1
ATOM 7062 N N . LEU B 1 350 ? 110.347 95.899 94.256 1.00 52.69 350 LEU D N 1
ATOM 7063 C CA . LEU B 1 350 ? 110.891 96.030 95.606 1.00 52.69 350 LEU D CA 1
ATOM 7064 C C . LEU B 1 350 ? 109.791 96.267 96.636 1.00 52.69 350 LEU D C 1
ATOM 7065 O O . LEU B 1 350 ? 109.692 95.541 97.635 1.00 52.69 350 LEU D O 1
ATOM 7070 N N . THR B 1 351 ? 108.945 97.273 96.402 1.00 50.90 351 THR D N 1
ATOM 7071 C CA . THR B 1 351 ? 107.881 97.586 97.349 1.00 50.90 351 THR D CA 1
ATOM 7072 C C . THR B 1 351 ? 106.865 96.462 97.458 1.00 50.90 351 THR D C 1
ATOM 7073 O O . THR B 1 351 ? 106.172 96.361 98.476 1.00 50.90 351 THR D O 1
ATOM 7077 N N . ALA B 1 352 ? 106.757 95.621 96.432 1.00 46.24 352 ALA D N 1
ATOM 7078 C CA . ALA B 1 352 ? 105.851 94.484 96.462 1.00 46.24 352 ALA D CA 1
ATOM 7079 C C . ALA B 1 352 ? 106.512 93.246 97.046 1.00 46.24 352 ALA D C 1
ATOM 7080 O O . ALA B 1 352 ? 105.879 92.512 97.809 1.00 46.24 352 ALA D O 1
ATOM 7082 N N . SER B 1 353 ? 107.777 93.002 96.699 1.00 44.50 353 SER D N 1
ATOM 7083 C CA . SER B 1 353 ? 108.484 91.853 97.252 1.00 44.50 353 SER D CA 1
ATOM 7084 C C . SER B 1 353 ? 108.648 91.982 98.759 1.00 44.50 353 SER D C 1
ATOM 7085 O O . SER B 1 353 ? 108.521 90.992 99.488 1.00 44.50 353 SER D O 1
ATOM 7088 N N . PHE B 1 354 ? 108.927 93.193 99.247 1.00 44.95 354 PHE D N 1
ATOM 7089 C CA . PHE B 1 354 ? 109.057 93.396 100.687 1.00 44.95 354 PHE D CA 1
ATOM 7090 C C . PHE B 1 354 ? 107.766 93.030 101.411 1.00 44.95 354 PHE D C 1
ATOM 7091 O O . PHE B 1 354 ? 107.778 92.270 102.390 1.00 44.95 354 PHE D O 1
ATOM 7099 N N . SER B 1 355 ? 106.636 93.546 100.925 1.00 42.97 355 SER D N 1
ATOM 7100 C CA . SER B 1 355 ? 105.354 93.268 101.562 1.00 42.97 355 SER D CA 1
ATOM 7101 C C . SER B 1 355 ? 104.983 91.795 101.456 1.00 42.97 355 SER D C 1
ATOM 7102 O O . SER B 1 355 ? 104.458 91.216 102.412 1.00 42.97 355 SER D O 1
ATOM 7105 N N . ILE B 1 356 ? 105.236 91.174 100.300 1.00 39.01 356 ILE D N 1
ATOM 7106 C CA . ILE B 1 356 ? 104.909 89.761 100.136 1.00 39.01 356 ILE D CA 1
ATOM 7107 C C . ILE B 1 356 ? 105.736 88.908 101.086 1.00 39.01 356 ILE D C 1
ATOM 7108 O O . ILE B 1 356 ? 105.217 87.982 101.720 1.00 39.01 356 ILE D O 1
ATOM 7113 N N . ALA B 1 357 ? 107.032 89.206 101.207 1.00 40.13 357 ALA D N 1
ATOM 7114 C CA . ALA B 1 357 ? 107.879 88.466 102.134 1.00 40.13 357 ALA D CA 1
ATOM 7115 C C . ALA B 1 357 ? 107.391 88.629 103.567 1.00 40.13 357 ALA D C 1
ATOM 7116 O O . ALA B 1 357 ? 107.293 87.651 104.318 1.00 40.13 357 ALA D O 1
ATOM 7118 N N . VAL B 1 358 ? 107.058 89.863 103.956 1.00 38.82 358 VAL D N 1
ATOM 7119 C CA . VAL B 1 358 ? 106.604 90.112 105.323 1.00 38.82 358 VAL D CA 1
ATOM 7120 C C . VAL B 1 358 ? 105.312 89.352 105.604 1.00 38.82 358 VAL D C 1
ATOM 7121 O O . VAL B 1 358 ? 105.179 88.683 106.634 1.00 38.82 358 VAL D O 1
ATOM 7125 N N . VAL B 1 359 ? 104.351 89.425 104.680 1.00 39.96 359 VAL D N 1
ATOM 7126 C CA . VAL B 1 359 ? 103.061 88.767 104.881 1.00 39.96 359 VAL D CA 1
ATOM 7127 C C . VAL B 1 359 ? 103.230 87.254 104.941 1.00 39.96 359 VAL D C 1
ATOM 7128 O O . VAL B 1 359 ? 102.662 86.584 105.815 1.00 39.96 359 VAL D O 1
ATOM 7132 N N . ALA B 1 360 ? 103.998 86.691 104.004 1.00 41.87 360 ALA D N 1
ATOM 7133 C CA . ALA B 1 360 ? 104.174 85.246 103.967 1.00 41.87 360 ALA D CA 1
ATOM 7134 C C . ALA B 1 360 ? 104.857 84.743 105.228 1.00 41.87 360 ALA D C 1
ATOM 7135 O O . ALA B 1 360 ? 104.428 83.744 105.819 1.00 41.87 360 ALA D O 1
ATOM 7137 N N . TYR B 1 361 ? 105.914 85.431 105.669 1.00 45.59 361 TYR D N 1
ATOM 7138 C CA . TYR B 1 361 ? 106.587 85.020 106.894 1.00 45.59 361 TYR D CA 1
ATOM 7139 C C . TYR B 1 361 ? 105.678 85.163 108.104 1.00 45.59 361 TYR D C 1
ATOM 7140 O O . TYR B 1 361 ? 105.702 84.319 109.007 1.00 45.59 361 TYR D O 1
ATOM 7149 N N . ALA B 1 362 ? 104.891 86.241 108.158 1.00 43.92 362 ALA D N 1
ATOM 7150 C CA . ALA B 1 362 ? 104.004 86.440 109.294 1.00 43.92 362 ALA D CA 1
ATOM 7151 C C . ALA B 1 362 ? 102.982 85.322 109.390 1.00 43.92 362 ALA D C 1
ATOM 7152 O O . ALA B 1 362 ? 102.737 84.791 110.477 1.00 43.92 362 ALA D O 1
ATOM 7154 N N . ILE B 1 363 ? 102.394 84.934 108.257 1.00 45.42 363 ILE D N 1
ATOM 7155 C CA . ILE B 1 363 ? 101.447 83.821 108.259 1.00 45.42 363 ILE D CA 1
ATOM 7156 C C . ILE B 1 363 ? 102.144 82.533 108.675 1.00 45.42 363 ILE D C 1
ATOM 7157 O O . ILE B 1 363 ? 101.613 81.746 109.477 1.00 45.42 363 ILE D O 1
ATOM 7162 N N . ALA B 1 364 ? 103.345 82.301 108.140 1.00 47.80 364 ALA D N 1
ATOM 7163 C CA . ALA B 1 364 ? 104.073 81.077 108.449 1.00 47.80 364 ALA D CA 1
ATOM 7164 C C . ALA B 1 364 ? 104.326 80.948 109.943 1.00 47.80 364 ALA D C 1
ATOM 7165 O O . ALA B 1 364 ? 104.009 79.920 110.551 1.00 47.80 364 ALA D O 1
ATOM 7167 N N . VAL B 1 365 ? 104.884 81.993 110.558 1.00 49.20 365 VAL D N 1
ATOM 7168 C CA . VAL B 1 365 ? 105.190 81.907 111.982 1.00 49.20 365 VAL D CA 1
ATOM 7169 C C . VAL B 1 365 ? 103.929 81.969 112.823 1.00 49.20 365 VAL D C 1
ATOM 7170 O O . VAL B 1 365 ? 103.901 81.424 113.927 1.00 49.20 365 VAL D O 1
ATOM 7174 N N . SER B 1 366 ? 102.867 82.612 112.338 1.00 50.08 366 SER D N 1
ATOM 7175 C CA . SER B 1 366 ? 101.610 82.584 113.074 1.00 50.08 366 SER D CA 1
ATOM 7176 C C . SER B 1 366 ? 101.109 81.155 113.228 1.00 50.08 366 SER D C 1
ATOM 7177 O O . SER B 1 366 ? 100.847 80.693 114.345 1.00 50.08 366 SER D O 1
ATOM 7180 N N . VAL B 1 367 ? 101.012 80.426 112.114 1.00 52.60 367 VAL D N 1
ATOM 7181 C CA . VAL B 1 367 ? 100.555 79.040 112.189 1.00 52.60 367 VAL D CA 1
ATOM 7182 C C . VAL B 1 367 ? 101.555 78.182 112.959 1.00 52.60 367 VAL D C 1
ATOM 7183 O O . VAL B 1 367 ? 101.171 77.313 113.760 1.00 52.60 367 VAL D O 1
ATOM 7187 N N . GLY B 1 368 ? 102.852 78.418 112.742 1.00 55.10 368 GLY D N 1
ATOM 7188 C CA . GLY B 1 368 ? 103.864 77.652 113.447 1.00 55.10 368 GLY D CA 1
ATOM 7189 C C . GLY B 1 368 ? 103.787 77.822 114.951 1.00 55.10 368 GLY D C 1
ATOM 7190 O O . GLY B 1 368 ? 103.919 76.854 115.695 1.00 55.10 368 GLY D O 1
ATOM 7191 N N . LYS B 1 369 ? 103.559 79.050 115.419 1.00 56.29 369 LYS D N 1
ATOM 7192 C CA . LYS B 1 369 ? 103.441 79.290 116.852 1.00 56.29 369 LYS D CA 1
ATOM 7193 C C . LYS B 1 369 ? 102.135 78.733 117.402 1.00 56.29 369 LYS D C 1
ATOM 7194 O O . LYS B 1 369 ? 102.108 78.201 118.519 1.00 56.29 369 LYS D O 1
ATOM 7200 N N . VAL B 1 370 ? 101.044 78.838 116.635 1.00 57.54 370 VAL D N 1
ATOM 7201 C CA . VAL B 1 370 ? 99.780 78.251 117.075 1.00 57.54 370 VAL D CA 1
ATOM 7202 C C . VAL B 1 370 ? 99.944 76.760 117.330 1.00 57.54 370 VAL D C 1
ATOM 7203 O O . VAL B 1 370 ? 99.429 76.225 118.319 1.00 57.54 370 VAL D O 1
ATOM 7207 N N . TYR B 1 371 ? 100.665 76.065 116.454 1.00 60.45 371 TYR D N 1
ATOM 7208 C CA . TYR B 1 371 ? 100.856 74.635 116.674 1.00 60.45 371 TYR D CA 1
ATOM 7209 C C . TYR B 1 371 ? 102.016 74.314 117.610 1.00 60.45 371 TYR D C 1
ATOM 7210 O O . TYR B 1 371 ? 102.031 73.230 118.207 1.00 60.45 371 TYR D O 1
ATOM 7219 N N . ALA B 1 372 ? 102.962 75.237 117.784 1.00 62.99 372 ALA D N 1
ATOM 7220 C CA . ALA B 1 372 ? 104.079 75.003 118.690 1.00 62.99 372 ALA D CA 1
ATOM 7221 C C . ALA B 1 372 ? 103.647 75.125 120.144 1.00 62.99 372 ALA D C 1
ATOM 7222 O O . ALA B 1 372 ? 104.073 74.332 120.991 1.00 62.99 372 ALA D O 1
ATOM 7224 N N . ILE B 1 373 ? 102.807 76.116 120.457 1.00 62.55 373 ILE D N 1
ATOM 7225 C CA . ILE B 1 373 ? 102.263 76.200 121.805 1.00 62.55 373 ILE D CA 1
ATOM 7226 C C . ILE B 1 373 ? 101.353 75.017 122.098 1.00 62.55 373 ILE D C 1
ATOM 7227 O O . ILE B 1 373 ? 101.170 74.652 123.265 1.00 62.55 373 ILE D O 1
ATOM 7232 N N . LYS B 1 374 ? 100.778 74.403 121.062 1.00 63.36 374 LYS D N 1
ATOM 7233 C CA . LYS B 1 374 ? 99.970 73.205 121.256 1.00 63.36 374 LYS D CA 1
ATOM 7234 C C . LYS B 1 374 ? 100.838 71.980 121.520 1.00 63.36 374 LYS D C 1
ATOM 7235 O O . LYS B 1 374 ? 100.520 71.170 122.397 1.00 63.36 374 LYS D O 1
ATOM 7241 N N . TYR B 1 375 ? 101.937 71.829 120.781 1.00 66.16 375 TYR D N 1
ATOM 7242 C CA . TYR B 1 375 ? 102.804 70.667 120.922 1.00 66.16 375 TYR D CA 1
ATOM 7243 C C . TYR B 1 375 ? 104.043 70.944 121.765 1.00 66.16 375 TYR D C 1
ATOM 7244 O O . TYR B 1 375 ? 104.961 70.117 121.784 1.00 66.16 375 TYR D O 1
ATOM 7253 N N . ASP B 1 376 ? 104.089 72.083 122.456 1.00 71.34 376 ASP D N 1
ATOM 7254 C CA . ASP B 1 376 ? 105.125 72.386 123.446 1.00 71.34 376 ASP D CA 1
ATOM 7255 C C . ASP B 1 376 ? 106.529 72.348 122.834 1.00 71.34 376 ASP D C 1
ATOM 7256 O O . ASP B 1 376 ? 107.372 71.519 123.184 1.00 71.34 376 ASP D O 1
ATOM 7261 N N . TYR B 1 377 ? 106.764 73.267 121.901 1.00 67.57 377 TYR D N 1
ATOM 7262 C CA . TYR B 1 377 ? 108.100 73.499 121.372 1.00 67.57 377 TYR D CA 1
ATOM 7263 C C . TYR B 1 377 ? 108.180 74.939 120.887 1.00 67.57 377 TYR D C 1
ATOM 7264 O O . TYR B 1 377 ? 107.171 75.641 120.793 1.00 67.57 377 TYR D O 1
ATOM 7273 N N . THR B 1 378 ? 109.400 75.386 120.604 1.00 65.57 378 THR D N 1
ATOM 7274 C CA . THR B 1 378 ? 109.653 76.748 120.159 1.00 65.57 378 THR D CA 1
ATOM 7275 C C . THR B 1 378 ? 110.243 76.741 118.756 1.00 65.57 378 THR D C 1
ATOM 7276 O O . THR B 1 378 ? 111.115 75.924 118.441 1.00 65.57 378 THR D O 1
ATOM 7280 N N . ILE B 1 379 ? 109.763 77.656 117.916 1.00 62.72 379 ILE D N 1
ATOM 7281 C CA . ILE B 1 379 ? 110.246 77.809 116.548 1.00 62.72 379 ILE D CA 1
ATOM 7282 C C . ILE B 1 379 ? 111.156 79.029 116.483 1.00 62.72 379 ILE D C 1
ATOM 7283 O O . ILE B 1 379 ? 110.849 80.079 117.064 1.00 62.72 379 ILE D O 1
ATOM 7288 N N . ASP B 1 380 ? 112.290 78.883 115.803 1.00 60.46 380 ASP D N 1
ATOM 7289 C CA . ASP B 1 380 ? 113.257 79.966 115.667 1.00 60.46 380 ASP D CA 1
ATOM 7290 C C . ASP B 1 380 ? 112.820 80.905 114.548 1.00 60.46 380 ASP D C 1
ATOM 7291 O O . ASP B 1 380 ? 112.789 80.511 113.378 1.00 60.46 380 ASP D O 1
ATOM 7296 N N . GLY B 1 381 ? 112.488 82.146 114.908 1.00 58.37 381 GLY D N 1
ATOM 7297 C CA . GLY B 1 381 ? 111.980 83.084 113.920 1.00 58.37 381 GLY D CA 1
ATOM 7298 C C . GLY B 1 381 ? 113.005 83.459 112.866 1.00 58.37 381 GLY D C 1
ATOM 7299 O O . GLY B 1 381 ? 112.690 83.529 111.673 1.00 58.37 381 GLY D O 1
ATOM 7300 N N . ASN B 1 382 ? 114.242 83.719 113.288 1.00 56.62 382 ASN D N 1
ATOM 7301 C CA . ASN B 1 382 ? 115.292 84.034 112.326 1.00 56.62 382 ASN D CA 1
ATOM 7302 C C . ASN B 1 382 ? 115.605 82.828 111.450 1.00 56.62 382 ASN D C 1
ATOM 7303 O O . ASN B 1 382 ? 115.858 82.967 110.246 1.00 56.62 382 ASN D O 1
ATOM 7308 N N . GLN B 1 383 ? 115.563 81.628 112.026 1.00 58.86 383 GLN D N 1
ATOM 7309 C CA . GLN B 1 383 ? 115.708 80.443 111.195 1.00 58.86 383 GLN D CA 1
ATOM 7310 C C . GLN B 1 383 ? 114.491 80.252 110.301 1.00 58.86 383 GLN D C 1
ATOM 7311 O O . GLN B 1 383 ? 114.594 79.620 109.249 1.00 58.86 383 GLN D O 1
ATOM 7317 N N . GLU B 1 384 ? 113.331 80.781 110.697 1.00 56.16 384 GLU D N 1
ATOM 7318 C CA . GLU B 1 384 ? 112.185 80.759 109.796 1.00 56.16 384 GLU D CA 1
ATOM 7319 C C . GLU B 1 384 ? 112.413 81.673 108.594 1.00 56.16 384 GLU D C 1
ATOM 7320 O O . GLU B 1 384 ? 112.096 81.299 107.458 1.00 56.16 384 GLU D O 1
ATOM 7326 N N . PHE B 1 385 ? 112.958 82.877 108.823 1.00 51.38 385 PHE D N 1
ATOM 7327 C CA . PHE B 1 385 ? 113.523 83.652 107.715 1.00 51.38 385 PHE D CA 1
ATOM 7328 C C . PHE B 1 385 ? 114.426 82.809 106.834 1.00 51.38 385 PHE D C 1
ATOM 7329 O O . PHE B 1 385 ? 114.259 82.783 105.613 1.00 51.38 385 PHE D O 1
ATOM 7337 N N . ILE B 1 386 ? 115.417 82.147 107.429 1.00 52.00 386 ILE D N 1
ATOM 7338 C CA . ILE B 1 386 ? 116.408 81.438 106.620 1.00 52.00 386 ILE D CA 1
ATOM 7339 C C . ILE B 1 386 ? 115.735 80.346 105.793 1.00 52.00 386 ILE D C 1
ATOM 7340 O O . ILE B 1 386 ? 115.942 80.240 104.576 1.00 52.00 386 ILE D O 1
ATOM 7345 N N . ALA B 1 387 ? 114.889 79.543 106.440 1.00 52.48 387 ALA D N 1
ATOM 7346 C CA . ALA B 1 387 ? 114.248 78.420 105.767 1.00 52.48 387 ALA D CA 1
ATOM 7347 C C . ALA B 1 387 ? 113.339 78.896 104.646 1.00 52.48 387 ALA D C 1
ATOM 7348 O O . ALA B 1 387 ? 113.414 78.394 103.520 1.00 52.48 387 ALA D O 1
ATOM 7350 N N . PHE B 1 388 ? 112.483 79.882 104.926 1.00 50.66 388 PHE D N 1
ATOM 7351 C CA . PHE B 1 388 ? 111.534 80.314 103.912 1.00 50.66 388 PHE D CA 1
ATOM 7352 C C . PHE B 1 388 ? 112.211 81.107 102.805 1.00 50.66 388 PHE D C 1
ATOM 7353 O O . PHE B 1 388 ? 111.773 81.042 101.656 1.00 50.66 388 PHE D O 1
ATOM 7361 N N . GLY B 1 389 ? 113.285 81.836 103.113 1.00 49.56 389 GLY D N 1
ATOM 7362 C CA . GLY B 1 389 ? 114.028 82.512 102.064 1.00 49.56 389 GLY D CA 1
ATOM 7363 C C . GLY B 1 389 ? 114.717 81.541 101.126 1.00 49.56 389 GLY D C 1
ATOM 7364 O O . GLY B 1 389 ? 114.657 81.696 99.901 1.00 49.56 389 GLY D O 1
ATOM 7365 N N . ILE B 1 390 ? 115.375 80.520 101.684 1.00 50.07 390 ILE D N 1
ATOM 7366 C CA . ILE B 1 390 ? 115.984 79.500 100.836 1.00 50.07 390 ILE D CA 1
ATOM 7367 C C . ILE B 1 390 ? 114.913 78.775 100.034 1.00 50.07 390 ILE D C 1
ATOM 7368 O O . ILE B 1 390 ? 115.101 78.471 98.850 1.00 50.07 390 ILE D O 1
ATOM 7373 N N . SER B 1 391 ? 113.765 78.503 100.660 1.00 51.30 391 SER D N 1
ATOM 7374 C CA . SER B 1 391 ? 112.677 77.831 99.962 1.00 51.30 391 SER D CA 1
ATOM 7375 C C . SER B 1 391 ? 112.152 78.671 98.808 1.00 51.30 391 SER D C 1
ATOM 7376 O O . SER B 1 391 ? 111.908 78.149 97.715 1.00 51.30 391 SER D O 1
ATOM 7379 N N . ASN B 1 392 ? 111.975 79.971 99.031 1.00 48.86 392 ASN D N 1
ATOM 7380 C CA . ASN B 1 392 ? 111.454 80.839 97.985 1.00 48.86 392 ASN D CA 1
ATOM 7381 C C . ASN B 1 392 ? 112.463 81.009 96.859 1.00 48.86 392 ASN D C 1
ATOM 7382 O O . ASN B 1 392 ? 112.082 81.057 95.687 1.00 48.86 392 ASN D O 1
ATOM 7387 N N . ILE B 1 393 ? 113.755 81.081 97.189 1.00 50.66 393 ILE D N 1
ATOM 7388 C CA . ILE B 1 393 ? 114.783 81.141 96.151 1.00 50.66 393 ILE D CA 1
ATOM 7389 C C . ILE B 1 393 ? 114.763 79.866 95.312 1.00 50.66 393 ILE D C 1
ATOM 7390 O O . ILE B 1 393 ? 114.750 79.910 94.073 1.00 50.66 393 ILE D O 1
ATOM 7395 N N . PHE B 1 394 ? 114.734 78.710 95.983 1.00 54.95 394 PHE D N 1
ATOM 7396 C CA . PHE B 1 394 ? 114.726 77.428 95.288 1.00 54.95 394 PHE D CA 1
ATOM 7397 C C . PHE B 1 394 ? 113.500 77.291 94.395 1.00 54.95 394 PHE D C 1
ATOM 7398 O O . PHE B 1 394 ? 113.599 76.817 93.257 1.00 54.95 394 PHE D O 1
ATOM 7406 N N . SER B 1 395 ? 112.335 77.700 94.896 1.00 52.25 395 SER D N 1
ATOM 7407 C CA . SER B 1 395 ? 111.111 77.609 94.110 1.00 52.25 395 SER D CA 1
ATOM 7408 C C . SER B 1 395 ? 111.119 78.596 92.948 1.00 52.25 395 SER D C 1
ATOM 7409 O O . SER B 1 395 ? 110.637 78.277 91.855 1.00 52.25 395 SER D O 1
ATOM 7412 N N . GLY B 1 396 ? 111.659 79.798 93.161 1.00 53.16 396 GLY D N 1
ATOM 7413 C CA . GLY B 1 396 ? 111.729 80.769 92.084 1.00 53.16 396 GLY D CA 1
ATOM 7414 C C . GLY B 1 396 ? 112.641 80.325 90.959 1.00 53.16 396 GLY D C 1
ATOM 7415 O O . GLY B 1 396 ? 112.378 80.606 89.787 1.00 53.16 396 GLY D O 1
ATOM 7416 N N . PHE B 1 397 ? 113.731 79.633 91.298 1.00 56.33 397 PHE D N 1
ATOM 7417 C CA . PHE B 1 397 ? 114.578 79.064 90.253 1.00 56.33 397 PHE D CA 1
ATOM 7418 C C . PHE B 1 397 ? 113.824 78.006 89.456 1.00 56.33 397 PHE D C 1
ATOM 7419 O O . PHE B 1 397 ? 113.980 77.904 88.234 1.00 56.33 397 PHE D O 1
ATOM 7427 N N . PHE B 1 398 ? 112.997 77.212 90.130 1.00 57.03 398 PHE D N 1
ATOM 7428 C CA . PHE B 1 398 ? 112.246 76.144 89.483 1.00 57.03 398 PHE D CA 1
ATOM 7429 C C . PHE B 1 398 ? 110.823 76.546 89.113 1.00 57.03 398 PHE D C 1
ATOM 7430 O O . PHE B 1 398 ? 109.930 75.693 89.149 1.00 57.03 398 PHE D O 1
ATOM 7438 N N . SER B 1 399 ? 110.598 77.817 88.776 1.00 54.27 399 SER D N 1
ATOM 7439 C CA . SER B 1 399 ? 109.333 78.280 88.212 1.00 54.27 399 SER D CA 1
ATOM 7440 C C . SER B 1 399 ? 108.150 78.113 89.160 1.00 54.27 399 SER D C 1
ATOM 7441 O O . SER B 1 399 ? 107.166 77.449 88.820 1.00 54.27 399 SER D O 1
ATOM 7444 N N . CYS B 1 400 ? 108.230 78.717 90.344 1.00 50.08 400 CYS D N 1
ATOM 7445 C CA . CYS B 1 400 ? 107.147 78.686 91.315 1.00 50.08 400 CYS D CA 1
ATOM 7446 C C . CYS B 1 400 ? 106.893 80.096 91.828 1.00 50.08 400 CYS D C 1
ATOM 7447 O O . CYS B 1 400 ? 107.725 80.992 91.672 1.00 50.08 400 CYS D O 1
ATOM 7450 N N . PHE B 1 401 ? 105.729 80.291 92.442 1.00 45.22 401 PHE D N 1
ATOM 7451 C CA . PHE B 1 401 ? 105.423 81.553 93.096 1.00 45.22 401 PHE D CA 1
ATOM 7452 C C . PHE B 1 401 ? 105.570 81.404 94.611 1.00 45.22 401 PHE D C 1
ATOM 7453 O O . PHE B 1 401 ? 105.842 80.319 95.131 1.00 45.22 401 PHE D O 1
ATOM 7461 N N . VAL B 1 402 ? 105.395 82.523 95.321 1.00 43.37 402 VAL D N 1
ATOM 7462 C CA . VAL B 1 402 ? 105.879 82.637 96.694 1.00 43.37 402 VAL D CA 1
ATOM 7463 C C . VAL B 1 402 ? 105.225 81.595 97.591 1.00 43.37 402 VAL D C 1
ATOM 7464 O O . VAL B 1 402 ? 104.018 81.332 97.505 1.00 43.37 402 VAL D O 1
ATOM 7468 N N . ALA B 1 403 ? 106.031 80.999 98.466 1.00 46.14 403 ALA D N 1
ATOM 7469 C CA . ALA B 1 403 ? 105.619 79.883 99.304 1.00 46.14 403 ALA D CA 1
ATOM 7470 C C . ALA B 1 403 ? 105.526 80.309 100.762 1.00 46.14 403 ALA D C 1
ATOM 7471 O O . ALA B 1 403 ? 106.412 81.002 101.274 1.00 46.14 403 ALA D O 1
ATOM 7473 N N . THR B 1 404 ? 104.455 79.886 101.419 1.00 46.31 404 THR D N 1
ATOM 7474 C CA . THR B 1 404 ? 104.243 80.063 102.849 1.00 46.31 404 THR D CA 1
ATOM 7475 C C . THR B 1 404 ? 103.404 78.879 103.320 1.00 46.31 404 THR D C 1
ATOM 7476 O O . THR B 1 404 ? 103.339 77.848 102.643 1.00 46.31 404 THR D O 1
ATOM 7480 N N . THR B 1 405 ? 102.778 79.001 104.484 1.00 48.86 405 THR D N 1
ATOM 7481 C CA . THR B 1 405 ? 101.906 77.945 104.971 1.00 48.86 405 THR D CA 1
ATOM 7482 C C . THR B 1 405 ? 100.457 78.414 104.953 1.00 48.86 405 THR D C 1
ATOM 7483 O O . THR B 1 405 ? 100.168 79.614 104.932 1.00 48.86 405 THR D O 1
ATOM 7487 N N . ALA B 1 406 ? 99.546 77.446 104.948 1.00 51.66 406 ALA D N 1
ATOM 7488 C CA . ALA B 1 406 ? 98.113 77.702 104.972 1.00 51.66 406 ALA D CA 1
ATOM 7489 C C . ALA B 1 406 ? 97.520 77.080 106.226 1.00 51.66 406 ALA D C 1
ATOM 7490 O O . ALA B 1 406 ? 97.847 75.941 106.571 1.00 51.66 406 ALA D O 1
ATOM 7492 N N . LEU B 1 407 ? 96.652 77.833 106.906 1.00 56.63 407 LEU D N 1
ATOM 7493 C CA . LEU B 1 407 ? 96.070 77.346 108.153 1.00 56.63 407 LEU D CA 1
ATOM 7494 C C . LEU B 1 407 ? 95.213 76.107 107.923 1.00 56.63 407 LEU D C 1
ATOM 7495 O O . LEU B 1 407 ? 95.258 75.160 108.715 1.00 56.63 407 LEU D O 1
ATOM 7500 N N . SER B 1 408 ? 94.423 76.094 106.847 1.00 56.22 408 SER D N 1
ATOM 7501 C CA . SER B 1 408 ? 93.568 74.942 106.571 1.00 56.22 408 SER D CA 1
ATOM 7502 C C . SER B 1 408 ? 94.394 73.708 106.224 1.00 56.22 408 SER D C 1
ATOM 7503 O O . SER B 1 408 ? 94.123 72.607 106.718 1.00 56.22 408 SER D O 1
ATOM 7506 N N . ARG B 1 409 ? 95.406 73.872 105.370 1.00 53.86 409 ARG D N 1
ATOM 7507 C CA . ARG B 1 409 ? 96.251 72.742 104.998 1.00 53.86 409 ARG D CA 1
ATOM 7508 C C . ARG B 1 409 ? 97.034 72.224 106.198 1.00 53.86 409 ARG D C 1
ATOM 7509 O O . ARG B 1 409 ? 97.186 71.009 106.375 1.00 53.86 409 ARG D O 1
ATOM 7517 N N . THR B 1 410 ? 97.543 73.133 107.032 1.00 58.76 410 THR D N 1
ATOM 7518 C CA . THR B 1 410 ? 98.253 72.718 108.237 1.00 58.76 410 THR D CA 1
ATOM 7519 C C . THR B 1 410 ? 97.320 71.994 109.200 1.00 58.76 410 THR D C 1
ATOM 7520 O O . THR B 1 410 ? 97.717 71.017 109.844 1.00 58.76 410 THR D O 1
ATOM 7524 N N . ALA B 1 411 ? 96.076 72.464 109.316 1.00 61.80 411 ALA D N 1
ATOM 7525 C CA . ALA B 1 411 ? 95.101 71.782 110.159 1.00 61.80 411 ALA D CA 1
ATOM 7526 C C . ALA B 1 411 ? 94.809 70.383 109.639 1.00 61.80 411 ALA D C 1
ATOM 7527 O O . ALA B 1 411 ? 94.680 69.436 110.421 1.00 61.80 411 ALA D O 1
ATOM 7529 N N . VAL B 1 412 ? 94.697 70.235 108.318 1.00 63.03 412 VAL D N 1
ATOM 7530 C CA . VAL B 1 412 ? 94.490 68.913 107.733 1.00 63.03 412 VAL D CA 1
ATOM 7531 C C . VAL B 1 412 ? 95.680 68.008 108.029 1.00 63.03 412 VAL D C 1
ATOM 7532 O O . VAL B 1 412 ? 95.514 66.834 108.383 1.00 63.03 412 VAL D O 1
ATOM 7536 N N . GLN B 1 413 ? 96.897 68.538 107.891 1.00 67.16 413 GLN D N 1
ATOM 7537 C CA . GLN B 1 413 ? 98.090 67.733 108.141 1.00 67.16 413 GLN D CA 1
ATOM 7538 C C . GLN B 1 413 ? 98.181 67.305 109.601 1.00 67.16 413 GLN D C 1
ATOM 7539 O O . GLN B 1 413 ? 98.507 66.150 109.898 1.00 67.16 413 GLN D O 1
ATOM 7545 N N . GLU B 1 414 ? 97.900 68.223 110.528 1.00 68.98 414 GLU D N 1
ATOM 7546 C CA . GLU B 1 414 ? 98.058 67.918 111.946 1.00 68.98 414 GLU D CA 1
ATOM 7547 C C . GLU B 1 414 ? 96.943 67.013 112.455 1.00 68.98 414 GLU D C 1
ATOM 7548 O O . GLU B 1 414 ? 97.199 66.070 113.212 1.00 68.98 414 GLU D O 1
ATOM 7554 N N . SER B 1 415 ? 95.700 67.282 112.052 1.00 73.40 415 SER D N 1
ATOM 7555 C CA . SER B 1 415 ? 94.562 66.522 112.553 1.00 73.40 415 SER D CA 1
ATOM 7556 C C . SER B 1 415 ? 94.551 65.084 112.053 1.00 73.40 415 SER D C 1
ATOM 7557 O O . SER B 1 415 ? 93.847 64.248 112.628 1.00 73.40 415 SER D O 1
ATOM 7560 N N . THR B 1 416 ? 95.309 64.777 111.001 1.00 73.69 416 THR D N 1
ATOM 7561 C CA . THR B 1 416 ? 95.384 63.430 110.452 1.00 73.69 416 THR D CA 1
ATOM 7562 C C . THR B 1 416 ? 96.623 62.691 110.956 1.00 73.69 416 THR D C 1
ATOM 7563 O O . THR B 1 416 ? 97.253 61.929 110.215 1.00 73.69 416 THR D O 1
ATOM 7567 N N . GLY B 1 417 ? 96.996 62.920 112.212 1.00 75.71 417 GLY D N 1
ATOM 7568 C CA . GLY B 1 417 ? 98.178 62.298 112.772 1.00 75.71 417 GLY D CA 1
ATOM 7569 C C . GLY B 1 417 ? 99.429 63.113 112.526 1.00 75.71 417 GLY D C 1
ATOM 7570 O O . GLY B 1 417 ? 100.439 62.587 112.051 1.00 75.71 417 GLY D O 1
ATOM 7571 N N . GLY B 1 418 ? 99.368 64.404 112.844 1.00 78.24 418 GLY D N 1
ATOM 7572 C CA . GLY B 1 418 ? 100.476 65.304 112.600 1.00 78.24 418 GLY D CA 1
ATOM 7573 C C . GLY B 1 418 ? 101.749 64.939 113.333 1.00 78.24 418 GLY D C 1
ATOM 7574 O O . GLY B 1 418 ? 101.761 64.818 114.561 1.00 78.24 418 GLY D O 1
ATOM 7575 N N . LYS B 1 419 ? 102.830 64.777 112.580 1.00 78.67 419 LYS D N 1
ATOM 7576 C CA . LYS B 1 419 ? 104.140 64.442 113.128 1.00 78.67 419 LYS D CA 1
ATOM 7577 C C . LYS B 1 419 ? 105.169 65.268 112.364 1.00 78.67 419 LYS D C 1
ATOM 7578 O O . LYS B 1 419 ? 104.826 66.237 111.679 1.00 78.67 419 LYS D O 1
ATOM 7584 N N . THR B 1 420 ? 106.439 64.885 112.477 1.00 74.62 420 THR D N 1
ATOM 7585 C CA . THR B 1 420 ? 107.540 65.651 111.910 1.00 74.62 420 THR D CA 1
ATOM 7586 C C . THR B 1 420 ? 107.373 65.836 110.399 1.00 74.62 420 THR D C 1
ATOM 7587 O O . THR B 1 420 ? 106.510 65.236 109.754 1.00 74.62 420 THR D O 1
ATOM 7591 N N . GLN B 1 421 ? 108.243 66.675 109.833 1.00 69.43 421 GLN D N 1
ATOM 7592 C CA . GLN B 1 421 ? 108.125 67.137 108.453 1.00 69.43 421 GLN D CA 1
ATOM 7593 C C . GLN B 1 421 ? 108.234 66.011 107.429 1.00 69.43 421 GLN D C 1
ATOM 7594 O O . GLN B 1 421 ? 108.199 66.266 106.222 1.00 69.43 421 GLN D O 1
ATOM 7600 N N . ILE B 1 422 ? 108.378 64.769 107.894 1.00 71.84 422 ILE D N 1
ATOM 7601 C CA . ILE B 1 422 ? 108.303 63.625 106.990 1.00 71.84 422 ILE D CA 1
ATOM 7602 C C . ILE B 1 422 ? 106.936 63.577 106.318 1.00 71.84 422 ILE D C 1
ATOM 7603 O O . ILE B 1 422 ? 106.816 63.208 105.142 1.00 71.84 422 ILE D O 1
ATOM 7608 N N . ALA B 1 423 ? 105.886 63.950 107.053 1.00 70.89 423 ALA D N 1
ATOM 7609 C CA . ALA B 1 423 ? 104.567 64.088 106.445 1.00 70.89 423 ALA D CA 1
ATOM 7610 C C . ALA B 1 423 ? 104.591 65.110 105.316 1.00 70.89 423 ALA D C 1
ATOM 7611 O O . ALA B 1 423 ? 103.919 64.936 104.293 1.00 70.89 423 ALA D O 1
ATOM 7613 N N . GLY B 1 424 ? 105.366 66.183 105.483 1.00 68.93 424 GLY D N 1
ATOM 7614 C CA . GLY B 1 424 ? 105.551 67.120 104.389 1.00 68.93 424 GLY D CA 1
ATOM 7615 C C . GLY B 1 424 ? 106.190 66.473 103.176 1.00 68.93 424 GLY D C 1
ATOM 7616 O O . GLY B 1 424 ? 105.786 66.728 102.040 1.00 68.93 424 GLY D O 1
ATOM 7617 N N . ILE B 1 425 ? 107.188 65.616 103.400 1.00 67.88 425 ILE D N 1
ATOM 7618 C CA . ILE B 1 425 ? 107.843 64.926 102.292 1.00 67.88 425 ILE D CA 1
ATOM 7619 C C . ILE B 1 425 ? 106.860 63.998 101.586 1.00 67.88 425 ILE D C 1
ATOM 7620 O O . ILE B 1 425 ? 106.866 63.881 100.355 1.00 67.88 425 ILE D O 1
ATOM 7625 N N . ILE B 1 426 ? 105.998 63.328 102.352 1.00 67.95 426 ILE D N 1
ATOM 7626 C CA . ILE B 1 426 ? 104.995 62.455 101.747 1.00 67.95 426 ILE D CA 1
ATOM 7627 C C . ILE B 1 426 ? 103.996 63.270 100.933 1.00 67.95 426 ILE D C 1
ATOM 7628 O O . ILE B 1 426 ? 103.573 62.858 99.846 1.00 67.95 426 ILE D O 1
ATOM 7633 N N . SER B 1 427 ? 103.602 64.438 101.445 1.00 65.80 427 SER D N 1
ATOM 7634 C CA . SER B 1 427 ? 102.730 65.323 100.679 1.00 65.80 427 SER D CA 1
ATOM 7635 C C . SER B 1 427 ? 103.402 65.771 99.389 1.00 65.80 427 SER D C 1
ATOM 7636 O O . SER B 1 427 ? 102.759 65.847 98.336 1.00 65.80 427 SER D O 1
ATOM 7639 N N . ALA B 1 428 ? 104.697 66.081 99.457 1.00 65.02 428 ALA D N 1
ATOM 7640 C CA . ALA B 1 428 ? 105.435 66.461 98.258 1.00 65.02 428 ALA D CA 1
ATOM 7641 C C . ALA B 1 428 ? 105.481 65.315 97.258 1.00 65.02 428 ALA D C 1
ATOM 7642 O O . ALA B 1 428 ? 105.377 65.534 96.048 1.00 65.02 428 ALA D O 1
ATOM 7644 N N . ALA B 1 429 ? 105.640 64.083 97.744 1.00 65.65 429 ALA D N 1
ATOM 7645 C CA . ALA B 1 429 ? 105.618 62.926 96.852 1.00 65.65 429 ALA D CA 1
ATOM 7646 C C . ALA B 1 429 ? 104.251 62.759 96.197 1.00 65.65 429 ALA D C 1
ATOM 7647 O O . ALA B 1 429 ? 104.156 62.396 95.018 1.00 65.65 429 ALA D O 1
ATOM 7649 N N . VAL B 1 430 ? 103.180 63.004 96.954 1.00 65.17 430 VAL D N 1
ATOM 7650 C CA . VAL B 1 430 ? 101.835 62.945 96.384 1.00 65.17 430 VAL D CA 1
ATOM 7651 C C . VAL B 1 430 ? 101.675 63.999 95.294 1.00 65.17 430 VAL D C 1
ATOM 7652 O O . VAL B 1 430 ? 101.133 63.726 94.214 1.00 65.17 430 VAL D O 1
ATOM 7656 N N . VAL B 1 431 ? 102.151 65.217 95.555 1.00 64.59 431 VAL D N 1
ATOM 7657 C CA . VAL B 1 431 ? 102.097 66.269 94.542 1.00 64.59 431 VAL D CA 1
ATOM 7658 C C . VAL B 1 431 ? 102.932 65.880 93.328 1.00 64.59 431 VAL D C 1
ATOM 7659 O O . VAL B 1 431 ? 102.573 66.182 92.185 1.00 64.59 431 VAL D O 1
ATOM 7663 N N . MET B 1 432 ? 104.052 65.192 93.554 1.00 66.96 432 MET D N 1
ATOM 7664 C CA . MET B 1 432 ? 104.898 64.747 92.449 1.00 66.96 432 MET D CA 1
ATOM 7665 C C . MET B 1 432 ? 104.172 63.741 91.566 1.00 66.96 432 MET D C 1
ATOM 7666 O O . MET B 1 432 ? 104.199 63.848 90.334 1.00 66.96 432 MET D O 1
ATOM 7671 N N . ILE B 1 433 ? 103.533 62.742 92.179 1.00 67.39 433 ILE D N 1
ATOM 7672 C CA . ILE B 1 433 ? 102.822 61.747 91.380 1.00 67.39 433 ILE D CA 1
ATOM 7673 C C . ILE B 1 433 ? 101.604 62.372 90.712 1.00 67.39 433 ILE D C 1
ATOM 7674 O O . ILE B 1 433 ? 101.150 61.896 89.666 1.00 67.39 433 ILE D O 1
ATOM 7679 N N . ALA B 1 434 ? 101.053 63.440 91.295 1.00 67.28 434 ALA D N 1
ATOM 7680 C CA . ALA B 1 434 ? 100.025 64.201 90.592 1.00 67.28 434 ALA D CA 1
ATOM 7681 C C . ALA B 1 434 ? 100.610 64.925 89.384 1.00 67.28 434 ALA D C 1
ATOM 7682 O O . ALA B 1 434 ? 99.959 65.030 88.338 1.00 67.28 434 ALA D O 1
ATOM 7684 N N . ILE B 1 435 ? 101.834 65.436 89.518 1.00 65.63 435 ILE D N 1
ATOM 7685 C CA . ILE B 1 435 ? 102.466 66.188 88.438 1.00 65.63 435 ILE D CA 1
ATOM 7686 C C . ILE B 1 435 ? 102.794 65.272 87.266 1.00 65.63 435 ILE D C 1
ATOM 7687 O O . ILE B 1 435 ? 102.508 65.593 86.106 1.00 65.63 435 ILE D O 1
ATOM 7692 N N . VAL B 1 436 ? 103.394 64.116 87.549 1.00 67.52 436 VAL D N 1
ATOM 7693 C CA . VAL B 1 436 ? 103.908 63.264 86.481 1.00 67.52 436 VAL D CA 1
ATOM 7694 C C . VAL B 1 436 ? 102.879 62.275 85.943 1.00 67.52 436 VAL D C 1
ATOM 7695 O O . VAL B 1 436 ? 103.018 61.816 84.801 1.00 67.52 436 VAL D O 1
ATOM 7699 N N . ALA B 1 437 ? 101.856 61.932 86.723 1.00 71.32 437 ALA D N 1
ATOM 7700 C CA . ALA B 1 437 ? 100.865 60.949 86.303 1.00 71.32 437 ALA D CA 1
ATOM 7701 C C . ALA B 1 437 ? 99.462 61.523 86.207 1.00 71.32 437 ALA D C 1
ATOM 7702 O O . ALA B 1 437 ? 98.796 61.351 85.179 1.00 71.32 437 ALA D O 1
ATOM 7704 N N . LEU B 1 438 ? 98.989 62.205 87.248 1.00 72.18 438 LEU D N 1
ATOM 7705 C CA . LEU B 1 438 ? 97.607 62.665 87.313 1.00 72.18 438 LEU D CA 1
ATOM 7706 C C . LEU B 1 438 ? 97.385 64.003 86.619 1.00 72.18 438 LEU D C 1
ATOM 7707 O O . LEU B 1 438 ? 96.313 64.594 86.785 1.00 72.18 438 LEU D O 1
ATOM 7712 N N . GLY B 1 439 ? 98.364 64.497 85.860 1.00 74.56 439 GLY D N 1
ATOM 7713 C CA . GLY B 1 439 ? 98.170 65.751 85.151 1.00 74.56 439 GLY D CA 1
ATOM 7714 C C . GLY B 1 439 ? 97.080 65.669 84.099 1.00 74.56 439 GLY D C 1
ATOM 7715 O O . GLY B 1 439 ? 96.299 66.608 83.926 1.00 74.56 439 GLY D O 1
ATOM 7716 N N . LYS B 1 440 ? 97.014 64.546 83.381 1.00 75.01 440 LYS D N 1
ATOM 7717 C CA . LYS B 1 440 ? 96.010 64.392 82.333 1.00 75.01 440 LYS D CA 1
ATOM 7718 C C . LYS B 1 440 ? 94.611 64.203 82.906 1.00 75.01 440 LYS D C 1
ATOM 7719 O O . LYS B 1 440 ? 93.626 64.592 82.269 1.00 75.01 440 LYS D O 1
ATOM 7725 N N . LEU B 1 441 ? 94.501 63.609 84.096 1.00 71.71 441 LEU D N 1
ATOM 7726 C CA . LEU B 1 441 ? 93.186 63.336 84.668 1.00 71.71 441 LEU D CA 1
ATOM 7727 C C . LEU B 1 441 ? 92.467 64.613 85.081 1.00 71.71 441 LEU D C 1
ATOM 7728 O O . LEU B 1 441 ? 91.236 64.682 85.002 1.00 71.71 441 LEU D O 1
ATOM 7733 N N . LEU B 1 442 ? 93.208 65.627 85.520 1.00 70.38 442 LEU D N 1
ATOM 7734 C CA . LEU B 1 442 ? 92.625 66.863 86.022 1.00 70.38 442 LEU D CA 1
ATOM 7735 C C . LEU B 1 442 ? 92.373 67.892 84.927 1.00 70.38 442 LEU D C 1
ATOM 7736 O O . LEU B 1 442 ? 91.946 69.009 85.235 1.00 70.38 442 LEU D O 1
ATOM 7741 N N . GLU B 1 443 ? 92.634 67.545 83.668 1.00 73.71 443 GLU D N 1
ATOM 7742 C CA . GLU B 1 443 ? 92.400 68.479 82.567 1.00 73.71 443 GLU D CA 1
ATOM 7743 C C . GLU B 1 443 ? 90.947 68.932 82.451 1.00 73.71 443 GLU D C 1
ATOM 7744 O O . GLU B 1 443 ? 90.718 70.142 82.279 1.00 73.71 443 GLU D O 1
ATOM 7750 N N . PRO B 1 444 ? 89.934 68.058 82.518 1.00 72.74 444 PRO D N 1
ATOM 7751 C CA . PRO B 1 444 ? 88.553 68.537 82.351 1.00 72.74 444 PRO D CA 1
ATOM 7752 C C . PRO B 1 444 ? 88.005 69.312 83.539 1.00 72.74 444 PRO D C 1
ATOM 7753 O O . PRO B 1 444 ? 86.873 69.800 83.460 1.00 72.74 444 PRO D O 1
ATOM 7757 N N . LEU B 1 445 ? 88.753 69.442 84.632 1.00 69.61 445 LEU D N 1
ATOM 7758 C CA . LEU B 1 445 ? 88.258 70.168 85.793 1.00 69.61 445 LEU D CA 1
ATOM 7759 C C . LEU B 1 445 ? 88.098 71.650 85.474 1.00 69.61 445 LEU D C 1
ATOM 7760 O O . LEU B 1 445 ? 88.958 72.262 84.836 1.00 69.61 445 LEU D O 1
ATOM 7765 N N . GLN B 1 446 ? 86.985 72.226 85.922 1.00 67.13 446 GLN D N 1
ATOM 7766 C CA . GLN B 1 446 ? 86.710 73.636 85.692 1.00 67.13 446 GLN D CA 1
ATOM 7767 C C . GLN B 1 446 ? 87.453 74.503 86.700 1.00 67.13 446 GLN D C 1
ATOM 7768 O O . GLN B 1 446 ? 87.558 74.159 87.880 1.00 67.13 446 GLN D O 1
ATOM 7774 N N . LYS B 1 447 ? 87.971 75.638 86.223 1.00 61.92 447 LYS D N 1
ATOM 7775 C CA . LYS B 1 447 ? 88.589 76.610 87.117 1.00 61.92 447 LYS D CA 1
ATOM 7776 C C . LYS B 1 447 ? 87.572 77.253 88.050 1.00 61.92 447 LYS D C 1
ATOM 7777 O O . LYS B 1 447 ? 87.944 77.721 89.136 1.00 61.92 447 LYS D O 1
ATOM 7783 N N . SER B 1 448 ? 86.298 77.278 87.652 1.00 61.00 448 SER D N 1
ATOM 7784 C CA . SER B 1 448 ? 85.257 77.800 88.526 1.00 61.00 448 SER D CA 1
ATOM 7785 C C . SER B 1 448 ? 85.133 76.977 89.799 1.00 61.00 448 SER D C 1
ATOM 7786 O O . SER B 1 448 ? 84.800 77.521 90.853 1.00 61.00 448 SER D O 1
ATOM 7789 N N . VAL B 1 449 ? 85.413 75.674 89.728 1.00 58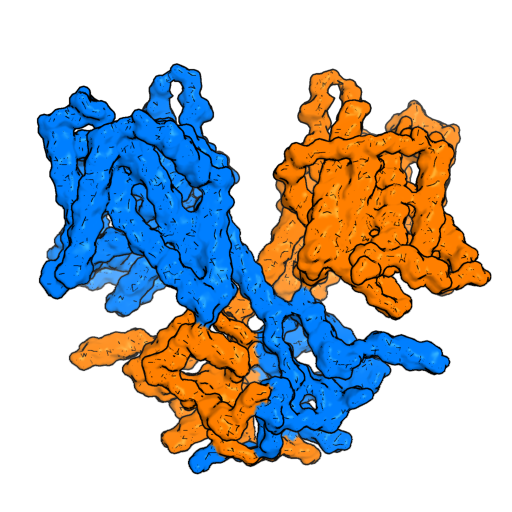.74 449 VAL D N 1
ATOM 7790 C CA . VAL B 1 449 ? 85.369 74.841 90.927 1.00 58.74 449 VAL D CA 1
ATOM 7791 C C . VAL B 1 449 ? 86.456 75.256 91.913 1.00 58.74 449 VAL D C 1
ATOM 7792 O O . VAL B 1 449 ? 86.208 75.371 93.119 1.00 58.74 449 VAL D O 1
ATOM 7796 N N . LEU B 1 450 ? 87.676 75.484 91.420 1.00 56.69 450 LEU D N 1
ATOM 7797 C CA . LEU B 1 450 ? 88.756 75.933 92.294 1.00 56.69 450 LEU D CA 1
ATOM 7798 C C . LEU B 1 450 ? 88.455 77.305 92.885 1.00 56.69 450 LEU D C 1
ATOM 7799 O O . LEU B 1 450 ? 88.679 77.544 94.083 1.00 56.69 450 LEU D O 1
ATOM 7804 N N . ALA B 1 451 ? 87.942 78.221 92.060 1.00 55.90 451 ALA D N 1
ATOM 7805 C CA . ALA B 1 451 ? 87.585 79.540 92.567 1.00 55.90 451 ALA D CA 1
ATOM 7806 C C . ALA B 1 451 ? 86.481 79.448 93.613 1.00 55.90 451 ALA D C 1
ATOM 7807 O O . ALA B 1 451 ? 86.496 80.179 94.609 1.00 55.90 451 ALA D O 1
ATOM 7809 N N . ALA B 1 452 ? 85.517 78.548 93.405 1.00 58.21 452 ALA D N 1
ATOM 7810 C CA . ALA B 1 452 ? 84.458 78.338 94.384 1.00 58.21 452 ALA D CA 1
ATOM 7811 C C . ALA B 1 452 ? 85.011 77.776 95.686 1.00 58.21 452 ALA D C 1
ATOM 7812 O O . ALA B 1 452 ? 84.546 78.141 96.769 1.00 58.21 452 ALA D O 1
ATOM 7814 N N . VAL B 1 453 ? 85.989 76.875 95.598 1.00 56.58 453 VAL D N 1
ATOM 7815 C CA . VAL B 1 453 ? 86.630 76.350 96.802 1.00 56.58 453 VAL D CA 1
ATOM 7816 C C . VAL B 1 453 ? 87.277 77.481 97.592 1.00 56.58 453 VAL D C 1
ATOM 7817 O O . VAL B 1 453 ? 87.119 77.586 98.817 1.00 56.58 453 VAL D O 1
ATOM 7821 N N . VAL B 1 454 ? 88.004 78.355 96.894 1.00 52.62 454 VAL D N 1
ATOM 7822 C CA . VAL B 1 454 ? 88.652 79.478 97.571 1.00 52.62 454 VAL D CA 1
ATOM 7823 C C . VAL B 1 454 ? 87.610 80.404 98.198 1.00 52.62 454 VAL D C 1
ATOM 7824 O O . VAL B 1 454 ? 87.755 80.846 99.348 1.00 52.62 454 VAL D O 1
ATOM 7828 N N . ILE B 1 455 ? 86.538 80.701 97.458 1.00 55.64 455 ILE D N 1
ATOM 7829 C CA . ILE B 1 455 ? 85.490 81.579 97.973 1.00 55.64 455 ILE D CA 1
ATOM 7830 C C . ILE B 1 455 ? 84.847 80.975 99.215 1.00 55.64 455 ILE D C 1
ATOM 7831 O O . ILE B 1 455 ? 84.579 81.678 100.197 1.00 55.64 455 ILE D O 1
ATOM 7836 N N . ALA B 1 456 ? 84.593 79.666 99.194 1.00 56.63 456 ALA D N 1
ATOM 7837 C CA . ALA B 1 456 ? 84.024 79.001 100.360 1.00 56.63 456 ALA D CA 1
ATOM 7838 C C . ALA B 1 456 ? 84.961 79.094 101.554 1.00 56.63 456 ALA D C 1
ATOM 7839 O O . ALA B 1 456 ? 84.516 79.309 102.687 1.00 56.63 456 ALA D O 1
ATOM 7841 N N . ASN B 1 457 ? 86.266 78.935 101.323 1.00 55.55 457 ASN D N 1
ATOM 7842 C CA . ASN B 1 457 ? 87.221 79.062 102.419 1.00 55.55 457 ASN D CA 1
ATOM 7843 C C . ASN B 1 457 ? 87.349 80.496 102.926 1.00 55.55 457 ASN D C 1
ATOM 7844 O O . ASN B 1 457 ? 87.846 80.703 104.037 1.00 55.55 457 ASN D O 1
ATOM 7849 N N . LEU B 1 458 ? 86.921 81.485 102.139 1.00 52.00 458 LEU D N 1
ATOM 7850 C CA . LEU B 1 458 ? 87.062 82.893 102.525 1.00 52.00 458 LEU D CA 1
ATOM 7851 C C . LEU B 1 458 ? 86.178 83.326 103.703 1.00 52.00 458 LEU D C 1
ATOM 7852 O O . LEU B 1 458 ? 86.227 84.508 104.073 1.00 52.00 458 LEU D O 1
ATOM 7857 N N . LYS B 1 459 ? 85.383 82.436 104.303 1.00 56.20 459 LYS D N 1
ATOM 7858 C CA . LYS B 1 459 ? 84.389 82.874 105.284 1.00 56.20 459 LYS D CA 1
ATOM 7859 C C . LYS B 1 459 ? 85.042 83.423 106.551 1.00 56.20 459 LYS D C 1
ATOM 7860 O O . LYS B 1 459 ? 84.664 84.497 107.043 1.00 56.20 459 LYS D O 1
ATOM 7866 N N . GLY B 1 460 ? 86.013 82.694 107.102 1.00 54.26 460 GLY D N 1
ATOM 7867 C CA . GLY B 1 460 ? 86.675 83.160 108.309 1.00 54.26 460 GLY D CA 1
ATOM 7868 C C . GLY B 1 460 ? 87.363 84.496 108.109 1.00 54.26 460 GLY D C 1
ATOM 7869 O O . GLY B 1 460 ? 87.381 85.339 109.008 1.00 54.26 460 GLY D O 1
ATOM 7870 N N . MET B 1 461 ? 87.934 84.706 106.923 1.00 51.15 461 MET D N 1
ATOM 7871 C CA . MET B 1 461 ? 88.542 85.993 106.610 1.00 51.15 461 MET D CA 1
ATOM 7872 C C . MET B 1 461 ? 87.489 87.078 106.439 1.00 51.15 461 MET D C 1
ATOM 7873 O O . MET B 1 461 ? 87.778 88.267 106.611 1.00 51.15 461 MET D O 1
ATOM 7878 N N . PHE B 1 462 ? 86.273 86.699 106.047 1.00 53.88 462 PHE D N 1
ATOM 7879 C CA . PHE B 1 462 ? 85.220 87.700 105.932 1.00 53.88 462 PHE D CA 1
ATOM 7880 C C . PHE B 1 462 ? 84.568 88.031 107.271 1.00 53.88 462 PHE D C 1
ATOM 7881 O O . PHE B 1 462 ? 83.865 89.043 107.366 1.00 53.88 462 PHE D O 1
ATOM 7889 N N . MET B 1 463 ? 84.777 87.210 108.299 1.00 58.08 463 MET D N 1
ATOM 7890 C CA . MET B 1 463 ? 84.026 87.380 109.546 1.00 58.08 463 MET D CA 1
ATOM 7891 C C . MET B 1 463 ? 84.605 88.413 110.529 1.00 58.08 463 MET D C 1
ATOM 7892 O O . MET B 1 463 ? 83.990 88.614 111.581 1.00 58.08 463 MET D O 1
ATOM 7897 N N . GLN B 1 464 ? 85.731 89.079 110.256 1.00 54.15 464 GLN D N 1
ATOM 7898 C CA . GLN B 1 464 ? 86.232 90.064 111.217 1.00 54.15 464 GLN D CA 1
ATOM 7899 C C . GLN B 1 464 ? 85.457 91.379 111.216 1.00 54.15 464 GLN D C 1
ATOM 7900 O O . GLN B 1 464 ? 85.642 92.195 112.133 1.00 54.15 464 GLN D O 1
ATOM 7906 N N . VAL B 1 465 ? 84.592 91.609 110.227 1.00 58.61 465 VAL D N 1
ATOM 7907 C CA . VAL B 1 465 ? 83.690 92.748 110.309 1.00 58.61 465 VAL D CA 1
ATOM 7908 C C . VAL B 1 465 ? 82.793 92.631 111.531 1.00 58.61 465 VAL D C 1
ATOM 7909 O O . VAL B 1 465 ? 82.283 93.641 112.027 1.00 58.61 465 VAL D O 1
ATOM 7913 N N . CYS B 1 466 ? 82.591 91.410 112.034 1.00 61.16 466 CYS D N 1
ATOM 7914 C CA . CYS B 1 466 ? 81.823 91.220 113.259 1.00 61.16 466 CYS D CA 1
ATOM 7915 C C . CYS B 1 466 ? 82.597 91.694 114.483 1.00 61.16 466 CYS D C 1
ATOM 7916 O O . CYS B 1 466 ? 82.003 92.220 115.431 1.00 61.16 466 CYS D O 1
ATOM 7919 N N . ASP B 1 467 ? 83.918 91.502 114.496 1.00 55.55 467 ASP D N 1
ATOM 7920 C CA . ASP B 1 467 ? 84.702 91.905 115.657 1.00 55.55 467 ASP D CA 1
ATOM 7921 C C . ASP B 1 467 ? 85.183 93.348 115.575 1.00 55.55 467 ASP D C 1
ATOM 7922 O O . ASP B 1 467 ? 85.786 93.839 116.535 1.00 55.55 467 ASP D O 1
ATOM 7927 N N . VAL B 1 468 ? 84.960 94.025 114.447 1.00 51.66 468 VAL D N 1
ATOM 7928 C CA . VAL B 1 468 ? 85.261 95.461 114.381 1.00 51.66 468 VAL D CA 1
ATOM 7929 C C . VAL B 1 468 ? 84.498 96.276 115.425 1.00 51.66 468 VAL D C 1
ATOM 7930 O O . VAL B 1 468 ? 85.125 97.107 116.103 1.00 51.66 468 VAL D O 1
ATOM 7934 N N . PRO B 1 469 ? 83.172 96.130 115.589 1.00 54.46 469 PRO D N 1
ATOM 7935 C CA . PRO B 1 469 ? 82.474 96.989 116.567 1.00 54.46 469 PRO D CA 1
ATOM 7936 C C . PRO B 1 469 ? 82.927 96.804 118.009 1.00 54.46 469 PRO D C 1
ATOM 7937 O O . PRO B 1 469 ? 83.001 97.788 118.757 1.00 54.46 469 PRO D O 1
ATOM 7941 N N . ARG B 1 470 ? 83.226 95.574 118.432 1.00 54.80 470 ARG D N 1
ATOM 7942 C CA . ARG B 1 470 ? 83.739 95.390 119.786 1.00 54.80 470 ARG D CA 1
ATOM 7943 C C . ARG B 1 470 ? 85.127 96.000 119.924 1.00 54.80 470 ARG D C 1
ATOM 7944 O O . ARG B 1 470 ? 85.493 96.490 120.998 1.00 54.80 470 ARG D O 1
ATOM 7952 N N . LEU B 1 471 ? 85.910 95.985 118.843 1.00 49.49 471 LEU D N 1
ATOM 7953 C CA . LEU B 1 471 ? 87.182 96.698 118.839 1.00 49.49 471 LEU D CA 1
ATOM 7954 C C . LEU B 1 471 ? 86.971 98.194 119.031 1.00 49.49 471 LEU D C 1
ATOM 7955 O O . LEU B 1 471 ? 87.712 98.842 119.777 1.00 49.49 471 LEU D O 1
ATOM 7960 N N . TRP B 1 472 ? 85.962 98.759 118.364 1.00 52.79 472 TRP D N 1
ATOM 7961 C CA . TRP B 1 472 ? 85.663 100.177 118.540 1.00 52.79 472 TRP D CA 1
ATOM 7962 C C . TRP B 1 472 ? 85.248 100.477 119.973 1.00 52.79 472 TRP D C 1
ATOM 7963 O O . TRP B 1 472 ? 85.664 101.488 120.550 1.00 52.79 472 TRP D O 1
ATOM 7974 N N . ARG B 1 473 ? 84.424 99.610 120.562 1.00 54.35 473 ARG D N 1
ATOM 7975 C CA . ARG B 1 473 ? 84.010 99.813 121.948 1.00 54.35 473 ARG D CA 1
ATOM 7976 C C . ARG B 1 473 ? 85.181 99.688 122.915 1.00 54.35 473 ARG D C 1
ATOM 7977 O O . ARG B 1 473 ? 85.228 100.402 123.922 1.00 54.35 473 ARG D O 1
ATOM 7985 N N . GLN B 1 474 ? 86.130 98.795 122.631 1.00 50.76 474 GLN D N 1
ATOM 7986 C CA . GLN B 1 474 ? 87.232 98.551 123.555 1.00 50.76 474 GLN D CA 1
ATOM 7987 C C . GLN B 1 474 ? 88.311 99.623 123.447 1.00 50.76 474 GLN D C 1
ATOM 7988 O O . GLN B 1 474 ? 88.782 100.143 124.464 1.00 50.76 474 GLN D O 1
ATOM 7994 N N . ASN B 1 475 ? 88.718 99.962 122.225 1.00 48.08 475 ASN D N 1
ATOM 7995 C CA . ASN B 1 475 ? 89.797 100.925 122.016 1.00 48.08 475 ASN D CA 1
ATOM 7996 C C . ASN B 1 475 ? 89.610 101.553 120.644 1.00 48.08 475 ASN D C 1
ATOM 7997 O O . ASN B 1 475 ? 89.710 100.861 119.627 1.00 48.08 475 ASN D O 1
ATOM 8002 N N . LYS B 1 476 ? 89.347 102.862 120.617 1.00 49.51 476 LYS D N 1
ATOM 8003 C CA . LYS B 1 476 ? 89.020 103.526 119.359 1.00 49.51 476 LYS D CA 1
ATOM 8004 C C . LYS B 1 476 ? 90.198 103.524 118.392 1.00 49.51 476 LYS D C 1
ATOM 8005 O O . LYS B 1 476 ? 90.005 103.390 117.180 1.00 49.51 476 LYS D O 1
ATOM 8011 N N . THR B 1 477 ? 91.423 103.680 118.900 1.00 44.99 477 THR D N 1
ATOM 8012 C CA . THR B 1 477 ? 92.575 103.720 118.005 1.00 44.99 477 THR D CA 1
ATOM 8013 C C . THR B 1 477 ? 92.813 102.375 117.326 1.00 44.99 477 THR D C 1
ATOM 8014 O O . THR B 1 477 ? 93.238 102.339 116.168 1.00 44.99 477 THR D O 1
ATOM 8018 N N . ASP B 1 478 ? 92.534 101.266 118.014 1.00 44.67 478 ASP D N 1
ATOM 8019 C CA . ASP B 1 478 ? 92.690 99.958 117.385 1.00 44.67 478 ASP D CA 1
ATOM 8020 C C . ASP B 1 478 ? 91.669 99.754 116.271 1.00 44.67 478 ASP D C 1
ATOM 8021 O O . ASP B 1 478 ? 92.002 99.222 115.205 1.00 44.67 478 ASP D O 1
ATOM 8026 N N . ALA B 1 479 ? 90.424 100.179 116.493 1.00 42.89 479 ALA D N 1
ATOM 8027 C CA . ALA B 1 479 ? 89.424 100.108 115.433 1.00 42.89 479 ALA D CA 1
ATOM 8028 C C . ALA B 1 479 ? 89.785 101.025 114.272 1.00 42.89 479 ALA D C 1
ATOM 8029 O O . ALA B 1 479 ? 89.531 100.692 113.110 1.00 42.89 479 ALA D O 1
ATOM 8031 N N . VAL B 1 480 ? 90.359 102.191 114.569 1.00 42.42 480 VAL D N 1
ATOM 8032 C CA . VAL B 1 480 ? 90.802 103.093 113.511 1.00 42.42 480 VAL D CA 1
ATOM 8033 C C . VAL B 1 480 ? 91.911 102.445 112.694 1.00 42.42 480 VAL D C 1
ATOM 8034 O O . VAL B 1 480 ? 91.934 102.546 111.464 1.00 42.42 480 VAL D O 1
ATOM 8038 N N . ILE B 1 481 ? 92.845 101.766 113.364 1.00 40.03 481 ILE D N 1
ATOM 8039 C CA . ILE B 1 481 ? 93.896 101.041 112.655 1.00 40.03 481 ILE D CA 1
ATOM 8040 C C . ILE B 1 481 ? 93.289 99.961 111.770 1.00 40.03 481 ILE D C 1
ATOM 8041 O O . ILE B 1 481 ? 93.671 99.804 110.604 1.00 40.03 481 ILE D O 1
ATOM 8046 N N . TRP B 1 482 ? 92.328 99.208 112.311 1.00 39.80 482 TRP D N 1
ATOM 8047 C CA . TRP B 1 482 ? 91.648 98.168 111.543 1.00 39.80 482 TRP D CA 1
ATOM 8048 C C . TRP B 1 482 ? 91.006 98.742 110.284 1.00 39.80 482 TRP D C 1
ATOM 8049 O O . TRP B 1 482 ? 91.233 98.249 109.171 1.00 39.80 482 TRP D O 1
ATOM 8060 N N . VAL B 1 483 ? 90.202 99.793 110.448 1.00 41.20 483 VAL D N 1
ATOM 8061 C CA . VAL B 1 483 ? 89.450 100.350 109.330 1.00 41.20 483 VAL D CA 1
ATOM 8062 C C . VAL B 1 483 ? 90.387 100.984 108.311 1.00 41.20 483 VAL D C 1
ATOM 8063 O O . VAL B 1 483 ? 90.189 100.843 107.099 1.00 41.20 483 VAL D O 1
ATOM 8067 N N . PHE B 1 484 ? 91.414 101.699 108.778 1.00 42.15 484 PHE D N 1
ATOM 8068 C CA . PHE B 1 484 ? 92.365 102.303 107.854 1.00 42.15 484 PHE D CA 1
ATOM 8069 C C . PHE B 1 484 ? 93.107 101.241 107.061 1.00 42.15 484 PHE D C 1
ATOM 8070 O O . PHE B 1 484 ? 93.295 101.387 105.851 1.00 42.15 484 PHE D O 1
ATOM 8078 N N . THR B 1 485 ? 93.544 100.166 107.723 1.00 39.70 485 THR D N 1
ATOM 8079 C CA . THR B 1 485 ? 94.234 99.104 107.003 1.00 39.70 485 THR D CA 1
ATOM 8080 C C . THR B 1 485 ? 93.321 98.468 105.967 1.00 39.70 485 THR D C 1
ATOM 8081 O O . THR B 1 485 ? 93.732 98.243 104.823 1.00 39.70 485 THR D O 1
ATOM 8085 N N . CYS B 1 486 ? 92.067 98.200 106.339 1.00 42.43 486 CYS D N 1
ATOM 8086 C CA . CYS B 1 486 ? 91.129 97.603 105.393 1.00 42.43 486 CYS D CA 1
ATOM 8087 C C . CYS B 1 486 ? 90.904 98.512 104.190 1.00 42.43 486 CYS D C 1
ATOM 8088 O O . CYS B 1 486 ? 91.021 98.078 103.038 1.00 42.43 486 CYS D O 1
ATOM 8091 N N . ILE B 1 487 ? 90.595 99.787 104.440 1.00 44.94 487 ILE D N 1
ATOM 8092 C CA . ILE B 1 487 ? 90.290 100.711 103.351 1.00 44.94 487 ILE D CA 1
ATOM 8093 C C . ILE B 1 487 ? 91.510 100.926 102.467 1.00 44.94 487 ILE D C 1
ATOM 8094 O O . ILE B 1 487 ? 91.406 100.931 101.235 1.00 44.94 487 ILE D O 1
ATOM 8099 N N . ALA B 1 488 ? 92.685 101.107 103.075 1.00 43.58 488 ALA D N 1
ATOM 8100 C CA . ALA B 1 488 ? 93.900 101.315 102.298 1.00 43.58 488 ALA D CA 1
ATOM 8101 C C . ALA B 1 488 ? 94.212 100.099 101.440 1.00 43.58 488 ALA D C 1
ATOM 8102 O O . ALA B 1 488 ? 94.514 100.231 100.251 1.00 43.58 488 ALA D O 1
ATOM 8104 N N . SER B 1 489 ? 94.121 98.898 102.014 1.00 42.84 489 SER D N 1
ATOM 8105 C CA . SER B 1 489 ? 94.330 97.698 101.219 1.00 42.84 489 SER D CA 1
ATOM 8106 C C . SER B 1 489 ? 93.254 97.520 100.158 1.00 42.84 489 SER D C 1
ATOM 8107 O O . SER B 1 489 ? 93.484 96.806 99.176 1.00 42.84 489 SER D O 1
ATOM 8110 N N . ILE B 1 490 ? 92.093 98.152 100.324 1.00 46.30 490 ILE D N 1
ATOM 8111 C CA . ILE B 1 490 ? 91.062 98.087 99.293 1.00 46.30 490 ILE D CA 1
ATOM 8112 C C . ILE B 1 490 ? 91.357 99.078 98.173 1.00 46.30 490 ILE D C 1
ATOM 8113 O O . ILE B 1 490 ? 91.564 98.686 97.019 1.00 46.30 490 ILE D O 1
ATOM 8118 N N . ILE B 1 491 ? 91.383 100.376 98.485 1.00 48.43 491 ILE D N 1
ATOM 8119 C CA . ILE B 1 491 ? 91.753 101.343 97.457 1.00 48.43 491 ILE D CA 1
ATOM 8120 C C . ILE B 1 491 ? 93.253 101.622 97.504 1.00 48.43 491 ILE D C 1
ATOM 8121 O O . ILE B 1 491 ? 93.690 102.739 97.794 1.00 48.43 491 ILE D O 1
ATOM 8126 N N . LEU B 1 492 ? 94.032 100.611 97.115 1.00 49.06 492 LEU D N 1
ATOM 8127 C CA . LEU B 1 492 ? 95.472 100.598 96.859 1.00 49.06 492 LEU D CA 1
ATOM 8128 C C . LEU B 1 492 ? 95.812 99.165 96.481 1.00 49.06 492 LEU D C 1
ATOM 8129 O O . LEU B 1 492 ? 94.926 98.306 96.451 1.00 49.06 492 LEU D O 1
ATOM 8134 N N . GLY B 1 493 ? 97.078 98.883 96.205 1.00 49.37 493 GLY D N 1
ATOM 8135 C CA . GLY B 1 493 ? 97.516 97.506 96.192 1.00 49.37 493 GLY D CA 1
ATOM 8136 C C . GLY B 1 493 ? 97.479 96.900 97.583 1.00 49.37 493 GLY D C 1
ATOM 8137 O O . GLY B 1 493 ? 97.481 97.596 98.598 1.00 49.37 493 GLY D O 1
ATOM 8138 N N . LEU B 1 494 ? 97.424 95.567 97.631 1.00 42.81 494 LEU D N 1
ATOM 8139 C CA . LEU B 1 494 ? 97.497 94.887 98.921 1.00 42.81 494 LEU D CA 1
ATOM 8140 C C . LEU B 1 494 ? 98.839 95.142 99.595 1.00 42.81 494 LEU D C 1
ATOM 8141 O O . LEU B 1 494 ? 98.905 95.322 100.815 1.00 42.81 494 LEU D O 1
ATOM 8146 N N . ASP B 1 495 ? 99.920 95.159 98.813 1.00 47.53 495 ASP D N 1
ATOM 8147 C CA . ASP B 1 495 ? 101.233 95.490 99.358 1.00 47.53 495 ASP D CA 1
ATOM 8148 C C . ASP B 1 495 ? 101.275 96.932 99.852 1.00 47.53 495 ASP D C 1
ATOM 8149 O O . ASP B 1 495 ? 101.764 97.215 100.956 1.00 47.53 495 ASP D O 1
ATOM 8154 N N . LEU B 1 496 ? 100.761 97.860 99.043 1.00 45.53 496 LEU D N 1
ATOM 8155 C CA . LEU B 1 496 ? 100.700 99.253 99.466 1.00 45.53 496 LEU D CA 1
ATOM 8156 C C . LEU B 1 496 ? 99.775 99.415 100.662 1.00 45.53 496 LEU D C 1
ATOM 8157 O O . LEU B 1 496 ? 100.034 100.233 101.549 1.00 45.53 496 LEU D O 1
ATOM 8162 N N . GLY B 1 497 ? 98.690 98.640 100.704 1.00 42.90 497 GLY D N 1
ATOM 8163 C CA . GLY B 1 497 ? 97.818 98.673 101.866 1.00 42.90 497 GLY D CA 1
ATOM 8164 C C . GLY B 1 497 ? 98.512 98.201 103.128 1.00 42.90 497 GLY D C 1
ATOM 8165 O O . GLY B 1 497 ? 98.340 98.788 104.197 1.00 42.90 497 GLY D O 1
ATOM 8166 N N . LEU B 1 498 ? 99.308 97.134 103.021 1.00 40.94 498 LEU D N 1
ATOM 8167 C CA . LEU B 1 498 ? 100.069 96.661 104.173 1.00 40.94 498 LEU D CA 1
ATOM 8168 C C . LEU B 1 498 ? 101.065 97.708 104.647 1.00 40.94 498 LEU D C 1
ATOM 8169 O O . LEU B 1 498 ? 101.200 97.945 105.853 1.00 40.94 498 LEU D O 1
ATOM 8174 N N . LEU B 1 499 ? 101.784 98.334 103.712 1.00 42.39 499 LEU D N 1
ATOM 8175 C CA . LEU B 1 499 ? 102.741 99.368 104.099 1.00 42.39 499 LEU D CA 1
ATOM 8176 C C . LEU B 1 499 ? 102.037 100.553 104.751 1.00 42.39 499 LEU D C 1
ATOM 8177 O O . LEU B 1 499 ? 102.503 101.083 105.770 1.00 42.39 499 LEU D O 1
ATOM 8182 N N . ALA B 1 500 ? 100.908 100.976 104.181 1.00 42.90 500 ALA D N 1
ATOM 8183 C CA . ALA B 1 500 ? 100.151 102.076 104.763 1.00 42.90 500 ALA D CA 1
ATOM 8184 C C . ALA B 1 500 ? 99.664 101.721 106.159 1.00 42.90 500 ALA D C 1
ATOM 8185 O O . ALA B 1 500 ? 99.705 102.558 107.063 1.00 42.90 500 ALA D O 1
ATOM 8187 N N . GLY B 1 501 ? 99.220 100.479 106.359 1.00 40.42 501 GLY D N 1
ATOM 8188 C CA . GLY B 1 501 ? 98.811 100.056 107.688 1.00 40.42 501 GLY D CA 1
ATOM 8189 C C . GLY B 1 501 ? 99.957 100.042 108.681 1.00 40.42 501 GLY D C 1
ATOM 8190 O O . GLY B 1 501 ? 99.789 100.426 109.840 1.00 40.42 501 GLY D O 1
ATOM 8191 N N . LEU B 1 502 ? 101.139 99.603 108.242 1.00 41.98 502 LEU D N 1
ATOM 8192 C CA . LEU B 1 502 ? 102.301 99.588 109.127 1.00 41.98 502 LEU D CA 1
ATOM 8193 C C . LEU B 1 502 ? 102.681 100.997 109.568 1.00 41.98 502 LEU D C 1
ATOM 8194 O O . LEU B 1 502 ? 102.826 101.272 110.769 1.00 41.98 502 LEU D O 1
ATOM 8199 N N . MET B 1 503 ? 102.845 101.908 108.608 1.00 44.68 503 MET D N 1
ATOM 8200 C CA . MET B 1 503 ? 103.210 103.270 108.982 1.00 44.68 503 MET D CA 1
ATOM 8201 C C . MET B 1 503 ? 102.063 103.993 109.683 1.00 44.68 503 MET D C 1
ATOM 8202 O O . MET B 1 503 ? 102.301 104.909 110.477 1.00 44.68 503 MET D O 1
ATOM 8207 N N . PHE B 1 504 ? 100.819 103.564 109.465 1.00 39.14 504 PHE D N 1
ATOM 8208 C CA . PHE B 1 504 ? 99.711 104.129 110.227 1.00 39.14 504 PHE D CA 1
ATOM 8209 C C . PHE B 1 504 ? 99.745 103.668 111.677 1.00 39.14 504 PHE D C 1
ATOM 8210 O O . PHE B 1 504 ? 99.442 104.445 112.586 1.00 39.14 504 PHE D O 1
ATOM 8218 N N . GLY B 1 505 ? 100.099 102.405 111.913 1.00 37.45 505 GLY D N 1
ATOM 8219 C CA . GLY B 1 505 ? 100.296 101.953 113.280 1.00 37.45 505 GLY D CA 1
ATOM 8220 C C . GLY B 1 505 ? 101.424 102.696 113.967 1.00 37.45 505 GLY D C 1
ATOM 8221 O O . GLY B 1 505 ? 101.314 103.079 115.137 1.00 37.45 505 GLY D O 1
ATOM 8222 N N . PHE B 1 506 ? 102.523 102.918 113.242 1.00 38.64 506 PHE D N 1
ATOM 8223 C CA . PHE B 1 506 ? 103.610 103.730 113.786 1.00 38.64 506 PHE D CA 1
ATOM 8224 C C . PHE B 1 506 ? 103.128 105.136 114.127 1.00 38.64 506 PHE D C 1
ATOM 8225 O O . PHE B 1 506 ? 103.463 105.678 115.189 1.00 38.64 506 PHE D O 1
ATOM 8233 N N . LEU B 1 507 ? 102.333 105.738 113.240 1.00 37.98 507 LEU D N 1
ATOM 8234 C CA . LEU B 1 507 ? 101.812 107.076 113.490 1.00 37.98 507 LEU D CA 1
ATOM 8235 C C . LEU B 1 507 ? 100.880 107.095 114.694 1.00 37.98 507 LEU D C 1
ATOM 8236 O O . LEU B 1 507 ? 100.877 108.058 115.465 1.00 37.98 507 LEU D O 1
ATOM 8241 N N . THR B 1 508 ? 100.071 106.048 114.866 1.00 37.80 508 THR D N 1
ATOM 8242 C CA . THR B 1 508 ? 99.185 105.986 116.025 1.00 37.80 508 THR D CA 1
ATOM 8243 C C . THR B 1 508 ? 99.978 105.870 117.320 1.00 37.80 508 THR D C 1
ATOM 8244 O O . THR B 1 508 ? 99.622 106.492 118.326 1.00 37.80 508 THR D O 1
ATOM 8248 N N . VAL B 1 509 ? 101.052 105.078 117.317 1.00 33.97 509 VAL D N 1
ATOM 8249 C CA . VAL B 1 509 ? 101.910 105.011 118.499 1.00 33.97 509 VAL D CA 1
ATOM 8250 C C . VAL B 1 509 ? 102.527 106.375 118.789 1.00 33.97 509 VAL D C 1
ATOM 8251 O O . VAL B 1 509 ? 102.570 106.825 119.945 1.00 33.97 509 VAL D O 1
ATOM 8255 N N . VAL B 1 510 ? 103.009 107.057 117.747 1.00 34.34 510 VAL D N 1
ATOM 8256 C CA . VAL B 1 510 ? 103.625 108.370 117.927 1.00 34.34 510 VAL D CA 1
ATOM 8257 C C . VAL B 1 510 ? 102.607 109.369 118.469 1.00 34.34 510 VAL D C 1
ATOM 8258 O O . VAL B 1 510 ? 102.924 110.203 119.322 1.00 34.34 510 VAL D O 1
ATOM 8262 N N . VAL B 1 511 ? 101.370 109.302 117.979 1.00 34.71 511 VAL D N 1
ATOM 8263 C CA . VAL B 1 511 ? 100.335 110.223 118.438 1.00 34.71 511 VAL D CA 1
ATOM 8264 C C . VAL B 1 511 ? 99.951 109.923 119.882 1.00 34.71 511 VAL D C 1
ATOM 8265 O O . VAL B 1 511 ? 99.732 110.839 120.684 1.00 34.71 511 VAL D O 1
ATOM 8269 N N . ARG B 1 512 ? 99.869 108.639 120.241 1.00 34.23 512 ARG D N 1
ATOM 8270 C CA . ARG B 1 512 ? 99.525 108.277 121.611 1.00 34.23 512 ARG D CA 1
ATOM 8271 C C . ARG B 1 512 ? 100.597 108.735 122.591 1.00 34.23 512 ARG D C 1
ATOM 8272 O O . ARG B 1 512 ? 100.280 109.192 123.695 1.00 34.23 512 ARG D O 1
ATOM 8280 N N . VAL B 1 513 ? 101.871 108.615 122.214 1.00 34.82 513 VAL D N 1
ATOM 8281 C CA . VAL B 1 513 ? 102.920 109.126 123.094 1.00 34.82 513 VAL D CA 1
ATOM 8282 C C . VAL B 1 513 ? 103.051 110.644 123.016 1.00 34.82 513 VAL D C 1
ATOM 8283 O O . VAL B 1 513 ? 103.612 111.256 123.933 1.00 34.82 513 VAL D O 1
ATOM 8287 N N . GLN B 1 514 ? 102.540 111.270 121.954 1.00 37.90 514 GLN D N 1
ATOM 8288 C CA . GLN B 1 514 ? 102.687 112.711 121.778 1.00 37.90 514 GLN D CA 1
ATOM 8289 C C . GLN B 1 514 ? 101.606 113.498 122.509 1.00 37.90 514 GLN D C 1
ATOM 8290 O O . GLN B 1 514 ? 101.847 114.639 122.917 1.00 37.90 514 GLN D O 1
ATOM 8296 N N . PHE B 1 515 ? 100.421 112.913 122.694 1.00 42.07 515 PHE D N 1
ATOM 8297 C CA . PHE B 1 515 ? 99.310 113.556 123.392 1.00 42.07 515 PHE D CA 1
ATOM 8298 C C . PHE B 1 515 ? 98.896 112.646 124.541 1.00 42.07 515 PHE D C 1
ATOM 8299 O O . PHE B 1 515 ? 97.877 111.944 124.460 1.00 42.07 515 PHE D O 1
ATOM 8307 N N . PRO B 1 516 ? 99.660 112.636 125.627 1.00 41.65 516 PRO D N 1
ATOM 8308 C CA . PRO B 1 516 ? 99.388 111.698 126.718 1.00 41.65 516 PRO D CA 1
ATOM 8309 C C . PRO B 1 516 ? 98.406 112.247 127.734 1.00 41.65 516 PRO D C 1
ATOM 8310 O O . PRO B 1 516 ? 97.869 113.347 127.569 1.00 41.65 516 PRO D O 1
ATOM 8314 N N . SER B 1 517 ? 98.168 111.480 128.792 1.00 44.12 517 SER D N 1
ATOM 8315 C CA . SER B 1 517 ? 97.424 111.982 129.933 1.00 44.12 517 SER D CA 1
ATOM 8316 C C . SER B 1 517 ? 98.351 112.787 130.833 1.00 44.12 517 SER D C 1
ATOM 8317 O O . SER B 1 517 ? 99.458 112.352 131.157 1.00 44.12 517 SER D O 1
ATOM 8320 N N . TRP B 1 518 ? 97.897 113.971 131.225 1.00 44.29 518 TRP D N 1
ATOM 8321 C CA . TRP B 1 518 ? 98.651 114.827 132.125 1.00 44.29 518 TRP D CA 1
ATOM 8322 C C . TRP B 1 518 ? 97.711 115.320 133.211 1.00 44.29 518 TRP D C 1
ATOM 8323 O O . TRP B 1 518 ? 96.550 115.636 132.940 1.00 44.29 518 TRP D O 1
ATOM 8334 N N . ASN B 1 519 ? 98.215 115.378 134.439 1.00 46.05 519 ASN D N 1
ATOM 8335 C CA . ASN B 1 519 ? 97.355 115.645 135.582 1.00 46.05 519 ASN D CA 1
ATOM 8336 C C . ASN B 1 519 ? 97.981 116.675 136.508 1.00 46.05 519 ASN D C 1
ATOM 8337 O O . ASN B 1 519 ? 99.201 116.730 136.674 1.00 46.05 519 ASN D O 1
ATOM 8342 N N . SER B 1 520 ? 97.120 117.494 137.108 1.00 48.70 520 SER D N 1
ATOM 8343 C CA . SER B 1 520 ? 97.504 118.383 138.198 1.00 48.70 520 SER D CA 1
ATOM 8344 C C . SER B 1 520 ? 97.236 117.648 139.507 1.00 48.70 520 SER D C 1
ATOM 8345 O O . SER B 1 520 ? 96.083 117.500 139.920 1.00 48.70 520 SER D O 1
ATOM 8348 N N . LEU B 1 521 ? 98.302 117.192 140.154 1.00 47.76 521 LEU D N 1
ATOM 8349 C CA . LEU B 1 521 ? 98.213 116.290 141.291 1.00 47.76 521 LEU D CA 1
ATOM 8350 C C . LEU B 1 521 ? 98.200 117.053 142.608 1.00 47.76 521 LEU D C 1
ATOM 8351 O O . LEU B 1 521 ? 98.955 118.010 142.797 1.00 47.76 521 LEU D O 1
ATOM 8356 N N . GLY B 1 522 ? 97.324 116.616 143.516 1.00 56.51 522 GLY D N 1
ATOM 8357 C CA . GLY B 1 522 ? 97.362 117.051 144.891 1.00 56.51 522 GLY D CA 1
ATOM 8358 C C . GLY B 1 522 ? 97.338 115.845 145.813 1.00 56.51 522 GLY D C 1
ATOM 8359 O O . GLY B 1 522 ? 97.029 114.724 145.398 1.00 56.51 522 GLY D O 1
ATOM 8360 N N . SER B 1 523 ? 97.656 116.097 147.078 1.00 60.40 523 SER D N 1
ATOM 8361 C CA . SER B 1 523 ? 97.879 115.021 148.032 1.00 60.40 523 SER D CA 1
ATOM 8362 C C . SER B 1 523 ? 96.571 114.480 148.595 1.00 60.40 523 SER D C 1
ATOM 8363 O O . SER B 1 523 ? 95.622 115.230 148.839 1.00 60.40 523 SER D O 1
ATOM 8366 N N . ILE B 1 524 ? 96.530 113.169 148.791 1.00 61.57 524 ILE D N 1
ATOM 8367 C CA . ILE B 1 524 ? 95.520 112.561 149.659 1.00 61.57 524 ILE D CA 1
ATOM 8368 C C . ILE B 1 524 ? 95.951 112.765 151.108 1.00 61.57 524 ILE D C 1
ATOM 8369 O O . ILE B 1 524 ? 97.089 112.412 151.459 1.00 61.57 524 ILE D O 1
ATOM 8374 N N . PRO B 1 525 ? 95.099 113.333 151.963 1.00 63.62 525 PRO D N 1
ATOM 8375 C CA . PRO B 1 525 ? 95.560 113.763 153.290 1.00 63.62 525 PRO D CA 1
ATOM 8376 C C . PRO B 1 525 ? 96.143 112.619 154.108 1.00 63.62 525 PRO D C 1
ATOM 8377 O O . PRO B 1 525 ? 95.647 111.491 154.080 1.00 63.62 525 PRO D O 1
ATOM 8381 N N . ASN B 1 526 ? 97.219 112.932 154.832 1.00 65.83 526 ASN D N 1
ATOM 8382 C CA . ASN B 1 526 ? 97.894 112.019 155.754 1.00 65.83 526 ASN D CA 1
ATOM 8383 C C . ASN B 1 526 ? 98.481 110.796 155.057 1.00 65.83 526 ASN D C 1
ATOM 8384 O O . ASN B 1 526 ? 98.699 109.762 155.696 1.00 65.83 526 ASN D O 1
ATOM 8389 N N . THR B 1 527 ? 98.748 110.886 153.757 1.00 60.88 527 THR D N 1
ATOM 8390 C CA . THR B 1 527 ? 99.349 109.788 153.009 1.00 60.88 527 THR D CA 1
ATOM 8391 C C . THR B 1 527 ? 100.419 110.363 152.088 1.00 60.88 527 THR D C 1
ATOM 8392 O O . THR B 1 527 ? 100.745 111.552 152.144 1.00 60.88 527 THR D O 1
ATOM 8396 N N . ASP B 1 528 ? 100.967 109.504 151.232 1.00 56.69 528 ASP D N 1
ATOM 8397 C CA . ASP B 1 528 ? 101.881 109.911 150.173 1.00 56.69 528 ASP D CA 1
ATOM 8398 C C . ASP B 1 528 ? 101.276 109.627 148.803 1.00 56.69 528 ASP D C 1
ATOM 8399 O O . ASP B 1 528 ? 101.986 109.273 147.860 1.00 56.69 528 ASP D O 1
ATOM 8404 N N . ILE B 1 529 ? 99.960 109.773 148.691 1.00 56.49 529 ILE D N 1
ATOM 8405 C CA . ILE B 1 529 ? 99.216 109.457 147.479 1.00 56.49 529 ILE D CA 1
ATOM 8406 C C . ILE B 1 529 ? 98.786 110.770 146.845 1.00 56.49 529 ILE D C 1
ATOM 8407 O O . ILE B 1 529 ? 98.021 111.536 147.445 1.00 56.49 529 ILE D O 1
ATOM 8412 N N . TYR B 1 530 ? 99.273 111.032 145.638 1.00 53.48 530 TYR D N 1
ATOM 8413 C CA . TYR B 1 530 ? 98.959 112.256 144.916 1.00 53.48 530 TYR D CA 1
ATOM 8414 C C . TYR B 1 530 ? 98.172 111.895 143.666 1.00 53.48 530 TYR D C 1
ATOM 8415 O O . TYR B 1 530 ? 98.632 111.093 142.846 1.00 53.48 530 TYR D O 1
ATOM 8424 N N . ARG B 1 531 ? 96.989 112.484 143.530 1.00 54.76 531 ARG D N 1
ATOM 8425 C CA . ARG B 1 531 ? 96.081 112.186 142.435 1.00 54.76 531 ARG D CA 1
ATOM 8426 C C . ARG B 1 531 ? 95.530 113.488 141.875 1.00 54.76 531 ARG D C 1
ATOM 8427 O O . ARG B 1 531 ? 95.603 114.538 142.515 1.00 54.76 531 ARG D O 1
ATOM 8435 N N . SER B 1 532 ? 94.989 113.412 140.662 1.00 56.71 532 SER D N 1
ATOM 8436 C CA . SER B 1 532 ? 94.481 114.604 139.994 1.00 56.71 532 SER D CA 1
ATOM 8437 C C . SER B 1 532 ? 93.372 115.250 140.815 1.00 56.71 532 SER D C 1
ATOM 8438 O O . SER B 1 532 ? 92.461 114.572 141.298 1.00 56.71 532 SER D O 1
ATOM 8441 N N . THR B 1 533 ? 93.457 116.574 140.970 1.00 61.57 533 THR D N 1
ATOM 8442 C CA . THR B 1 533 ? 92.532 117.300 141.832 1.00 61.57 533 THR D CA 1
ATOM 8443 C C . THR B 1 533 ? 91.104 117.290 141.304 1.00 61.57 533 THR D C 1
ATOM 8444 O O . THR B 1 533 ? 90.170 117.522 142.077 1.00 61.57 533 THR D O 1
ATOM 8448 N N . LYS B 1 534 ? 90.915 117.031 140.015 1.00 63.49 534 LYS D N 1
ATOM 8449 C CA . LYS B 1 534 ? 89.601 117.073 139.392 1.00 63.49 534 LYS D CA 1
ATOM 8450 C C . LYS B 1 534 ? 88.907 115.718 139.362 1.00 63.49 534 LYS D C 1
ATOM 8451 O O . LYS B 1 534 ? 87.792 115.624 138.838 1.00 63.49 534 LYS D O 1
ATOM 8457 N N . ASP B 1 535 ? 89.527 114.674 139.908 1.00 65.37 535 ASP D N 1
ATOM 8458 C CA . ASP B 1 535 ? 89.011 113.319 139.772 1.00 65.37 535 ASP D CA 1
ATOM 8459 C C . ASP B 1 535 ? 88.451 112.726 141.054 1.00 65.37 535 ASP D C 1
ATOM 8460 O O . ASP B 1 535 ? 87.551 111.889 140.980 1.00 65.37 535 ASP D O 1
ATOM 8465 N N . TYR B 1 536 ? 88.950 113.125 142.225 1.00 63.22 536 TYR D N 1
ATOM 8466 C CA . TYR B 1 536 ? 88.592 112.442 143.459 1.00 63.22 536 TYR D CA 1
ATOM 8467 C C . TYR B 1 536 ? 87.757 113.273 144.424 1.00 63.22 536 TYR D C 1
ATOM 8468 O O . TYR B 1 536 ? 87.088 112.692 145.283 1.00 63.22 536 TYR D O 1
ATOM 8477 N N . LYS B 1 537 ? 87.794 114.601 144.321 1.00 70.01 537 LYS D N 1
ATOM 8478 C CA . LYS B 1 537 ? 86.992 115.547 145.097 1.00 70.01 537 LYS D CA 1
ATOM 8479 C C . LYS B 1 537 ? 87.365 115.584 146.575 1.00 70.01 537 LYS D C 1
ATOM 8480 O O . LYS B 1 537 ? 86.818 116.410 147.314 1.00 70.01 537 LYS D O 1
ATOM 8486 N N . ASN B 1 538 ? 88.274 114.724 147.032 1.00 68.54 538 ASN D N 1
ATOM 8487 C CA . ASN B 1 538 ? 88.832 114.811 148.376 1.00 68.54 538 ASN D CA 1
ATOM 8488 C C . ASN B 1 538 ? 90.300 115.205 148.342 1.00 68.54 538 ASN D C 1
ATOM 8489 O O . ASN B 1 538 ? 91.000 115.061 149.351 1.00 68.54 538 ASN D O 1
ATOM 8494 N N . ILE B 1 539 ? 90.777 115.699 147.206 1.00 65.36 539 ILE D N 1
ATOM 8495 C CA . ILE B 1 539 ? 92.181 116.029 147.013 1.00 65.36 539 ILE D CA 1
ATOM 8496 C C . ILE B 1 539 ? 92.403 117.480 147.413 1.00 65.36 539 ILE D C 1
ATOM 8497 O O . ILE B 1 539 ? 91.685 118.378 146.956 1.00 65.36 539 ILE D O 1
ATOM 8502 N N . GLU B 1 540 ? 93.397 117.713 148.265 1.00 70.51 540 GLU D N 1
ATOM 8503 C CA . GLU B 1 540 ? 93.724 119.051 148.737 1.00 70.51 540 GLU D CA 1
ATOM 8504 C C . GLU B 1 540 ? 94.947 119.574 147.994 1.00 70.51 540 GLU D C 1
ATOM 8505 O O . GLU B 1 540 ? 95.942 118.857 147.836 1.00 70.51 540 GLU D O 1
ATOM 8511 N N . GLU B 1 541 ? 94.854 120.805 147.512 1.00 73.49 541 GLU D N 1
ATOM 8512 C CA . GLU B 1 541 ? 95.966 121.429 146.806 1.00 73.49 541 GLU D CA 1
ATOM 8513 C C . GLU B 1 541 ? 96.968 121.986 147.812 1.00 73.49 541 GLU D C 1
ATOM 8514 O O . GLU B 1 541 ? 96.575 122.714 148.729 1.00 73.49 541 GLU D O 1
ATOM 8520 N N . PRO B 1 542 ? 98.257 121.666 147.682 1.00 71.65 542 PRO D N 1
ATOM 8521 C CA . PRO B 1 542 ? 99.240 122.163 148.656 1.00 71.65 542 PRO D CA 1
ATOM 8522 C C . PRO B 1 542 ? 99.442 123.668 148.569 1.00 71.65 542 PRO D C 1
ATOM 8523 O O . PRO B 1 542 ? 98.820 124.342 147.741 1.00 71.65 542 PRO D O 1
ATOM 8527 N N . GLU B 1 543 ? 100.315 124.204 149.419 1.00 72.64 543 GLU D N 1
ATOM 8528 C CA . GLU B 1 543 ? 100.456 125.648 149.579 1.00 72.64 543 GLU D CA 1
ATOM 8529 C C . GLU B 1 543 ? 101.412 126.198 148.527 1.00 72.64 543 GLU D C 1
ATOM 8530 O O . GLU B 1 543 ? 102.627 125.993 148.612 1.00 72.64 543 GLU D O 1
ATOM 8536 N N . GLY B 1 544 ? 100.863 126.901 147.538 1.00 65.08 544 GLY D N 1
ATOM 8537 C CA . GLY B 1 544 ? 101.674 127.630 146.584 1.00 65.08 544 GLY D CA 1
ATOM 8538 C C . GLY B 1 544 ? 102.538 126.789 145.674 1.00 65.08 544 GLY D C 1
ATOM 8539 O O . GLY B 1 544 ? 103.521 127.298 145.130 1.00 65.08 544 GLY D O 1
ATOM 8540 N N . VAL B 1 545 ? 102.206 125.515 145.489 1.00 59.95 545 VAL D N 1
ATOM 8541 C CA . VAL B 1 545 ? 102.959 124.632 144.607 1.00 59.95 545 VAL D CA 1
ATOM 8542 C C . VAL B 1 545 ? 101.982 123.862 143.730 1.00 59.95 545 VAL D C 1
ATOM 8543 O O . VAL B 1 545 ? 100.929 123.419 144.202 1.00 59.95 545 VAL D O 1
ATOM 8547 N N . LYS B 1 546 ? 102.317 123.735 142.450 1.00 53.63 546 LYS D N 1
ATOM 8548 C CA . LYS B 1 546 ? 101.573 122.909 141.513 1.00 53.63 546 LYS D CA 1
ATOM 8549 C C . LYS B 1 546 ? 102.407 121.690 141.149 1.00 53.63 546 LYS D C 1
ATOM 8550 O O . LYS B 1 546 ? 103.612 121.802 140.906 1.00 53.63 546 LYS D O 1
ATOM 8556 N N . ILE B 1 547 ? 101.764 120.529 141.121 1.00 44.66 547 ILE D N 1
ATOM 8557 C CA . ILE B 1 547 ? 102.407 119.275 140.748 1.00 44.66 547 ILE D CA 1
ATOM 8558 C C . ILE B 1 547 ? 101.811 118.833 139.423 1.00 44.66 547 ILE D C 1
ATOM 8559 O O . ILE B 1 547 ? 100.590 118.692 139.304 1.00 44.66 547 ILE D O 1
ATOM 8564 N N . LEU B 1 548 ? 102.664 118.614 138.427 1.00 43.93 548 LEU D N 1
ATOM 8565 C CA . LEU B 1 548 ? 102.221 118.195 137.104 1.00 43.93 548 LEU D CA 1
ATOM 8566 C C . LEU B 1 548 ? 102.821 116.837 136.780 1.00 43.93 548 LEU D C 1
ATOM 8567 O O . LEU B 1 548 ? 104.046 116.684 136.763 1.00 43.93 548 LEU D O 1
ATOM 8572 N N . ARG B 1 549 ? 101.961 115.859 136.518 1.00 42.32 549 ARG D N 1
ATOM 8573 C CA . ARG B 1 549 ? 102.384 114.560 136.019 1.00 42.32 549 ARG D CA 1
ATOM 8574 C C . ARG B 1 549 ? 102.174 114.531 134.512 1.00 42.32 549 ARG D C 1
ATOM 8575 O O . ARG B 1 549 ? 101.047 114.711 134.037 1.00 42.32 549 ARG D O 1
ATOM 8583 N N . PHE B 1 550 ? 103.262 114.322 133.774 1.00 37.61 550 PHE D N 1
ATOM 8584 C CA . PHE B 1 550 ? 103.247 114.184 132.322 1.00 37.61 550 PHE D CA 1
ATOM 8585 C C . PHE B 1 550 ? 103.546 112.724 132.006 1.00 37.61 550 PHE D C 1
ATOM 8586 O O . PHE B 1 550 ? 104.695 112.283 132.116 1.00 37.61 550 PHE D O 1
ATOM 8594 N N . SER B 1 551 ? 102.516 111.978 131.617 1.00 37.63 551 SER D N 1
ATOM 8595 C CA . SER B 1 551 ? 102.609 110.520 131.522 1.00 37.63 551 SER D CA 1
ATOM 8596 C C . SER B 1 551 ? 103.056 110.080 130.127 1.00 37.63 551 SER D C 1
ATOM 8597 O O . SER B 1 551 ? 102.339 109.395 129.400 1.00 37.63 551 SER D O 1
ATOM 8600 N N . SER B 1 552 ? 104.273 110.469 129.771 1.00 34.83 552 SER D N 1
ATOM 8601 C CA . SER B 1 552 ? 104.864 110.098 128.492 1.00 34.83 552 SER D CA 1
ATOM 8602 C C . SER B 1 552 ? 106.339 110.473 128.514 1.00 34.83 552 SER D C 1
ATOM 8603 O O . SER B 1 552 ? 106.737 111.376 129.254 1.00 34.83 552 SER D O 1
ATOM 8606 N N . PRO B 1 553 ? 107.160 109.790 127.719 1.00 35.20 553 PRO D N 1
ATOM 8607 C CA . PRO B 1 553 ? 108.520 110.277 127.477 1.00 35.20 553 PRO D CA 1
ATOM 8608 C C . PRO B 1 553 ? 108.486 111.639 126.804 1.00 35.20 553 PRO D C 1
ATOM 8609 O O . PRO B 1 553 ? 107.563 111.963 126.057 1.00 35.20 553 PRO D O 1
ATOM 8613 N N . ILE B 1 554 ? 109.505 112.445 127.077 1.00 37.53 554 ILE D N 1
ATOM 8614 C CA . ILE B 1 554 ? 109.555 113.823 126.604 1.00 37.53 554 ILE D CA 1
ATOM 8615 C C . ILE B 1 554 ? 110.398 113.867 125.336 1.00 37.53 554 ILE D C 1
ATOM 8616 O O . ILE B 1 554 ? 111.597 113.571 125.359 1.00 37.53 554 ILE D O 1
ATOM 8621 N N . PHE B 1 555 ? 109.762 114.233 124.225 1.00 37.51 555 PHE D N 1
ATOM 8622 C CA . PHE B 1 555 ? 110.432 114.463 122.952 1.00 37.51 555 PHE D CA 1
ATOM 8623 C C . PHE B 1 555 ? 109.783 115.690 122.320 1.00 37.51 555 PHE D C 1
ATOM 8624 O O . PHE B 1 555 ? 108.912 116.320 122.922 1.00 37.51 555 PHE D O 1
ATOM 8632 N N . TYR B 1 556 ? 110.185 116.016 121.089 1.00 40.63 556 TYR D N 1
ATOM 8633 C CA . TYR B 1 556 ? 109.824 117.299 120.482 1.00 40.63 556 TYR D CA 1
ATOM 8634 C C . TYR B 1 556 ? 108.314 117.558 120.489 1.00 40.63 556 TYR D C 1
ATOM 8635 O O . TYR B 1 556 ? 107.855 118.616 120.958 1.00 40.63 556 TYR D O 1
ATOM 8644 N N . GLY B 1 557 ? 107.519 116.608 119.995 1.00 39.60 557 GLY D N 1
ATOM 8645 C CA . GLY B 1 557 ? 106.077 116.749 120.128 1.00 39.60 557 GLY D CA 1
ATOM 8646 C C . GLY B 1 557 ? 105.661 116.873 121.580 1.00 39.60 557 GLY D C 1
ATOM 8647 O O . GLY B 1 557 ? 104.862 117.743 121.952 1.00 39.60 557 GLY D O 1
ATOM 8648 N N . ASN B 1 558 ? 106.233 116.023 122.431 1.00 39.88 558 ASN D N 1
ATOM 8649 C CA . ASN B 1 558 ? 105.975 116.124 123.858 1.00 39.88 558 ASN D CA 1
ATOM 8650 C C . ASN B 1 558 ? 106.603 117.377 124.454 1.00 39.88 558 ASN D C 1
ATOM 8651 O O . ASN B 1 558 ? 106.129 117.863 125.479 1.00 39.88 558 ASN D O 1
ATOM 8656 N N . VAL B 1 559 ? 107.652 117.924 123.831 1.00 40.08 559 VAL D N 1
ATOM 8657 C CA . VAL B 1 559 ? 108.163 119.230 124.253 1.00 40.08 559 VAL D CA 1
ATOM 8658 C C . VAL B 1 559 ? 107.075 120.288 124.165 1.00 40.08 559 VAL D C 1
ATOM 8659 O O . VAL B 1 559 ? 106.788 120.995 125.142 1.00 40.08 559 VAL D O 1
ATOM 8663 N N . ASP B 1 560 ? 106.449 120.410 122.996 1.00 44.69 560 ASP D N 1
ATOM 8664 C CA . ASP B 1 560 ? 105.413 121.429 122.852 1.00 44.69 560 ASP D CA 1
ATOM 8665 C C . ASP B 1 560 ? 104.211 121.121 123.740 1.00 44.69 560 ASP D C 1
ATOM 8666 O O . ASP B 1 560 ? 103.650 122.024 124.385 1.00 44.69 560 ASP D O 1
ATOM 8671 N N . GLY B 1 561 ? 103.819 119.845 123.808 1.00 44.02 561 GLY D N 1
ATOM 8672 C CA . GLY B 1 561 ? 102.708 119.474 124.667 1.00 44.02 561 GLY D CA 1
ATOM 8673 C C . GLY B 1 561 ? 102.963 119.786 126.130 1.00 44.02 561 GLY D C 1
ATOM 8674 O O . GLY B 1 561 ? 102.082 120.289 126.829 1.00 44.02 561 GLY D O 1
ATOM 8675 N N . LEU B 1 562 ? 104.177 119.512 126.607 1.00 42.07 562 LEU D N 1
ATOM 8676 C CA . LEU B 1 562 ? 104.512 119.737 128.006 1.00 42.07 562 LEU D CA 1
ATOM 8677 C C . LEU B 1 562 ? 104.611 121.221 128.319 1.00 42.07 562 LEU D C 1
ATOM 8678 O O . LEU B 1 562 ? 104.226 121.653 129.410 1.00 42.07 562 LEU D O 1
ATOM 8683 N N . LYS B 1 563 ? 105.126 122.020 127.380 1.00 46.30 563 LYS D N 1
ATOM 8684 C CA . LYS B 1 563 ? 105.117 123.464 127.590 1.00 46.30 563 LYS D CA 1
ATOM 8685 C C . LYS B 1 563 ? 103.693 123.983 127.735 1.00 46.30 563 LYS D C 1
ATOM 8686 O O . LYS B 1 563 ? 103.395 124.760 128.655 1.00 46.30 563 LYS D O 1
ATOM 8692 N N . LYS B 1 564 ? 102.786 123.537 126.858 1.00 48.96 564 LYS D N 1
ATOM 8693 C CA . LYS B 1 564 ? 101.398 123.977 126.975 1.00 48.96 564 LYS D CA 1
ATOM 8694 C C . LYS B 1 564 ? 100.768 123.485 128.275 1.00 48.96 564 LYS D C 1
ATOM 8695 O O . LYS B 1 564 ? 99.994 124.209 128.911 1.00 48.96 564 LYS D O 1
ATOM 8701 N N . CYS B 1 565 ? 101.082 122.252 128.681 1.00 49.53 565 CYS D N 1
ATOM 8702 C CA . CYS B 1 565 ? 100.515 121.703 129.910 1.00 49.53 565 CYS D CA 1
ATOM 8703 C C . CYS B 1 565 ? 100.987 122.471 131.138 1.00 49.53 565 CYS D C 1
ATOM 8704 O O . CYS B 1 565 ? 100.194 122.747 132.043 1.00 49.53 565 CYS D O 1
ATOM 8707 N N . ILE B 1 566 ? 102.275 122.816 131.192 1.00 50.20 566 ILE D N 1
ATOM 8708 C CA . ILE B 1 566 ? 102.783 123.612 132.307 1.00 50.20 566 ILE D CA 1
ATOM 8709 C C . ILE B 1 566 ? 102.122 124.982 132.323 1.00 50.20 566 ILE D C 1
ATOM 8710 O O . ILE B 1 566 ? 101.714 125.481 133.382 1.00 50.20 566 ILE D O 1
ATOM 8715 N N . LYS B 1 567 ? 101.995 125.609 131.147 1.00 57.01 567 LYS D N 1
ATOM 8716 C CA . LYS B 1 567 ? 101.361 126.921 131.077 1.00 57.01 567 LYS D CA 1
ATOM 8717 C C . LYS B 1 567 ? 99.920 126.860 131.568 1.00 57.01 567 LYS D C 1
ATOM 8718 O O . LYS B 1 567 ? 99.458 127.761 132.278 1.00 57.01 567 LYS D O 1
ATOM 8724 N N . SER B 1 568 ? 99.192 125.804 131.197 1.00 55.10 568 SER D N 1
ATOM 8725 C CA . SER B 1 568 ? 97.812 125.661 131.650 1.00 55.10 568 SER D CA 1
ATOM 8726 C C . SER B 1 568 ? 97.739 125.390 133.148 1.00 55.10 568 SER D C 1
ATOM 8727 O O . SER B 1 568 ? 96.872 125.935 133.840 1.00 55.10 568 SER D O 1
ATOM 8730 N N . THR B 1 569 ? 98.634 124.544 133.664 1.00 54.92 569 THR D N 1
ATOM 8731 C CA . THR B 1 569 ? 98.576 124.164 135.072 1.00 54.92 569 THR D CA 1
ATOM 8732 C C . THR B 1 569 ? 98.892 125.344 135.982 1.00 54.92 569 THR D C 1
ATOM 8733 O O . THR B 1 569 ? 98.136 125.639 136.915 1.00 54.92 569 THR D O 1
ATOM 8737 N N . VAL B 1 570 ? 100.000 126.041 135.725 1.00 59.31 570 VAL D N 1
ATOM 8738 C CA . VAL B 1 570 ? 100.367 127.144 136.608 1.00 59.31 570 VAL D CA 1
ATOM 8739 C C . VAL B 1 570 ? 99.481 128.366 136.397 1.00 59.31 570 VAL D C 1
ATOM 8740 O O . VAL B 1 570 ? 99.484 129.274 137.237 1.00 59.31 570 VAL D O 1
ATOM 8744 N N . GLY B 1 571 ? 98.716 128.411 135.310 1.00 61.90 571 GLY D N 1
ATOM 8745 C CA . GLY B 1 571 ? 97.835 129.527 135.038 1.00 61.90 571 GLY D CA 1
ATOM 8746 C C . GLY B 1 571 ? 98.480 130.708 134.351 1.00 61.90 571 GLY D C 1
ATOM 8747 O O . GLY B 1 571 ? 97.812 131.731 134.160 1.00 61.90 571 GLY D O 1
ATOM 8748 N N . PHE B 1 572 ? 99.748 130.601 133.970 1.00 64.29 572 PHE D N 1
ATOM 8749 C CA . PHE B 1 572 ? 100.462 131.683 133.306 1.00 64.29 572 PHE D CA 1
ATOM 8750 C C . PHE B 1 572 ? 101.636 131.076 132.548 1.00 64.29 572 PHE D C 1
ATOM 8751 O O . PHE B 1 572 ? 101.788 129.855 132.475 1.00 64.29 572 PHE D O 1
ATOM 8759 N N . ASP B 1 573 ? 102.461 131.942 131.969 1.00 70.94 573 ASP D N 1
ATOM 8760 C CA . ASP B 1 573 ? 103.717 131.545 131.351 1.00 70.94 573 ASP D CA 1
ATOM 8761 C C . ASP B 1 573 ? 104.848 132.450 131.827 1.00 70.94 573 ASP D C 1
ATOM 8762 O O . ASP B 1 573 ? 104.636 133.634 132.107 1.00 70.94 573 ASP D O 1
ATOM 8767 N N . ALA B 1 574 ? 106.044 131.871 131.952 1.00 71.42 574 ALA D N 1
ATOM 8768 C CA . ALA B 1 574 ? 107.157 132.577 132.579 1.00 71.42 574 ALA D CA 1
ATOM 8769 C C . ALA B 1 574 ? 107.633 133.760 131.741 1.00 71.42 574 ALA D C 1
ATOM 8770 O O . ALA B 1 574 ? 107.999 134.806 132.290 1.00 71.42 574 ALA D O 1
ATOM 8772 N N . ILE B 1 575 ? 107.656 133.610 130.414 1.00 75.65 575 ILE D N 1
ATOM 8773 C CA . ILE B 1 575 ? 108.224 134.650 129.557 1.00 75.65 575 ILE D CA 1
ATOM 8774 C C . ILE B 1 575 ? 107.425 135.943 129.663 1.00 75.65 575 ILE D C 1
ATOM 8775 O O . ILE B 1 575 ? 107.997 137.031 129.799 1.00 75.65 575 ILE D O 1
ATOM 8780 N N . ARG B 1 576 ? 106.095 135.849 129.600 1.00 77.39 576 ARG D N 1
ATOM 8781 C CA . ARG B 1 576 ? 105.271 137.054 129.604 1.00 77.39 576 ARG D CA 1
ATOM 8782 C C . ARG B 1 576 ? 105.381 137.799 130.929 1.00 77.39 576 ARG D C 1
ATOM 8783 O O . ARG B 1 576 ? 105.520 139.027 130.952 1.00 77.39 576 ARG D O 1
ATOM 8791 N N . VAL B 1 577 ? 105.322 137.073 132.048 1.00 75.92 577 VAL D N 1
ATOM 8792 C CA . VAL B 1 577 ? 105.401 137.731 133.349 1.00 75.92 577 VAL D CA 1
ATOM 8793 C C . VAL B 1 577 ? 106.796 138.302 133.579 1.00 75.92 577 VAL D C 1
ATOM 8794 O O . VAL B 1 577 ? 106.947 139.385 134.158 1.00 75.92 577 VAL D O 1
ATOM 8798 N N . TYR B 1 578 ? 107.836 137.594 133.129 1.00 75.50 578 TYR D N 1
ATOM 8799 C CA . TYR B 1 578 ? 109.191 138.121 133.256 1.00 75.50 578 TYR D CA 1
ATOM 8800 C C . TYR B 1 578 ? 109.361 139.399 132.444 1.00 75.50 578 TYR D C 1
ATOM 8801 O O . TYR B 1 578 ? 109.960 140.372 132.919 1.00 75.50 578 TYR D O 1
ATOM 8810 N N . ASN B 1 579 ? 108.832 139.419 131.218 1.00 77.89 579 ASN D N 1
ATOM 8811 C CA . ASN B 1 579 ? 108.912 140.621 130.396 1.00 77.89 579 ASN D CA 1
ATOM 8812 C C . ASN B 1 579 ? 108.114 141.765 131.007 1.00 77.89 579 ASN D C 1
ATOM 8813 O O . ASN B 1 579 ? 108.547 142.921 130.965 1.00 77.89 579 ASN D O 1
ATOM 8818 N N . LYS B 1 580 ? 106.943 141.465 131.575 1.00 80.37 580 LYS D N 1
ATOM 8819 C CA . LYS B 1 580 ? 106.151 142.503 132.226 1.00 80.37 580 LYS D CA 1
ATOM 8820 C C . LYS B 1 580 ? 106.886 143.086 133.426 1.00 80.37 580 LYS D C 1
ATOM 8821 O O . LYS B 1 580 ? 106.884 144.305 133.634 1.00 80.37 580 LYS D O 1
ATOM 8827 N N . ARG B 1 581 ? 107.522 142.229 134.230 1.00 80.50 581 ARG D N 1
ATOM 8828 C CA . ARG B 1 581 ? 108.287 142.720 135.371 1.00 80.50 581 ARG D CA 1
ATOM 8829 C C . ARG B 1 581 ? 109.484 143.548 134.920 1.00 80.50 581 ARG D C 1
ATOM 8830 O O . ARG B 1 581 ? 109.813 144.563 135.545 1.00 80.50 581 ARG D O 1
ATOM 8838 N N . LEU B 1 582 ? 110.152 143.128 133.843 1.00 83.63 582 LEU D N 1
ATOM 8839 C CA . LEU B 1 582 ? 111.256 143.919 133.307 1.00 83.63 582 LEU D CA 1
ATOM 8840 C C . LEU B 1 582 ? 110.773 145.282 132.826 1.00 83.63 582 LEU D C 1
ATOM 8841 O O . LEU B 1 582 ? 111.440 146.300 133.047 1.00 83.63 582 LEU D O 1
ATOM 8846 N N . LYS B 1 583 ? 109.615 145.319 132.162 1.00 85.24 583 LYS D N 1
ATOM 8847 C CA . LYS B 1 583 ? 109.053 146.587 131.711 1.00 85.24 583 LYS D CA 1
ATOM 8848 C C . LYS B 1 583 ? 108.702 147.485 132.891 1.00 85.24 583 LYS D C 1
ATOM 8849 O O . LYS B 1 583 ? 108.923 148.700 132.843 1.00 85.24 583 LYS D O 1
ATOM 8855 N N . ALA B 1 584 ? 108.148 146.903 133.958 1.00 86.61 584 ALA D N 1
ATOM 8856 C CA . ALA B 1 584 ? 107.824 147.688 135.144 1.00 86.61 584 ALA D CA 1
ATOM 8857 C C . ALA B 1 584 ? 109.079 148.279 135.775 1.00 86.61 584 ALA D C 1
ATOM 8858 O O . ALA B 1 584 ? 109.076 149.434 136.218 1.00 86.61 584 ALA D O 1
ATOM 8860 N N . LEU B 1 585 ? 110.158 147.506 135.826 1.00 87.63 585 LEU D N 1
ATOM 8861 C CA . LEU B 1 585 ? 111.421 147.988 136.372 1.00 87.63 585 LEU D CA 1
ATOM 8862 C C . LEU B 1 585 ? 112.146 148.880 135.370 1.00 87.63 585 LEU D C 1
ATOM 8863 O O . LEU B 1 585 ? 111.708 149.996 135.086 1.00 87.63 585 LEU D O 1
ATOM 8868 N N . PRO B 1 654 ? 101.541 133.872 142.292 1.00 70.16 654 PRO D N 1
ATOM 8869 C CA . PRO B 1 654 ? 100.530 132.915 142.755 1.00 70.16 654 PRO D CA 1
ATOM 8870 C C . PRO B 1 654 ? 101.134 131.560 143.105 1.00 70.16 654 PRO D C 1
ATOM 8871 O O . PRO B 1 654 ? 100.665 130.888 144.023 1.00 70.16 654 PRO D O 1
ATOM 8875 N N . ILE B 1 655 ? 102.173 131.174 142.371 1.00 65.58 655 ILE D N 1
ATOM 8876 C CA . ILE B 1 655 ? 102.822 129.879 142.525 1.00 65.58 655 ILE D CA 1
ATOM 8877 C C . ILE B 1 655 ? 104.303 130.108 142.781 1.00 65.58 655 ILE D C 1
ATOM 8878 O O . ILE B 1 655 ? 104.946 130.902 142.086 1.00 65.58 655 ILE D O 1
ATOM 8883 N N . HIS B 1 656 ? 104.844 129.418 143.784 1.00 61.79 656 HIS D N 1
ATOM 8884 C CA . HIS B 1 656 ? 106.250 129.545 144.138 1.00 61.79 656 HIS D CA 1
ATOM 8885 C C . HIS B 1 656 ? 107.062 128.290 143.844 1.00 61.79 656 HIS D C 1
ATOM 8886 O O . HIS B 1 656 ? 108.282 128.301 144.039 1.00 61.79 656 HIS D O 1
ATOM 8893 N N . SER B 1 657 ? 106.429 127.215 143.378 1.00 56.67 657 SER D N 1
ATOM 8894 C CA . SER B 1 657 ? 107.152 125.993 143.052 1.00 56.67 657 SER D CA 1
ATOM 8895 C C . SER B 1 657 ? 106.300 125.134 142.130 1.00 56.67 657 SER D C 1
ATOM 8896 O O . SER B 1 657 ? 105.071 125.138 142.217 1.00 56.67 657 SER D O 1
ATOM 8899 N N . LEU B 1 658 ? 106.971 124.396 141.248 1.00 50.39 658 LEU D N 1
ATOM 8900 C CA . LEU B 1 658 ? 106.310 123.472 140.334 1.00 50.39 658 LEU D CA 1
ATOM 8901 C C . LEU B 1 658 ? 107.059 122.150 140.352 1.00 50.39 658 LEU D C 1
ATOM 8902 O O . LEU B 1 658 ? 108.230 122.094 139.964 1.00 50.39 658 LEU D O 1
ATOM 8907 N N . VAL B 1 659 ? 106.387 121.091 140.794 1.00 44.70 659 VAL D N 1
ATOM 8908 C CA . VAL B 1 659 ? 106.968 119.755 140.848 1.00 44.70 659 VAL D CA 1
ATOM 8909 C C . VAL B 1 659 ? 106.528 118.987 139.611 1.00 44.70 659 VAL D C 1
ATOM 8910 O O . VAL B 1 659 ? 105.328 118.885 139.327 1.00 44.70 659 VAL D O 1
ATOM 8914 N N . LEU B 1 660 ? 107.496 118.454 138.870 1.00 44.54 660 LEU D N 1
ATOM 8915 C CA . LEU B 1 660 ? 107.230 117.708 137.645 1.00 44.54 660 LEU D CA 1
ATOM 8916 C C . LEU B 1 660 ? 107.297 116.218 137.956 1.00 44.54 660 LEU D C 1
ATOM 8917 O O . LEU B 1 660 ? 108.385 115.664 138.141 1.00 44.54 660 LEU D O 1
ATOM 8922 N N . ASP B 1 661 ? 106.135 115.572 138.013 1.00 44.90 661 ASP D N 1
ATOM 8923 C CA . ASP B 1 661 ? 106.061 114.132 138.242 1.00 44.90 661 ASP D CA 1
ATOM 8924 C C . ASP B 1 661 ? 106.406 113.432 136.935 1.00 44.90 661 ASP D C 1
ATOM 8925 O O . ASP B 1 661 ? 105.587 113.361 136.017 1.00 44.90 661 ASP D O 1
ATOM 8930 N N . CYS B 1 662 ? 107.627 112.915 136.847 1.00 42.43 662 CYS D N 1
ATOM 8931 C CA . CYS B 1 662 ? 108.138 112.285 135.637 1.00 42.43 662 CYS D CA 1
ATOM 8932 C C . CYS B 1 662 ? 108.253 110.773 135.801 1.00 42.43 662 CYS D C 1
ATOM 8933 O O . CYS B 1 662 ? 109.190 110.148 135.302 1.00 42.43 662 CYS D O 1
ATOM 8936 N N . GLY B 1 663 ? 107.298 110.174 136.512 1.00 40.21 663 GLY D N 1
ATOM 8937 C CA . GLY B 1 663 ? 107.333 108.735 136.708 1.00 40.21 663 GLY D CA 1
ATOM 8938 C C . GLY B 1 663 ? 107.168 107.961 135.415 1.00 40.21 663 GLY D C 1
ATOM 8939 O O . GLY B 1 663 ? 107.781 106.908 135.228 1.00 40.21 663 GLY D O 1
ATOM 8940 N N . ALA B 1 664 ? 106.343 108.472 134.506 1.00 36.02 664 ALA D N 1
ATOM 8941 C CA . ALA B 1 664 ? 106.056 107.788 133.254 1.00 36.02 664 ALA D CA 1
ATOM 8942 C C . ALA B 1 664 ? 106.928 108.253 132.096 1.00 36.02 664 ALA D C 1
ATOM 8943 O O . ALA B 1 664 ? 106.728 107.789 130.969 1.00 36.02 664 ALA D O 1
ATOM 8945 N N . VAL B 1 665 ? 107.882 109.150 132.334 1.00 34.77 665 VAL D N 1
ATOM 8946 C CA . VAL B 1 665 ? 108.791 109.583 131.276 1.00 34.77 665 VAL D CA 1
ATOM 8947 C C . VAL B 1 665 ? 109.727 108.420 130.957 1.00 34.77 665 VAL D C 1
ATOM 8948 O O . VAL B 1 665 ? 110.613 108.088 131.749 1.00 34.77 665 VAL D O 1
ATOM 8952 N N . SER B 1 666 ? 109.529 107.799 129.794 1.00 34.29 666 SER D N 1
ATOM 8953 C CA . SER B 1 666 ? 110.271 106.591 129.448 1.00 34.29 666 SER D CA 1
ATOM 8954 C C . SER B 1 666 ? 111.661 106.923 128.917 1.00 34.29 666 SER D C 1
ATOM 8955 O O . SER B 1 666 ? 112.673 106.518 129.499 1.00 34.29 666 SER D O 1
ATOM 8958 N N . PHE B 1 667 ? 111.730 107.654 127.806 1.00 32.90 667 PHE D N 1
ATOM 8959 C CA . PHE B 1 667 ? 113.014 108.067 127.256 1.00 32.90 667 PHE D CA 1
ATOM 8960 C C . PHE B 1 667 ? 113.096 109.585 127.208 1.00 32.90 667 PHE D C 1
ATOM 8961 O O . PHE B 1 667 ? 112.189 110.276 127.683 1.00 32.90 667 PHE D O 1
ATOM 8969 N N . LEU B 1 668 ? 114.175 110.110 126.636 1.00 38.89 668 LEU D N 1
ATOM 8970 C CA . LEU B 1 668 ? 114.381 111.548 126.579 1.00 38.89 668 LEU D CA 1
ATOM 8971 C C . LEU B 1 668 ? 115.449 111.840 125.535 1.00 38.89 668 LEU D C 1
ATOM 8972 O O . LEU B 1 668 ? 116.481 111.167 125.495 1.00 38.89 668 LEU D O 1
ATOM 8977 N N . ASP B 1 669 ? 115.193 112.837 124.695 1.00 42.02 669 ASP D N 1
ATOM 8978 C CA . ASP B 1 669 ? 116.085 113.204 123.604 1.00 42.02 669 ASP D CA 1
ATOM 8979 C C . ASP B 1 669 ? 116.698 114.575 123.871 1.00 42.02 669 ASP D C 1
ATOM 8980 O O . ASP B 1 669 ? 116.422 115.220 124.885 1.00 42.02 669 ASP D O 1
ATOM 8985 N N . VAL B 1 670 ? 117.544 115.020 122.937 1.00 43.43 670 VAL D N 1
ATOM 8986 C CA . VAL B 1 670 ? 118.238 116.295 123.109 1.00 43.43 670 VAL D CA 1
ATOM 8987 C C . VAL B 1 670 ? 117.244 117.449 123.124 1.00 43.43 670 VAL D C 1
ATOM 8988 O O . VAL B 1 670 ? 117.413 118.420 123.870 1.00 43.43 670 VAL D O 1
ATOM 8992 N N . VAL B 1 671 ? 116.196 117.366 122.302 1.00 41.46 671 VAL D N 1
ATOM 8993 C CA . VAL B 1 671 ? 115.171 118.405 122.298 1.00 41.46 671 VAL D CA 1
ATOM 8994 C C . VAL B 1 671 ? 114.463 118.454 123.645 1.00 41.46 671 VAL D C 1
ATOM 8995 O O . VAL B 1 671 ? 114.186 119.534 124.181 1.00 41.46 671 VAL D O 1
ATOM 8999 N N . GLY B 1 672 ? 114.168 117.286 124.219 1.00 43.65 672 GLY D N 1
ATOM 9000 C CA . GLY B 1 672 ? 113.548 117.253 125.533 1.00 43.65 672 GLY D CA 1
ATOM 9001 C C . GLY B 1 672 ? 114.441 117.822 126.619 1.00 43.65 672 GLY D C 1
ATOM 9002 O O . GLY B 1 672 ? 113.971 118.527 127.514 1.00 43.65 672 GLY D O 1
ATOM 9003 N N . VAL B 1 673 ? 115.739 117.520 126.561 1.00 44.81 673 VAL D N 1
ATOM 9004 C CA . VAL B 1 673 ? 116.674 118.059 127.546 1.00 44.81 673 VAL D CA 1
ATOM 9005 C C . VAL B 1 673 ? 116.769 119.575 127.419 1.00 44.81 673 VAL D C 1
ATOM 9006 O O . VAL B 1 673 ? 116.791 120.301 128.424 1.00 44.81 673 VAL D O 1
ATOM 9010 N N . ARG B 1 674 ? 116.831 120.077 126.182 1.00 45.37 674 ARG D N 1
ATOM 9011 C CA . ARG B 1 674 ? 116.835 121.520 125.970 1.00 45.37 674 ARG D CA 1
ATOM 9012 C C . ARG B 1 674 ? 115.565 122.151 126.518 1.00 45.37 674 ARG D C 1
ATOM 9013 O O . ARG B 1 674 ? 115.612 123.214 127.146 1.00 45.37 674 ARG D O 1
ATOM 9021 N N . SER B 1 675 ? 114.419 121.508 126.289 1.00 45.98 675 SER D N 1
ATOM 9022 C CA . SER B 1 675 ? 113.157 122.024 126.806 1.00 45.98 675 SER D CA 1
ATOM 9023 C C . SER B 1 675 ? 113.150 122.062 128.325 1.00 45.98 675 SER D C 1
ATOM 9024 O O . SER B 1 675 ? 112.647 123.016 128.924 1.00 45.98 675 SER D O 1
ATOM 9027 N N . LEU B 1 676 ? 113.677 121.017 128.963 1.00 48.23 676 LEU D N 1
ATOM 9028 C CA . LEU B 1 676 ? 113.722 120.994 130.420 1.00 48.23 676 LEU D CA 1
ATOM 9029 C C . LEU B 1 676 ? 114.613 122.105 130.959 1.00 48.23 676 LEU D C 1
ATOM 9030 O O . LEU B 1 676 ? 114.246 122.791 131.922 1.00 48.23 676 LEU D O 1
ATOM 9035 N N . ARG B 1 677 ? 115.782 122.311 130.343 1.00 51.02 677 ARG D N 1
ATOM 9036 C CA . ARG B 1 677 ? 116.645 123.408 130.775 1.00 51.02 677 ARG D CA 1
ATOM 9037 C C . ARG B 1 677 ? 115.961 124.755 130.583 1.00 51.02 677 ARG D C 1
ATOM 9038 O O . ARG B 1 677 ? 116.037 125.630 131.453 1.00 51.02 677 ARG D O 1
ATOM 9046 N N . MET B 1 678 ? 115.290 124.943 129.444 1.00 56.01 678 MET D N 1
ATOM 9047 C CA . MET B 1 678 ? 114.600 126.204 129.201 1.00 56.01 678 MET D CA 1
ATOM 9048 C C . MET B 1 678 ? 113.492 126.434 130.219 1.00 56.01 678 MET D C 1
ATOM 9049 O O . MET B 1 678 ? 113.333 127.547 130.725 1.00 56.01 678 MET D O 1
ATOM 9054 N N . ILE B 1 679 ? 112.718 125.395 130.532 1.00 53.62 679 ILE D N 1
ATOM 9055 C CA . ILE B 1 679 ? 111.647 125.533 131.515 1.00 53.62 679 ILE D CA 1
ATOM 9056 C C . ILE B 1 679 ? 112.220 125.902 132.876 1.00 53.62 679 ILE D C 1
ATOM 9057 O O . ILE B 1 679 ? 111.720 126.811 133.555 1.00 53.62 679 ILE D O 1
ATOM 9062 N N . VAL B 1 680 ? 113.289 125.215 133.289 1.00 54.88 680 VAL D N 1
ATOM 9063 C CA . VAL B 1 680 ? 113.896 125.496 134.586 1.00 54.88 680 VAL D CA 1
ATOM 9064 C C . VAL B 1 680 ? 114.404 126.931 134.640 1.00 54.88 680 VAL D C 1
ATOM 9065 O O . VAL B 1 680 ? 114.169 127.648 135.619 1.00 54.88 680 VAL D O 1
ATOM 9069 N N . LYS B 1 681 ? 115.097 127.377 133.589 1.00 59.21 681 LYS D N 1
ATOM 9070 C CA . LYS B 1 681 ? 115.637 128.734 133.582 1.00 59.21 681 LYS D CA 1
ATOM 9071 C C . LYS B 1 681 ? 114.524 129.777 133.574 1.00 59.21 681 LYS D C 1
ATOM 9072 O O . LYS B 1 681 ? 114.589 130.775 134.303 1.00 59.21 681 LYS D O 1
ATOM 9078 N N . GLU B 1 682 ? 113.488 129.560 132.759 1.00 61.89 682 GLU D N 1
ATOM 9079 C CA . GLU B 1 682 ? 112.395 130.522 132.674 1.00 61.89 682 GLU D CA 1
ATOM 9080 C C . GLU B 1 682 ? 111.662 130.646 134.001 1.00 61.89 682 GLU D C 1
ATOM 9081 O O . GLU B 1 682 ? 111.275 131.750 134.402 1.00 61.89 682 GLU D O 1
ATOM 9087 N N . PHE B 1 683 ? 111.454 129.528 134.697 1.00 59.79 683 PHE D N 1
ATOM 9088 C CA . PHE B 1 683 ? 110.771 129.611 135.982 1.00 59.79 683 PHE D CA 1
ATOM 9089 C C . PHE B 1 683 ? 111.679 130.147 137.081 1.00 59.79 683 PHE D C 1
ATOM 9090 O O . PHE B 1 683 ? 111.196 130.810 138.005 1.00 59.79 683 PHE D O 1
ATOM 9098 N N . GLN B 1 684 ? 112.986 129.882 137.002 1.00 62.75 684 GLN D N 1
ATOM 9099 C CA . GLN B 1 684 ? 113.916 130.476 137.954 1.00 62.75 684 GLN D CA 1
ATOM 9100 C C . GLN B 1 684 ? 114.011 131.984 137.766 1.00 62.75 684 GLN D C 1
ATOM 9101 O O . GLN B 1 684 ? 114.297 132.712 138.723 1.00 62.75 684 GLN D O 1
ATOM 9107 N N . ARG B 1 685 ? 113.774 132.466 136.544 1.00 65.90 685 ARG D N 1
ATOM 9108 C CA . ARG B 1 685 ? 113.799 133.904 136.296 1.00 65.90 685 ARG D CA 1
ATOM 9109 C C . ARG B 1 685 ? 112.718 134.636 137.082 1.00 65.90 685 ARG D C 1
ATOM 9110 O O . ARG B 1 685 ? 112.887 135.815 137.413 1.00 65.90 685 ARG D O 1
ATOM 9118 N N . ILE B 1 686 ? 111.609 133.965 137.390 1.00 64.45 686 ILE D N 1
ATOM 9119 C CA . ILE B 1 686 ? 110.504 134.598 138.102 1.00 64.45 686 ILE D CA 1
ATOM 9120 C C . ILE B 1 686 ? 110.381 134.009 139.501 1.00 64.45 686 ILE D C 1
ATOM 9121 O O . ILE B 1 686 ? 109.289 133.979 140.079 1.00 64.45 686 ILE D O 1
ATOM 9126 N N . ASP B 1 687 ? 111.504 133.539 140.050 1.00 64.54 687 ASP D N 1
ATOM 9127 C CA . ASP B 1 687 ? 111.572 133.027 141.421 1.00 64.54 687 ASP D CA 1
ATOM 9128 C C . ASP B 1 687 ? 110.587 131.883 141.652 1.00 64.54 687 ASP D C 1
ATOM 9129 O O . ASP B 1 687 ? 109.943 131.796 142.699 1.00 64.54 687 ASP D O 1
ATOM 9134 N N . VAL B 1 688 ? 110.466 130.997 140.668 1.00 59.21 688 VAL D N 1
ATOM 9135 C CA . VAL B 1 688 ? 109.651 129.793 140.781 1.00 59.21 688 VAL D CA 1
ATOM 9136 C C . VAL B 1 688 ? 110.573 128.596 140.613 1.00 59.21 688 VAL D C 1
ATOM 9137 O O . VAL B 1 688 ? 111.236 128.458 139.578 1.00 59.21 688 VAL D O 1
ATOM 9141 N N . HIS B 1 689 ? 110.615 127.735 141.623 1.00 56.08 689 HIS D N 1
ATOM 9142 C CA . HIS B 1 689 ? 111.508 126.585 141.615 1.00 56.08 689 HIS D CA 1
ATOM 9143 C C . HIS B 1 689 ? 110.813 125.391 140.976 1.00 56.08 689 HIS D C 1
ATOM 9144 O O . HIS B 1 689 ? 109.665 125.080 141.308 1.00 56.08 689 HIS D O 1
ATOM 9151 N N . VAL B 1 690 ? 111.511 124.726 140.061 1.00 51.74 690 VAL D N 1
ATOM 9152 C CA . VAL B 1 690 ? 111.002 123.541 139.384 1.00 51.74 690 VAL D CA 1
ATOM 9153 C C . VAL B 1 690 ? 111.775 122.339 139.904 1.00 51.74 690 VAL D C 1
ATOM 9154 O O . VAL B 1 690 ? 113.009 122.303 139.827 1.00 51.74 690 VAL D O 1
ATOM 9158 N N . TYR B 1 691 ? 111.053 121.359 140.437 1.00 49.73 691 TYR D N 1
ATOM 9159 C CA . TYR B 1 691 ? 111.645 120.136 140.955 1.00 49.73 691 TYR D CA 1
ATOM 9160 C C . TYR B 1 691 ? 111.161 118.944 140.143 1.00 49.73 691 TYR D C 1
ATOM 9161 O O . TYR B 1 691 ? 109.999 118.889 139.730 1.00 49.73 691 TYR D O 1
ATOM 9170 N N . PHE B 1 692 ? 112.060 117.993 139.920 1.00 48.26 692 PHE D N 1
ATOM 9171 C CA . PHE B 1 692 ? 111.769 116.787 139.164 1.00 48.26 692 PHE D CA 1
ATOM 9172 C C . PHE B 1 692 ? 111.728 115.595 140.110 1.00 48.26 692 PHE D C 1
ATOM 9173 O O . PHE B 1 692 ? 112.584 115.462 140.989 1.00 48.26 692 PHE D O 1
ATOM 9181 N N . ALA B 1 693 ? 110.724 114.739 139.942 1.00 44.98 693 ALA D N 1
ATOM 9182 C CA . ALA B 1 693 ? 110.537 113.605 140.833 1.00 44.98 693 ALA D CA 1
ATOM 9183 C C . ALA B 1 693 ? 110.182 112.362 140.033 1.00 44.98 693 ALA D C 1
ATOM 9184 O O . ALA B 1 693 ? 109.647 112.448 138.924 1.00 44.98 693 ALA D O 1
ATOM 9186 N N . SER B 1 694 ? 110.498 111.203 140.612 1.00 44.18 694 SER D N 1
ATOM 9187 C CA . SER B 1 694 ? 110.164 109.887 140.068 1.00 44.18 694 SER D CA 1
ATOM 9188 C C . SER B 1 694 ? 110.866 109.594 138.746 1.00 44.18 694 SER D C 1
ATOM 9189 O O . SER B 1 694 ? 110.417 108.735 137.982 1.00 44.18 694 SER D O 1
ATOM 9192 N N . LEU B 1 695 ? 111.966 110.283 138.457 1.00 44.97 695 LEU D N 1
ATOM 9193 C CA . LEU B 1 695 ? 112.719 109.998 137.244 1.00 44.97 695 LEU D CA 1
ATOM 9194 C C . LEU B 1 695 ? 113.487 108.693 137.387 1.00 44.97 695 LEU D C 1
ATOM 9195 O O . LEU B 1 695 ? 114.035 108.387 138.449 1.00 44.97 695 LEU D O 1
ATOM 9200 N N . GLN B 1 696 ? 113.529 107.924 136.305 1.00 47.87 696 GLN D N 1
ATOM 9201 C CA . GLN B 1 696 ? 114.293 106.690 136.302 1.00 47.87 696 GLN D CA 1
ATOM 9202 C C . GLN B 1 696 ? 115.785 106.988 136.183 1.00 47.87 696 GLN D C 1
ATOM 9203 O O . GLN B 1 696 ? 116.199 108.073 135.767 1.00 47.87 696 GLN D O 1
ATOM 9209 N N . ASP B 1 697 ? 116.595 105.998 136.565 1.00 52.44 697 ASP D N 1
ATOM 9210 C CA . ASP B 1 697 ? 118.043 106.181 136.566 1.00 52.44 697 ASP D CA 1
ATOM 9211 C C . ASP B 1 697 ? 118.577 106.428 135.161 1.00 52.44 697 ASP D C 1
ATOM 9212 O O . ASP B 1 697 ? 119.467 107.265 134.965 1.00 52.44 697 ASP D O 1
ATOM 9217 N N . HIS B 1 698 ? 118.052 105.706 134.167 1.00 48.28 698 HIS D N 1
ATOM 9218 C CA . HIS B 1 698 ? 118.539 105.883 132.803 1.00 48.28 698 HIS D CA 1
ATOM 9219 C C . HIS B 1 698 ? 118.160 107.248 132.242 1.00 48.28 698 HIS D C 1
ATOM 9220 O O . HIS B 1 698 ? 118.917 107.822 131.454 1.00 48.28 698 HIS D O 1
ATOM 9227 N N . VAL B 1 699 ? 117.011 107.794 132.644 1.00 46.30 699 VAL D N 1
ATOM 9228 C CA . VAL B 1 699 ? 116.644 109.137 132.202 1.00 46.30 699 VAL D CA 1
ATOM 9229 C C . VAL B 1 699 ? 117.583 110.173 132.810 1.00 46.30 699 VAL D C 1
ATOM 9230 O O . VAL B 1 699 ? 117.956 111.154 132.157 1.00 46.30 699 VAL D O 1
ATOM 9234 N N . ILE B 1 700 ? 117.986 109.971 134.066 1.00 49.37 700 ILE D N 1
ATOM 9235 C CA . ILE B 1 700 ? 118.949 110.873 134.690 1.00 49.37 700 ILE D CA 1
ATOM 9236 C C . ILE B 1 700 ? 120.309 110.755 134.009 1.00 49.37 700 ILE D C 1
ATOM 9237 O O . ILE B 1 700 ? 121.020 111.751 133.834 1.00 49.37 700 ILE D O 1
ATOM 9242 N N . GLU B 1 701 ? 120.690 109.539 133.610 1.00 51.74 701 GLU D N 1
ATOM 9243 C CA . GLU B 1 701 ? 121.926 109.367 132.853 1.00 51.74 701 GLU D CA 1
ATOM 9244 C C . GLU B 1 701 ? 121.853 110.085 131.509 1.00 51.74 701 GLU D C 1
ATOM 9245 O O . GLU B 1 701 ? 122.831 110.701 131.066 1.00 51.74 701 GLU D O 1
ATOM 9251 N N . LYS B 1 702 ? 120.699 110.007 130.843 1.00 48.57 702 LYS D N 1
ATOM 9252 C CA . LYS B 1 702 ? 120.505 110.744 129.599 1.00 48.57 702 LYS D CA 1
ATOM 9253 C C . LYS B 1 702 ? 120.644 112.242 129.830 1.00 48.57 702 LYS D C 1
ATOM 9254 O O . LYS B 1 702 ? 121.290 112.945 129.043 1.00 48.57 702 LYS D O 1
ATOM 9260 N N . LEU B 1 703 ? 120.048 112.743 130.913 1.00 48.87 703 LEU D N 1
ATOM 9261 C CA . LEU B 1 703 ? 120.171 114.157 131.249 1.00 48.87 703 LEU D CA 1
ATOM 9262 C C . LEU B 1 703 ? 121.629 114.548 131.454 1.00 48.87 703 LEU D C 1
ATOM 9263 O O . LEU B 1 703 ? 122.095 115.558 130.917 1.00 48.87 703 LEU D O 1
ATOM 9268 N N . GLU B 1 704 ? 122.372 113.747 132.221 1.00 53.19 704 GLU D N 1
ATOM 9269 C CA . GLU B 1 704 ? 123.739 114.133 132.553 1.00 53.19 704 GLU D CA 1
ATOM 9270 C C . GLU B 1 704 ? 124.663 114.034 131.347 1.00 53.19 704 GLU D C 1
ATOM 9271 O O . GLU B 1 704 ? 125.619 114.811 131.244 1.00 53.19 704 GLU D O 1
ATOM 9277 N N . GLN B 1 705 ? 124.408 113.101 130.425 1.00 50.78 705 GLN D N 1
ATOM 9278 C CA . GLN B 1 705 ? 125.240 113.045 129.229 1.00 50.78 705 GLN D CA 1
ATOM 9279 C C . GLN B 1 705 ? 124.782 114.018 128.150 1.00 50.78 705 GLN D C 1
ATOM 9280 O O . GLN B 1 705 ? 125.528 114.255 127.195 1.00 50.78 705 GLN D O 1
ATOM 9286 N N . CYS B 1 706 ? 123.584 114.586 128.276 1.00 49.69 706 CYS D N 1
ATOM 9287 C CA . CYS B 1 706 ? 123.122 115.630 127.372 1.00 49.69 706 CYS D CA 1
ATOM 9288 C C . CYS B 1 706 ? 123.465 117.029 127.868 1.00 49.69 706 CYS D C 1
ATOM 9289 O O . CYS B 1 706 ? 122.966 118.011 127.309 1.00 49.69 706 CYS D O 1
ATOM 9292 N N . GLY B 1 707 ? 124.295 117.142 128.903 1.00 52.42 707 GLY D N 1
ATOM 9293 C CA . GLY B 1 707 ? 124.700 118.441 129.400 1.00 52.42 707 GLY D CA 1
ATOM 9294 C C . GLY B 1 707 ? 123.660 119.170 130.217 1.00 52.42 707 GLY D C 1
ATOM 9295 O O . GLY B 1 707 ? 123.737 120.394 130.345 1.00 52.42 707 GLY D O 1
ATOM 9296 N N . PHE B 1 708 ? 122.682 118.453 130.772 1.00 49.29 708 PHE D N 1
ATOM 9297 C CA . PHE B 1 708 ? 121.652 119.101 131.578 1.00 49.29 708 PHE D CA 1
ATOM 9298 C C . PHE B 1 708 ? 122.236 119.719 132.842 1.00 49.29 708 PHE D C 1
ATOM 9299 O O . PHE B 1 708 ? 121.883 120.846 133.208 1.00 49.29 708 PHE D O 1
ATOM 9307 N N . PHE B 1 709 ? 123.132 119.002 133.520 1.00 55.07 709 PHE D N 1
ATOM 9308 C CA . PHE B 1 709 ? 123.647 119.434 134.819 1.00 55.07 709 PHE D CA 1
ATOM 9309 C C . PHE B 1 709 ? 124.818 120.404 134.646 1.00 55.07 709 PHE D C 1
ATOM 9310 O O . PHE B 1 709 ? 125.951 120.157 135.059 1.00 55.07 709 PHE D O 1
ATOM 9318 N N . ASN B 1 710 ? 124.511 121.532 134.015 1.00 63.54 710 ASN D N 1
ATOM 9319 C CA . ASN B 1 710 ? 125.429 122.650 133.884 1.00 63.54 710 ASN D CA 1
ATOM 9320 C C . ASN B 1 710 ? 124.675 123.936 134.190 1.00 63.54 710 ASN D C 1
ATOM 9321 O O . ASN B 1 710 ? 123.445 123.992 134.101 1.00 63.54 710 ASN D O 1
ATOM 9326 N N . ASP B 1 711 ? 125.430 124.967 134.568 1.00 66.94 711 ASP D N 1
ATOM 9327 C CA . ASP B 1 711 ? 124.883 126.286 134.881 1.00 66.94 711 ASP D CA 1
ATOM 9328 C C . ASP B 1 711 ? 123.924 126.219 136.073 1.00 66.94 711 ASP D C 1
ATOM 9329 O O . ASP B 1 711 ? 122.754 126.600 135.993 1.00 66.94 711 ASP D O 1
ATOM 9334 N N . SER B 1 712 ? 124.453 125.715 137.190 1.00 64.00 712 SER D N 1
ATOM 9335 C CA . SER B 1 712 ? 123.774 125.733 138.487 1.00 64.00 712 SER D CA 1
ATOM 9336 C C . SER B 1 712 ? 122.468 124.933 138.462 1.00 64.00 712 SER D C 1
ATOM 9337 O O . SER B 1 712 ? 121.373 125.466 138.652 1.00 64.00 712 SER D O 1
ATOM 9340 N N . ILE B 1 713 ? 122.605 123.632 138.220 1.00 59.18 713 ILE D N 1
ATOM 9341 C CA . ILE B 1 713 ? 121.523 122.667 138.412 1.00 59.18 713 ILE D CA 1
ATOM 9342 C C . ILE B 1 713 ? 121.868 121.681 139.525 1.00 59.18 713 ILE D C 1
ATOM 9343 O O . ILE B 1 713 ? 121.126 121.546 140.500 1.00 59.18 713 ILE D O 1
ATOM 9348 N N . ARG B 1 714 ? 122.990 120.975 139.389 1.00 61.28 714 ARG D N 1
ATOM 9349 C CA . ARG B 1 714 ? 123.658 120.225 140.450 1.00 61.28 714 ARG D CA 1
ATOM 9350 C C . ARG B 1 714 ? 122.853 119.049 140.987 1.00 61.28 714 ARG D C 1
ATOM 9351 O O . ARG B 1 714 ? 123.172 118.541 142.070 1.00 61.28 714 ARG D O 1
ATOM 9359 N N . LYS B 1 715 ? 121.815 118.607 140.280 1.00 55.27 715 LYS D N 1
ATOM 9360 C CA . LYS B 1 715 ? 121.088 117.372 140.571 1.00 55.27 715 LYS D CA 1
ATOM 9361 C C . LYS B 1 715 ? 120.389 117.384 141.927 1.00 55.27 715 LYS D C 1
ATOM 9362 O O . LYS B 1 715 ? 119.828 116.360 142.335 1.00 55.27 715 LYS D O 1
ATOM 9368 N N . ASP B 1 716 ? 120.399 118.508 142.638 1.00 56.59 716 ASP D N 1
ATOM 9369 C CA . ASP B 1 716 ? 119.760 118.594 143.944 1.00 56.59 716 ASP D CA 1
ATOM 9370 C C . ASP B 1 716 ? 118.278 118.935 143.862 1.00 56.59 716 ASP D C 1
ATOM 9371 O O . ASP B 1 716 ? 117.615 119.011 144.901 1.00 56.59 716 ASP D O 1
ATOM 9376 N N . ILE B 1 717 ? 117.746 119.139 142.661 1.00 50.92 717 ILE D N 1
ATOM 9377 C CA . ILE B 1 717 ? 116.325 119.387 142.472 1.00 50.92 717 ILE D CA 1
ATOM 9378 C C . ILE B 1 717 ? 115.605 118.136 141.964 1.00 50.92 717 ILE D C 1
ATOM 9379 O O . ILE B 1 717 ? 114.528 118.236 141.378 1.00 50.92 717 ILE D O 1
ATOM 9384 N N . PHE B 1 718 ? 116.185 116.957 142.184 1.00 51.46 718 PHE D N 1
ATOM 9385 C CA . PHE B 1 718 ? 115.623 115.691 141.726 1.00 51.46 718 PHE D CA 1
ATOM 9386 C C . PHE B 1 718 ? 115.320 114.828 142.943 1.00 51.46 718 PHE D C 1
ATOM 9387 O O . PHE B 1 718 ? 116.225 114.500 143.716 1.00 51.46 718 PHE D O 1
ATOM 9395 N N . PHE B 1 719 ? 114.054 114.458 143.107 1.00 50.76 719 PHE D N 1
ATOM 9396 C CA . PHE B 1 719 ? 113.605 113.653 144.231 1.00 50.76 719 PHE D CA 1
ATOM 9397 C C . PHE B 1 719 ? 113.145 112.281 143.753 1.00 50.76 719 PHE D C 1
ATOM 9398 O O . PHE B 1 719 ? 112.889 112.064 142.566 1.00 50.76 719 PHE D O 1
ATOM 9406 N N . LEU B 1 720 ? 113.044 111.350 144.704 1.00 50.04 720 LEU D N 1
ATOM 9407 C CA . LEU B 1 720 ? 112.737 109.965 144.361 1.00 50.04 720 LEU D CA 1
ATOM 9408 C C . LEU B 1 720 ? 111.282 109.798 143.939 1.00 50.04 720 LEU D C 1
ATOM 9409 O O . LEU B 1 720 ? 110.987 109.103 142.961 1.00 50.04 720 LEU D O 1
ATOM 9414 N N . THR B 1 721 ? 110.358 110.404 144.678 1.00 51.13 721 THR D N 1
ATOM 9415 C CA . THR B 1 721 ? 108.932 110.337 144.389 1.00 51.13 721 THR D CA 1
ATOM 9416 C C . THR B 1 721 ? 108.336 111.723 144.579 1.00 51.13 721 THR D C 1
ATOM 9417 O O . THR B 1 721 ? 109.007 112.646 145.048 1.00 51.13 721 THR D O 1
ATOM 9421 N N . VAL B 1 722 ? 107.063 111.881 144.219 1.00 53.28 722 VAL D N 1
ATOM 9422 C CA . VAL B 1 722 ? 106.412 113.131 144.586 1.00 53.28 722 VAL D CA 1
ATOM 9423 C C . VAL B 1 722 ? 105.798 112.944 145.964 1.00 53.28 722 VAL D C 1
ATOM 9424 O O . VAL B 1 722 ? 104.574 112.896 146.119 1.00 53.28 722 VAL D O 1
ATOM 9428 N N . HIS B 1 723 ? 106.660 112.822 146.968 1.00 54.03 723 HIS D N 1
ATOM 9429 C CA . HIS B 1 723 ? 106.393 113.218 148.344 1.00 54.03 723 HIS D CA 1
ATOM 9430 C C . HIS B 1 723 ? 107.611 113.824 149.010 1.00 54.03 723 HIS D C 1
ATOM 9431 O O . HIS B 1 723 ? 107.454 114.608 149.951 1.00 54.03 723 HIS D O 1
ATOM 9438 N N . ASP B 1 724 ? 108.820 113.494 148.547 1.00 54.90 724 ASP D N 1
ATOM 9439 C CA . ASP B 1 724 ? 110.031 114.131 149.041 1.00 54.90 724 ASP D CA 1
ATOM 9440 C C . ASP B 1 724 ? 110.114 115.578 148.588 1.00 54.90 724 ASP D C 1
ATOM 9441 O O . ASP B 1 724 ? 110.670 116.418 149.302 1.00 54.90 724 ASP D O 1
ATOM 9446 N N . ALA B 1 725 ? 109.578 115.884 147.405 1.00 53.37 725 ALA D N 1
ATOM 9447 C CA . ALA B 1 725 ? 109.542 117.265 146.942 1.00 53.37 725 ALA D CA 1
ATOM 9448 C C . ALA B 1 725 ? 108.690 118.126 147.863 1.00 53.37 725 ALA D C 1
ATOM 9449 O O . ALA B 1 725 ? 109.107 119.212 148.279 1.00 53.37 725 ALA D O 1
ATOM 9451 N N . ILE B 1 726 ? 107.491 117.650 148.203 1.00 53.79 726 ILE D N 1
ATOM 9452 C CA . ILE B 1 726 ? 106.598 118.428 149.055 1.00 53.79 726 ILE D CA 1
ATOM 9453 C C . ILE B 1 726 ? 107.185 118.578 150.452 1.00 53.79 726 ILE D C 1
ATOM 9454 O O . ILE B 1 726 ? 107.099 119.649 151.064 1.00 53.79 726 ILE D O 1
ATOM 9459 N N . LEU B 1 727 ? 107.787 117.511 150.981 1.00 57.75 727 LEU D N 1
ATOM 9460 C CA . LEU B 1 727 ? 108.421 117.595 152.292 1.00 57.75 727 LEU D CA 1
ATOM 9461 C C . LEU B 1 727 ? 109.598 118.563 152.275 1.00 57.75 727 LEU D C 1
ATOM 9462 O O . LEU B 1 727 ? 109.813 119.310 153.236 1.00 57.75 727 LEU D O 1
ATOM 9467 N N . HIS B 1 728 ? 110.376 118.556 151.191 1.00 58.69 728 HIS D N 1
ATOM 9468 C CA . HIS B 1 728 ? 111.493 119.485 151.058 1.00 58.69 728 HIS D CA 1
ATOM 9469 C C . HIS B 1 728 ? 111.006 120.926 150.986 1.00 58.69 728 HIS D C 1
ATOM 9470 O O . HIS B 1 728 ? 111.627 121.827 151.563 1.00 58.69 728 HIS D O 1
ATOM 9477 N N . LEU B 1 729 ? 109.902 121.164 150.275 1.00 57.99 729 LEU D N 1
ATOM 9478 C CA . LEU B 1 729 ? 109.301 122.495 150.263 1.00 57.99 729 LEU D CA 1
ATOM 9479 C C . LEU B 1 729 ? 108.831 122.907 151.652 1.00 57.99 729 LEU D C 1
ATOM 9480 O O . LEU B 1 729 ? 109.044 124.051 152.072 1.00 57.99 729 LEU D O 1
ATOM 9485 N N . ARG B 1 730 ? 108.184 121.993 152.377 1.00 61.06 730 ARG D N 1
ATOM 9486 C CA . ARG B 1 730 ? 107.721 122.309 153.723 1.00 61.06 730 ARG D CA 1
ATOM 9487 C C . ARG B 1 730 ? 108.875 122.570 154.680 1.00 61.06 730 ARG D C 1
ATOM 9488 O O . ARG B 1 730 ? 108.670 123.208 155.719 1.00 61.06 730 ARG D O 1
ATOM 9496 N N . SER B 1 731 ? 110.079 122.095 154.357 1.00 64.88 731 SER D N 1
ATOM 9497 C CA . SER B 1 731 ? 111.250 122.426 155.157 1.00 64.88 731 SER D CA 1
ATOM 9498 C C . SER B 1 731 ? 111.671 123.880 154.984 1.00 64.88 731 SER D C 1
ATOM 9499 O O . SER B 1 731 ? 112.451 124.387 155.797 1.00 64.88 731 SER D O 1
ATOM 9502 N N . GLN B 1 732 ? 111.175 124.555 153.952 1.00 66.00 732 GLN D N 1
ATOM 9503 C CA . GLN B 1 732 ? 111.506 125.956 153.714 1.00 66.00 732 GLN D CA 1
ATOM 9504 C C . GLN B 1 732 ? 110.264 126.836 153.812 1.00 66.00 732 GLN D C 1
ATOM 9505 O O . GLN B 1 732 ? 109.590 126.864 154.842 1.00 66.00 732 GLN D O 1
#

Sequence (1226 aa):
SCSYVVSRPVYSELAFQQQYERRVLKTLLPVLDWLPKYRIKEWLLSDIISGVSTGLVGTLQGMAYALLAAVPVGYGLYSAFFPILTYFIFGTSRHISVGPFPVVSLMVGSVVLSMAPDEHFIISIDFAARDAARVLIASTLTLLVGIIQLIFGGLQIGFIVRYLADPLVGGFTTAAAFQVLVSQLKIVLNVSTKNYNGILSIIYTLIEIFQNIGNTNLADFIAGLLTIIICMAVKELNDRFKHKIPVPIPIEVIVTIIATAISYAVNLEKNYNAGIVKSIPRGFLPPEIPPISLFSEMLTASFSIAVVAYAIAVSVGKVYAIKYDYTIDGNQEFIAFGISNIFSGFFSCFVATTALSRTAVQESTGGKTQIAGIISAAVVMIAIVALGKLLEPLQKSVLAAVVIANLKGMFMQVCDVPRLWRQNKTDAVIWVFTCIASIILGLDLGLLAGLMFGFLTVVVRVQFPSWNSLGSIPNTDIYRSTKDYKNIEEPEGVKILRFSSPIFYGNVDGLKKCIKSTVGFDAIRVYNKRLKALPIHSLVLDCGAVSFLDVVGVRSLRMIVKEFQRIDVHVYFASLQDHVIEKLEQCGFFNDSIRKDIFFLTVHDAILHLRSQSCSYVVSRPVYSELAFQQQYERRVLKTLLPVLDWLPKYRIKEWLLSDIISGVSTGLVGTLQGMAYALLAAVPVGYGLYSAFFPILTYFIFGTSRHISVGPFPVVSLMVGSVVLSMAPDEHFIISIDFAARDAARVLIASTLTLLVGIIQLIFGGLQIGFIVRYLADPLVGGFTTAAAFQVLVSQLKIVLNVSTKNYNGILSIIYTLIEIFQNIGNTNLADFIAGLLTIIICMAVKELNDRFKHKIPVPIPIEVIVTIIATAISYAVNLEKNYNAGIVKSIPRGFLPPEIPPISLFSEMLTASFSIAVVAYAIAVSVGKVYAIKYDYTIDGNQEFIAFGISNIFSGFFSCFVATTALSRTAVQESTGGKTQIAGIISAAVVMIAIVALGKLLEPLQKSVLAAVVIANLKGMFMQVCDVPRLWRQNKTDAVIWVFTCIASIILGLDLGLLAGLMFGFLTVVVRVQFPSWNSLGSIPNTDIYRSTKDYKNIEEPEGVKILRFSSPIFYGNVDGLKKCIKSTVGFDAIRVYNKRLKALPIHSLVLDCGAVSFLDVVGVRSLRMIVKEFQRIDVHVYFASLQDHVIEKLEQCGFFNDSIRKDIFFLTVHDAILHLRSQ

Nearest PDB structures (foldseek):
  8sh3-assembly1_C  TM=1.001E+00  e=2.399E-90  Sus scrofa
  7lgu-assembly1_A  TM=8.671E-01  e=1.936E-50  Homo sapiens
  7s8x-assembly1_A  TM=8.936E-01  e=3.937E-48  Tursiops truncatus
  7ch1-assembly1_B  TM=9.392E-01  e=5.874E-47  Homo sapiens
  7s9a-assembly1_B  TM=9.090E-01  e=5.615E-47  Tursiops truncatus

Radius of gyration: 35.32 Å; Cα contacts (8 Å, |Δi|>4): 2332; chains: 2; bounding box: 61×108×91 Å

Foldseek 3Di:
DDDDDDDDDFDFPVRCCVVPPDDPCQLFVAPVVCPVVDDVVPQVVLLLQLLLQLLLVQLLQLQLLVLLAPAFRALSLLQQFQLLVLLLGLFQFFQFRKGDANLLSNLLNLLLCVVQFCVVHCPDNCPPVSNVSSLLSQLLLLLLLLVVLQVCLVVLVLCVLVLCDPLLVLLLLQLSLLVLLLSLLCQQQVFDDGQDHWFLRSVSSVVVCVVRSVVGQPVSNVLLVVLLVQLLVLVVCCVVVVPPDVQRDPSLSVSQLVQLVVCVVVPCCPPRVFAWSQDHDADFDAFDDRDNVCVVVCVLSSVLSSSVQLSVQVVLSVVVCVVVVHDTRSSSSSNSQSSSSNSSSRRRHHRMHGDNVSSSNSVSSSRDGSSSNVSSSVSSNCCRNPVRVSRGSGGSSSSSSVSSSVSVVSNPCVVVLVVVCVVPVLSSVLNNQLNVQVNRGPSSRSSVRSSVSSVVSVVVDQLQDDKAWWADQPPDLDIDHCVPPVNGDHDAQETEMEDQHAQDDSNLVVVQVVVCVRVVHFLVVVLVVVVVVCRHQEYEYEDQNRDEYDLRRLVSVLVRQVSCVSVNYHYAYENDDPVRVVVNVVSVSPPDPPPSSRYGHGVPSNVVVVVVD/DDDDDDDDDFDFPVRCCVVPPDDPCQLFVAPVVCPVVDDVVPQVVLLLQLLLQLLLVQLLQLQLLVLLAPAFRALSLLQQFQLLVLLLGLFQFFQFRKGDANLLSNLLNLLLCVVQFCVVHCPDNCPPVSNVSSLLSQLLLLLLLLVVLQVCLVVLVLCVLVLCDPLLVLLLLQLSLLVLLLSLLCQQQVFDDGQDHWFLRSVSSVVVCVVRSVVGQPVSNVLLVVLLVQLLVLVVCCVVVVPPDVQRDPSLSVSQLVQLVVCVVVPCCPPRVFAWSQDHDADFDAFDDRDNVCVVVCVLSSVLSSSVQLSVQVVLSVVVCVVVVHDTRSSSSSNSQSSSSNSSSRRRHHRMHGDNVSSSNSVSSSRDGSSSNVSSSVSSNCCRNPVRVSRGSGGSSSSSSVSSSVSVVSNPCVVVLVVVCVVPVLSSVLNNQLNVQVNRGPSSRSSVRSSVSSVVSVVVDQLQDDKAWWADQPPDLDIDHCVPPVNGDHDAQETEMEDQHAQDDSNLVVVQVVVCVRVVHFLVVVLVVVVVVCRHQEYEYEDQNRDEYDLRRLVSVLVRQVSCVSVNYHYAYENDDPVRVVVNVVSVSPPDPPPSSRYGHGVPSNVVVVVVD

Secondary structure (DSSP, 8-state):
--EEEEEEE--BHHHHHHHS-----STT--GGGTSTT--HHHHHHHHHHHHHHHHHHHHHHHHHHHHHTTS-TTHHHHHHHHHHHHHHHH---SSPPEE--HHHHHHHHHHHHHHS-HHHH-----HHHHHHHHHHHHHHHHHHHHHHHHHHHHTT-GGGGGGS-HHHHHHHHHHHHHHHHHHHHHHHHT---PPP-STTHHHHHHHHHHHHGGG--HHHHHHHHHHHHHHHHHHHHHHHS-SS--SPP-HHHHHHHHHHHHHHHHTHHHHS---B------SPPPP----GGGGGGSHHHHHHHHHHHHHHHHHHHHHHHHHHT----HHHHHHHHHHHHHHHHHTT----EE-HHHHHHHHHTT--STHHHHHHHHHHHHHHHTTTTTTTT-BHHHHHHHHHHHTHHHHGGGTTHHHHHHH-HHHHHHHHHHHHHHHSS-HHHHHHHHHHHHHHHHHHHHHS--EEEEEEPTTSS-EEEHHHHS-PBP-SSEEEEEE-S-B-HHHHHHHHHHHHHHHSS-HHHHHHHHHHH---SEEEEE-TT---B-HHHHHHHHHHHHHHHHTT-EEEEES--HHHHHHHHHTT-S-SS-TTTTEESSTTHHHHHHHT-/--EEEEEEE--BHHHHHHHS-----STT--GGGTSTT--HHHHHHHHHHHHHHHHHHHHHHHHHHHHHTTS-TTHHHHHHHHHHHHHHHH---SSPPEE--HHHHHHHHHHHHHHS-HHHH-----HHHHHHHHHHHHHHHHHHHHHHHHHHHHTT-GGGGGGS-HHHHHHHHHHHHHHHHHHHHHHHHT---PPP-STTHHHHHHHHHHHHGGG--HHHHHHHHHHHHHHHHHHHHHHHS-SS--SPP-HHHHHHHHHHHHHHHHTHHHHS---B------S-PPP----GGGGGGSHHHHHHHHHHHHHHHHHHHHHHHHHHT----HHHHHHHHHHHHHHHHHTT----EE-HHHHHHHHHTT--STHHHHHHHHHHHHHHHTTTTTTTT-BHHHHHHHHHHHTHHHHGGGTTHHHHHHH-HHHHHHHHHHHHHHHSS-HHHHHHHHHHHHHHHHHHHHHS--EEEEEEPTTSS-EEEHHHHS-PBP-SSEEEEEE-S-B-HHHHHHHHHHHHHHHSS-HHHHHHHHHHH---SEEEEE-TT---B-HHHHHHHHHHHHHHHHTT-EEEEES--HHHHHHHHHTT-S-SS-TTTTEESSTTHHHHHHHT-

B-factor: mean 60.44, std 14.83, range [32.71, 114.74]

Solvent-accessible surface area: 51471 Å² total; per-residue (Å²): 156,39,64,3,93,8,76,10,74,24,8,17,6,69,38,0,47,131,114,26,105,76,221,171,120,117,84,88,23,20,27,125,55,38,61,103,153,23,128,101,194,82,56,69,132,25,0,66,84,0,0,61,29,1,0,88,16,4,14,11,8,0,3,0,7,0,30,11,1,14,9,42,8,1,35,0,2,4,0,4,14,16,0,9,65,10,1,28,68,30,0,18,0,71,2,1,4,3,0,0,34,14,4,0,0,15,4,0,1,55,13,0,38,55,38,1,25,60,133,117,68,21,158,127,136,67,111,80,35,47,35,62,22,16,16,72,13,2,6,0,0,0,10,8,0,0,55,19,2,55,93,31,4,56,114,119,45,18,64,33,31,52,17,20,0,76,3,0,59,10,0,12,29,0,0,0,0,78,30,0,52,10,31,0,45,38,39,9,12,64,8,108,9,136,51,62,72,45,106,52,23,11,66,97,18,48,86,13,2,128,133,40,85,72,116,52,26,129,20,2,73,81,19,1,73,97,6,34,95,61,0,66,44,37,68,83,107,30,90,203,83,133,147,123,73,126,59,47,67,58,16,23,18,82,15,8,96,91,19,10,57,94,3,168,79,78,59,20,69,155,84,141,115,7,18,15,17,137,70,2,40,146,22,73,72,90,75,84,141,3,47,122,87,38,37,86,111,0,102,70,6,0,70,0,0,2,9,6,0,6,19,31,0,6,58,7,1,98,80,16,3,119,128,68,66,38,130,15,75,19,34,8,1,2,26,0,0,0,48,0,0,31,76,0,0,66,52,11,2,2,0,0,0,0,3,98,50,6,0,33,27,0,20,47,24,31,2,60,5,4,29,0,3,42,34,2,0,39,17,2,78,92,4,1,73,64,76,1,130,110,28,28,19,1,6,70,2,0,0,0,0,1,2,28,2,48,3,94,45,34,45,92,45,77,85,38,24,63,88,5,128,168,41,3,128,31,3,2,63,1,13,71,76,0,11,85,10,0,27,66,45,22,9,22,75,0,4,47,27,0,19,62,36,0,16,62,13,0,0,56,37,0,0,98,25,43,87,22,25,6,0,5,0,52,136,9,24,10,21,28,3,44,131,29,0,137,75,23,70,71,9,135,28,3,45,0,1,18,5,1,0,0,3,0,11,0,0,8,53,7,1,88,120,5,2,108,64,15,9,63,33,52,5,58,156,51,63,41,138,97,96,182,85,174,157,29,89,1,0,0,4,9,6,7,0,3,4,23,4,1,3,16,0,1,56,4,3,77,109,10,10,50,42,4,95,115,17,104,5,99,6,12,0,0,25,16,28,16,50,3,7,79,54,0,81,86,2,19,0,31,82,108,73,10,123,41,69,30,2,9,15,57,13,12,0,0,3,24,48,18,136,66,151,154,38,65,4,94,9,77,10,74,24,9,17,7,69,37,0,47,132,113,25,108,75,220,170,121,117,83,88,24,20,26,125,57,38,62,103,153,24,128,102,191,82,59,67,133,26,0,67,84,0,0,59,30,1,0,88,16,4,14,12,8,0,2,0,6,0,31,12,1,15,10,42,8,1,34,0,2,3,0,4,14,16,0,8,64,10,0,28,65,31,0,19,0,73,2,1,5,4,1,0,33,15,4,0,0,14,4,0,0,53,14,0,38,55,35,2,25,60,133,117,68,22,158,127,136,67,112,81,35,46,36,62,22,17,16,71,14,3,6,0,0,0,10,8,0,0,56,19,2,57,93,31,4,54,113,120,46,19,64,32,31,50,17,20,2,76,3,0,58,10,0,13,29,0,0,0,0,78,29,0,52,10,31,0,47,39,40,9,12,62,8,106,8,135,51,63,71,46,108,52,22,10,66,94,18,49,86,14,1,129,131,40,84,72,116,53,25,130,20,2,77,82,19,1,72,98,7,36,92,61,0,65,43,37,68,83,107,32,91,203,80,134,146,124,73,125,61,46,66,60,17,23,18,82,16,9,98,90,20,10,56,96,3,165,79,80,60,21,69,155,83,139,115,7,19,16,17,136,71,2,38,145,24,75,73,93,74,85,141,2,46,122,88,37,36,94,116,0,102,69,7,0,70,0,0,1,9,7,0,5,19,32,0,6,61,6,0,98,80,17,3,118,129,66,66,38,128,14,75,19,33,9,0,2,26,0,0,0,48,0,0,31,77,0,0,68,51,12,2,1,0,0,0,0,3,100,50,5,0,33,26,0,20,46,24,31,2,58,6,4,29,0,4,43,35,3,0,38,17,2,78,91,4,2,74,64,77,1,132,110,28,27,18,0,6,71,2,0,0,0,0,0,1,25,2,47,4,93,43,36,45,94,44,78,86,38,24,63,87,5,126,167,41,3,129,31,3,2,64,1,12,71,78,0,10,85,10,0,26,68,44,22,8,22,75,0,3,26,26,0,16,72,37,0,14,59,15,0,0,59,39,0,0,97,25,40,88,22,24,7,0,6,0,53,135,9,25,10,22,28,4,44,132,28,0,137,74,24,70,72,9,133,27,3,46,0,0,18,5,1,0,0,3,0,11,0,0,9,54,8,1,87,120,5,3,109,66,16,9,63,35,50,4,58,155,53,63,40,135,96,94,181,85,174,159,27,88,1,0,0,3,9,6,7,0,4,6,22,4,1,3,16,0,1,59,4,3,78,110,10,10,52,41,5,96,115,17,105,6,99,6,12,0,0,24,16,29,14,50,2,9,80,55,0,84,85,3,20,0,32,84,110,73,10,124,40,70,30,2,9,14,56,14,12,0,0,3,26,50,17,137,65,152